Protein AF-0000000083163385 (afdb_homodimer)

Nearest PDB structures (foldseek):
  6gyp-assembly1_B  TM=5.944E-01  e=1.698E-02  Saccharomyces cerevisiae S288C
  7k79-assembly1_L  TM=5.746E-01  e=2.321E-02  Saccharomyces cerevisiae S288C
  6gys-assembly1_C  TM=6.033E-01  e=4.011E-02  Saccharomyces cerevisiae
  7vop-assembly1_Z  TM=2.421E-01  e=1.579E+00  Xenopus laevis
  6gyp-assembly1_B  TM=5.941E-01  e=2.073E-02  Saccharomyces cerevisiae S288C

InterPro domains:
  IPR007219 Xylanolytic transcriptional activator, regulatory domain [PF04082] (67-218)
  IPR050987 ABC-transporter-regulating transcription factor-like [PTHR46910] (33-416)

Foldseek 3Di:
DPPDDCPCPPPPPDPPPPDCPVPPPDDDDDDDDDPVQLDPVNLLVVLLVVLCVPQNDPVSLVVLLVLLCVAVCLQQVLDDSVVLVVVVVCVVPDSDSLSSLLSLLSNLLSDWDDPLHGPPSSVVSLVVSVVSLVSCVVNPDQDSSSLNSLLSSLQQCLLQVPPPCSVVSLVVSQVSLVVQVLLDDDLVVLCVSQVDSVVSVSSVSSNLSSLLSNVLNPLADPDDDDQDPDPDDLLGSVNLSSLSSVLSVLLNQLSCCLPVPPPPDARPLVSLVVSVVVLVVSLVPRDDSVLAPDSCQRNNNLSSLLSLLSNLVSQLPRPDPVCVVSNVVSVVVNVVSLVVVLVSLVCRLVDNPDDLSNGRRRNLNSLLSSLVCLLPVVVPPPVDPSVVSNVSSLSSLVSNSRGGSVSVVSSVVSVVSNVD/DPPPDCPCPPPPPDPPPPPCPVPPPDDDDDDDDDPVQLDPVNLLVVLLVVLCVPQNDPVSLVVLLVLLCVAVCLQQVLDDSVVLVVVVVCVVPDSDSLSSLLSLLSNLLSDWDDPLHGPPSSVVSLVVSVVSLVSCVVNPDQDSSSLLSLLSSLQQCLLQVPPPCSVVSLVVSQVSLVVQVLQDDDLVVLCVSQVDSVVSVSSVSSNLSSLLSNVLNPLQDPDDDDQDPDPDDLLGSVNLSSLSSVLSVLLNQLSCCLPVPPPPDARPLVSLVVSVVVLVVSLVPRDDSVLAPDSCQRNNNLSSLLSLLSNLVSQLPRPDPVCVVSNVVSVVVNVVSLVVVLVRLVCRLVDNPDDLSNGRRRNLNSLLSSLVCLLPVVVPPPVDPSVVSNVSSLSSLVSNSRGGSVSVSSSVVSVVSNVD

Organism: NCBI:txid41062

Sequence (840 aa):
MRLNRVCRYAEPCGISGPGELTEDLVSVSLPVPDLMQLIPLNISHTIRAQVLTVIGDDSKIHEAATIYFRTIHSWFPVVAKRSYYERLSTIRDYACPDVCLLTLCIFLHGGVPVNGELPPRMRSLYILIKGFVASLDAIGINSLDLLQCRLLLTIFEVGHGMYPAAYISMGSNVRAAVALGANVTSITQLQESFQNPERAEEARCTWQGIVITDRSVSPASRDDWEPCEPSITPSTPRYQFTKLGQASRLLEQVLAHVHEPLRDQGFDYDEALQILTTLESFRATMQDNGNFPCKIWCSAAGVCCSASLTILEFGCHIKNSQQQSCVNESFELLHDVIEELVNACDAFVARYSGELESLPIFVVHSLYKAGQLLLGDLRDSPRFDTTKIVCTLERALEFMSMRWLAGKRYLEDLHRRMVAMRLNRVCRYAEPCGISGPGELTEDLVSVSLPVPDLMQLIPLNISHTIRAQVLTVIGDDSKIHEAATIYFRTIHSWFPVVAKRSYYERLSTIRDYACPDVCLLTLCIFLHGGVPVNGELPPRMRSLYILIKGFVASLDAIGINSLDLLQCRLLLTIFEVGHGMYPAAYISMGSNVRAAVALGANVTSITQLQESFQNPERAEEARCTWQGIVITDRSVSPASRDDWEPCEPSITPSTPRYQFTKLGQASRLLEQVLAHVHEPLRDQGFDYDEALQILTTLESFRATMQDNGNFPCKIWCSAAGVCCSASLTILEFGCHIKNSQQQSCVNESFELLHDVIEELVNACDAFVARYSGELESLPIFVVHSLYKAGQLLLGDLRDSPRFDTTKIVCTLERALEFMSMRWLAGKRYLEDLHRRMVA

Radius of gyration: 27.52 Å; Cα contacts (8 Å, |Δi|>4): 1171; chains: 2; bounding box: 54×79×70 Å

Solvent-accessible surface area (backbone atoms only — not comparable to full-atom values): 44855 Å² total; per-residue (Å²): 88,82,77,67,77,67,66,70,67,70,61,76,82,66,75,59,60,83,67,80,67,72,63,85,70,78,71,50,72,54,59,69,58,55,45,87,58,53,39,71,64,17,51,34,46,28,45,45,51,44,40,44,70,72,62,38,55,70,66,47,48,50,50,36,48,50,52,33,57,65,17,54,29,46,62,54,55,39,67,50,67,69,63,48,56,57,50,58,68,37,50,83,78,36,94,45,37,40,56,31,49,27,51,48,48,43,44,56,68,72,59,58,42,53,95,85,34,72,46,61,58,57,52,16,46,52,32,49,51,42,20,51,50,33,36,40,31,63,72,55,56,75,47,72,48,38,49,49,30,51,49,50,51,32,50,52,23,52,28,45,52,40,68,59,38,27,50,18,47,42,25,24,49,55,34,45,35,39,70,63,45,33,61,58,82,49,64,67,58,28,27,65,71,54,72,30,67,69,52,21,50,31,34,44,36,37,38,49,51,49,53,40,50,38,45,70,62,32,78,77,53,58,65,69,74,78,77,75,85,68,93,50,62,73,85,36,36,64,28,47,34,50,45,27,45,51,24,40,50,53,30,41,53,37,36,44,53,70,70,55,44,58,88,84,67,58,84,54,60,66,57,52,51,50,52,52,49,49,51,53,56,50,56,68,67,57,67,74,74,72,76,46,98,39,56,54,66,36,48,28,42,9,38,40,48,36,31,51,53,51,48,28,54,50,36,51,64,56,83,47,78,92,37,50,65,52,23,52,50,21,48,53,52,46,50,51,52,49,50,52,50,53,52,46,35,56,51,36,74,74,59,68,77,65,64,65,69,47,61,58,64,46,34,54,56,28,52,44,51,49,49,51,37,42,68,50,87,39,46,82,40,85,88,49,65,48,69,62,54,49,47,49,50,49,52,42,28,52,55,43,19,52,53,24,42,26,23,46,53,45,48,52,52,50,51,53,60,72,74,103,69,85,71,66,72,67,59,70,67,70,61,75,82,67,76,59,60,83,66,80,68,72,64,84,70,77,73,51,73,53,59,69,59,55,44,87,58,54,40,71,65,16,52,34,47,28,44,44,51,43,39,44,72,73,64,37,55,70,67,46,49,50,50,36,49,50,52,33,56,66,16,54,28,46,63,54,56,39,69,51,67,69,64,47,54,59,49,57,69,38,50,82,78,38,94,46,38,41,55,32,49,28,50,47,47,44,42,57,68,71,59,56,39,54,95,85,33,72,45,62,59,56,53,16,46,51,32,50,51,44,19,50,51,33,36,41,33,64,72,54,57,75,47,70,47,39,50,50,28,52,49,52,51,32,50,53,22,52,29,46,52,38,69,58,39,27,49,18,48,43,26,24,49,56,35,46,35,42,72,62,48,32,68,58,82,50,65,68,59,28,28,66,72,55,74,30,66,69,50,22,52,31,35,45,36,36,38,50,50,49,53,39,51,38,44,70,62,31,77,78,49,68,70,68,73,77,77,74,81,66,96,52,60,73,85,36,36,64,29,48,34,48,46,28,46,50,24,39,49,52,30,40,51,40,34,44,54,71,69,53,44,57,89,84,66,58,82,54,61,67,58,51,50,50,52,51,50,49,53,52,55,50,57,68,68,58,67,73,72,73,77,45,96,40,57,54,66,36,49,26,41,9,36,39,48,36,30,50,52,51,48,29,52,52,35,53,64,56,84,46,82,93,37,49,67,53,23,52,50,22,47,53,50,46,50,51,54,49,51,52,50,51,54,46,36,55,52,35,74,73,60,67,78,66,65,64,69,46,61,58,62,46,36,53,56,29,51,45,52,48,49,52,38,42,69,50,87,40,48,80,40,85,88,49,64,48,69,62,55,49,49,49,49,49,51,40,28,54,56,43,18,52,53,25,42,26,23,45,54,47,49,52,52,52,50,52,60,71,71,103

Secondary structure (DSSP, 8-state):
------------S---SS----S-----PPP---GGG-SHHHHHHHHHHHHHHHT-SHHHHHHHHHHHHHTHHHH---S-HHHHHHHHTTTTTS--HHHHHHHHHHHHTT---BTTB--HHHHHHHHHHHHHHHHHHHTT---HHHHHHHHHHHHHHHHTT-TTHHHHHHHHHHHHHHHHTTT---HHHHHHHHSSHHHHHHHHHHHHHHHHHHHHH-TT-----PPP-----TTSHHHHHHHHHHHHHHHHHHHHHHHS--TTT---HHHHHHHHHHHHHHHHH----SSSSSGGGSHHHHHHHHHHHHHHHHHHT---GGGHHHHHHHHHHHHHHHHHHHHHHHHHHHH--S-GGG--STHHHHHHHHHHHHHTTTTT-TTS-HHHHHHHHHHHHHHHTTT-THHHHHHHHHHHHHH-/------------S---SS----S-----PPP---GGG-SHHHHHHHHHHHHHHHT-SHHHHHHHHHHHHHTHHHH---S-HHHHHHHHTTTTTS--HHHHHHHHHHHHTT---BTTB--HHHHHHHHHHHHHHHHHHHTT---HHHHHHHHHHHHHHHHTT-TTHHHHHHHHHHHHHHHHTTT---HHHHHHHHSSHHHHHHHHHHHHHHHHHHHHH-TT-------------TTSHHHHHHHHHHHHHHHHHHHHHHHS--TTTS--HHHHHHHHHHHHHHHHH----SSSSSGGGSHHHHHHHHHHHHHHHHHHT---GGGHHHHHHHHHHHHHHHHHHHHHHHHHHHH--S-GGG--SHHHHHHHHHHHHHHTTTTT-TTS-HHHHHHHHHHHHHHHTTT-THHHHHHHHHHHHHH-

Structure (mmCIF, N/CA/C/O backbone):
data_AF-0000000083163385-model_v1
#
loop_
_entity.id
_entity.type
_entity.pdbx_description
1 polymer 'Transcription factor domain-containing protein'
#
loop_
_atom_site.group_PDB
_atom_site.id
_atom_site.type_symbol
_atom_site.label_atom_id
_atom_site.label_alt_id
_atom_site.label_comp_id
_atom_site.label_asym_id
_atom_site.label_entity_id
_atom_site.label_seq_id
_atom_site.pdbx_PDB_ins_code
_atom_site.Cartn_x
_atom_site.Cartn_y
_atom_site.Cartn_z
_atom_site.occupancy
_atom_site.B_iso_or_equiv
_atom_site.auth_seq_id
_atom_site.auth_comp_id
_atom_site.auth_asym_id
_atom_site.auth_atom_id
_atom_site.pdbx_PDB_model_num
ATOM 1 N N . MET A 1 1 ? -5.223 10.484 -16.594 1 19.05 1 MET A N 1
ATOM 2 C CA . MET A 1 1 ? -5.344 10.75 -15.156 1 19.05 1 MET A CA 1
ATOM 3 C C . MET A 1 1 ? -5.605 9.453 -14.383 1 19.05 1 MET A C 1
ATOM 5 O O . MET A 1 1 ? -5.699 9.469 -13.156 1 19.05 1 MET A O 1
ATOM 9 N N . ARG A 1 2 ? -5.758 8.078 -14.867 1 22.38 2 ARG A N 1
ATOM 10 C CA . ARG A 1 2 ? -6.984 7.387 -15.25 1 22.38 2 ARG A CA 1
ATOM 11 C C . ARG A 1 2 ? -7.25 6.195 -14.336 1 22.38 2 ARG A C 1
ATOM 13 O O . ARG A 1 2 ? -6.793 5.082 -14.609 1 22.38 2 ARG A O 1
ATOM 20 N N . LEU A 1 3 ? -7.16 6.395 -13.031 1 28.2 3 LEU A N 1
ATOM 21 C CA . LEU A 1 3 ? -7.512 5.457 -11.969 1 28.2 3 LEU A CA 1
ATOM 22 C C . LEU A 1 3 ? -8.938 4.957 -12.141 1 28.2 3 LEU A C 1
ATOM 24 O O . LEU A 1 3 ? -9.516 4.383 -11.211 1 28.2 3 LEU A O 1
ATOM 28 N N . ASN A 1 4 ? -9.547 5.164 -13.242 1 26.14 4 ASN A N 1
ATOM 29 C CA . ASN A 1 4 ? -10.984 4.953 -13.312 1 26.14 4 ASN A CA 1
ATOM 30 C C . ASN A 1 4 ? -11.344 3.475 -13.172 1 26.14 4 ASN A C 1
ATOM 32 O O . ASN A 1 4 ? -12.516 3.105 -13.242 1 26.14 4 ASN A O 1
ATOM 36 N N . ARG A 1 5 ? -10.711 2.623 -13.953 1 26.86 5 ARG A N 1
ATOM 37 C CA . ARG A 1 5 ? -11.414 1.362 -14.164 1 26.86 5 ARG A CA 1
ATOM 38 C C . ARG A 1 5 ? -11.406 0.51 -12.898 1 26.86 5 ARG A C 1
ATOM 40 O O . ARG A 1 5 ? -10.359 0.282 -12.305 1 26.86 5 ARG A O 1
ATOM 47 N N . VAL A 1 6 ? -12.641 0.405 -12.336 1 30.67 6 VAL A N 1
ATOM 48 C CA . VAL A 1 6 ? -13.016 -0.405 -11.188 1 30.67 6 VAL A CA 1
ATOM 49 C C . VAL A 1 6 ? -12.68 -1.87 -11.445 1 30.67 6 VAL A C 1
ATOM 51 O O . VAL A 1 6 ? -13.188 -2.469 -12.398 1 30.67 6 VAL A O 1
ATOM 54 N N . CYS A 1 7 ? -11.57 -2.174 -11.594 1 27.95 7 CYS A N 1
ATOM 55 C CA . CYS A 1 7 ? -11.516 -3.631 -11.609 1 27.95 7 CYS A CA 1
ATOM 56 C C . CYS A 1 7 ? -12.406 -4.219 -10.516 1 27.95 7 CYS A C 1
ATOM 58 O O . CYS A 1 7 ? -12.156 -4 -9.328 1 27.95 7 CYS A O 1
ATOM 60 N N . ARG A 1 8 ? -13.648 -4.406 -10.938 1 28.08 8 ARG A N 1
ATOM 61 C CA . ARG A 1 8 ? -14.492 -5.098 -9.969 1 28.08 8 ARG A CA 1
ATOM 62 C C . ARG A 1 8 ? -13.945 -6.484 -9.656 1 28.08 8 ARG A C 1
ATOM 64 O O . ARG A 1 8 ? -13.797 -7.316 -10.555 1 28.08 8 ARG A O 1
ATOM 71 N N . TYR A 1 9 ? -12.945 -6.559 -8.891 1 25.98 9 TYR A N 1
ATOM 72 C CA . TYR A 1 9 ? -12.742 -7.918 -8.398 1 25.98 9 TYR A CA 1
ATOM 73 C C . TYR A 1 9 ? -14.047 -8.508 -7.867 1 25.98 9 TYR A C 1
ATOM 75 O O . TYR A 1 9 ? -14.711 -7.902 -7.02 1 25.98 9 TYR A O 1
ATOM 83 N N . ALA A 1 10 ? -14.773 -9.023 -8.828 1 27.55 10 ALA A N 1
ATOM 84 C CA . ALA A 1 10 ? -15.93 -9.734 -8.281 1 27.55 10 ALA A CA 1
ATOM 85 C C . ALA A 1 10 ? -15.602 -10.359 -6.93 1 27.55 10 ALA A C 1
ATOM 87 O O . ALA A 1 10 ? -14.555 -11 -6.773 1 27.55 10 ALA A O 1
ATOM 88 N N . GLU A 1 11 ? -15.977 -9.719 -5.996 1 29.66 11 GLU A N 1
ATOM 89 C CA . GLU A 1 11 ? -15.961 -10.43 -4.719 1 29.66 11 GLU A CA 1
ATOM 90 C C . GLU A 1 11 ? -16.344 -11.891 -4.898 1 29.66 11 GLU A C 1
ATOM 92 O O . GLU A 1 11 ? -17.312 -12.203 -5.602 1 29.66 11 GLU A O 1
ATOM 97 N N . PRO A 1 12 ? -15.57 -12.82 -5.082 1 24.97 12 PRO A N 1
ATOM 98 C CA . PRO A 1 12 ? -16.344 -14.055 -4.926 1 24.97 12 PRO A CA 1
ATOM 99 C C . PRO A 1 12 ? -17.578 -13.875 -4.043 1 24.97 12 PRO A C 1
ATOM 101 O O . PRO A 1 12 ? -17.547 -13.102 -3.08 1 24.97 12 PRO A O 1
ATOM 104 N N . CYS A 1 13 ? -18.812 -13.984 -4.66 1 24.23 13 CYS A N 1
ATOM 105 C CA . CYS A 1 13 ? -20.078 -13.914 -3.93 1 24.23 13 CYS A CA 1
ATOM 106 C C . CYS A 1 13 ? -19.875 -14.25 -2.459 1 24.23 13 CYS A C 1
ATOM 108 O O . CYS A 1 13 ? -20.281 -13.492 -1.579 1 24.23 13 CYS A O 1
ATOM 110 N N . GLY A 1 14 ? -20.156 -15.594 -2.234 1 25.53 14 GLY A N 1
ATOM 111 C CA . GLY A 1 14 ? -20.75 -16.266 -1.09 1 25.53 14 GLY A CA 1
ATOM 112 C C . GLY A 1 14 ? -19.812 -16.391 0.09 1 25.53 14 GLY A C 1
ATOM 113 O O . GLY A 1 14 ? -19.953 -17.281 0.924 1 25.53 14 GLY A O 1
ATOM 114 N N . ILE A 1 15 ? -18.609 -16.016 -0.047 1 26.73 15 ILE A N 1
ATOM 115 C CA . ILE A 1 15 ? -18.172 -16.516 1.248 1 26.73 15 ILE A CA 1
ATOM 116 C C . ILE A 1 15 ? -19.031 -15.922 2.355 1 26.73 15 ILE A C 1
ATOM 118 O O . ILE A 1 15 ? -19.016 -14.711 2.582 1 26.73 15 ILE A O 1
ATOM 122 N N . SER A 1 16 ? -20.234 -16.359 2.396 1 26.45 16 SER A N 1
ATOM 123 C CA . SER A 1 16 ? -20.984 -16.281 3.643 1 26.45 16 SER A CA 1
ATOM 124 C C . SER A 1 16 ? -20.062 -16.078 4.836 1 26.45 16 SER A C 1
ATOM 126 O O . SER A 1 16 ? -18.984 -16.672 4.906 1 26.45 16 SER A O 1
ATOM 128 N N . GLY A 1 17 ? -19.844 -14.828 5.262 1 29.61 17 GLY A N 1
ATOM 129 C CA . GLY A 1 17 ? -19.297 -14.742 6.605 1 29.61 17 GLY A CA 1
ATOM 130 C C . GLY A 1 17 ? -19.375 -16.047 7.367 1 29.61 17 GLY A C 1
ATOM 131 O O . GLY A 1 17 ? -20.094 -16.969 6.965 1 29.61 17 GLY A O 1
ATOM 132 N N . PRO A 1 18 ? -18.234 -16.578 7.891 1 29.2 18 PRO A N 1
ATOM 133 C CA . PRO A 1 18 ? -18.609 -17.812 8.594 1 29.2 18 PRO A CA 1
ATOM 134 C C . PRO A 1 18 ? -20.078 -17.844 9.016 1 29.2 18 PRO A C 1
ATOM 136 O O . PRO A 1 18 ? -20.672 -16.797 9.266 1 29.2 18 PRO A O 1
ATOM 139 N N . GLY A 1 19 ? -20.984 -18.547 8.367 1 27.94 19 GLY A N 1
ATOM 140 C CA . GLY A 1 19 ? -22.172 -19.031 9.062 1 27.94 19 GLY A CA 1
ATOM 141 C C . GLY A 1 19 ? -22.078 -18.922 10.57 1 27.94 19 GLY A C 1
ATOM 142 O O . GLY A 1 19 ? -20.969 -18.828 11.117 1 27.94 19 GLY A O 1
ATOM 143 N N . GLU A 1 20 ? -23.172 -18.484 11.211 1 31.77 20 GLU A N 1
ATOM 144 C CA . GLU A 1 20 ? -23.469 -18.625 12.633 1 31.77 20 GLU A CA 1
ATOM 145 C C . GLU A 1 20 ? -22.922 -19.938 13.188 1 31.77 20 GLU A C 1
ATOM 147 O O . GLU A 1 20 ? -23.625 -20.953 13.219 1 31.77 20 GLU A O 1
ATOM 152 N N . LEU A 1 21 ? -21.891 -20.484 12.672 1 31.12 21 LEU A N 1
ATOM 153 C CA . LEU A 1 21 ? -21.641 -21.562 13.633 1 31.12 21 LEU A CA 1
ATOM 154 C C . LEU A 1 21 ? -21.844 -21.078 15.062 1 31.12 21 LEU A C 1
ATOM 156 O O . LEU A 1 21 ? -21.062 -20.25 15.562 1 31.12 21 LEU A O 1
ATOM 160 N N . THR A 1 22 ? -22.984 -20.859 15.477 1 34.94 22 THR A N 1
ATOM 161 C CA . THR A 1 22 ? -23.578 -20.844 16.812 1 34.94 22 THR A CA 1
ATOM 162 C C . THR A 1 22 ? -22.828 -21.797 17.75 1 34.94 22 THR A C 1
ATOM 164 O O . THR A 1 22 ? -23.359 -22.188 18.781 1 34.94 22 THR A O 1
ATOM 167 N N . GLU A 1 23 ? -21.875 -22.625 17.125 1 36.97 23 GLU A N 1
ATOM 168 C CA . GLU A 1 23 ? -21.359 -23.344 18.281 1 36.97 23 GLU A CA 1
ATOM 169 C C . GLU A 1 23 ? -20.781 -22.375 19.312 1 36.97 23 GLU A C 1
ATOM 171 O O . GLU A 1 23 ? -20.359 -21.266 18.969 1 36.97 23 GLU A O 1
ATOM 176 N N . ASP A 1 24 ? -20.875 -22.516 20.484 1 43.22 24 ASP A N 1
ATOM 177 C CA . ASP A 1 24 ? -20.438 -21.953 21.75 1 43.22 24 ASP A CA 1
ATOM 178 C C . ASP A 1 24 ? -18.953 -21.562 21.703 1 43.22 24 ASP A C 1
ATOM 180 O O . ASP A 1 24 ? -18.109 -22.234 22.297 1 43.22 24 ASP A O 1
ATOM 184 N N . LEU A 1 25 ? -18.438 -21.281 20.531 1 51.28 25 LEU A N 1
ATOM 185 C CA . LEU A 1 25 ? -17 -21 20.609 1 51.28 25 LEU A CA 1
ATOM 186 C C . LEU A 1 25 ? -16.734 -19.781 21.469 1 51.28 25 LEU A C 1
ATOM 188 O O . LEU A 1 25 ? -17.281 -18.703 21.203 1 51.28 25 LEU A O 1
ATOM 192 N N . VAL A 1 26 ? -16.281 -20.016 22.578 1 67.38 26 VAL A N 1
ATOM 193 C CA . VAL A 1 26 ? -15.844 -19.031 23.562 1 67.38 26 VAL A CA 1
ATOM 194 C C . VAL A 1 26 ? -14.648 -18.25 23.016 1 67.38 26 VAL A C 1
ATOM 196 O O . VAL A 1 26 ? -13.641 -18.844 22.625 1 67.38 26 VAL A O 1
ATOM 199 N N . SER A 1 27 ? -14.844 -16.969 22.5 1 78.19 27 SER A N 1
ATOM 200 C CA . SER A 1 27 ? -13.742 -16.094 22.109 1 78.19 27 SER A CA 1
ATOM 201 C C . SER A 1 27 ? -12.781 -15.867 23.266 1 78.19 27 SER A C 1
ATOM 203 O O . SER A 1 27 ? -13.195 -15.812 24.422 1 78.19 27 SER A O 1
ATOM 205 N N . VAL A 1 28 ? -11.484 -16.094 22.875 1 85.75 28 VAL A N 1
ATOM 206 C CA . VAL A 1 28 ? -10.461 -15.812 23.875 1 85.75 28 VAL A CA 1
ATOM 207 C C . VAL A 1 28 ? -9.695 -14.555 23.484 1 85.75 28 VAL A C 1
ATOM 209 O O . VAL A 1 28 ? -9.438 -14.312 22.312 1 85.75 28 VAL A O 1
ATOM 212 N N . SER A 1 29 ? -9.43 -13.805 24.5 1 87.56 29 SER A N 1
ATOM 213 C CA . SER A 1 29 ? -8.609 -12.617 24.266 1 87.56 29 SER A CA 1
ATOM 214 C C . SER A 1 29 ? -7.148 -13 24.031 1 87.56 29 SER A C 1
ATOM 216 O O . SER A 1 29 ? -6.547 -13.711 24.828 1 87.56 29 SER A O 1
ATOM 218 N N . LEU A 1 30 ? -6.695 -12.547 22.906 1 93.44 30 LEU A N 1
ATOM 219 C CA . LEU A 1 30 ? -5.289 -12.781 22.594 1 93.44 30 LEU A CA 1
ATOM 220 C C . LEU A 1 30 ? -4.387 -11.875 23.422 1 93.44 30 LEU A C 1
ATOM 222 O O . LEU A 1 30 ? -4.797 -10.781 23.828 1 93.44 30 LEU A O 1
ATOM 226 N N . PRO A 1 31 ? -3.236 -12.336 23.734 1 92.88 31 PRO A N 1
ATOM 227 C CA . PRO A 1 31 ? -2.314 -11.453 24.453 1 92.88 31 PRO A CA 1
ATOM 228 C C . PRO A 1 31 ? -1.91 -10.227 23.625 1 92.88 31 PRO A C 1
ATOM 230 O O . PRO A 1 31 ? -1.614 -10.352 22.438 1 92.88 31 PRO A O 1
ATOM 233 N N . VAL A 1 32 ? -2.014 -9.102 24.234 1 93.56 32 VAL A N 1
ATOM 234 C CA . VAL A 1 32 ? -1.588 -7.832 23.656 1 93.56 32 VAL A CA 1
ATOM 235 C C . VAL A 1 32 ? -0.492 -7.207 24.516 1 93.56 32 VAL A C 1
ATOM 237 O O . VAL A 1 32 ? -0.587 -7.199 25.75 1 93.56 32 VAL A O 1
ATOM 240 N N . PRO A 1 33 ? 0.594 -6.832 23.875 1 93 33 PRO A N 1
ATOM 241 C CA . PRO A 1 33 ? 1.655 -6.219 24.688 1 93 33 PRO A CA 1
ATOM 242 C C . PRO A 1 33 ? 1.188 -4.965 25.422 1 93 33 PRO A C 1
ATOM 244 O O . PRO A 1 33 ? 0.333 -4.234 24.922 1 93 33 PRO A O 1
ATOM 247 N N . ASP A 1 34 ? 1.823 -4.848 26.562 1 92.25 34 ASP A N 1
ATOM 248 C CA . ASP A 1 34 ? 1.656 -3.572 27.25 1 92.25 34 ASP A CA 1
ATOM 249 C C . ASP A 1 34 ? 2.203 -2.418 26.422 1 92.25 34 ASP A C 1
ATOM 251 O O . ASP A 1 34 ? 3.309 -2.508 25.875 1 92.25 34 ASP A O 1
ATOM 255 N N . LEU A 1 35 ? 1.455 -1.354 26.391 1 93.44 35 LEU A N 1
ATOM 256 C CA . LEU A 1 35 ? 1.829 -0.227 25.531 1 93.44 35 LEU A CA 1
ATOM 257 C C . LEU A 1 35 ? 3.197 0.32 25.938 1 93.44 35 LEU A C 1
ATOM 259 O O . LEU A 1 35 ? 3.973 0.745 25.078 1 93.44 35 LEU A O 1
ATOM 263 N N . MET A 1 36 ? 3.525 0.231 27.125 1 91.44 36 MET A N 1
ATOM 264 C CA . MET A 1 36 ? 4.789 0.788 27.609 1 91.44 36 MET A CA 1
ATOM 265 C C . MET A 1 36 ? 5.965 -0.088 27.172 1 91.44 36 MET A C 1
ATOM 267 O O . MET A 1 36 ? 7.102 0.378 27.109 1 91.44 36 MET A O 1
ATOM 271 N N . GLN A 1 37 ? 5.625 -1.295 26.844 1 92.75 37 GLN A N 1
ATOM 272 C CA . GLN A 1 37 ? 6.668 -2.236 26.453 1 92.75 37 GLN A CA 1
ATOM 273 C C . GLN A 1 37 ? 6.809 -2.303 24.938 1 92.75 37 GLN A C 1
ATOM 275 O O . GLN A 1 37 ? 7.785 -2.848 24.422 1 92.75 37 GLN A O 1
ATOM 280 N N . LEU A 1 38 ? 5.891 -1.731 24.281 1 94.12 38 LEU A N 1
ATOM 281 C CA . LEU A 1 38 ? 5.883 -1.797 22.828 1 94.12 38 LEU A CA 1
ATOM 282 C C . LEU A 1 38 ? 6.824 -0.757 22.234 1 94.12 38 LEU A C 1
ATOM 284 O O . LEU A 1 38 ? 6.379 0.23 21.641 1 94.12 38 LEU A O 1
ATOM 288 N N . ILE A 1 39 ? 8.109 -0.975 22.344 1 92.88 39 ILE A N 1
ATOM 289 C CA . ILE A 1 39 ? 9.172 -0.11 21.844 1 92.88 39 ILE A CA 1
ATOM 290 C C . ILE A 1 39 ? 10.008 -0.861 20.812 1 92.88 39 ILE A C 1
ATOM 292 O O . ILE A 1 39 ? 9.977 -2.092 20.75 1 92.88 39 ILE A O 1
ATOM 296 N N . PRO A 1 40 ? 10.742 -0.183 19.984 1 92.12 40 PRO A N 1
ATOM 297 C CA . PRO A 1 40 ? 11.477 -0.808 18.875 1 92.12 40 PRO A CA 1
ATOM 298 C C . PRO A 1 40 ? 12.391 -1.94 19.344 1 92.12 40 PRO A C 1
ATOM 300 O O . PRO A 1 40 ? 12.43 -3 18.703 1 92.12 40 PRO A O 1
ATOM 303 N N . LEU A 1 41 ? 13.023 -1.802 20.469 1 92.25 41 LEU A N 1
ATOM 304 C CA . LEU A 1 41 ? 13.953 -2.805 20.969 1 92.25 41 LEU A CA 1
ATOM 305 C C . LEU A 1 41 ? 13.219 -4.102 21.312 1 92.25 41 LEU A C 1
ATOM 307 O O . LEU A 1 41 ? 13.68 -5.188 20.953 1 92.25 41 LEU A O 1
ATOM 311 N N . ASN A 1 42 ? 12.078 -3.998 21.953 1 94.5 42 ASN A N 1
ATOM 312 C CA . ASN A 1 42 ? 11.305 -5.176 22.359 1 94.5 42 ASN A CA 1
ATOM 313 C C . ASN A 1 42 ? 10.656 -5.844 21.141 1 94.5 42 ASN A C 1
ATOM 315 O O . ASN A 1 42 ? 10.516 -7.066 21.109 1 94.5 42 ASN A O 1
ATOM 319 N N . ILE A 1 43 ? 10.242 -5.047 20.172 1 95.06 43 ILE A N 1
ATOM 320 C CA . ILE A 1 43 ? 9.664 -5.586 18.953 1 95.06 43 ILE A CA 1
ATOM 321 C C . ILE A 1 43 ? 10.711 -6.43 18.219 1 95.06 43 ILE A C 1
ATOM 323 O O . ILE A 1 43 ? 10.438 -7.566 17.828 1 95.06 43 ILE A O 1
ATOM 327 N N . SER A 1 44 ? 11.93 -5.875 18.094 1 92.38 44 SER A N 1
ATOM 328 C CA . SER A 1 44 ? 13.016 -6.566 17.406 1 92.38 44 SER A CA 1
ATOM 329 C C . SER A 1 44 ? 13.367 -7.875 18.109 1 92.38 44 SER A C 1
ATOM 331 O O . SER A 1 44 ? 13.523 -8.906 17.453 1 92.38 44 SER A O 1
ATOM 333 N N . HIS A 1 45 ? 13.398 -7.789 19.391 1 91.81 45 HIS A N 1
ATOM 334 C CA . HIS A 1 45 ? 13.719 -8.977 20.188 1 91.81 45 HIS A CA 1
ATOM 335 C C . HIS A 1 45 ? 12.641 -10.039 20.016 1 91.81 45 HIS A C 1
ATOM 337 O O . HIS A 1 45 ? 12.953 -11.227 19.891 1 91.81 45 HIS A O 1
ATOM 343 N N . THR A 1 46 ? 11.438 -9.664 20.062 1 94.38 46 THR A N 1
ATOM 344 C CA . THR A 1 46 ? 10.305 -10.578 19.969 1 94.38 46 THR A CA 1
ATOM 345 C C . THR A 1 46 ? 10.297 -11.281 18.609 1 94.38 46 THR A C 1
ATOM 347 O O . THR A 1 46 ? 10.055 -12.484 18.531 1 94.38 46 THR A O 1
ATOM 350 N N . ILE A 1 47 ? 10.57 -10.547 17.562 1 94.5 47 ILE A N 1
ATOM 351 C CA . ILE A 1 47 ? 10.586 -11.133 16.219 1 94.5 47 ILE A CA 1
ATOM 352 C C . ILE A 1 47 ? 11.695 -12.18 16.125 1 94.5 47 ILE A C 1
ATOM 354 O O . ILE A 1 47 ? 11.484 -13.266 15.586 1 94.5 47 ILE A O 1
ATOM 358 N N . ARG A 1 48 ? 12.805 -11.867 16.625 1 91.06 48 ARG A N 1
ATOM 359 C CA . ARG A 1 48 ? 13.914 -12.82 16.625 1 91.06 48 ARG A CA 1
ATOM 360 C C . ARG A 1 48 ? 13.547 -14.086 17.391 1 91.06 48 ARG A C 1
ATOM 362 O O . ARG A 1 48 ? 13.812 -15.195 16.922 1 91.06 48 ARG A O 1
ATOM 369 N N . ALA A 1 49 ? 12.938 -13.883 18.516 1 91.25 49 ALA A N 1
ATOM 370 C CA . ALA A 1 49 ? 12.539 -15.016 19.328 1 91.25 49 ALA A CA 1
ATOM 371 C C . ALA A 1 49 ? 11.516 -15.891 18.609 1 91.25 49 ALA A C 1
ATOM 373 O O . ALA A 1 49 ? 11.508 -17.109 18.781 1 91.25 49 ALA A O 1
ATOM 374 N N . GLN A 1 50 ? 10.703 -15.297 17.797 1 92.94 50 GLN A N 1
ATOM 375 C CA . GLN A 1 50 ? 9.664 -16.031 17.094 1 92.94 50 GLN A CA 1
ATOM 376 C C . GLN A 1 50 ? 10.258 -16.969 16.047 1 92.94 50 GLN A C 1
ATOM 378 O O . GLN A 1 50 ? 9.68 -18.016 15.734 1 92.94 50 GLN A O 1
ATOM 383 N N . VAL A 1 51 ? 11.445 -16.625 15.492 1 92.56 51 VAL A N 1
ATOM 384 C CA . VAL A 1 51 ? 12.094 -17.5 14.523 1 92.56 51 VAL A CA 1
ATOM 385 C C . VAL A 1 51 ? 12.406 -18.859 15.172 1 92.56 51 VAL A C 1
ATOM 387 O O . VAL A 1 51 ? 12.086 -19.906 14.617 1 92.56 51 VAL A O 1
ATOM 390 N N . LEU A 1 52 ? 12.891 -18.734 16.375 1 89.69 52 LEU A N 1
ATOM 391 C CA . LEU A 1 52 ? 13.266 -19.953 17.094 1 89.69 52 LEU A CA 1
ATOM 392 C C . LEU A 1 52 ? 12.023 -20.719 17.547 1 89.69 52 LEU A C 1
ATOM 394 O O . LEU A 1 52 ? 12 -21.953 17.5 1 89.69 52 LEU A O 1
ATOM 398 N N . THR A 1 53 ? 11.023 -19.984 17.922 1 92.56 53 THR A N 1
ATOM 399 C CA . THR A 1 53 ? 9.805 -20.594 18.438 1 92.56 53 THR A CA 1
ATOM 400 C C . THR A 1 53 ? 9.031 -21.281 17.312 1 92.56 53 THR A C 1
ATOM 402 O O . THR A 1 53 ? 8.492 -22.375 17.484 1 92.56 53 THR A O 1
ATOM 405 N N . VAL A 1 54 ? 8.984 -20.703 16.156 1 95.25 54 VAL A N 1
ATOM 406 C CA . VAL A 1 54 ? 8.133 -21.156 15.07 1 95.25 54 VAL A CA 1
ATOM 407 C C . VAL A 1 54 ? 8.875 -22.203 14.242 1 95.25 54 VAL A C 1
ATOM 409 O O . VAL A 1 54 ? 8.305 -23.234 13.875 1 95.25 54 VAL A O 1
ATOM 412 N N . ILE A 1 55 ? 10.156 -21.938 13.945 1 94.81 55 ILE A N 1
ATOM 413 C CA . ILE A 1 55 ? 10.891 -22.797 13.016 1 94.81 55 ILE A CA 1
ATOM 414 C C . ILE A 1 55 ? 11.695 -23.828 13.797 1 94.81 55 ILE A C 1
ATOM 416 O O . ILE A 1 55 ? 11.703 -25.016 13.445 1 94.81 55 ILE A O 1
ATOM 420 N N . GLY A 1 56 ? 12.391 -23.406 14.766 1 92.31 56 GLY A N 1
ATOM 421 C CA . GLY A 1 56 ? 13.266 -24.266 15.523 1 92.31 56 GLY A CA 1
ATOM 422 C C . GLY A 1 56 ? 14.719 -23.828 15.508 1 92.31 56 GLY A C 1
ATOM 423 O O . GLY A 1 56 ? 15.008 -22.641 15.367 1 92.31 56 GLY A O 1
ATOM 424 N N . ASP A 1 57 ? 15.609 -24.75 15.602 1 89.12 57 ASP A N 1
ATOM 425 C CA . ASP A 1 57 ? 17.031 -24.438 15.742 1 89.12 57 ASP A CA 1
ATOM 426 C C . ASP A 1 57 ? 17.656 -24.125 14.383 1 89.12 57 ASP A C 1
ATOM 428 O O . ASP A 1 57 ? 16.969 -24.047 13.367 1 89.12 57 ASP A O 1
ATOM 432 N N . ASP A 1 58 ? 18.938 -23.969 14.344 1 88.75 58 ASP A N 1
ATOM 433 C CA . ASP A 1 58 ? 19.656 -23.547 13.148 1 88.75 58 ASP A CA 1
ATOM 434 C C . ASP A 1 58 ? 19.516 -24.562 12.023 1 88.75 58 ASP A C 1
ATOM 436 O O . ASP A 1 58 ? 19.438 -24.203 10.852 1 88.75 58 ASP A O 1
ATOM 440 N N . SER A 1 59 ? 19.516 -25.75 12.438 1 92.94 59 SER A N 1
ATOM 441 C CA . SER A 1 59 ? 19.391 -26.797 11.43 1 92.94 59 SER A CA 1
ATOM 442 C C . SER A 1 59 ? 18.047 -26.719 10.711 1 92.94 59 SER A C 1
ATOM 444 O O . SER A 1 59 ? 17.969 -26.844 9.492 1 92.94 59 SER A O 1
ATOM 446 N N . LYS A 1 60 ? 17.047 -26.516 11.492 1 95.12 60 LYS A N 1
ATOM 447 C CA . LYS A 1 60 ? 15.703 -26.422 10.922 1 95.12 60 LYS A CA 1
ATOM 448 C C . LYS A 1 60 ? 15.562 -25.172 10.062 1 95.12 60 LYS A C 1
ATOM 450 O O . LYS A 1 60 ? 14.875 -25.188 9.031 1 95.12 60 LYS A O 1
ATOM 455 N N . ILE A 1 61 ? 16.188 -24.094 10.484 1 94.25 61 ILE A N 1
ATOM 456 C CA . ILE A 1 61 ? 16.172 -22.859 9.711 1 94.25 61 ILE A CA 1
ATOM 457 C C . ILE A 1 61 ? 16.859 -23.078 8.367 1 94.25 61 ILE A C 1
ATOM 459 O O . ILE A 1 61 ? 16.359 -22.656 7.324 1 94.25 61 ILE A O 1
ATOM 463 N N . HIS A 1 62 ? 17.922 -23.828 8.367 1 94.5 62 HIS A N 1
ATOM 464 C CA . HIS A 1 62 ? 18.641 -24.125 7.137 1 94.5 62 HIS A CA 1
ATOM 465 C C . HIS A 1 62 ? 17.828 -25.031 6.227 1 94.5 62 HIS A C 1
ATOM 467 O O . HIS A 1 62 ? 17.859 -24.891 5 1 94.5 62 HIS A O 1
ATOM 473 N N . GLU A 1 63 ? 17.188 -25.922 6.879 1 95.88 63 GLU A N 1
ATOM 474 C CA . GLU A 1 63 ? 16.328 -26.812 6.102 1 95.88 63 GLU A CA 1
ATOM 475 C C . GLU A 1 63 ? 15.234 -26.031 5.383 1 95.88 63 GLU A C 1
ATOM 477 O O . GLU A 1 63 ? 14.969 -26.266 4.199 1 95.88 63 GLU A O 1
ATOM 482 N N . ALA A 1 64 ? 14.602 -25.156 6.137 1 95.56 64 ALA A N 1
ATOM 483 C CA . ALA A 1 64 ? 13.555 -24.328 5.551 1 95.56 64 ALA A CA 1
ATOM 484 C C . ALA A 1 64 ? 14.102 -23.484 4.398 1 95.56 64 ALA A C 1
ATOM 486 O O . ALA A 1 64 ? 13.445 -23.344 3.359 1 95.56 64 ALA A O 1
ATOM 487 N N . ALA A 1 65 ? 15.273 -22.938 4.574 1 96.25 65 ALA A N 1
ATOM 488 C CA . ALA A 1 65 ? 15.906 -22.125 3.535 1 96.25 65 ALA A CA 1
ATOM 489 C C . ALA A 1 65 ? 16.219 -22.969 2.301 1 96.25 65 ALA A C 1
ATOM 491 O O . ALA A 1 65 ? 16.016 -22.516 1.17 1 96.25 65 ALA A O 1
ATOM 492 N N . THR A 1 66 ? 16.641 -24.125 2.531 1 95.56 66 THR A N 1
ATOM 493 C CA . THR A 1 66 ? 16.984 -25.016 1.43 1 95.56 66 THR A CA 1
ATOM 494 C C . THR A 1 66 ? 15.742 -25.344 0.59 1 95.56 66 THR A C 1
ATOM 496 O O . THR A 1 66 ? 15.812 -25.344 -0.641 1 95.56 66 THR A O 1
ATOM 499 N N . ILE A 1 67 ? 14.727 -25.594 1.257 1 94.12 67 ILE A N 1
ATOM 500 C CA . ILE A 1 67 ? 13.477 -25.875 0.558 1 94.12 67 ILE A CA 1
ATOM 501 C C . ILE A 1 67 ? 13.055 -24.656 -0.267 1 94.12 67 ILE A C 1
ATOM 503 O O . ILE A 1 67 ? 12.68 -24.797 -1.433 1 94.12 67 ILE A O 1
ATOM 507 N N . TYR A 1 68 ? 13.156 -23.547 0.317 1 95.44 68 TYR A N 1
ATOM 508 C CA . TYR A 1 68 ? 12.789 -22.312 -0.372 1 95.44 68 TYR A CA 1
ATOM 509 C C . TYR A 1 68 ? 13.617 -22.125 -1.633 1 95.44 68 TYR A C 1
ATOM 511 O O . TYR A 1 68 ? 13.086 -21.812 -2.699 1 95.44 68 TYR A O 1
ATOM 519 N N . PHE A 1 69 ? 14.875 -22.312 -1.561 1 94.88 69 PHE A N 1
ATOM 520 C CA . PHE A 1 69 ? 15.773 -22.016 -2.672 1 94.88 69 PHE A CA 1
ATOM 521 C C . PHE A 1 69 ? 15.641 -23.062 -3.768 1 94.88 69 PHE A C 1
ATOM 523 O O . PHE A 1 69 ? 15.922 -22.797 -4.934 1 94.88 69 PHE A O 1
ATOM 530 N N . ARG A 1 70 ? 15.07 -24.172 -3.43 1 91.69 70 ARG A N 1
ATOM 531 C CA . ARG A 1 70 ? 14.836 -25.219 -4.414 1 91.69 70 ARG A CA 1
ATOM 532 C C . ARG A 1 70 ? 13.484 -25.047 -5.09 1 91.69 70 ARG A C 1
ATOM 534 O O . ARG A 1 70 ? 13.281 -25.5 -6.219 1 91.69 70 ARG A O 1
ATOM 541 N N . THR A 1 71 ? 12.594 -24.391 -4.469 1 91.69 71 THR A N 1
ATOM 542 C CA . THR A 1 71 ? 11.219 -24.359 -4.953 1 91.69 71 THR A CA 1
ATOM 543 C C . THR A 1 71 ? 10.844 -22.969 -5.445 1 91.69 71 THR A C 1
ATOM 545 O O . THR A 1 71 ? 11.047 -22.641 -6.617 1 91.69 71 THR A O 1
ATOM 548 N N . ILE A 1 72 ? 10.555 -22.016 -4.516 1 92.88 72 ILE A N 1
ATOM 549 C CA . ILE A 1 72 ? 10.07 -20.688 -4.871 1 92.88 72 ILE A CA 1
ATOM 550 C C . ILE A 1 72 ? 11.164 -19.922 -5.617 1 92.88 72 ILE A C 1
ATOM 552 O O . ILE A 1 72 ? 10.891 -19.266 -6.629 1 92.88 72 ILE A O 1
ATOM 556 N N . HIS A 1 73 ? 12.359 -20.016 -5.137 1 93.81 73 HIS A N 1
ATOM 557 C CA . HIS A 1 73 ? 13.492 -19.297 -5.703 1 93.81 73 HIS A CA 1
ATOM 558 C C . HIS A 1 73 ? 13.742 -19.719 -7.148 1 93.81 73 HIS A C 1
ATOM 560 O O . HIS A 1 73 ? 14.242 -18.922 -7.953 1 93.81 73 HIS A O 1
ATOM 566 N N . SER A 1 74 ? 13.352 -20.859 -7.523 1 88.94 74 SER A N 1
ATOM 567 C CA . SER A 1 74 ? 13.617 -21.391 -8.852 1 88.94 74 SER A CA 1
ATOM 568 C C . SER A 1 74 ? 12.867 -20.609 -9.922 1 88.94 74 SER A C 1
ATOM 570 O O . SER A 1 74 ? 13.32 -20.531 -11.07 1 88.94 74 SER A O 1
ATOM 572 N N . TRP A 1 75 ? 11.742 -20.016 -9.547 1 88.75 75 TRP A N 1
ATOM 573 C CA . TRP A 1 75 ? 11 -19.25 -10.547 1 88.75 75 TRP A CA 1
ATOM 574 C C . TRP A 1 75 ? 10.82 -17.797 -10.109 1 88.75 75 TRP A C 1
ATOM 576 O O . TRP A 1 75 ? 10.43 -16.938 -10.906 1 88.75 75 TRP A O 1
ATOM 586 N N . PHE A 1 76 ? 11.102 -17.516 -8.883 1 93.19 76 PHE A N 1
ATOM 587 C CA . PHE A 1 76 ? 10.969 -16.172 -8.328 1 93.19 76 PHE A CA 1
ATOM 588 C C . PHE A 1 76 ? 12.156 -15.836 -7.438 1 93.19 76 PHE A C 1
ATOM 590 O O . PHE A 1 76 ? 12.016 -15.719 -6.219 1 93.19 76 PHE A O 1
ATOM 597 N N . PRO A 1 77 ? 13.312 -15.602 -8.086 1 94.44 77 PRO A N 1
ATOM 598 C CA . PRO A 1 77 ? 14.578 -15.461 -7.355 1 94.44 77 PRO A CA 1
ATOM 599 C C . PRO A 1 77 ? 14.805 -14.031 -6.852 1 94.44 77 PRO A C 1
ATOM 601 O O . PRO A 1 77 ? 15.805 -13.406 -7.195 1 94.44 77 PRO A O 1
ATOM 604 N N . VAL A 1 78 ? 14.055 -13.586 -5.902 1 95.75 78 VAL A N 1
ATOM 605 C CA . VAL A 1 78 ? 14.141 -12.211 -5.414 1 95.75 78 VAL A CA 1
ATOM 606 C C . VAL A 1 78 ? 15.109 -12.148 -4.234 1 95.75 78 VAL A C 1
ATOM 608 O O . VAL A 1 78 ? 15.625 -11.078 -3.904 1 95.75 78 VAL A O 1
ATOM 611 N N . VAL A 1 79 ? 15.344 -13.258 -3.557 1 96.25 79 VAL A N 1
ATOM 612 C CA . VAL A 1 79 ? 16.312 -13.352 -2.471 1 96.25 79 VAL A CA 1
ATOM 613 C C . VAL A 1 79 ? 17.562 -14.086 -2.955 1 96.25 79 VAL A C 1
ATOM 615 O O . VAL A 1 79 ? 17.469 -15.227 -3.418 1 96.25 79 VAL A O 1
ATOM 618 N N . ALA A 1 80 ? 18.656 -13.406 -2.893 1 94.06 80 ALA A N 1
ATOM 619 C CA . ALA A 1 80 ? 19.891 -14.07 -3.289 1 94.06 80 ALA A CA 1
ATOM 620 C C . ALA A 1 80 ? 20.344 -15.07 -2.23 1 94.06 80 ALA A C 1
ATOM 622 O O . ALA A 1 80 ? 20.438 -14.734 -1.05 1 94.06 80 ALA A O 1
ATOM 623 N N . LYS A 1 81 ? 20.688 -16.266 -2.674 1 94.19 81 LYS A N 1
ATOM 624 C CA . LYS A 1 81 ? 21.016 -17.375 -1.77 1 94.19 81 LYS A CA 1
ATOM 625 C C . LYS A 1 81 ? 22.25 -17.047 -0.938 1 94.19 81 LYS A C 1
ATOM 627 O O . LYS A 1 81 ? 22.203 -17.109 0.293 1 94.19 81 LYS A O 1
ATOM 632 N N . ARG A 1 82 ? 23.281 -16.656 -1.546 1 91.94 82 ARG A N 1
ATOM 633 C CA . ARG A 1 82 ? 24.531 -16.391 -0.85 1 91.94 82 ARG A CA 1
ATOM 634 C C . ARG A 1 82 ? 24.375 -15.258 0.151 1 91.94 82 ARG A C 1
ATOM 636 O O . ARG A 1 82 ? 24.781 -15.383 1.311 1 91.94 82 ARG A O 1
ATOM 643 N N . SER A 1 83 ? 23.781 -14.203 -0.299 1 91.69 83 SER A N 1
ATOM 644 C CA . SER A 1 83 ? 23.594 -13.031 0.549 1 91.69 83 SER A CA 1
ATOM 645 C C . SER A 1 83 ? 22.703 -13.352 1.743 1 91.69 83 SER A C 1
ATOM 647 O O . SER A 1 83 ? 22.891 -12.82 2.836 1 91.69 83 SER A O 1
ATOM 649 N N . TYR A 1 84 ? 21.719 -14.172 1.554 1 94.19 84 TYR A N 1
ATOM 650 C CA . TYR A 1 84 ? 20.797 -14.555 2.623 1 94.19 84 TYR A CA 1
ATOM 651 C C . TYR A 1 84 ? 21.531 -15.328 3.715 1 94.19 84 TYR A C 1
ATOM 653 O O . TYR A 1 84 ? 21.375 -15.039 4.902 1 94.19 84 TYR A O 1
ATOM 661 N N . TYR A 1 85 ? 22.328 -16.281 3.312 1 92.62 85 TYR A N 1
ATOM 662 C CA . TYR A 1 85 ? 23.031 -17.109 4.297 1 92.62 85 TYR A CA 1
ATOM 663 C C . TYR A 1 85 ? 24.078 -16.281 5.047 1 92.62 85 TYR A C 1
ATOM 665 O O . TYR A 1 85 ? 24.328 -16.516 6.23 1 92.62 85 TYR A O 1
ATOM 673 N N . GLU A 1 86 ? 24.609 -15.281 4.363 1 89.75 86 GLU A N 1
ATOM 674 C CA . GLU A 1 86 ? 25.516 -14.367 5.043 1 89.75 86 GLU A CA 1
ATOM 675 C C . GLU A 1 86 ? 24.812 -13.586 6.141 1 89.75 86 GLU A C 1
ATOM 677 O O . GLU A 1 86 ? 25.328 -13.445 7.246 1 89.75 86 GLU A O 1
ATOM 682 N N . ARG A 1 87 ? 23.672 -13.172 5.848 1 89.25 87 ARG A N 1
ATOM 683 C CA . ARG A 1 87 ? 22.891 -12.406 6.824 1 89.25 87 ARG A CA 1
ATOM 684 C C . ARG A 1 87 ? 22.375 -13.305 7.934 1 89.25 87 ARG A C 1
ATOM 686 O O . ARG A 1 87 ? 22.297 -12.898 9.094 1 89.25 87 ARG A O 1
ATOM 693 N N . LEU A 1 88 ? 21.984 -14.469 7.527 1 88 88 LEU A N 1
ATOM 694 C CA . LEU A 1 88 ? 21.484 -15.438 8.5 1 88 88 LEU A CA 1
ATOM 695 C C . LEU A 1 88 ? 22.531 -15.727 9.57 1 88 88 LEU A C 1
ATOM 697 O O . LEU A 1 88 ? 22.188 -15.938 10.742 1 88 88 LEU A O 1
ATOM 701 N N . SER A 1 89 ? 23.719 -15.656 9.164 1 83.5 89 SER A N 1
ATOM 702 C CA . SER A 1 89 ? 24.797 -15.953 10.102 1 83.5 89 SER A CA 1
ATOM 703 C C . SER A 1 89 ? 24.953 -14.844 11.133 1 83.5 89 SER A C 1
ATOM 705 O O . SER A 1 89 ? 25.516 -15.07 12.211 1 83.5 89 SER A O 1
ATOM 707 N N . THR A 1 90 ? 24.391 -13.719 10.828 1 75.38 90 THR A N 1
ATOM 708 C CA . THR A 1 90 ? 24.547 -12.578 11.727 1 75.38 90 THR A CA 1
ATOM 709 C C . THR A 1 90 ? 23.312 -12.43 12.625 1 75.38 90 THR A C 1
ATOM 711 O O . THR A 1 90 ? 23.312 -11.617 13.555 1 75.38 90 THR A O 1
ATOM 714 N N . ILE A 1 91 ? 22.297 -13.18 12.398 1 71.12 91 ILE A N 1
ATOM 715 C CA . ILE A 1 91 ? 21.016 -13.031 13.086 1 71.12 91 ILE A CA 1
ATOM 716 C C . ILE A 1 91 ? 21.219 -13.219 14.594 1 71.12 91 ILE A C 1
ATOM 718 O O . ILE A 1 91 ? 20.531 -12.586 15.398 1 71.12 91 ILE A O 1
ATOM 722 N N . ARG A 1 92 ? 22.094 -13.953 14.906 1 65 92 ARG A N 1
ATOM 723 C CA . ARG A 1 92 ? 22.297 -14.219 16.328 1 65 92 ARG A CA 1
ATOM 724 C C . ARG A 1 92 ? 23.031 -13.062 17 1 65 92 ARG A C 1
ATOM 726 O O . ARG A 1 92 ? 22.828 -12.812 18.188 1 65 92 ARG A O 1
ATOM 733 N N . ASP A 1 93 ? 23.812 -12.516 16.172 1 60.53 93 ASP A N 1
ATOM 734 C CA . ASP A 1 93 ? 24.688 -11.516 16.766 1 60.53 93 ASP A CA 1
ATOM 735 C C . ASP A 1 93 ? 24.016 -10.133 16.766 1 60.53 93 ASP A C 1
ATOM 737 O O . ASP A 1 93 ? 24.234 -9.336 17.688 1 60.53 93 ASP A O 1
ATOM 741 N N . TYR A 1 94 ? 23.359 -9.922 15.703 1 63 94 TYR A N 1
ATOM 742 C CA . TYR A 1 94 ? 22.797 -8.578 15.555 1 63 94 TYR A CA 1
ATOM 743 C C . TYR A 1 94 ? 21.281 -8.633 15.43 1 63 94 TYR A C 1
ATOM 745 O O . TYR A 1 94 ? 20.719 -9.609 14.922 1 63 94 TYR A O 1
ATOM 753 N N . ALA A 1 95 ? 20.766 -7.75 16.188 1 63.03 95 ALA A N 1
ATOM 754 C CA . ALA A 1 95 ? 19.312 -7.645 16.141 1 63.03 95 ALA A CA 1
ATOM 755 C C . ALA A 1 95 ? 18.828 -7.16 14.781 1 63.03 95 ALA A C 1
ATOM 757 O O . ALA A 1 95 ? 18.703 -5.957 14.547 1 63.03 95 ALA A O 1
ATOM 758 N N . CYS A 1 96 ? 18.594 -8.031 13.867 1 86 96 CYS A N 1
ATOM 759 C CA . CYS A 1 96 ? 18.078 -7.707 12.547 1 86 96 CYS A CA 1
ATOM 760 C C . CYS A 1 96 ? 16.656 -8.258 12.375 1 86 96 CYS A C 1
ATOM 762 O O . CYS A 1 96 ? 16.484 -9.32 11.781 1 86 96 CYS A O 1
ATOM 764 N N . PRO A 1 97 ? 15.727 -7.488 12.914 1 93.06 97 PRO A N 1
ATOM 765 C CA . PRO A 1 97 ? 14.367 -8.023 12.867 1 93.06 97 PRO A CA 1
ATOM 766 C C . PRO A 1 97 ? 13.859 -8.234 11.445 1 93.06 97 PRO A C 1
ATOM 768 O O . PRO A 1 97 ? 13.031 -9.117 11.203 1 93.06 97 PRO A O 1
ATOM 771 N N . ASP A 1 98 ? 14.375 -7.508 10.492 1 94.44 98 ASP A N 1
ATOM 772 C CA . ASP A 1 98 ? 13.945 -7.617 9.102 1 94.44 98 ASP A CA 1
ATOM 773 C C . ASP A 1 98 ? 14.375 -8.953 8.5 1 94.44 98 ASP A C 1
ATOM 775 O O . ASP A 1 98 ? 13.586 -9.617 7.832 1 94.44 98 ASP A O 1
ATOM 779 N N . VAL A 1 99 ? 15.602 -9.414 8.836 1 94.75 99 VAL A N 1
ATOM 780 C CA . V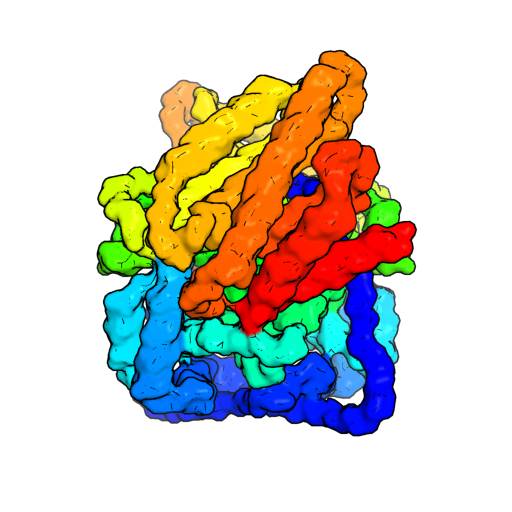AL A 1 99 ? 16.078 -10.703 8.352 1 94.75 99 VAL A CA 1
ATOM 781 C C . VAL A 1 99 ? 15.305 -11.828 9.039 1 94.75 99 VAL A C 1
ATOM 783 O O . VAL A 1 99 ? 14.992 -12.844 8.406 1 94.75 99 VAL A O 1
ATOM 786 N N . CYS A 1 100 ? 15.039 -11.633 10.281 1 95 100 CYS A N 1
ATOM 787 C CA . CYS A 1 100 ? 14.258 -12.617 11.023 1 95 100 CYS A CA 1
ATOM 788 C C . CYS A 1 100 ? 12.867 -12.789 10.414 1 95 100 CYS A C 1
ATOM 790 O O . CYS A 1 100 ? 12.398 -13.914 10.234 1 95 100 CYS A O 1
ATOM 792 N N . LEU A 1 101 ? 12.281 -11.727 10.102 1 96.81 101 LEU A N 1
ATOM 793 C CA . LEU A 1 101 ? 10.945 -11.766 9.508 1 96.81 101 LEU A CA 1
ATOM 794 C C . LEU A 1 101 ? 10.984 -12.414 8.125 1 96.81 101 LEU A C 1
ATOM 796 O O . LEU A 1 101 ? 10.094 -13.188 7.773 1 96.81 101 LEU A O 1
ATOM 800 N N . LEU A 1 102 ? 12.008 -12.078 7.344 1 97.56 102 LEU A N 1
ATOM 801 C CA . LEU A 1 102 ? 12.195 -12.727 6.051 1 97.56 102 LEU A CA 1
ATOM 802 C C . LEU A 1 102 ? 12.32 -14.234 6.211 1 97.56 102 LEU A C 1
ATOM 804 O O . LEU A 1 102 ? 11.75 -15 5.434 1 97.56 102 LEU A O 1
ATOM 808 N N . THR A 1 103 ? 13.023 -14.602 7.246 1 97.06 103 THR A N 1
ATOM 809 C CA . THR A 1 103 ? 13.219 -16.016 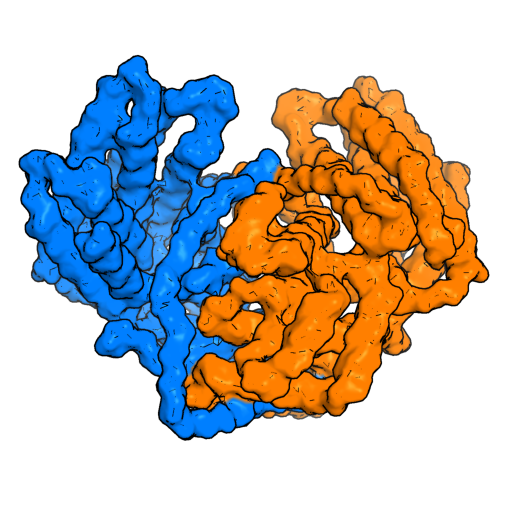7.523 1 97.06 103 THR A CA 1
ATOM 810 C C . THR A 1 103 ? 11.898 -16.703 7.855 1 97.06 103 THR A C 1
ATOM 812 O O . THR A 1 103 ? 11.617 -17.797 7.387 1 97.06 103 THR A O 1
ATOM 815 N N . LEU A 1 104 ? 11.086 -16.047 8.617 1 97.44 104 LEU A N 1
ATOM 816 C CA . LEU A 1 104 ? 9.766 -16.578 8.922 1 97.44 104 LEU A CA 1
ATOM 817 C C . LEU A 1 104 ? 8.922 -16.703 7.66 1 97.44 104 LEU A C 1
ATOM 819 O O . LEU A 1 104 ? 8.18 -17.672 7.492 1 97.44 104 LEU A O 1
ATOM 823 N N . CYS A 1 105 ? 9.023 -15.742 6.801 1 98 105 CYS A N 1
ATOM 824 C CA . CYS A 1 105 ? 8.273 -15.75 5.555 1 98 105 CYS A CA 1
ATOM 825 C C . CYS A 1 105 ? 8.727 -16.891 4.648 1 98 105 CYS A C 1
ATOM 827 O O . CYS A 1 105 ? 7.898 -17.531 3.998 1 98 105 CYS A O 1
ATOM 829 N N . ILE A 1 106 ? 10.023 -17.062 4.574 1 97.5 106 ILE A N 1
ATOM 830 C CA . ILE A 1 106 ? 10.586 -18.172 3.816 1 97.5 106 ILE A CA 1
ATOM 831 C C . ILE A 1 106 ? 10.031 -19.5 4.348 1 97.5 106 ILE A C 1
ATOM 833 O O . ILE A 1 106 ? 9.641 -20.375 3.57 1 97.5 106 ILE A O 1
ATOM 837 N N . PHE A 1 107 ? 9.953 -19.625 5.621 1 97.69 107 PHE A N 1
ATOM 838 C CA . PHE A 1 107 ? 9.398 -20.812 6.254 1 97.69 107 PHE A CA 1
ATOM 839 C C . PHE A 1 107 ? 7.926 -20.984 5.898 1 97.69 107 PHE A C 1
ATOM 841 O O . PHE A 1 107 ? 7.469 -22.094 5.633 1 97.69 107 PHE A O 1
ATOM 848 N N . LEU A 1 108 ? 7.16 -19.938 5.902 1 97.81 108 LEU A N 1
ATOM 849 C CA . LEU A 1 108 ? 5.742 -19.953 5.559 1 97.81 108 LEU A CA 1
ATOM 850 C C . LEU A 1 108 ? 5.52 -20.578 4.184 1 97.81 108 LEU A C 1
ATOM 852 O O . LEU A 1 108 ? 4.582 -21.359 3.996 1 97.81 108 LEU A O 1
ATOM 856 N N . HIS A 1 109 ? 6.395 -20.312 3.24 1 96.62 109 HIS A N 1
ATOM 857 C CA . HIS A 1 109 ? 6.254 -20.766 1.861 1 96.62 109 HIS A CA 1
ATOM 858 C C . HIS A 1 109 ? 6.547 -22.25 1.737 1 96.62 109 HIS A C 1
ATOM 860 O O . HIS A 1 109 ? 6.242 -22.875 0.712 1 96.62 109 HIS A O 1
ATOM 866 N N . GLY A 1 110 ? 7.102 -22.812 2.771 1 92.94 110 GLY A N 1
ATOM 867 C CA . GLY A 1 110 ? 7.355 -24.25 2.756 1 92.94 110 GLY A CA 1
ATOM 868 C C . GLY A 1 110 ? 6.113 -25.078 3.008 1 92.94 110 GLY A C 1
ATOM 869 O O . GLY A 1 110 ? 6.09 -26.281 2.719 1 92.94 110 GLY A O 1
ATOM 870 N N . GLY A 1 111 ? 5.043 -24.422 3.451 1 89.69 111 GLY A N 1
ATOM 871 C CA . GLY A 1 111 ? 3.812 -25.141 3.736 1 89.69 111 GLY A CA 1
ATOM 872 C C . GLY A 1 111 ? 2.953 -25.375 2.506 1 89.69 111 GLY A C 1
ATOM 873 O O . GLY A 1 111 ? 3.045 -24.609 1.534 1 89.69 111 GLY A O 1
ATOM 874 N N . VAL A 1 112 ? 2.184 -26.5 2.543 1 91.62 112 VAL A N 1
ATOM 875 C CA . VAL A 1 112 ? 1.258 -26.812 1.461 1 91.62 112 VAL A CA 1
ATOM 876 C C . VAL A 1 112 ? -0.147 -27.016 2.025 1 91.62 112 VAL A C 1
ATOM 878 O O . VAL A 1 112 ? -0.309 -27.391 3.186 1 91.62 112 VAL A O 1
ATOM 881 N N . PRO A 1 113 ? -1.104 -26.703 1.224 1 94.12 113 PRO A N 1
ATOM 882 C CA . PRO A 1 113 ? -2.479 -26.969 1.66 1 94.12 113 PRO A CA 1
ATOM 883 C C . PRO A 1 113 ? -2.736 -28.438 1.947 1 94.12 113 PRO A C 1
ATOM 885 O O . PRO A 1 113 ? -2.123 -29.312 1.324 1 94.12 113 PRO A O 1
ATOM 888 N N . VAL A 1 114 ? -3.57 -28.688 2.934 1 92.94 114 VAL A N 1
ATOM 889 C CA . VAL A 1 114 ? -4.008 -30.031 3.295 1 92.94 114 VAL A CA 1
ATOM 890 C C . VAL A 1 114 ? -5.527 -30.125 3.195 1 92.94 114 VAL A C 1
ATOM 892 O O . VAL A 1 114 ? -6.246 -29.312 3.781 1 92.94 114 VAL A O 1
ATOM 895 N N . ASN A 1 115 ? -6.016 -31.062 2.471 1 91.19 115 ASN A N 1
ATOM 896 C CA . ASN A 1 115 ? -7.445 -31.297 2.277 1 91.19 115 ASN A CA 1
ATOM 897 C C . ASN A 1 115 ? -8.141 -30.047 1.743 1 91.19 115 ASN A C 1
ATOM 899 O O . ASN A 1 115 ? -9.211 -29.672 2.227 1 91.19 115 ASN A O 1
ATOM 903 N N . GLY A 1 116 ? -7.445 -29.328 0.911 1 91.31 116 GLY A N 1
ATOM 904 C CA . GLY A 1 116 ? -8.047 -28.203 0.215 1 91.31 116 GLY A CA 1
ATOM 905 C C . GLY A 1 116 ? -8.125 -26.953 1.067 1 91.31 116 GLY A C 1
ATOM 906 O O . GLY A 1 116 ? -8.859 -26.016 0.737 1 91.31 116 GLY A O 1
ATOM 907 N N . GLU A 1 117 ? -7.438 -26.953 2.166 1 92.94 117 GLU A N 1
ATOM 908 C CA . GLU A 1 117 ? -7.426 -25.781 3.043 1 92.94 117 GLU A CA 1
ATOM 909 C C . GLU A 1 117 ? -6.008 -25.469 3.516 1 92.94 117 GLU A C 1
ATOM 911 O O . GLU A 1 117 ? -5.145 -26.344 3.543 1 92.94 117 GLU A O 1
ATOM 916 N N . LEU A 1 118 ? -5.816 -24.203 3.785 1 93.38 118 LEU A N 1
ATOM 917 C CA . LEU A 1 118 ? -4.562 -23.844 4.438 1 93.38 118 LEU A CA 1
ATOM 918 C C . LEU A 1 118 ? -4.539 -24.344 5.879 1 93.38 118 LEU A C 1
ATOM 920 O O . LEU A 1 118 ? -5.477 -24.109 6.641 1 93.38 118 LEU A O 1
ATOM 924 N N . PRO A 1 119 ? -3.521 -25.047 6.223 1 93.88 119 PRO A N 1
ATOM 925 C CA . PRO A 1 119 ? -3.443 -25.438 7.633 1 93.88 119 PRO A CA 1
ATOM 926 C C . PRO A 1 119 ? -3.553 -24.25 8.578 1 93.88 119 PRO A C 1
ATOM 928 O O . PRO A 1 119 ? -3.01 -23.172 8.289 1 93.88 119 PRO A O 1
ATOM 931 N N . PRO A 1 120 ? -4.227 -24.438 9.664 1 92.44 120 PRO A N 1
ATOM 932 C CA . PRO A 1 120 ? -4.449 -23.328 10.594 1 92.44 120 PRO A CA 1
ATOM 933 C C . PRO A 1 120 ? -3.15 -22.672 11.055 1 92.44 120 PRO A C 1
ATOM 935 O O . PRO A 1 120 ? -3.076 -21.438 11.156 1 92.44 120 PRO A O 1
ATOM 938 N N . ARG A 1 121 ? -2.174 -23.469 11.273 1 93.81 121 ARG A N 1
ATOM 939 C CA . ARG A 1 121 ? -0.894 -22.938 11.727 1 93.81 121 ARG A CA 1
ATOM 940 C C . ARG A 1 121 ? -0.277 -22.016 10.68 1 93.81 121 ARG A C 1
ATOM 942 O O . ARG A 1 121 ? 0.327 -20.984 11.023 1 93.81 121 ARG A O 1
ATOM 949 N N . MET A 1 122 ? -0.447 -22.359 9.453 1 95.25 122 MET A N 1
ATOM 950 C CA . MET A 1 122 ? 0.098 -21.547 8.367 1 95.25 122 MET A CA 1
ATOM 951 C C . MET A 1 122 ? -0.678 -20.25 8.227 1 95.25 122 MET A C 1
ATOM 953 O O . MET A 1 122 ? -0.084 -19.188 8.016 1 95.25 122 MET A O 1
ATOM 957 N N . ARG A 1 123 ? -1.925 -20.375 8.336 1 95.69 123 ARG A N 1
ATOM 958 C CA . ARG A 1 123 ? -2.762 -19.188 8.273 1 95.69 123 ARG A CA 1
ATOM 959 C C . ARG A 1 123 ? -2.424 -18.219 9.406 1 95.69 123 ARG A C 1
ATOM 961 O O . ARG A 1 123 ? -2.301 -17.016 9.18 1 95.69 123 ARG A O 1
ATOM 968 N N . SER A 1 124 ? -2.283 -18.75 10.547 1 96.5 124 SER A N 1
ATOM 969 C CA . SER A 1 124 ? -1.947 -17.953 11.719 1 96.5 124 SER A CA 1
ATOM 970 C C . SER A 1 124 ? -0.561 -17.328 11.586 1 96.5 124 SER A C 1
ATOM 972 O O . SER A 1 124 ? -0.347 -16.188 11.977 1 96.5 124 SER A O 1
ATOM 974 N N . LEU A 1 125 ? 0.34 -18.078 11.094 1 97.75 125 LEU A N 1
ATOM 975 C CA . LEU A 1 125 ? 1.685 -17.547 10.883 1 97.75 125 LEU A CA 1
ATOM 976 C C . LEU A 1 125 ? 1.664 -16.391 9.891 1 97.75 125 LEU A C 1
ATOM 978 O O . LEU A 1 125 ? 2.344 -15.383 10.086 1 97.75 125 LEU A O 1
ATOM 982 N N . TYR A 1 126 ? 0.864 -16.594 8.805 1 98.06 126 TYR A N 1
ATOM 983 C CA . TYR A 1 126 ? 0.678 -15.516 7.828 1 98.06 126 TYR A CA 1
ATOM 984 C C . TYR A 1 126 ? 0.183 -14.242 8.5 1 98.06 126 TYR A C 1
ATOM 986 O O . TYR A 1 126 ? 0.735 -13.164 8.281 1 98.06 126 TYR A O 1
ATOM 994 N N . ILE A 1 127 ? -0.811 -14.344 9.352 1 98.12 127 ILE A N 1
ATOM 995 C CA . ILE A 1 127 ? -1.386 -13.211 10.062 1 98.12 127 ILE A CA 1
ATOM 996 C C . ILE A 1 127 ? -0.33 -12.578 10.969 1 98.12 127 ILE A C 1
ATOM 998 O O . ILE A 1 127 ? -0.181 -11.352 10.992 1 98.12 127 ILE A O 1
ATOM 1002 N N . LEU A 1 128 ? 0.386 -13.391 11.617 1 97.94 128 LEU A N 1
ATOM 1003 C CA . LEU A 1 128 ? 1.405 -12.93 12.555 1 97.94 128 LEU A CA 1
ATOM 1004 C C . LEU A 1 128 ? 2.498 -12.148 11.82 1 97.94 128 LEU A C 1
ATOM 1006 O O . LEU A 1 128 ? 2.895 -11.07 12.266 1 97.94 128 LEU A O 1
ATOM 1010 N N . ILE A 1 129 ? 2.994 -12.734 10.75 1 98.44 129 ILE A N 1
ATOM 1011 C CA . ILE A 1 129 ? 4.062 -12.094 9.992 1 98.44 129 ILE A CA 1
ATOM 1012 C C . ILE A 1 129 ? 3.58 -10.75 9.461 1 98.44 129 ILE A C 1
ATOM 1014 O O . ILE A 1 129 ? 4.305 -9.75 9.523 1 98.44 129 ILE A O 1
ATOM 1018 N N . LYS A 1 130 ? 2.387 -10.758 8.93 1 98.12 130 LYS A N 1
ATOM 1019 C CA . LYS A 1 130 ? 1.833 -9.516 8.406 1 98.12 130 LYS A CA 1
ATOM 1020 C C . LYS A 1 130 ? 1.755 -8.453 9.5 1 98.12 130 LYS A C 1
ATOM 1022 O O . LYS A 1 130 ? 2.035 -7.277 9.25 1 98.12 130 LYS A O 1
ATOM 1027 N N . GLY A 1 131 ? 1.399 -8.797 10.719 1 97.44 131 GLY A N 1
ATOM 1028 C CA . GLY A 1 131 ? 1.396 -7.891 11.859 1 97.44 131 GLY A CA 1
ATOM 1029 C C . GLY A 1 131 ? 2.773 -7.355 12.195 1 97.44 131 GLY A C 1
ATOM 1030 O O . GLY A 1 131 ? 2.93 -6.164 12.484 1 97.44 131 GLY A O 1
ATOM 1031 N N . PHE A 1 132 ? 3.764 -8.203 12.125 1 97.88 132 PHE A N 1
ATOM 1032 C CA . PHE A 1 132 ? 5.129 -7.793 12.43 1 97.88 132 PHE A CA 1
ATOM 1033 C C . PHE A 1 132 ? 5.66 -6.84 11.359 1 97.88 132 PHE A C 1
ATOM 1035 O O . PHE A 1 132 ? 6.426 -5.922 11.664 1 97.88 132 PHE A O 1
ATOM 1042 N N . VAL A 1 133 ? 5.246 -7.113 10.125 1 98.5 133 VAL A N 1
ATOM 1043 C CA . VAL A 1 133 ? 5.633 -6.195 9.062 1 98.5 133 VAL A CA 1
ATOM 1044 C C . VAL A 1 133 ? 5.102 -4.797 9.367 1 98.5 133 VAL A C 1
ATOM 1046 O O . VAL A 1 133 ? 5.828 -3.807 9.234 1 98.5 133 VAL A O 1
ATOM 1049 N N . ALA A 1 134 ? 3.883 -4.734 9.781 1 98 134 ALA A N 1
ATOM 1050 C CA . ALA A 1 134 ? 3.271 -3.453 10.125 1 98 134 ALA A CA 1
ATOM 1051 C C . ALA A 1 134 ? 4 -2.791 11.289 1 98 134 ALA A C 1
ATOM 1053 O O . ALA A 1 134 ? 4.195 -1.573 11.297 1 98 134 ALA A O 1
ATOM 1054 N N . SER A 1 135 ? 4.41 -3.57 12.227 1 96.94 135 SER A N 1
ATOM 1055 C CA . SER A 1 135 ? 5.121 -3.033 13.383 1 96.94 135 SER A CA 1
ATOM 1056 C C . SER A 1 135 ? 6.473 -2.453 12.977 1 96.94 135 SER A C 1
ATOM 1058 O O . SER A 1 135 ? 6.859 -1.379 13.445 1 96.94 135 SER A O 1
ATOM 1060 N N . LEU A 1 136 ? 7.156 -3.164 12.164 1 97.25 136 LEU A N 1
ATOM 1061 C CA . LEU A 1 136 ? 8.453 -2.676 11.719 1 97.25 136 LEU A CA 1
ATOM 1062 C C . LEU A 1 136 ? 8.305 -1.409 10.883 1 97.25 136 LEU A C 1
ATOM 1064 O O . LEU A 1 136 ? 9.102 -0.476 11.016 1 97.25 136 LEU A O 1
ATOM 1068 N N . ASP A 1 137 ? 7.277 -1.403 10.07 1 96.44 137 ASP A N 1
ATOM 1069 C CA . ASP A 1 137 ? 6.973 -0.203 9.297 1 96.44 137 ASP A CA 1
ATOM 1070 C C . ASP A 1 137 ? 6.703 0.988 10.219 1 96.44 137 ASP A C 1
ATOM 1072 O O . ASP A 1 137 ? 7.16 2.1 9.945 1 96.44 137 ASP A O 1
ATOM 1076 N N . ALA A 1 138 ? 6.02 0.726 11.258 1 96.5 138 ALA A N 1
ATOM 1077 C CA . ALA A 1 138 ? 5.613 1.775 12.188 1 96.5 138 ALA A CA 1
ATOM 1078 C C . ALA A 1 138 ? 6.828 2.391 12.883 1 96.5 138 ALA A C 1
ATOM 1080 O O . ALA A 1 138 ? 6.812 3.572 13.234 1 96.5 138 ALA A O 1
ATOM 1081 N N . ILE A 1 139 ? 7.824 1.611 13.031 1 94.62 139 ILE A N 1
ATOM 1082 C CA . ILE A 1 139 ? 8.977 2.146 13.75 1 94.62 139 ILE A CA 1
ATOM 1083 C C . ILE A 1 139 ? 10.023 2.637 12.75 1 94.62 139 ILE A C 1
ATOM 1085 O O . ILE A 1 139 ? 11.164 2.916 13.125 1 94.62 139 ILE A O 1
ATOM 1089 N N . GLY A 1 140 ? 9.688 2.65 11.5 1 92.75 140 GLY A N 1
ATOM 1090 C CA . GLY A 1 140 ? 10.477 3.377 10.516 1 92.75 140 GLY A CA 1
ATOM 1091 C C . GLY A 1 140 ? 11.43 2.488 9.742 1 92.75 140 GLY A C 1
ATOM 1092 O O . GLY A 1 140 ? 12.281 2.98 9 1 92.75 140 GLY A O 1
ATOM 1093 N N . ILE A 1 141 ? 11.281 1.164 9.875 1 94.62 141 ILE A N 1
ATOM 1094 C CA . ILE A 1 141 ? 12.18 0.257 9.164 1 94.62 141 ILE A CA 1
ATOM 1095 C C . ILE A 1 141 ? 11.656 0.008 7.754 1 94.62 141 ILE A C 1
ATOM 1097 O O . ILE A 1 141 ? 10.492 -0.344 7.57 1 94.62 141 ILE A O 1
ATOM 1101 N N . ASN A 1 142 ? 12.477 0.255 6.809 1 95.5 142 ASN A N 1
ATOM 1102 C CA . ASN A 1 142 ? 12.266 -0.078 5.406 1 95.5 142 ASN A CA 1
ATOM 1103 C C . ASN A 1 142 ? 13.555 -0.551 4.738 1 95.5 142 ASN A C 1
ATOM 1105 O O . ASN A 1 142 ? 14.273 0.245 4.133 1 95.5 142 ASN A O 1
ATOM 1109 N N . SER A 1 143 ? 13.828 -1.776 4.895 1 95.81 143 SER A N 1
ATOM 1110 C CA . SER A 1 143 ? 15.039 -2.389 4.363 1 95.81 143 SER A CA 1
ATOM 1111 C C . SER A 1 143 ? 14.727 -3.318 3.195 1 95.81 143 SER A C 1
ATOM 1113 O O . SER A 1 143 ? 13.562 -3.645 2.951 1 95.81 143 SER A O 1
ATOM 1115 N N . LEU A 1 144 ? 15.727 -3.676 2.496 1 96.44 144 LEU A N 1
ATOM 1116 C CA . LEU A 1 144 ? 15.539 -4.605 1.388 1 96.44 144 LEU A CA 1
ATOM 1117 C C . LEU A 1 144 ? 14.992 -5.938 1.884 1 96.44 144 LEU A C 1
ATOM 1119 O O . LEU A 1 144 ? 14.125 -6.535 1.239 1 96.44 144 LEU A O 1
ATOM 1123 N N . ASP A 1 145 ? 15.469 -6.41 3.057 1 96.69 145 ASP A N 1
ATOM 1124 C CA . ASP A 1 145 ? 14.969 -7.66 3.627 1 96.69 145 ASP A CA 1
ATOM 1125 C C . ASP A 1 145 ? 13.484 -7.566 3.945 1 96.69 145 ASP A C 1
ATOM 1127 O O . ASP A 1 145 ? 12.727 -8.508 3.688 1 96.69 145 ASP A O 1
ATOM 1131 N N . LEU A 1 146 ? 13.102 -6.465 4.496 1 98.06 146 LEU A N 1
ATOM 1132 C CA . LEU A 1 146 ? 11.688 -6.281 4.801 1 98.06 146 LEU A CA 1
ATOM 1133 C C . LEU A 1 146 ? 10.859 -6.203 3.521 1 98.06 146 LEU A C 1
ATOM 1135 O O . LEU A 1 146 ? 9.75 -6.73 3.463 1 98.06 146 LEU A O 1
ATOM 1139 N N . LEU A 1 147 ? 11.398 -5.516 2.512 1 98.38 147 LEU A N 1
ATOM 1140 C CA . LEU A 1 147 ? 10.719 -5.434 1.22 1 98.38 147 LEU A CA 1
ATOM 1141 C C . LEU A 1 147 ? 10.523 -6.82 0.619 1 98.38 147 LEU A C 1
ATOM 1143 O O . LEU A 1 147 ? 9.461 -7.125 0.078 1 98.38 147 LEU A O 1
ATOM 1147 N N . GLN A 1 148 ? 11.547 -7.586 0.688 1 98.44 148 GLN A N 1
ATOM 1148 C CA . GLN A 1 148 ? 11.461 -8.953 0.193 1 98.44 148 GLN A CA 1
ATOM 1149 C C . GLN A 1 148 ? 10.438 -9.766 0.984 1 98.44 148 GLN A C 1
ATOM 1151 O O . GLN A 1 148 ? 9.688 -10.555 0.411 1 98.44 148 GLN A O 1
ATOM 1156 N N . CYS A 1 149 ? 10.422 -9.57 2.252 1 98.5 149 CYS A N 1
ATOM 1157 C CA . CYS A 1 149 ? 9.414 -10.219 3.092 1 98.5 149 CYS A CA 1
ATOM 1158 C C . CYS A 1 149 ? 8.008 -9.836 2.645 1 98.5 149 CYS A C 1
ATOM 1160 O O . CYS A 1 149 ? 7.148 -10.703 2.48 1 98.5 149 CYS A O 1
ATOM 1162 N N . ARG A 1 150 ? 7.758 -8.539 2.432 1 98.44 150 ARG A N 1
ATOM 1163 C CA . ARG A 1 150 ? 6.469 -8.047 1.953 1 98.44 150 ARG A CA 1
ATOM 1164 C C . ARG A 1 150 ? 6.082 -8.719 0.637 1 98.44 150 ARG A C 1
ATOM 1166 O O . ARG A 1 150 ? 4.938 -9.141 0.463 1 98.44 150 ARG A O 1
ATOM 1173 N N . LEU A 1 151 ? 6.992 -8.75 -0.219 1 98.44 151 LEU A N 1
ATOM 1174 C CA . LEU A 1 151 ? 6.738 -9.297 -1.549 1 98.44 151 LEU A CA 1
ATOM 1175 C C . LEU A 1 151 ? 6.395 -10.781 -1.473 1 98.44 151 LEU A C 1
ATOM 1177 O O . LEU A 1 151 ? 5.449 -11.242 -2.121 1 98.44 151 LEU A O 1
ATOM 1181 N N . LEU A 1 152 ? 7.16 -11.469 -0.694 1 98.5 152 LEU A N 1
ATOM 1182 C CA . LEU A 1 152 ? 6.895 -12.898 -0.548 1 98.5 152 LEU A CA 1
ATOM 1183 C C . LEU A 1 152 ? 5.535 -13.133 0.101 1 98.5 152 LEU A C 1
ATOM 1185 O O . LEU A 1 152 ? 4.832 -14.086 -0.25 1 98.5 152 LEU A O 1
ATOM 1189 N N . LEU A 1 153 ? 5.152 -12.281 1.057 1 98.44 153 LEU A N 1
ATOM 1190 C CA . LEU A 1 153 ? 3.816 -12.383 1.632 1 98.44 153 LEU A CA 1
ATOM 1191 C C . LEU A 1 153 ? 2.748 -12.188 0.562 1 98.44 153 LEU A C 1
ATOM 1193 O O . LEU A 1 153 ? 1.729 -12.891 0.562 1 98.44 153 LEU A O 1
ATOM 1197 N N . THR A 1 154 ? 3 -11.273 -0.312 1 97.94 154 THR A N 1
ATOM 1198 C CA . THR A 1 154 ? 2.027 -11.008 -1.366 1 97.94 154 THR A CA 1
ATOM 1199 C C . THR A 1 154 ? 1.944 -12.188 -2.334 1 97.94 154 THR A C 1
ATOM 1201 O O . THR A 1 154 ? 0.864 -12.516 -2.83 1 97.94 154 THR A O 1
ATOM 1204 N N . ILE A 1 155 ? 3.098 -12.805 -2.625 1 97.06 155 ILE A N 1
ATOM 1205 C CA . ILE A 1 155 ? 3.104 -14 -3.455 1 97.06 155 ILE A CA 1
ATOM 1206 C C . ILE A 1 155 ? 2.27 -15.094 -2.787 1 97.06 155 ILE A C 1
ATOM 1208 O O . ILE A 1 155 ? 1.514 -15.805 -3.455 1 97.06 155 ILE A O 1
ATOM 1212 N N . PHE A 1 156 ? 2.439 -15.211 -1.476 1 97.25 156 PHE A N 1
ATOM 1213 C CA . PHE A 1 156 ? 1.628 -16.141 -0.704 1 97.25 156 PHE A CA 1
ATOM 1214 C C . PHE A 1 156 ? 0.147 -15.805 -0.828 1 97.25 156 PHE A C 1
ATOM 1216 O O . PHE A 1 156 ? -0.684 -16.688 -1.025 1 97.25 156 PHE A O 1
ATOM 1223 N N . GLU A 1 157 ? -0.219 -14.531 -0.779 1 96.94 157 GLU A N 1
ATOM 1224 C CA . GLU A 1 157 ? -1.599 -14.062 -0.902 1 96.94 157 GLU A CA 1
ATOM 1225 C C . GLU A 1 157 ? -2.166 -14.383 -2.283 1 96.94 157 GLU A C 1
ATOM 1227 O O . GLU A 1 157 ? -3.281 -14.891 -2.4 1 96.94 157 GLU A O 1
ATOM 1232 N N . VAL A 1 158 ? -1.379 -14.102 -3.299 1 93.75 158 VAL A N 1
ATOM 1233 C CA . VAL A 1 158 ? -1.811 -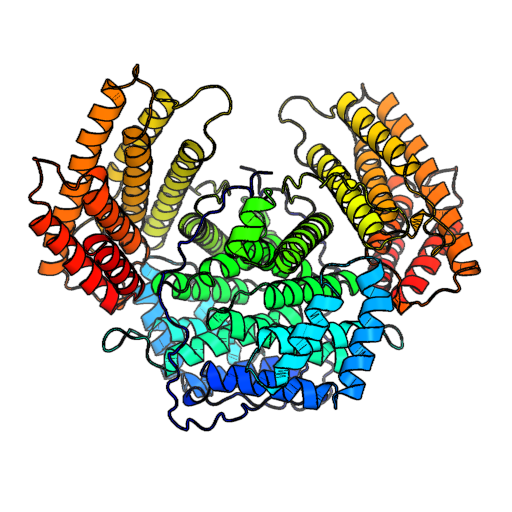14.352 -4.672 1 93.75 158 VAL A CA 1
ATOM 1234 C C . VAL A 1 158 ? -1.982 -15.852 -4.898 1 93.75 158 VAL A C 1
ATOM 1236 O O . VAL A 1 158 ? -3.006 -16.281 -5.43 1 93.75 158 VAL A O 1
ATOM 1239 N N . GLY A 1 159 ? -1.029 -16.578 -4.48 1 94.75 159 GLY A N 1
ATOM 1240 C CA . GLY A 1 159 ? -1.06 -18.016 -4.672 1 94.75 159 GLY A CA 1
ATOM 1241 C C . GLY A 1 159 ? -2.242 -18.672 -3.996 1 94.75 159 GLY A C 1
ATOM 1242 O O . GLY A 1 159 ? -2.777 -19.672 -4.5 1 94.75 159 GLY A O 1
ATOM 1243 N N . HIS A 1 160 ? -2.648 -18.109 -2.959 1 95 160 HIS A N 1
ATOM 1244 C CA . HIS A 1 160 ? -3.736 -18.75 -2.23 1 95 160 HIS A CA 1
ATOM 1245 C C . HIS A 1 160 ? -5.043 -17.984 -2.408 1 95 160 HIS A C 1
ATOM 1247 O O . HIS A 1 160 ? -6.012 -18.234 -1.687 1 95 160 HIS A O 1
ATOM 1253 N N . GLY A 1 161 ? -5.031 -17.062 -3.342 1 90.94 161 GLY A N 1
ATOM 1254 C CA . GLY A 1 161 ? -6.242 -16.375 -3.732 1 90.94 161 GLY A CA 1
ATOM 1255 C C . GLY A 1 161 ? -6.789 -15.461 -2.643 1 90.94 161 GLY A C 1
ATOM 1256 O O . GLY A 1 161 ? -8.008 -15.344 -2.48 1 90.94 161 GLY A O 1
ATOM 1257 N N . MET A 1 162 ? -5.898 -14.883 -1.899 1 93.12 162 MET A N 1
ATOM 1258 C CA . MET A 1 162 ? -6.316 -14.008 -0.811 1 93.12 162 MET A CA 1
ATOM 1259 C C . MET A 1 162 ? -6.531 -12.586 -1.314 1 93.12 162 MET A C 1
ATOM 1261 O O . MET A 1 162 ? -5.645 -11.734 -1.191 1 93.12 162 MET A O 1
ATOM 1265 N N . TYR A 1 163 ? -7.703 -12.391 -1.837 1 87.94 163 TYR A N 1
ATOM 1266 C CA . TYR A 1 163 ? -8.117 -11.07 -2.297 1 87.94 163 TYR A CA 1
ATOM 1267 C C . TYR A 1 163 ? -9.188 -10.484 -1.378 1 87.94 163 TYR A C 1
ATOM 1269 O O . TYR A 1 163 ? -10.078 -11.195 -0.917 1 87.94 163 TYR A O 1
ATOM 1277 N N . PRO A 1 164 ? -9.07 -9.188 -1.017 1 92.56 164 PRO A N 1
ATOM 1278 C CA . PRO A 1 164 ? -8.312 -8.148 -1.701 1 92.56 164 PRO A CA 1
ATOM 1279 C C . PRO A 1 164 ? -6.945 -7.898 -1.062 1 92.56 164 PRO A C 1
ATOM 1281 O O . PRO A 1 164 ? -6.23 -6.973 -1.457 1 92.56 164 PRO A O 1
ATOM 1284 N N . ALA A 1 165 ? -6.543 -8.711 -0.167 1 95.44 165 ALA A N 1
ATOM 1285 C CA . ALA A 1 165 ? -5.309 -8.477 0.581 1 95.44 165 ALA A CA 1
ATOM 1286 C C . ALA A 1 165 ? -4.109 -8.375 -0.357 1 95.44 165 ALA A C 1
ATOM 1288 O O . ALA A 1 165 ? -3.258 -7.5 -0.192 1 95.44 165 ALA A O 1
ATOM 1289 N N . ALA A 1 166 ? -4.055 -9.281 -1.331 1 94.94 166 ALA A N 1
ATOM 1290 C CA . ALA A 1 166 ? -2.941 -9.266 -2.275 1 94.94 166 ALA A CA 1
ATOM 1291 C C . ALA A 1 166 ? -2.861 -7.93 -3.012 1 94.94 166 ALA A C 1
ATOM 1293 O O . ALA A 1 166 ? -1.786 -7.336 -3.119 1 94.94 166 ALA A O 1
ATOM 1294 N N . TYR A 1 167 ? -4.023 -7.445 -3.461 1 93 167 TYR A N 1
ATOM 1295 C CA . TYR A 1 167 ? -4.117 -6.184 -4.188 1 93 167 TYR A CA 1
ATOM 1296 C C . TYR A 1 167 ? -3.721 -5.012 -3.301 1 93 167 TYR A C 1
ATOM 1298 O O . TYR A 1 167 ? -2.975 -4.125 -3.727 1 93 167 TYR A O 1
ATOM 1306 N N . ILE A 1 168 ? -4.121 -5.004 -2.076 1 95.88 168 ILE A N 1
ATOM 1307 C CA . ILE A 1 168 ? -3.838 -3.936 -1.122 1 95.88 168 ILE A CA 1
ATOM 1308 C C . ILE A 1 168 ? -2.361 -3.969 -0.734 1 95.88 168 ILE A C 1
ATOM 1310 O O . ILE A 1 168 ? -1.693 -2.932 -0.725 1 95.88 168 ILE A O 1
ATOM 1314 N N . SER A 1 169 ? -1.8 -5.168 -0.469 1 97.31 169 SER A N 1
ATOM 1315 C CA . SER A 1 169 ? -0.398 -5.328 -0.096 1 97.31 169 SER A CA 1
ATOM 1316 C C . SER A 1 169 ? 0.528 -4.805 -1.189 1 97.31 169 SER A C 1
ATOM 1318 O O . SER A 1 169 ? 1.57 -4.215 -0.899 1 97.31 169 SER A O 1
ATOM 1320 N N . MET A 1 170 ? 0.098 -4.992 -2.395 1 95.44 170 MET A N 1
ATOM 1321 C CA . MET A 1 170 ? 0.937 -4.562 -3.512 1 95.44 170 MET A CA 1
ATOM 1322 C C . MET A 1 170 ? 1.105 -3.047 -3.516 1 95.44 170 MET A C 1
ATOM 1324 O O . MET A 1 170 ? 2.166 -2.537 -3.885 1 95.44 170 MET A O 1
ATOM 1328 N N . GLY A 1 171 ? 0.058 -2.367 -3.123 1 94 171 GLY A N 1
ATOM 1329 C CA . GLY A 1 171 ? 0.17 -0.921 -3.033 1 94 171 GLY A CA 1
ATOM 1330 C C . GLY A 1 171 ? 1.302 -0.465 -2.131 1 94 171 GLY A C 1
ATOM 1331 O O . GLY A 1 171 ? 2.094 0.401 -2.51 1 94 171 GLY A O 1
ATOM 1332 N N . SER A 1 172 ? 1.408 -1.048 -0.986 1 96.56 172 SER A N 1
ATOM 1333 C CA . SER A 1 172 ? 2.471 -0.702 -0.047 1 96.56 172 SER A CA 1
ATOM 1334 C C . SER A 1 172 ? 3.83 -1.177 -0.549 1 96.56 172 SER A C 1
ATOM 1336 O O . SER A 1 172 ? 4.844 -0.508 -0.337 1 96.56 172 SER A O 1
ATOM 1338 N N . ASN A 1 173 ? 3.834 -2.305 -1.21 1 97.25 173 ASN A N 1
ATOM 1339 C CA . ASN A 1 173 ? 5.098 -2.85 -1.698 1 97.25 173 ASN A CA 1
ATOM 1340 C C . ASN A 1 173 ? 5.738 -1.932 -2.734 1 97.25 173 ASN A C 1
ATOM 1342 O O . ASN A 1 173 ? 6.949 -1.706 -2.701 1 97.25 173 ASN A O 1
ATOM 1346 N N . VAL A 1 174 ? 4.918 -1.439 -3.633 1 93.81 174 VAL A N 1
ATOM 1347 C CA . VAL A 1 174 ? 5.43 -0.547 -4.668 1 93.81 174 VAL A CA 1
ATOM 1348 C C . VAL A 1 174 ? 6.039 0.696 -4.027 1 93.81 174 VAL A C 1
ATOM 1350 O O . VAL A 1 174 ? 7.172 1.074 -4.34 1 93.81 174 VAL A O 1
ATOM 1353 N N . ARG A 1 175 ? 5.348 1.242 -3.08 1 94.38 175 ARG A N 1
ATOM 1354 C CA . ARG A 1 175 ? 5.82 2.467 -2.441 1 94.38 175 ARG A CA 1
ATOM 1355 C C . ARG A 1 175 ? 7.039 2.193 -1.567 1 94.38 175 ARG A C 1
ATOM 1357 O O . ARG A 1 175 ? 7.949 3.021 -1.485 1 94.38 175 ARG A O 1
ATOM 1364 N N . ALA A 1 176 ? 7.059 1.09 -0.927 1 96.25 176 ALA A N 1
ATOM 1365 C CA . ALA A 1 176 ? 8.211 0.725 -0.112 1 96.25 176 ALA A CA 1
ATOM 1366 C C . ALA A 1 176 ? 9.469 0.601 -0.968 1 96.25 176 ALA A C 1
ATOM 1368 O O . ALA A 1 176 ? 10.555 1.033 -0.562 1 96.25 176 ALA A O 1
ATOM 1369 N N . ALA A 1 177 ? 9.312 0.039 -2.129 1 95.75 177 ALA A N 1
ATOM 1370 C CA . ALA A 1 177 ? 10.445 -0.135 -3.033 1 95.75 177 ALA A CA 1
ATOM 1371 C C . ALA A 1 177 ? 10.953 1.211 -3.545 1 95.75 177 ALA A C 1
ATOM 1373 O O . ALA A 1 177 ? 12.164 1.446 -3.6 1 95.75 177 ALA A O 1
ATOM 1374 N N . VAL A 1 178 ? 10.055 2.025 -3.879 1 91.06 178 VAL A N 1
ATOM 1375 C CA . VAL A 1 178 ? 10.414 3.35 -4.375 1 91.06 178 VAL A CA 1
ATOM 1376 C C . VAL A 1 178 ? 11.133 4.133 -3.277 1 91.06 178 VAL A C 1
ATOM 1378 O O . VAL A 1 178 ? 12.164 4.762 -3.529 1 91.06 178 VAL A O 1
ATOM 1381 N N . ALA A 1 179 ? 10.594 4.062 -2.1 1 91.44 179 ALA A N 1
ATOM 1382 C CA . ALA A 1 179 ? 11.195 4.77 -0.97 1 91.44 179 ALA A CA 1
ATOM 1383 C C . ALA A 1 179 ? 12.617 4.27 -0.706 1 91.44 179 ALA A C 1
ATOM 1385 O O . ALA A 1 179 ? 13.484 5.039 -0.291 1 91.44 179 ALA A O 1
ATOM 1386 N N . LEU A 1 180 ? 12.836 3.027 -0.978 1 93 180 LEU A N 1
ATOM 1387 C CA . LEU A 1 180 ? 14.148 2.422 -0.76 1 93 180 LEU A CA 1
ATOM 1388 C C . LEU A 1 180 ? 15.094 2.752 -1.907 1 93 180 LEU A C 1
ATOM 1390 O O . LEU A 1 180 ? 16.312 2.578 -1.784 1 93 180 LEU A O 1
ATOM 1394 N N . GLY A 1 181 ? 14.547 3.166 -3.023 1 89.88 181 GLY A N 1
ATOM 1395 C CA . GLY A 1 181 ? 15.344 3.447 -4.211 1 89.88 181 GLY A CA 1
ATOM 1396 C C . GLY A 1 181 ? 15.586 2.219 -5.07 1 89.88 181 GLY A C 1
ATOM 1397 O O . GLY A 1 181 ? 16.469 2.217 -5.918 1 89.88 181 GLY A O 1
ATOM 1398 N N . ALA A 1 182 ? 14.797 1.225 -4.82 1 92.62 182 ALA A N 1
ATOM 1399 C CA . ALA A 1 182 ? 15 -0.027 -5.547 1 92.62 182 ALA A CA 1
ATOM 1400 C C . ALA A 1 182 ? 14.484 0.077 -6.98 1 92.62 182 ALA A C 1
ATOM 1402 O O . ALA A 1 182 ? 14.805 -0.763 -7.824 1 92.62 182 ALA A O 1
ATOM 1403 N N . ASN A 1 183 ? 13.711 1.051 -7.293 1 88.75 183 ASN A N 1
ATOM 1404 C CA . ASN A 1 183 ? 13.055 1.174 -8.586 1 88.75 183 ASN A CA 1
ATOM 1405 C C . ASN A 1 183 ? 13.953 1.871 -9.609 1 88.75 183 ASN A C 1
ATOM 1407 O O . ASN A 1 183 ? 13.578 2.021 -10.773 1 88.75 183 ASN A O 1
ATOM 1411 N N . VAL A 1 184 ? 15.094 2.256 -9.18 1 82.81 184 VAL A N 1
ATOM 1412 C CA . VAL A 1 184 ? 15.977 2.971 -10.094 1 82.81 184 VAL A CA 1
ATOM 1413 C C . VAL A 1 184 ? 16.516 2.008 -11.156 1 82.81 184 VAL A C 1
ATOM 1415 O O . VAL A 1 184 ? 16.766 0.835 -10.867 1 82.81 184 VAL A O 1
ATOM 1418 N N . THR A 1 185 ? 16.719 2.479 -12.258 1 78.12 185 THR A N 1
ATOM 1419 C CA . THR A 1 185 ? 17.078 1.626 -13.391 1 78.12 185 THR A CA 1
ATOM 1420 C C . THR A 1 185 ? 18.594 1.479 -13.492 1 78.12 185 THR A C 1
ATOM 1422 O O . THR A 1 185 ? 19.094 0.414 -13.852 1 78.12 185 THR A O 1
ATOM 1425 N N . SER A 1 186 ? 19.266 2.488 -13.109 1 83.5 186 SER A N 1
ATOM 1426 C CA . SER A 1 186 ? 20.719 2.467 -13.242 1 83.5 186 SER A CA 1
ATOM 1427 C C . SER A 1 186 ? 21.359 1.604 -12.156 1 83.5 186 SER A C 1
ATOM 1429 O O . SER A 1 186 ? 21.172 1.85 -10.961 1 83.5 186 SER A O 1
ATOM 1431 N N . ILE A 1 187 ? 22.172 0.681 -12.656 1 83.88 187 ILE A N 1
ATOM 1432 C CA . ILE A 1 187 ? 22.844 -0.214 -11.719 1 83.88 187 ILE A CA 1
ATOM 1433 C C . ILE A 1 187 ? 23.844 0.579 -10.867 1 83.88 187 ILE A C 1
ATOM 1435 O O . ILE A 1 187 ? 24.031 0.271 -9.695 1 83.88 187 ILE A O 1
ATOM 1439 N N . THR A 1 188 ? 24.359 1.611 -11.438 1 85.75 188 THR A N 1
ATOM 1440 C CA . THR A 1 188 ? 25.297 2.443 -10.703 1 85.75 188 THR A CA 1
ATOM 1441 C C . THR A 1 188 ? 24.609 3.154 -9.547 1 85.75 188 THR A C 1
ATOM 1443 O O . THR A 1 188 ? 25.156 3.221 -8.438 1 85.75 188 THR A O 1
ATOM 1446 N N . GLN A 1 189 ? 23.5 3.559 -9.859 1 86.81 189 GLN A N 1
ATOM 1447 C CA . GLN A 1 189 ? 22.75 4.234 -8.812 1 86.81 189 GLN A CA 1
ATOM 1448 C C . GLN A 1 189 ? 22.328 3.254 -7.727 1 86.81 189 GLN A C 1
ATOM 1450 O O . GLN A 1 189 ? 22.312 3.596 -6.539 1 86.81 189 GLN A O 1
ATOM 1455 N N . LEU A 1 190 ? 21.969 2.068 -8.133 1 90 190 LEU A N 1
ATOM 1456 C CA . LEU A 1 190 ? 21.594 1.038 -7.168 1 90 190 LEU A CA 1
ATOM 1457 C C . LEU A 1 190 ? 22.781 0.668 -6.281 1 90 190 LEU A C 1
ATOM 1459 O O . LEU A 1 190 ? 22.625 0.468 -5.074 1 90 190 LEU A O 1
ATOM 1463 N N . GLN A 1 191 ? 23.938 0.605 -6.902 1 89.69 191 GLN A N 1
ATOM 1464 C CA . GLN A 1 191 ? 25.141 0.271 -6.141 1 89.69 191 GLN A CA 1
ATOM 1465 C C . GLN A 1 191 ? 25.484 1.37 -5.141 1 89.69 191 GLN A C 1
ATOM 1467 O O . GLN A 1 191 ? 25.984 1.089 -4.051 1 89.69 191 GLN A O 1
ATOM 1472 N N . GLU A 1 192 ? 25.203 2.527 -5.508 1 86.38 192 GLU A N 1
ATOM 1473 C CA . GLU A 1 192 ? 25.406 3.643 -4.59 1 86.38 192 GLU A CA 1
ATOM 1474 C C . GLU A 1 192 ? 24.438 3.582 -3.418 1 86.38 192 GLU A C 1
ATOM 1476 O O . GLU A 1 192 ? 24.828 3.828 -2.271 1 86.38 192 GLU A O 1
ATOM 1481 N N . SER A 1 193 ? 23.281 3.178 -3.736 1 85.62 193 SER A N 1
ATOM 1482 C CA . SER A 1 193 ? 22.234 3.16 -2.723 1 85.62 193 SER A CA 1
ATOM 1483 C C . SER A 1 193 ? 22.406 1.987 -1.765 1 85.62 193 SER A C 1
ATOM 1485 O O . SER A 1 193 ? 22.141 2.113 -0.565 1 85.62 193 SER A O 1
ATOM 1487 N N . PHE A 1 194 ? 22.828 0.849 -2.248 1 90.31 194 PHE A N 1
ATOM 1488 C CA . PHE A 1 194 ? 22.844 -0.358 -1.429 1 90.31 194 PHE A CA 1
ATOM 1489 C C . PHE A 1 194 ? 24.281 -0.755 -1.085 1 90.31 194 PHE A C 1
ATOM 1491 O O . PHE A 1 194 ? 24.5 -1.705 -0.331 1 90.31 194 PHE A O 1
ATOM 1498 N N . GLN A 1 195 ? 25.281 -0.046 -1.525 1 85.06 195 GLN A N 1
ATOM 1499 C CA . GLN A 1 195 ? 26.703 -0.075 -1.178 1 85.06 195 GLN A CA 1
ATOM 1500 C C . GLN A 1 195 ? 27.281 -1.475 -1.355 1 85.06 195 GLN A C 1
ATOM 1502 O O . GLN A 1 195 ? 28.312 -1.802 -0.771 1 85.06 195 GLN A O 1
ATOM 1507 N N . ASN A 1 196 ? 26.641 -2.389 -1.957 1 86.81 196 ASN A N 1
ATOM 1508 C CA . ASN A 1 196 ? 27.047 -3.76 -2.25 1 86.81 196 ASN A CA 1
ATOM 1509 C C . ASN A 1 196 ? 26.469 -4.246 -3.572 1 86.81 196 ASN A C 1
ATOM 1511 O O . ASN A 1 196 ? 25.25 -4.25 -3.75 1 86.81 196 ASN A O 1
ATOM 1515 N N . PRO A 1 197 ? 27.391 -4.621 -4.461 1 88.62 197 PRO A N 1
ATOM 1516 C CA . PRO A 1 197 ? 26.906 -5.043 -5.781 1 88.62 197 PRO A CA 1
ATOM 1517 C C . PRO A 1 197 ? 25.891 -6.176 -5.707 1 88.62 197 PRO A C 1
ATOM 1519 O O . PRO A 1 197 ? 24.922 -6.199 -6.48 1 88.62 197 PRO A O 1
ATOM 1522 N N . GLU A 1 198 ? 26.141 -7.066 -4.848 1 89.81 198 GLU A N 1
ATOM 1523 C CA . GLU A 1 198 ? 25.203 -8.18 -4.719 1 89.81 198 GLU A CA 1
ATOM 1524 C C . GLU A 1 198 ? 23.859 -7.707 -4.203 1 89.81 198 GLU A C 1
ATOM 1526 O O . GLU A 1 198 ? 22.812 -8.164 -4.668 1 89.81 198 GLU A O 1
ATOM 1531 N N . ARG A 1 199 ? 23.984 -6.77 -3.322 1 92.62 199 ARG A N 1
ATOM 1532 C CA . ARG A 1 199 ? 22.766 -6.219 -2.764 1 92.62 199 ARG A CA 1
ATOM 1533 C C . ARG A 1 199 ? 22.031 -5.363 -3.791 1 92.62 199 ARG A C 1
ATOM 1535 O O . ARG A 1 199 ? 20.797 -5.332 -3.816 1 92.62 199 ARG A O 1
ATOM 1542 N N . ALA A 1 200 ? 22.766 -4.723 -4.57 1 93.25 200 ALA A N 1
ATOM 1543 C CA . ALA A 1 200 ? 22.188 -3.924 -5.637 1 93.25 200 ALA A CA 1
ATOM 1544 C C . ALA A 1 200 ? 21.438 -4.805 -6.637 1 93.25 200 ALA A C 1
ATOM 1546 O O . ALA A 1 200 ? 20.328 -4.473 -7.066 1 93.25 200 ALA A O 1
ATOM 1547 N N . GLU A 1 201 ? 22.047 -5.91 -6.941 1 91 201 GLU A N 1
ATOM 1548 C CA . GLU A 1 201 ? 21.406 -6.848 -7.855 1 91 201 GLU A CA 1
ATOM 1549 C C . GLU A 1 201 ? 20.156 -7.461 -7.234 1 91 201 GLU A C 1
ATOM 1551 O O . GLU A 1 201 ? 19.156 -7.68 -7.918 1 91 201 GLU A O 1
ATOM 1556 N N . GLU A 1 202 ? 20.266 -7.727 -6.004 1 93.69 202 GLU A N 1
ATOM 1557 C CA . GLU A 1 202 ? 19.109 -8.258 -5.281 1 93.69 202 GLU A CA 1
ATOM 1558 C C . GLU A 1 202 ? 17.953 -7.25 -5.273 1 93.69 202 GLU A C 1
ATOM 1560 O O . GLU A 1 202 ? 16.797 -7.629 -5.406 1 93.69 202 GLU A O 1
ATOM 1565 N N . ALA A 1 203 ? 18.328 -6.008 -5.082 1 94.94 203 ALA A N 1
ATOM 1566 C CA . ALA A 1 203 ? 17.328 -4.953 -5.105 1 94.94 203 ALA A CA 1
ATOM 1567 C C . ALA A 1 203 ? 16.656 -4.863 -6.473 1 94.94 203 ALA A C 1
ATOM 1569 O O . ALA A 1 203 ? 15.438 -4.688 -6.566 1 94.94 203 ALA A O 1
ATOM 1570 N N . ARG A 1 204 ? 17.406 -4.992 -7.473 1 91.31 204 ARG A N 1
ATOM 1571 C CA . ARG A 1 204 ? 16.891 -4.973 -8.828 1 91.31 204 ARG A CA 1
ATOM 1572 C C . ARG A 1 204 ? 15.914 -6.125 -9.055 1 91.31 204 ARG A C 1
ATOM 1574 O O . ARG A 1 204 ? 14.828 -5.93 -9.609 1 91.31 204 ARG A O 1
ATOM 1581 N N . CYS A 1 205 ? 16.25 -7.262 -8.625 1 93.12 205 CYS A N 1
ATOM 1582 C CA . CYS A 1 205 ? 15.398 -8.438 -8.773 1 93.12 205 CYS A CA 1
ATOM 1583 C C . CYS A 1 205 ? 14.109 -8.281 -7.965 1 93.12 205 CYS A C 1
ATOM 1585 O O . CYS A 1 205 ? 13.039 -8.68 -8.422 1 93.12 205 CYS A O 1
ATOM 1587 N N . THR A 1 206 ? 14.305 -7.758 -6.812 1 95.94 206 THR A N 1
ATOM 1588 C CA . THR A 1 206 ? 13.133 -7.547 -5.965 1 95.94 206 THR A CA 1
ATOM 1589 C C . THR A 1 206 ? 12.156 -6.578 -6.625 1 95.94 206 THR A C 1
ATOM 1591 O O . THR A 1 206 ? 10.945 -6.82 -6.637 1 95.94 206 THR A O 1
ATOM 1594 N N . TRP A 1 207 ? 12.695 -5.488 -7.195 1 94.31 207 TRP A N 1
ATOM 1595 C CA . TRP A 1 207 ? 11.844 -4.535 -7.895 1 94.31 207 TRP A CA 1
ATOM 1596 C C . TRP A 1 207 ? 11.164 -5.195 -9.094 1 94.31 207 TRP A C 1
ATOM 1598 O O . TRP A 1 207 ? 9.961 -5.012 -9.312 1 94.31 207 TRP A O 1
ATOM 1608 N N . GLN A 1 208 ? 11.867 -5.98 -9.812 1 91.44 208 GLN A N 1
ATOM 1609 C CA . GLN A 1 208 ? 11.281 -6.715 -10.922 1 91.44 208 GLN A CA 1
ATOM 1610 C C . GLN A 1 208 ? 10.148 -7.625 -10.453 1 91.44 208 GLN A C 1
ATOM 1612 O O . GLN A 1 208 ? 9.102 -7.711 -11.094 1 91.44 208 GLN A O 1
ATOM 1617 N N . GLY A 1 209 ? 10.43 -8.32 -9.367 1 94.56 209 GLY A N 1
ATOM 1618 C CA . GLY A 1 209 ? 9.391 -9.156 -8.789 1 94.56 209 GLY A CA 1
ATOM 1619 C C . GLY A 1 209 ? 8.141 -8.383 -8.414 1 94.56 209 GLY A C 1
ATOM 1620 O O . GLY A 1 209 ? 7.023 -8.859 -8.625 1 94.56 209 GLY A O 1
ATOM 1621 N N . ILE A 1 210 ? 8.352 -7.215 -7.883 1 95.62 210 ILE A N 1
ATOM 1622 C CA . ILE A 1 210 ? 7.23 -6.359 -7.492 1 95.62 210 ILE A CA 1
ATOM 1623 C C . ILE A 1 210 ? 6.438 -5.953 -8.734 1 95.62 210 ILE A C 1
ATOM 1625 O O . ILE A 1 210 ? 5.207 -6.035 -8.742 1 95.62 210 ILE A O 1
ATOM 1629 N N . VAL A 1 211 ? 7.086 -5.578 -9.758 1 90 211 VAL A N 1
ATOM 1630 C CA . VAL A 1 211 ? 6.43 -5.133 -10.984 1 90 211 VAL A CA 1
ATOM 1631 C C . VAL A 1 211 ? 5.641 -6.285 -11.602 1 90 211 VAL A C 1
ATOM 1633 O O . VAL A 1 211 ? 4.477 -6.117 -11.977 1 90 211 VAL A O 1
ATOM 1636 N N . ILE A 1 212 ? 6.258 -7.406 -11.672 1 90.38 212 ILE A N 1
ATOM 1637 C CA . ILE A 1 212 ? 5.613 -8.594 -12.227 1 90.38 212 ILE A CA 1
ATOM 1638 C C . ILE A 1 212 ? 4.348 -8.914 -11.438 1 90.38 212 ILE A C 1
ATOM 1640 O O . ILE A 1 212 ? 3.283 -9.125 -12.023 1 90.38 212 ILE A O 1
ATOM 1644 N N . THR A 1 213 ? 4.469 -8.961 -10.156 1 92.62 213 THR A N 1
ATOM 1645 C CA . THR A 1 213 ? 3.35 -9.312 -9.289 1 92.62 213 THR A CA 1
ATOM 1646 C C . THR A 1 213 ? 2.25 -8.258 -9.367 1 92.62 213 THR A C 1
ATOM 1648 O O . THR A 1 213 ? 1.062 -8.594 -9.391 1 92.62 213 THR A O 1
ATOM 1651 N N . ASP A 1 214 ? 2.678 -7.023 -9.406 1 90.12 214 ASP A N 1
ATOM 1652 C CA . ASP A 1 214 ? 1.704 -5.938 -9.484 1 90.12 214 ASP A CA 1
ATOM 1653 C C . ASP A 1 214 ? 0.868 -6.043 -10.758 1 90.12 214 ASP A C 1
ATOM 1655 O O . ASP A 1 214 ? -0.351 -5.855 -10.727 1 90.12 214 ASP A O 1
ATOM 1659 N N . ARG A 1 215 ? 1.44 -6.316 -11.781 1 83.06 215 ARG A N 1
ATOM 1660 C CA . ARG A 1 215 ? 0.745 -6.453 -13.055 1 83.06 215 ARG A CA 1
ATOM 1661 C C . ARG A 1 215 ? -0.211 -7.641 -13.031 1 83.06 215 ARG A C 1
ATOM 1663 O O . ARG A 1 215 ? -1.245 -7.625 -13.703 1 83.06 215 ARG A O 1
ATOM 1670 N N . SER A 1 216 ? 0.197 -8.539 -12.312 1 82.5 216 SER A N 1
ATOM 1671 C CA . SER A 1 216 ? -0.634 -9.734 -12.242 1 82.5 216 SER A CA 1
ATOM 1672 C C . SER A 1 216 ? -1.869 -9.5 -11.375 1 82.5 216 SER A C 1
ATOM 1674 O O . SER A 1 216 ? -2.914 -10.117 -11.594 1 82.5 216 SER A O 1
ATOM 1676 N N . VAL A 1 217 ? -1.728 -8.641 -10.383 1 83.75 217 VAL A N 1
ATOM 1677 C CA . VAL A 1 217 ? -2.832 -8.461 -9.445 1 83.75 217 VAL A CA 1
ATOM 1678 C C . VAL A 1 217 ? -3.674 -7.258 -9.867 1 83.75 217 VAL A C 1
ATOM 1680 O O . VAL A 1 217 ? -4.812 -7.102 -9.422 1 83.75 217 VAL A O 1
ATOM 1683 N N . SER A 1 218 ? -2.963 -6.285 -10.477 1 69.81 218 SER A N 1
ATOM 1684 C CA . SER A 1 218 ? -3.646 -5.051 -10.844 1 69.81 218 SER A CA 1
ATOM 1685 C C . SER A 1 218 ? -3.979 -5.02 -12.336 1 69.81 218 SER A C 1
ATOM 1687 O O . SER A 1 218 ? -3.082 -4.914 -13.172 1 69.81 218 SER A O 1
ATOM 1689 N N . PRO A 1 219 ? -5.047 -5.332 -12.688 1 53.12 219 PRO A N 1
ATOM 1690 C CA . PRO A 1 219 ? -5.273 -5.219 -14.133 1 53.12 219 PRO A CA 1
ATOM 1691 C C . PRO A 1 219 ? -4.758 -3.9 -14.703 1 53.12 219 PRO A C 1
ATOM 1693 O O . PRO A 1 219 ? -4.434 -3.826 -15.898 1 53.12 219 PRO A O 1
ATOM 1696 N N . ALA A 1 220 ? -4.609 -2.684 -13.953 1 42.53 220 ALA A N 1
ATOM 1697 C CA . ALA A 1 220 ? -4.332 -1.37 -14.531 1 42.53 220 ALA A CA 1
ATOM 1698 C C . ALA A 1 220 ? -2.938 -0.883 -14.141 1 42.53 220 ALA A C 1
ATOM 1700 O O . ALA A 1 220 ? -2.617 0.297 -14.305 1 42.53 220 ALA A O 1
ATOM 1701 N N . SER A 1 221 ? -2.006 -1.686 -13.625 1 39.03 221 SER A N 1
ATOM 1702 C CA . SER A 1 221 ? -0.771 -1.073 -13.148 1 39.03 221 SER A CA 1
ATOM 1703 C C . SER A 1 221 ? 0.142 -0.689 -14.305 1 39.03 221 SER A C 1
ATOM 1705 O O . SER A 1 221 ? 0.381 -1.495 -15.211 1 39.03 221 SER A O 1
ATOM 1707 N N . ARG A 1 222 ? 0.47 0.584 -14.688 1 38.28 222 ARG A N 1
ATOM 1708 C CA . ARG A 1 222 ? 1.352 1.005 -15.773 1 38.28 222 ARG A CA 1
ATOM 1709 C C . ARG A 1 222 ? 2.775 1.215 -15.273 1 38.28 222 ARG A C 1
ATOM 1711 O O . ARG A 1 222 ? 3.121 2.301 -14.805 1 38.28 222 ARG A O 1
ATOM 1718 N N . ASP A 1 223 ? 3.453 0.39 -14.602 1 37.34 223 ASP A N 1
ATOM 1719 C CA . ASP A 1 223 ? 4.848 0.709 -14.312 1 37.34 223 ASP A CA 1
ATOM 1720 C C . ASP A 1 223 ? 5.766 0.224 -15.43 1 37.34 223 ASP A C 1
ATOM 1722 O O . ASP A 1 223 ? 5.617 -0.897 -15.922 1 37.34 223 ASP A O 1
ATOM 1726 N N . ASP A 1 224 ? 6.512 1.082 -16.156 1 33.88 224 ASP A N 1
ATOM 1727 C CA . ASP A 1 224 ? 7.484 0.846 -17.219 1 33.88 224 ASP A CA 1
ATOM 1728 C C . ASP A 1 224 ? 8.703 0.098 -16.688 1 33.88 224 ASP A C 1
ATOM 1730 O O . ASP A 1 224 ? 9.414 0.598 -15.812 1 33.88 224 ASP A O 1
ATOM 1734 N N . TRP A 1 225 ? 8.703 -1.06 -16.438 1 35.62 225 TRP A N 1
ATOM 1735 C CA . TRP A 1 225 ? 9.945 -1.784 -16.188 1 35.62 225 TRP A CA 1
ATOM 1736 C C . TRP A 1 225 ? 10.648 -2.107 -17.5 1 35.62 225 TRP A C 1
ATOM 1738 O O . TRP A 1 225 ? 10.008 -2.504 -18.484 1 35.62 225 TRP A O 1
ATOM 1748 N N . GLU A 1 226 ? 11.867 -1.529 -17.766 1 35.31 226 GLU A N 1
ATOM 1749 C CA . GLU A 1 226 ? 12.75 -1.983 -18.844 1 35.31 226 GLU A CA 1
ATOM 1750 C C . GLU A 1 226 ? 13.469 -3.275 -18.453 1 35.31 226 GLU A C 1
ATOM 1752 O O . GLU A 1 226 ? 14.055 -3.367 -17.375 1 35.31 226 GLU A O 1
ATOM 1757 N N . PRO A 1 227 ? 13.305 -4.223 -19.25 1 35.19 227 PRO A N 1
ATOM 1758 C CA . PRO A 1 227 ? 13.977 -5.5 -19.031 1 35.19 227 PRO A CA 1
ATOM 1759 C C . PRO A 1 227 ? 15.5 -5.379 -19.047 1 35.19 227 PRO A C 1
ATOM 1761 O O . PRO A 1 227 ? 16.047 -4.535 -19.766 1 35.19 227 PRO A O 1
ATOM 1764 N N . CYS A 1 228 ? 16.094 -5.758 -18.094 1 32.97 228 CYS A N 1
ATOM 1765 C CA . CYS A 1 228 ? 17.547 -5.895 -18.125 1 32.97 228 CYS A CA 1
ATOM 1766 C C . CYS A 1 228 ? 17.984 -6.93 -19.172 1 32.97 228 CYS A C 1
ATOM 1768 O O . CYS A 1 228 ? 17.297 -7.938 -19.359 1 32.97 228 CYS A O 1
ATOM 1770 N N . GLU A 1 229 ? 18.875 -6.648 -20.172 1 35.34 229 GLU A N 1
ATOM 1771 C CA . GLU A 1 229 ? 19.453 -7.496 -21.203 1 35.34 229 GLU A CA 1
ATOM 1772 C C . GLU A 1 229 ? 20.156 -8.711 -20.594 1 35.34 229 GLU A C 1
ATOM 1774 O O . GLU A 1 229 ? 21.141 -8.57 -19.891 1 35.34 229 GLU A O 1
ATOM 1779 N N . PRO A 1 230 ? 19.609 -9.758 -20.391 1 38.22 230 PRO A N 1
ATOM 1780 C CA . PRO A 1 230 ? 20.359 -10.836 -19.75 1 38.22 230 PRO A CA 1
ATOM 1781 C C . PRO A 1 230 ? 21.297 -11.562 -20.734 1 38.22 230 PRO A C 1
ATOM 1783 O O . PRO A 1 230 ? 20.875 -11.961 -21.812 1 38.22 230 PRO A O 1
ATOM 1786 N N . SER A 1 231 ? 22.422 -11.273 -20.922 1 39.34 231 SER A N 1
ATOM 1787 C CA . SER A 1 231 ? 23.359 -12.328 -21.312 1 39.34 231 SER A CA 1
ATOM 1788 C C . SER A 1 231 ? 23.219 -13.547 -20.406 1 39.34 231 SER A C 1
ATOM 1790 O O . SER A 1 231 ? 24.188 -13.922 -19.734 1 39.34 231 SER A O 1
ATOM 1792 N N . ILE A 1 232 ? 22.016 -13.797 -19.828 1 49.88 232 ILE A N 1
ATOM 1793 C CA . ILE A 1 232 ? 21.938 -14.797 -18.766 1 49.88 232 ILE A CA 1
ATOM 1794 C C . ILE A 1 232 ? 21.625 -16.156 -19.359 1 49.88 232 ILE A C 1
ATOM 1796 O O . ILE A 1 232 ? 20.859 -16.266 -20.312 1 49.88 232 ILE A O 1
ATOM 1800 N N . THR A 1 233 ? 22.359 -17.188 -19.031 1 51.12 233 THR A N 1
ATOM 1801 C CA . THR A 1 233 ? 22.188 -18.578 -19.406 1 51.12 233 THR A CA 1
ATOM 1802 C C . THR A 1 233 ? 20.75 -19.047 -19.141 1 51.12 233 THR A C 1
ATOM 1804 O O . THR A 1 233 ? 20.219 -18.812 -18.047 1 51.12 233 THR A O 1
ATOM 1807 N N . PRO A 1 234 ? 20.062 -19.656 -20.125 1 53.75 234 PRO A N 1
ATOM 1808 C CA . PRO A 1 234 ? 18.656 -20.031 -20.094 1 53.75 234 PRO A CA 1
ATOM 1809 C C . PRO A 1 234 ? 18.297 -20.906 -18.891 1 53.75 234 PRO A C 1
ATOM 1811 O O . PRO A 1 234 ? 17.156 -20.875 -18.422 1 53.75 234 PRO A O 1
ATOM 1814 N N . SER A 1 235 ? 19.203 -21.688 -18.344 1 57.53 235 SER A N 1
ATOM 1815 C CA . SER A 1 235 ? 18.828 -22.656 -17.312 1 57.53 235 SER A CA 1
ATOM 1816 C C . SER A 1 235 ? 18.859 -22.016 -15.93 1 57.53 235 SER A C 1
ATOM 1818 O O . SER A 1 235 ? 18.422 -22.625 -14.953 1 57.53 235 SER A O 1
ATOM 1820 N N . THR A 1 236 ? 19.094 -20.875 -15.875 1 70.12 236 THR A N 1
ATOM 1821 C CA . THR A 1 236 ? 19.25 -20.266 -14.562 1 70.12 236 THR A CA 1
ATOM 1822 C C . THR A 1 236 ? 17.953 -19.594 -14.133 1 70.12 236 THR A C 1
ATOM 1824 O O . THR A 1 236 ? 17.172 -19.125 -14.969 1 70.12 236 THR A O 1
ATOM 1827 N N . PRO A 1 237 ? 17.625 -19.766 -12.875 1 75.88 237 PRO A N 1
ATOM 1828 C CA . PRO A 1 237 ? 16.453 -19.047 -12.352 1 75.88 237 PRO A CA 1
ATOM 1829 C C . PRO A 1 237 ? 16.406 -17.594 -12.805 1 75.88 237 PRO A C 1
ATOM 1831 O O . PRO A 1 237 ? 15.312 -17.062 -13.07 1 75.88 237 PRO A O 1
ATOM 1834 N N . ARG A 1 238 ? 17.438 -17.078 -13.031 1 77.44 238 ARG A N 1
ATOM 1835 C CA . ARG A 1 238 ? 17.5 -15.68 -13.445 1 77.44 238 ARG A CA 1
ATOM 1836 C C . ARG A 1 238 ? 16.969 -15.516 -14.867 1 77.44 238 ARG A C 1
ATOM 1838 O O . ARG A 1 238 ? 16.297 -14.523 -15.18 1 77.44 238 ARG A O 1
ATOM 1845 N N . TYR A 1 239 ? 17.281 -16.438 -15.633 1 78.12 239 TYR A N 1
ATOM 1846 C CA . TYR A 1 239 ? 16.797 -16.406 -17 1 78.12 239 TYR A CA 1
ATOM 1847 C C . TYR A 1 239 ? 15.273 -16.484 -17.031 1 78.12 239 TYR A C 1
ATOM 1849 O O . TYR A 1 239 ? 14.617 -15.68 -17.703 1 78.12 239 TYR A O 1
ATOM 1857 N N . GLN A 1 240 ? 14.773 -17.438 -16.344 1 83.12 240 GLN A N 1
ATOM 1858 C CA . GLN A 1 240 ? 13.328 -17.609 -16.297 1 83.12 240 GLN A CA 1
ATOM 1859 C C . GLN A 1 240 ? 12.641 -16.375 -15.727 1 83.12 240 GLN A C 1
ATOM 1861 O O . GLN A 1 240 ? 11.57 -15.984 -16.188 1 83.12 240 GLN A O 1
ATOM 1866 N N . PHE A 1 241 ? 13.32 -15.836 -14.828 1 87 241 PHE A N 1
ATOM 1867 C CA . PHE A 1 241 ? 12.773 -14.648 -14.18 1 87 241 PHE A CA 1
ATOM 1868 C C . PHE A 1 241 ? 12.766 -13.461 -15.125 1 87 241 PHE A C 1
ATOM 1870 O O . PHE A 1 241 ? 11.82 -12.672 -15.133 1 87 241 PHE A O 1
ATOM 1877 N N . THR A 1 242 ? 13.734 -13.328 -15.898 1 84.88 242 THR A N 1
ATOM 1878 C CA . THR A 1 242 ? 13.805 -12.273 -16.891 1 84.88 242 THR A CA 1
ATOM 1879 C C . THR A 1 242 ? 12.711 -12.445 -17.938 1 84.88 242 THR A C 1
ATOM 1881 O O . THR A 1 242 ? 12.07 -11.469 -18.344 1 84.88 242 THR A O 1
ATOM 1884 N N . LYS A 1 243 ? 12.555 -13.656 -18.359 1 87.81 243 LYS A N 1
ATOM 1885 C CA . LYS A 1 243 ? 11.492 -13.938 -19.312 1 87.81 243 LYS A CA 1
ATOM 1886 C C . LYS A 1 243 ? 10.117 -13.625 -18.719 1 87.81 243 LYS A C 1
ATOM 1888 O O . LYS A 1 243 ? 9.227 -13.148 -19.438 1 87.81 243 LYS A O 1
ATOM 1893 N N . LEU A 1 244 ? 10.047 -13.961 -17.5 1 89.12 244 LEU A N 1
ATOM 1894 C CA . LEU A 1 244 ? 8.805 -13.633 -16.812 1 89.12 244 LEU A CA 1
ATOM 1895 C C . LEU A 1 244 ? 8.57 -12.125 -16.797 1 89.12 244 LEU A C 1
ATOM 1897 O O . LEU A 1 244 ? 7.445 -11.664 -17 1 89.12 244 LEU A O 1
ATOM 1901 N N . GLY A 1 245 ? 9.625 -11.406 -16.562 1 89.69 245 GLY A N 1
ATOM 1902 C CA . GLY A 1 245 ? 9.539 -9.953 -16.625 1 89.69 245 GLY A CA 1
ATOM 1903 C C . GLY A 1 245 ? 9.086 -9.453 -17.984 1 89.69 245 GLY A C 1
ATOM 1904 O O . GLY A 1 245 ? 8.234 -8.562 -18.078 1 89.69 245 GLY A O 1
ATOM 1905 N N . GLN A 1 246 ? 9.586 -10 -18.984 1 88.94 246 GLN A N 1
ATOM 1906 C CA . GLN A 1 246 ? 9.211 -9.617 -20.344 1 88.94 246 GLN A CA 1
ATOM 1907 C C . GLN A 1 246 ? 7.754 -9.961 -20.641 1 88.94 246 GLN A C 1
ATOM 1909 O O . GLN A 1 246 ? 7.027 -9.164 -21.234 1 88.94 246 GLN A O 1
ATOM 1914 N N . ALA A 1 247 ? 7.426 -11.125 -20.234 1 90.88 247 ALA A N 1
ATOM 1915 C CA . ALA A 1 247 ? 6.031 -11.531 -20.406 1 90.88 247 ALA A CA 1
ATOM 1916 C C . ALA A 1 247 ? 5.09 -10.57 -19.688 1 90.88 247 ALA A C 1
ATOM 1918 O O . ALA A 1 247 ? 4.031 -10.219 -20.219 1 90.88 247 ALA A O 1
ATOM 1919 N N . SER A 1 248 ? 5.465 -10.188 -18.531 1 90.06 248 SER A N 1
ATOM 1920 C CA . SER A 1 248 ? 4.645 -9.266 -17.75 1 90.06 248 SER A CA 1
ATOM 1921 C C . SER A 1 248 ? 4.504 -7.918 -18.453 1 90.06 248 SER A C 1
ATOM 1923 O O . SER A 1 248 ? 3.465 -7.262 -18.344 1 90.06 248 SER A O 1
ATOM 1925 N N . ARG A 1 249 ? 5.477 -7.508 -19.109 1 88.38 249 ARG A N 1
ATOM 1926 C CA . ARG A 1 249 ? 5.418 -6.27 -19.875 1 88.38 249 ARG A CA 1
ATOM 1927 C C . ARG A 1 249 ? 4.418 -6.391 -21.016 1 88.38 249 ARG A C 1
ATOM 1929 O O . ARG A 1 249 ? 3.674 -5.449 -21.297 1 88.38 249 ARG A O 1
ATOM 1936 N N . LEU A 1 250 ? 4.48 -7.445 -21.656 1 90.31 250 LEU A N 1
ATOM 1937 C CA . LEU A 1 250 ? 3.52 -7.684 -22.734 1 90.31 250 LEU A CA 1
ATOM 1938 C C . LEU A 1 250 ? 2.094 -7.688 -22.188 1 90.31 250 LEU A C 1
ATOM 1940 O O . LEU A 1 250 ? 1.184 -7.145 -22.828 1 90.31 250 LEU A O 1
ATOM 1944 N N . LEU A 1 251 ? 1.957 -8.305 -21.078 1 88.81 251 LEU A N 1
ATOM 1945 C CA . LEU A 1 251 ? 0.65 -8.281 -20.422 1 88.81 251 LEU A CA 1
ATOM 1946 C C . LEU A 1 251 ? 0.203 -6.852 -20.156 1 88.81 251 LEU A C 1
ATOM 1948 O O . LEU A 1 251 ? -0.966 -6.516 -20.344 1 88.81 251 LEU A O 1
ATOM 1952 N N . GLU A 1 252 ? 1.071 -6.129 -19.672 1 86.44 252 GLU A N 1
ATOM 1953 C CA . GLU A 1 252 ? 0.762 -4.727 -19.422 1 86.44 252 GLU A CA 1
ATOM 1954 C C . GLU A 1 252 ? 0.286 -4.023 -20.688 1 86.44 252 GLU A C 1
ATOM 1956 O O . GLU A 1 252 ? -0.647 -3.219 -20.641 1 86.44 252 GLU A O 1
ATOM 1961 N N . GLN A 1 253 ? 0.942 -4.191 -21.75 1 86.44 253 GLN A N 1
ATOM 1962 C CA . GLN A 1 253 ? 0.549 -3.611 -23.031 1 86.44 253 GLN A CA 1
ATOM 1963 C C . GLN A 1 253 ? -0.859 -4.051 -23.422 1 86.44 253 GLN A C 1
ATOM 1965 O O . GLN A 1 253 ? -1.646 -3.248 -23.938 1 86.44 253 GLN A O 1
ATOM 1970 N N . VAL A 1 254 ? -1.111 -5.234 -23.219 1 88.44 254 VAL A N 1
ATOM 1971 C CA . VAL A 1 254 ? -2.434 -5.77 -23.531 1 88.44 254 VAL A CA 1
ATOM 1972 C C . VAL A 1 254 ? -3.484 -5.059 -22.672 1 88.44 254 VAL A C 1
ATOM 1974 O O . VAL A 1 254 ? -4.52 -4.625 -23.188 1 88.44 254 VAL A O 1
ATOM 1977 N N . LEU A 1 255 ? -3.178 -4.977 -21.453 1 83.38 255 LEU A N 1
ATOM 1978 C CA . LEU A 1 255 ? -4.129 -4.359 -20.547 1 83.38 255 LEU A CA 1
ATOM 1979 C C . LEU A 1 255 ? -4.336 -2.889 -20.891 1 83.38 255 LEU A C 1
ATOM 1981 O O . LEU A 1 255 ? -5.453 -2.373 -20.781 1 83.38 255 LEU A O 1
ATOM 1985 N N . ALA A 1 256 ? -3.26 -2.244 -21.234 1 79.44 256 ALA A N 1
ATOM 1986 C CA . ALA A 1 256 ? -3.379 -0.855 -21.672 1 79.44 256 ALA A CA 1
ATOM 1987 C C . ALA A 1 256 ? -4.262 -0.747 -22.906 1 79.44 256 ALA A C 1
ATOM 1989 O O . ALA A 1 256 ? -5.078 0.172 -23.016 1 79.44 256 ALA A O 1
ATOM 1990 N N . HIS A 1 257 ? -4.117 -1.618 -23.781 1 83 257 HIS A N 1
ATOM 1991 C CA . HIS A 1 257 ? -4.891 -1.64 -25.016 1 83 257 HIS A CA 1
ATOM 1992 C C . HIS A 1 257 ? -6.371 -1.886 -24.734 1 83 257 HIS A C 1
ATOM 1994 O O . HIS A 1 257 ? -7.234 -1.266 -25.359 1 83 257 HIS A O 1
ATOM 2000 N N . VAL A 1 258 ? -6.645 -2.746 -23.875 1 82.38 258 VAL A N 1
ATOM 2001 C CA . VAL A 1 258 ? -8.008 -3.176 -23.578 1 82.38 258 VAL A CA 1
ATOM 2002 C C . VAL A 1 258 ? -8.711 -2.121 -22.734 1 82.38 258 VAL A C 1
ATOM 2004 O O . VAL A 1 258 ? -9.898 -1.847 -22.938 1 82.38 258 VAL A O 1
ATOM 2007 N N . HIS A 1 259 ? -8.055 -1.53 -21.859 1 72.81 259 HIS A N 1
ATOM 2008 C CA . HIS A 1 259 ? -8.734 -0.672 -20.891 1 72.81 259 HIS A CA 1
ATOM 2009 C C . HIS A 1 259 ? -8.594 0.799 -21.266 1 72.81 259 HIS A C 1
ATOM 2011 O O . HIS A 1 259 ? -9.367 1.639 -20.812 1 72.81 259 HIS A O 1
ATOM 2017 N N . GLU A 1 260 ? -7.539 1.243 -21.766 1 62.22 260 GLU A N 1
ATOM 2018 C CA . GLU A 1 260 ? -7.375 2.633 -22.188 1 62.22 260 GLU A CA 1
ATOM 2019 C C . GLU A 1 260 ? -7.441 2.77 -23.703 1 62.22 260 GLU A C 1
ATOM 2021 O O . GLU A 1 260 ? -6.469 3.178 -24.328 1 62.22 260 GLU A O 1
ATOM 2026 N N . PRO A 1 261 ? -8.508 2.242 -24.219 1 53.16 261 PRO A N 1
ATOM 2027 C CA . PRO A 1 261 ? -8.492 2.359 -25.688 1 53.16 261 PRO A CA 1
ATOM 2028 C C . PRO A 1 261 ? -8.359 3.805 -26.156 1 53.16 261 PRO A C 1
ATOM 2030 O O . PRO A 1 261 ? -8.836 4.727 -25.484 1 53.16 261 PRO A O 1
ATOM 2033 N N . LEU A 1 262 ? -7.258 4.105 -26.672 1 49.56 262 LEU A N 1
ATOM 2034 C CA . LEU A 1 262 ? -7.164 5.484 -27.156 1 49.56 262 LEU A CA 1
ATOM 2035 C C . LEU A 1 262 ? -8.547 6.066 -27.406 1 49.56 262 LEU A C 1
ATOM 2037 O O . LEU A 1 262 ? -9.43 5.383 -27.938 1 49.56 262 LEU A O 1
ATOM 2041 N N . ARG A 1 263 ? -8.812 7.203 -26.609 1 45.41 263 ARG A N 1
ATOM 2042 C CA . ARG A 1 263 ? -10.016 8.023 -26.594 1 45.41 263 ARG A CA 1
ATOM 2043 C C . ARG A 1 263 ? -10.797 7.879 -27.891 1 45.41 263 ARG A C 1
ATOM 2045 O O . ARG A 1 263 ? -12.016 7.734 -27.875 1 45.41 263 ARG A O 1
ATOM 2052 N N . ASP A 1 264 ? -10.18 8.359 -28.906 1 45.53 264 ASP A N 1
ATOM 2053 C CA . ASP A 1 264 ? -10.938 8.711 -30.109 1 45.53 264 ASP A CA 1
ATOM 2054 C C . ASP A 1 264 ? -11.07 7.512 -31.047 1 45.53 264 ASP A C 1
ATOM 2056 O O . ASP A 1 264 ? -11.836 7.555 -32 1 45.53 264 ASP A O 1
ATOM 2060 N N . GLN A 1 265 ? -10.109 6.551 -31.031 1 47.53 265 GLN A N 1
ATOM 2061 C CA . GLN A 1 265 ? -10.234 5.828 -32.312 1 47.53 265 GLN A CA 1
ATOM 2062 C C . GLN A 1 265 ? -10.703 4.395 -32.062 1 47.53 265 GLN A C 1
ATOM 2064 O O . GLN A 1 265 ? -10.898 3.643 -33.031 1 47.53 265 GLN A O 1
ATOM 2069 N N . GLY A 1 266 ? -11.523 3.928 -31.219 1 52.84 266 GLY A N 1
ATOM 2070 C CA . GLY A 1 266 ? -12.031 2.564 -31.234 1 52.84 266 GLY A CA 1
ATOM 2071 C C . GLY A 1 266 ? -10.945 1.521 -31.031 1 52.84 266 GLY A C 1
ATOM 2072 O O . GLY A 1 266 ? -9.852 1.84 -30.578 1 52.84 266 GLY A O 1
ATOM 2073 N N . PHE A 1 267 ? -11.195 0.297 -31.281 1 58.91 267 PHE A N 1
ATOM 2074 C CA . PHE A 1 267 ? -10.289 -0.845 -31.328 1 58.91 267 PHE A CA 1
ATOM 2075 C C . PHE A 1 267 ? -9.211 -0.644 -32.375 1 58.91 267 PHE A C 1
ATOM 2077 O O . PHE A 1 267 ? -9.523 -0.414 -33.562 1 58.91 267 PHE A O 1
ATOM 2084 N N . ASP A 1 268 ? -8.016 -0.364 -31.891 1 73.94 268 ASP A N 1
ATOM 2085 C CA . ASP A 1 268 ? -6.883 -0.311 -32.812 1 73.94 268 ASP A CA 1
ATOM 2086 C C . ASP A 1 268 ? -6.422 -1.715 -33.188 1 73.94 268 ASP A C 1
ATOM 2088 O O . ASP A 1 268 ? -5.648 -2.342 -32.469 1 73.94 268 ASP A O 1
ATOM 2092 N N . TYR A 1 269 ? -6.969 -2.119 -34.344 1 75.75 269 TYR A N 1
ATOM 2093 C CA . TYR A 1 269 ? -6.715 -3.475 -34.844 1 75.75 269 TYR A CA 1
ATOM 2094 C C . TYR A 1 269 ? -5.23 -3.684 -35.094 1 75.75 269 TYR A C 1
ATOM 2096 O O . TYR A 1 269 ? -4.676 -4.738 -34.781 1 75.75 269 TYR A O 1
ATOM 2104 N N . ASP A 1 270 ? -4.688 -2.668 -35.562 1 80.69 270 ASP A N 1
ATOM 2105 C CA . ASP A 1 270 ? -3.275 -2.795 -35.906 1 80.69 270 ASP A CA 1
ATOM 2106 C C . ASP A 1 270 ? -2.424 -2.971 -34.656 1 80.69 270 ASP A C 1
ATOM 2108 O O . ASP A 1 270 ? -1.486 -3.771 -34.656 1 80.69 270 ASP A O 1
ATOM 2112 N N . GLU A 1 271 ? -2.842 -2.248 -33.688 1 85.5 271 GLU A N 1
ATOM 2113 C CA . GLU A 1 271 ? -2.109 -2.377 -32.406 1 85.5 271 GLU A CA 1
ATOM 2114 C C . GLU A 1 271 ? -2.32 -3.754 -31.797 1 85.5 271 GLU A C 1
ATOM 2116 O O . GLU A 1 271 ? -1.378 -4.359 -31.281 1 85.5 271 GLU A O 1
ATOM 2121 N N . ALA A 1 272 ? -3.516 -4.184 -31.844 1 86.19 272 ALA A N 1
ATOM 2122 C CA . ALA A 1 272 ? -3.824 -5.5 -31.297 1 86.19 272 ALA A CA 1
ATOM 2123 C C . ALA A 1 272 ? -3.045 -6.594 -32.031 1 86.19 272 ALA A C 1
ATOM 2125 O O . ALA A 1 272 ? -2.506 -7.504 -31.391 1 86.19 272 ALA A O 1
ATOM 2126 N N . LEU A 1 273 ? -2.998 -6.469 -33.344 1 86.81 273 LEU A N 1
ATOM 2127 C CA . LEU A 1 273 ? -2.279 -7.457 -34.125 1 86.81 273 LEU A CA 1
ATOM 2128 C C . LEU A 1 273 ? -0.785 -7.422 -33.812 1 86.81 273 LEU A C 1
ATOM 2130 O O . LEU A 1 273 ? -0.126 -8.461 -33.812 1 86.81 273 LEU A O 1
ATOM 2134 N N . GLN A 1 274 ? -0.321 -6.246 -33.625 1 91.06 274 GLN A N 1
ATOM 2135 C CA . GLN A 1 274 ? 1.092 -6.105 -33.312 1 91.06 274 GLN A CA 1
ATOM 2136 C C . GLN A 1 274 ? 1.402 -6.762 -31.953 1 91.06 274 GLN A C 1
ATOM 2138 O O . GLN A 1 274 ? 2.432 -7.422 -31.812 1 91.06 274 GLN A O 1
ATOM 2143 N N . ILE A 1 275 ? 0.503 -6.562 -31.031 1 91.94 275 ILE A N 1
ATOM 2144 C CA . ILE A 1 275 ? 0.686 -7.152 -29.719 1 91.94 275 ILE A CA 1
ATOM 2145 C C . ILE A 1 275 ? 0.646 -8.68 -29.812 1 91.94 275 ILE A C 1
ATOM 2147 O O . ILE A 1 275 ? 1.485 -9.367 -29.234 1 91.94 275 ILE A O 1
ATOM 2151 N N . LEU A 1 276 ? -0.263 -9.164 -30.641 1 91.31 276 LEU A N 1
ATOM 2152 C CA . LEU A 1 276 ? -0.41 -10.609 -30.797 1 91.31 276 LEU A CA 1
ATOM 2153 C C . LEU A 1 276 ? 0.815 -11.203 -31.484 1 91.31 276 LEU A C 1
ATOM 2155 O O . LEU A 1 276 ? 1.288 -12.273 -31.094 1 91.31 276 LEU A O 1
ATOM 2159 N N . THR A 1 277 ? 1.29 -10.508 -32.406 1 92 277 THR A N 1
ATOM 2160 C CA . THR A 1 277 ? 2.482 -10.969 -33.094 1 92 277 THR A CA 1
ATOM 2161 C C . THR A 1 277 ? 3.689 -10.977 -32.188 1 92 277 THR A C 1
ATOM 2163 O O . THR A 1 277 ? 4.5 -11.906 -32.219 1 92 277 THR A O 1
ATOM 2166 N N . THR A 1 278 ? 3.771 -9.977 -31.422 1 93 278 THR A N 1
ATOM 2167 C CA . THR A 1 278 ? 4.863 -9.891 -30.453 1 93 278 THR A CA 1
ATOM 2168 C C . THR A 1 278 ? 4.77 -11.016 -29.422 1 93 278 THR A C 1
ATOM 2170 O O . THR A 1 278 ? 5.785 -11.617 -29.062 1 93 278 THR A O 1
ATOM 2173 N N . LEU A 1 279 ? 3.59 -11.281 -28.984 1 92.75 279 LEU A N 1
ATOM 2174 C CA . LEU A 1 279 ? 3.371 -12.359 -28.016 1 92.75 279 LEU A CA 1
ATOM 2175 C C . LEU A 1 279 ? 3.783 -13.703 -28.609 1 92.75 279 LEU A C 1
ATOM 2177 O O . LEU A 1 279 ? 4.445 -14.5 -27.938 1 92.75 279 LEU A O 1
ATOM 2181 N N . GLU A 1 280 ? 3.453 -13.898 -29.797 1 89.19 280 GLU A N 1
ATOM 2182 C CA . GLU A 1 280 ? 3.785 -15.156 -30.469 1 89.19 280 GLU A CA 1
ATOM 2183 C C . GLU A 1 280 ? 5.293 -15.289 -30.672 1 89.19 280 GLU A C 1
ATOM 2185 O O . GLU A 1 280 ? 5.859 -16.359 -30.453 1 89.19 280 GLU A O 1
ATOM 2190 N N . SER A 1 281 ? 5.859 -14.227 -31.109 1 91.31 281 SER A N 1
ATOM 2191 C CA . SER A 1 281 ? 7.305 -14.227 -31.297 1 91.31 281 SER A CA 1
ATOM 2192 C C . SER A 1 281 ? 8.031 -14.469 -29.984 1 91.31 281 SER A C 1
ATOM 2194 O O . SER A 1 281 ? 9.031 -15.195 -29.938 1 91.31 281 SER A O 1
ATOM 2196 N N . PHE A 1 282 ? 7.547 -13.898 -28.984 1 91 282 PHE A N 1
ATOM 2197 C CA . PHE A 1 282 ? 8.156 -14.055 -27.672 1 91 282 PHE A CA 1
ATOM 2198 C C . PHE A 1 282 ? 8.016 -15.484 -27.188 1 91 282 PHE A C 1
ATOM 2200 O O . PHE A 1 282 ? 8.969 -16.062 -26.656 1 91 282 PHE A O 1
ATOM 2207 N N . ARG A 1 283 ? 6.918 -16.062 -27.312 1 86.88 283 ARG A N 1
ATOM 2208 C CA . ARG A 1 283 ? 6.672 -17.438 -26.906 1 86.88 283 ARG A CA 1
ATOM 2209 C C . ARG A 1 283 ? 7.629 -18.391 -27.594 1 86.88 283 ARG A C 1
ATOM 2211 O O . ARG A 1 283 ? 8.086 -19.375 -27 1 86.88 283 ARG A O 1
ATOM 2218 N N . ALA A 1 284 ? 7.871 -18.078 -28.75 1 83.81 284 ALA A N 1
ATOM 2219 C CA . ALA A 1 284 ? 8.758 -18.922 -29.547 1 83.81 284 ALA A CA 1
ATOM 2220 C C . ALA A 1 284 ? 10.18 -18.891 -29 1 83.81 284 ALA A C 1
ATOM 2222 O O . ALA A 1 284 ? 10.945 -19.844 -29.188 1 83.81 284 ALA A O 1
ATOM 2223 N N . THR A 1 285 ? 10.523 -17.859 -28.297 1 82.88 285 THR A N 1
ATOM 2224 C CA . THR A 1 285 ? 11.875 -17.719 -27.75 1 82.88 285 THR A CA 1
ATOM 2225 C C . THR A 1 285 ? 12.008 -18.484 -26.438 1 82.88 285 THR A C 1
ATOM 2227 O O . THR A 1 285 ? 13.125 -18.734 -25.969 1 82.88 285 THR A O 1
ATOM 2230 N N . MET A 1 286 ? 10.922 -18.859 -25.922 1 81 286 MET A N 1
ATOM 2231 C CA . MET A 1 286 ? 10.969 -19.516 -24.625 1 81 286 MET A CA 1
ATOM 2232 C C . MET A 1 286 ? 11.445 -20.969 -24.766 1 81 286 MET A C 1
ATOM 2234 O O . MET A 1 286 ? 11.016 -21.672 -25.688 1 81 286 MET A O 1
ATOM 2238 N N . GLN A 1 287 ? 12.477 -21.188 -24.047 1 69.38 287 GLN A N 1
ATOM 2239 C CA . GLN A 1 287 ? 13.047 -22.531 -24.094 1 69.38 287 GLN A CA 1
ATOM 2240 C C . GLN A 1 287 ? 12.391 -23.438 -23.062 1 69.38 287 GLN A C 1
ATOM 2242 O O . GLN A 1 287 ? 11.891 -22.969 -22.031 1 69.38 287 GLN A O 1
ATOM 2247 N N . ASP A 1 288 ? 12.336 -24.641 -23.469 1 63.19 288 ASP A N 1
ATOM 2248 C CA . ASP A 1 288 ? 11.859 -25.641 -22.516 1 63.19 288 ASP A CA 1
ATOM 2249 C C . ASP A 1 288 ? 12.828 -25.781 -21.344 1 63.19 288 ASP A C 1
ATOM 2251 O O . ASP A 1 288 ? 14.039 -25.859 -21.531 1 63.19 288 ASP A O 1
ATOM 2255 N N . ASN A 1 289 ? 12.492 -25.312 -20.172 1 60.88 289 ASN A N 1
ATOM 2256 C CA . ASN A 1 289 ? 13.383 -25.344 -19.016 1 60.88 289 ASN A CA 1
ATOM 2257 C C . ASN A 1 289 ? 13.531 -26.75 -18.453 1 60.88 289 ASN A C 1
ATOM 2259 O O . ASN A 1 289 ? 14.234 -26.969 -17.469 1 60.88 289 ASN A O 1
ATOM 2263 N N . GLY A 1 290 ? 13.055 -27.719 -19.219 1 58.78 290 GLY A N 1
ATOM 2264 C CA . GLY A 1 290 ? 13.227 -29.094 -18.797 1 58.78 290 GLY A CA 1
ATOM 2265 C C . GLY A 1 290 ? 12.453 -29.422 -17.531 1 58.78 290 GLY A C 1
ATOM 2266 O O . GLY A 1 290 ? 12.258 -30.609 -17.219 1 58.78 290 GLY A O 1
ATOM 2267 N N . ASN A 1 291 ? 12.156 -28.469 -16.672 1 61.12 291 ASN A N 1
ATOM 2268 C CA . ASN A 1 291 ? 11.508 -28.766 -15.406 1 61.12 291 ASN A CA 1
ATOM 2269 C C . ASN A 1 291 ? 10.039 -29.125 -15.594 1 61.12 291 ASN A C 1
ATOM 2271 O O . ASN A 1 291 ? 9.445 -29.797 -14.758 1 61.12 291 ASN A O 1
ATOM 2275 N N . PHE A 1 292 ? 9.578 -28.656 -16.719 1 65.38 292 PHE A N 1
ATOM 2276 C CA . PHE A 1 292 ? 8.164 -28.906 -16.969 1 65.38 292 PHE A CA 1
ATOM 2277 C C . PHE A 1 292 ? 7.965 -29.594 -18.312 1 65.38 292 PHE A C 1
ATOM 2279 O O . PHE A 1 292 ? 8.734 -29.375 -19.25 1 65.38 292 PHE A O 1
ATOM 2286 N N . PRO A 1 293 ? 7.055 -30.484 -18.25 1 60 293 PRO A N 1
ATOM 2287 C CA . PRO A 1 293 ? 6.766 -31.188 -19.5 1 60 293 PRO A CA 1
ATOM 2288 C C . PRO A 1 293 ? 6.371 -30.25 -20.641 1 60 293 PRO A C 1
ATOM 2290 O O . PRO A 1 293 ? 6.59 -30.578 -21.812 1 60 293 PRO A O 1
ATOM 2293 N N . CYS A 1 294 ? 5.793 -29.203 -20.141 1 67.56 294 CYS A N 1
ATOM 2294 C CA . CYS A 1 294 ? 5.332 -28.234 -21.141 1 67.56 294 CYS A CA 1
ATOM 2295 C C . CYS A 1 294 ? 5.715 -26.812 -20.75 1 67.56 294 CYS A C 1
ATOM 2297 O O . CYS A 1 294 ? 5.664 -26.453 -19.578 1 67.56 294 CYS A O 1
ATOM 2299 N N . LYS A 1 295 ? 5.945 -26.141 -21.766 1 73.56 295 LYS A N 1
ATOM 2300 C CA . LYS A 1 295 ? 6.422 -24.766 -21.625 1 73.56 295 LYS A CA 1
ATOM 2301 C C . LYS A 1 295 ? 5.383 -23.891 -20.938 1 73.56 295 LYS A C 1
ATOM 2303 O O . LYS A 1 295 ? 5.734 -22.953 -20.219 1 73.56 295 LYS A O 1
ATOM 2308 N N . ILE A 1 296 ? 4.203 -24.297 -21.094 1 71.81 296 ILE A N 1
ATOM 2309 C CA . ILE A 1 296 ? 3.117 -23.438 -20.625 1 71.81 296 ILE A CA 1
ATOM 2310 C C . ILE A 1 296 ? 3.141 -23.359 -19.094 1 71.81 296 ILE A C 1
ATOM 2312 O O . ILE A 1 296 ? 2.629 -22.406 -18.5 1 71.81 296 ILE A O 1
ATOM 2316 N N . TRP A 1 297 ? 3.816 -24.281 -18.562 1 77.25 297 TRP A N 1
ATOM 2317 C CA . TRP A 1 297 ? 3.812 -24.375 -17.109 1 77.25 297 TRP A CA 1
ATOM 2318 C C . TRP A 1 297 ? 4.922 -23.516 -16.516 1 77.25 297 TRP A C 1
ATOM 2320 O O . TRP A 1 297 ? 4.992 -23.359 -15.289 1 77.25 297 TRP A O 1
ATOM 2330 N N . CYS A 1 298 ? 5.633 -22.984 -17.422 1 83.38 298 CYS A N 1
ATOM 2331 C CA . CYS A 1 298 ? 6.586 -21.984 -16.953 1 83.38 298 CYS A CA 1
ATOM 2332 C C . CYS A 1 298 ? 5.895 -20.656 -16.688 1 83.38 298 CYS A C 1
ATOM 2334 O O . CYS A 1 298 ? 4.887 -20.344 -17.328 1 83.38 298 CYS A O 1
ATOM 2336 N N . SER A 1 299 ? 6.398 -19.922 -15.781 1 87.44 299 SER A N 1
ATOM 2337 C CA . SER A 1 299 ? 5.781 -18.672 -15.336 1 87.44 299 SER A CA 1
ATOM 2338 C C . SER A 1 299 ? 5.582 -17.703 -16.5 1 87.44 299 SER A C 1
ATOM 2340 O O . SER A 1 299 ? 4.488 -17.172 -16.688 1 87.44 299 SER A O 1
ATOM 2342 N N . ALA A 1 300 ? 6.59 -17.562 -17.312 1 88.81 300 ALA A N 1
ATOM 2343 C CA . ALA A 1 300 ? 6.535 -16.609 -18.422 1 88.81 300 ALA A CA 1
ATOM 2344 C C . ALA A 1 300 ? 5.48 -17.016 -19.438 1 88.81 300 ALA A C 1
ATOM 2346 O O . ALA A 1 300 ? 4.711 -16.188 -19.922 1 88.81 300 ALA A O 1
ATOM 2347 N N . ALA A 1 301 ? 5.438 -18.281 -19.719 1 88.62 301 ALA A N 1
ATOM 2348 C CA . ALA A 1 301 ? 4.469 -18.797 -20.688 1 88.62 301 ALA A CA 1
ATOM 2349 C C . ALA A 1 301 ? 3.043 -18.641 -20.172 1 88.62 301 ALA A C 1
ATOM 2351 O O . ALA A 1 301 ? 2.127 -18.328 -20.938 1 88.62 301 ALA A O 1
ATOM 2352 N N . GLY A 1 302 ? 2.895 -18.938 -18.922 1 88.56 302 GLY A N 1
ATOM 2353 C CA . GLY A 1 302 ? 1.587 -18.75 -18.312 1 88.56 302 GLY A CA 1
ATOM 2354 C C . GLY A 1 302 ? 1.081 -17.312 -18.422 1 88.56 302 GLY A C 1
ATOM 2355 O O . GLY A 1 302 ? -0.071 -17.094 -18.812 1 88.56 302 GLY A O 1
ATOM 2356 N N . VAL A 1 303 ? 1.915 -16.406 -18.141 1 90.06 303 VAL A N 1
ATOM 2357 C CA . VAL A 1 303 ? 1.551 -14.992 -18.219 1 90.06 303 VAL A CA 1
ATOM 2358 C C . VAL A 1 303 ? 1.243 -14.617 -19.672 1 90.06 303 VAL A C 1
ATOM 2360 O O . VAL A 1 303 ? 0.286 -13.891 -19.938 1 90.06 303 VAL A O 1
ATOM 2363 N N . CYS A 1 304 ? 2.023 -15.117 -20.578 1 91.25 304 CYS A N 1
ATOM 2364 C CA . CYS A 1 304 ? 1.79 -14.852 -22 1 91.25 304 CYS A CA 1
ATOM 2365 C C . CYS A 1 304 ? 0.44 -15.406 -22.438 1 91.25 304 CYS A C 1
ATOM 2367 O O . CYS A 1 304 ? -0.263 -14.773 -23.234 1 91.25 304 CYS A O 1
ATOM 2369 N N . CYS A 1 305 ? 0.216 -16.516 -21.984 1 91.56 305 CYS A N 1
ATOM 2370 C CA . CYS A 1 305 ? -1.067 -17.125 -22.312 1 91.56 305 CYS A CA 1
ATOM 2371 C C . CYS A 1 305 ? -2.223 -16.266 -21.797 1 91.56 305 CYS A C 1
ATOM 2373 O O . CYS A 1 305 ? -3.18 -16.016 -22.531 1 91.56 305 CYS A O 1
ATOM 2375 N N . SER A 1 306 ? -2.127 -15.836 -20.594 1 90.31 306 SER A N 1
ATOM 2376 C CA . SER A 1 306 ? -3.145 -14.953 -20.031 1 90.31 306 SER A CA 1
ATOM 2377 C C . SER A 1 306 ? -3.291 -13.68 -20.859 1 90.31 306 SER A C 1
ATOM 2379 O O . SER A 1 306 ? -4.402 -13.188 -21.062 1 90.31 306 SER A O 1
ATOM 2381 N N . ALA A 1 307 ? -2.166 -13.148 -21.234 1 91.56 307 ALA A N 1
ATOM 2382 C CA . ALA A 1 307 ? -2.18 -11.945 -22.062 1 91.56 307 ALA A CA 1
ATOM 2383 C C . ALA A 1 307 ? -2.896 -12.195 -23.391 1 91.56 307 ALA A C 1
ATOM 2385 O O . ALA A 1 307 ? -3.748 -11.406 -23.797 1 91.56 307 ALA A O 1
ATOM 2386 N N . SER A 1 308 ? -2.629 -13.305 -24 1 93.19 308 SER A N 1
ATOM 2387 C CA . SER A 1 308 ? -3.252 -13.664 -25.281 1 93.19 308 SER A CA 1
ATOM 2388 C C . SER A 1 308 ? -4.758 -13.836 -25.125 1 93.19 308 SER A C 1
ATOM 2390 O O . SER A 1 308 ? -5.535 -13.312 -25.922 1 93.19 308 SER A O 1
ATOM 2392 N N . LEU A 1 309 ? -5.145 -14.5 -24.125 1 92.94 309 LEU A N 1
ATOM 2393 C CA . LEU A 1 309 ? -6.566 -14.727 -23.891 1 92.94 309 LEU A CA 1
ATOM 2394 C C . LEU A 1 309 ? -7.297 -13.406 -23.656 1 92.94 309 LEU A C 1
ATOM 2396 O O . LEU A 1 309 ? -8.414 -13.211 -24.156 1 92.94 309 LEU A O 1
ATOM 2400 N N . THR A 1 310 ? -6.668 -12.555 -22.984 1 90 310 THR A N 1
ATOM 2401 C CA . THR A 1 310 ? -7.281 -11.273 -22.641 1 90 310 THR A CA 1
ATOM 2402 C C . THR A 1 310 ? -7.488 -10.422 -23.875 1 90 310 THR A C 1
ATOM 2404 O O . THR A 1 310 ? -8.57 -9.867 -24.094 1 90 310 THR A O 1
ATOM 2407 N N . ILE A 1 311 ? -6.469 -10.281 -24.641 1 91.12 311 ILE A N 1
ATOM 2408 C CA . ILE A 1 311 ? -6.574 -9.414 -25.812 1 91.12 311 ILE A CA 1
ATOM 2409 C C . ILE A 1 311 ? -7.531 -10.031 -26.828 1 91.12 311 ILE A C 1
ATOM 2411 O O . ILE A 1 311 ? -8.266 -9.32 -27.516 1 91.12 311 ILE A O 1
ATOM 2415 N N . LEU A 1 312 ? -7.52 -11.312 -26.984 1 92.19 312 LEU A N 1
ATOM 2416 C CA . LEU A 1 312 ? -8.414 -11.977 -27.922 1 92.19 312 LEU A CA 1
ATOM 2417 C C . LEU A 1 312 ? -9.859 -11.883 -27.453 1 92.19 312 LEU A C 1
ATOM 2419 O O . LEU A 1 312 ? -10.773 -11.711 -28.266 1 92.19 312 LEU A O 1
ATOM 2423 N N . GLU A 1 313 ? -10.086 -12.031 -26.172 1 90.31 313 GLU A N 1
ATOM 2424 C CA . GLU A 1 313 ? -11.422 -11.812 -25.625 1 90.31 313 GLU A CA 1
ATOM 2425 C C . GLU A 1 313 ? -11.938 -10.422 -25.984 1 90.31 313 GLU A C 1
ATOM 2427 O O . GLU A 1 313 ? -13.102 -10.266 -26.359 1 90.31 313 GLU A O 1
ATOM 2432 N N . PHE A 1 314 ? -11.07 -9.539 -25.812 1 86.69 314 PHE A N 1
ATOM 2433 C CA . PHE A 1 314 ? -11.422 -8.172 -26.172 1 86.69 314 PHE A CA 1
ATOM 2434 C C . PHE A 1 314 ? -11.789 -8.062 -27.641 1 86.69 314 PHE A C 1
ATOM 2436 O O . PHE A 1 314 ? -12.773 -7.41 -28 1 86.69 314 PHE A O 1
ATOM 2443 N N . GLY A 1 315 ? -11.008 -8.672 -28.469 1 86.5 315 GLY A N 1
ATOM 2444 C CA . GLY A 1 315 ? -11.273 -8.672 -29.891 1 86.5 315 GLY A CA 1
ATOM 2445 C C . GLY A 1 315 ? -12.602 -9.305 -30.25 1 86.5 315 GLY A C 1
ATOM 2446 O O . GLY A 1 315 ? -13.242 -8.906 -31.234 1 86.5 315 GLY A O 1
ATOM 2447 N N . CYS A 1 316 ? -13.023 -10.234 -29.5 1 88.06 316 CYS A N 1
ATOM 2448 C CA . CYS A 1 316 ? -14.281 -10.938 -29.75 1 88.06 316 CYS A CA 1
ATOM 2449 C C . CYS A 1 316 ? -15.477 -10.055 -29.422 1 88.06 316 CYS A C 1
ATOM 2451 O O . CYS A 1 316 ? -16.578 -10.305 -29.891 1 88.06 316 CYS A O 1
ATOM 2453 N N . HIS A 1 317 ? -15.336 -9.016 -28.688 1 85.31 317 HIS A N 1
ATOM 2454 C CA . HIS A 1 317 ? -16.453 -8.195 -28.234 1 85.31 317 HIS A CA 1
ATOM 2455 C C . HIS A 1 317 ? -16.438 -6.824 -28.906 1 85.31 317 HIS A C 1
ATOM 2457 O O . HIS A 1 317 ? -17.203 -5.934 -28.5 1 85.31 317 HIS A O 1
ATOM 2463 N N . ILE A 1 318 ? -15.602 -6.695 -29.875 1 78.31 318 ILE A N 1
ATOM 2464 C CA . ILE A 1 318 ? -15.586 -5.426 -30.594 1 78.31 318 ILE A CA 1
ATOM 2465 C C . ILE A 1 318 ? -16.875 -5.266 -31.391 1 78.31 318 ILE A C 1
ATOM 2467 O O . ILE A 1 318 ? -17.281 -6.18 -32.094 1 78.31 318 ILE A O 1
ATOM 2471 N N . LYS A 1 319 ? -17.672 -4.234 -31.031 1 67.31 319 LYS A N 1
ATOM 2472 C CA . LYS A 1 319 ? -18.984 -3.996 -31.625 1 67.31 319 LYS A CA 1
ATOM 2473 C C . LYS A 1 319 ? -18.859 -3.18 -32.906 1 67.31 319 LYS A C 1
ATOM 2475 O O . LYS A 1 319 ? -19.844 -2.645 -33.406 1 67.31 319 LYS A O 1
ATOM 2480 N N . ASN A 1 320 ? -17.859 -3.16 -33.469 1 63.62 320 ASN A N 1
ATOM 2481 C CA . ASN A 1 320 ? -17.844 -2.418 -34.719 1 63.62 320 ASN A CA 1
ATOM 2482 C C . ASN A 1 320 ? -18.047 -3.338 -35.906 1 63.62 320 ASN A C 1
ATOM 2484 O O . ASN A 1 320 ? -17.266 -4.266 -36.156 1 63.62 320 ASN A O 1
ATOM 2488 N N . SER A 1 321 ? -19.25 -3.223 -36.562 1 60.62 321 SER A N 1
ATOM 2489 C CA . SER A 1 321 ? -19.703 -4.008 -37.688 1 60.62 321 SER A CA 1
ATOM 2490 C C . SER A 1 321 ? -18.625 -4.121 -38.75 1 60.62 321 SER A C 1
ATOM 2492 O O . SER A 1 321 ? -18.531 -5.137 -39.469 1 60.62 321 SER A O 1
ATOM 2494 N N . GLN A 1 322 ? -17.844 -3.045 -38.875 1 63.72 322 GLN A N 1
ATOM 2495 C CA . GLN A 1 322 ? -16.828 -3.049 -39.938 1 63.72 322 GLN A CA 1
ATOM 2496 C C . GLN A 1 322 ? -15.664 -3.971 -39.562 1 63.72 322 GLN A C 1
ATOM 2498 O O . GLN A 1 322 ? -14.828 -4.281 -40.406 1 63.72 322 GLN A O 1
ATOM 2503 N N . GLN A 1 323 ? -15.898 -4.562 -38.312 1 73.44 323 GLN A N 1
ATOM 2504 C CA . GLN A 1 323 ? -14.734 -5.328 -37.875 1 73.44 323 GLN A CA 1
ATOM 2505 C C . GLN A 1 323 ? -15.109 -6.777 -37.594 1 73.44 323 GLN A C 1
ATOM 2507 O O . GLN A 1 323 ? -14.594 -7.371 -36.625 1 73.44 323 GLN A O 1
ATOM 2512 N N . GLN A 1 324 ? -16.016 -7.223 -38.438 1 80.25 324 GLN A N 1
ATOM 2513 C CA . GLN A 1 324 ? -16.469 -8.602 -38.25 1 80.25 324 GLN A CA 1
ATOM 2514 C C . GLN A 1 324 ? -15.328 -9.586 -38.531 1 80.25 324 GLN A C 1
ATOM 2516 O O . GLN A 1 324 ? -15.242 -10.633 -37.875 1 80.25 324 GLN A O 1
ATOM 2521 N N . SER A 1 325 ? -14.578 -9.219 -39.5 1 82.44 325 SER A N 1
ATOM 2522 C CA . SER A 1 325 ? -13.43 -10.07 -39.812 1 82.44 325 SER A CA 1
ATOM 2523 C C . SER A 1 325 ? -12.492 -10.18 -38.594 1 82.44 325 SER A C 1
ATOM 2525 O O . SER A 1 325 ? -11.992 -11.258 -38.312 1 82.44 325 SER A O 1
ATOM 2527 N N . CYS A 1 326 ? -12.32 -9.102 -37.938 1 82.44 326 CYS A N 1
ATOM 2528 C CA . CYS A 1 326 ? -11.453 -9.07 -36.75 1 82.44 326 CYS A CA 1
ATOM 2529 C C . CYS A 1 326 ? -12.039 -9.922 -35.625 1 82.44 326 CYS A C 1
ATOM 2531 O O . CYS A 1 326 ? -11.305 -10.625 -34.938 1 82.44 326 CYS A O 1
ATOM 2533 N N . VAL A 1 327 ? -13.312 -9.852 -35.531 1 87.12 327 VAL A N 1
ATOM 2534 C CA . VAL A 1 327 ? -14.008 -10.617 -34.5 1 87.12 327 VAL A CA 1
ATOM 2535 C C . VAL A 1 327 ? -13.867 -12.109 -34.781 1 87.12 327 VAL A C 1
ATOM 2537 O O . VAL A 1 327 ? -13.508 -12.883 -33.906 1 87.12 327 VAL A O 1
ATOM 2540 N N . ASN A 1 328 ? -14.055 -12.438 -36.031 1 88 328 ASN A N 1
ATOM 2541 C CA . ASN A 1 328 ? -13.961 -13.844 -36.406 1 88 328 ASN A CA 1
ATOM 2542 C C . ASN A 1 328 ? -12.539 -14.375 -36.25 1 88 328 ASN A C 1
ATOM 2544 O O . ASN A 1 328 ? -12.344 -15.5 -35.781 1 88 328 ASN A O 1
ATOM 2548 N N . GLU A 1 329 ? -11.625 -13.594 -36.625 1 88.5 329 GLU A N 1
ATOM 2549 C CA . GLU A 1 329 ? -10.227 -13.984 -36.469 1 88.5 329 GLU A CA 1
ATOM 2550 C C . GLU A 1 329 ? -9.867 -14.141 -35 1 88.5 329 GLU A C 1
ATOM 2552 O O . GLU A 1 329 ? -9.094 -15.031 -34.625 1 88.5 329 GLU A O 1
ATOM 2557 N N . SER A 1 330 ? -10.398 -13.273 -34.188 1 90.38 330 SER A N 1
ATOM 2558 C CA . SER A 1 330 ? -10.156 -13.352 -32.75 1 90.38 330 SER A CA 1
ATOM 2559 C C . SER A 1 330 ? -10.703 -14.648 -32.188 1 90.38 330 SER A C 1
ATOM 2561 O O . SER A 1 330 ? -10.047 -15.289 -31.359 1 90.38 330 SER A O 1
ATOM 2563 N N . PHE A 1 331 ? -11.828 -15.039 -32.656 1 91 331 PHE A N 1
ATOM 2564 C CA . PHE A 1 331 ? -12.414 -16.297 -32.188 1 91 331 PHE A CA 1
ATOM 2565 C C . PHE A 1 331 ? -11.578 -17.484 -32.625 1 91 331 PHE A C 1
ATOM 2567 O O . PHE A 1 331 ? -11.367 -18.422 -31.859 1 91 331 PHE A O 1
ATOM 2574 N N . GLU A 1 332 ? -11.125 -17.438 -33.781 1 92.06 332 GLU A N 1
ATOM 2575 C CA . GLU A 1 332 ? -10.305 -18.531 -34.281 1 92.06 332 GLU A CA 1
ATOM 2576 C C . GLU A 1 332 ? -9.008 -18.672 -33.5 1 92.06 332 GLU A C 1
ATOM 2578 O O . GLU A 1 332 ? -8.625 -19.781 -33.094 1 92.06 332 GLU A O 1
ATOM 2583 N N . LEU A 1 333 ? -8.414 -17.578 -33.344 1 92 333 LEU A N 1
ATOM 2584 C CA . LEU A 1 333 ? -7.16 -17.594 -32.594 1 92 333 LEU A CA 1
ATOM 2585 C C . LEU A 1 333 ? -7.402 -18 -31.125 1 92 333 LEU A C 1
ATOM 2587 O O . LEU A 1 333 ? -6.566 -18.688 -30.531 1 92 333 LEU A O 1
ATOM 2591 N N . LEU A 1 334 ? -8.461 -17.531 -30.625 1 93.56 334 LEU A N 1
ATOM 2592 C CA . LEU A 1 334 ? -8.836 -17.906 -29.25 1 93.56 334 LEU A CA 1
ATOM 2593 C C . LEU A 1 334 ? -9 -19.406 -29.125 1 93.56 334 LEU A C 1
ATOM 2595 O O . LEU A 1 334 ? -8.539 -20.016 -28.141 1 93.56 334 LEU A O 1
ATOM 2599 N N . HIS A 1 335 ? -9.609 -20.016 -30.094 1 93.5 335 HIS A N 1
ATOM 2600 C CA . HIS A 1 335 ? -9.766 -21.453 -30.109 1 93.5 335 HIS A CA 1
ATOM 2601 C C . HIS A 1 335 ? -8.406 -22.156 -30.125 1 93.5 335 HIS A C 1
ATOM 2603 O O . HIS A 1 335 ? -8.203 -23.141 -29.406 1 93.5 335 HIS A O 1
ATOM 2609 N N . ASP A 1 336 ? -7.523 -21.641 -30.828 1 92.94 336 ASP A N 1
ATOM 2610 C CA . ASP A 1 336 ? -6.199 -22.234 -30.953 1 92.94 336 ASP A CA 1
ATOM 2611 C C . ASP A 1 336 ? -5.449 -22.188 -29.625 1 92.94 336 ASP A C 1
ATOM 2613 O O . ASP A 1 336 ? -4.832 -23.172 -29.203 1 92.94 336 ASP A O 1
ATOM 2617 N N . VAL A 1 337 ? -5.512 -21.031 -29.031 1 92.19 337 VAL A N 1
ATOM 2618 C CA . VAL A 1 337 ? -4.805 -20.828 -27.766 1 92.19 337 VAL A CA 1
ATOM 2619 C C . VAL A 1 337 ? -5.375 -21.766 -26.703 1 92.19 337 VAL A C 1
ATOM 2621 O O . VAL A 1 337 ? -4.625 -22.391 -25.938 1 92.19 337 VAL A O 1
ATOM 2624 N N . ILE A 1 338 ? -6.668 -21.891 -26.672 1 93.5 338 ILE A N 1
ATOM 2625 C CA . ILE A 1 338 ? -7.324 -22.719 -25.672 1 93.5 338 ILE A CA 1
ATOM 2626 C C . ILE A 1 338 ? -7.012 -24.188 -25.938 1 93.5 338 ILE A C 1
ATOM 2628 O O . ILE A 1 338 ? -6.754 -24.969 -25 1 93.5 338 ILE A O 1
ATOM 2632 N N . GLU A 1 339 ? -7.035 -24.531 -27.141 1 91.88 339 GLU A N 1
ATOM 2633 C CA . GLU A 1 339 ? -6.691 -25.906 -27.5 1 91.88 339 GLU A CA 1
ATOM 2634 C C . GLU A 1 339 ? -5.27 -26.25 -27.062 1 91.88 339 GLU A C 1
ATOM 2636 O O . GLU A 1 339 ? -5.027 -27.328 -26.531 1 91.88 339 GLU A O 1
ATOM 2641 N N . GLU A 1 340 ? -4.395 -25.359 -27.328 1 88.88 340 GLU A N 1
ATOM 2642 C CA . GLU A 1 340 ? -3.014 -25.547 -26.906 1 88.88 340 GLU A CA 1
ATOM 2643 C C . GLU A 1 340 ? -2.914 -25.688 -25.391 1 88.88 340 GLU A C 1
ATOM 2645 O O . GLU A 1 340 ? -2.17 -26.531 -24.875 1 88.88 340 GLU A O 1
ATOM 2650 N N . LEU A 1 341 ? -3.613 -24.875 -24.719 1 91.06 341 LEU A N 1
ATOM 2651 C CA . LEU A 1 341 ? -3.607 -24.891 -23.266 1 91.06 341 LEU A CA 1
ATOM 2652 C C . LEU A 1 341 ? -4.168 -26.203 -22.734 1 91.06 341 LEU A C 1
ATOM 2654 O O . LEU A 1 341 ? -3.604 -26.797 -21.812 1 91.06 341 LEU A O 1
ATOM 2658 N N . VAL A 1 342 ? -5.25 -26.656 -23.281 1 91 342 VAL A N 1
ATOM 2659 C CA . VAL A 1 342 ? -5.914 -27.875 -22.844 1 91 342 VAL A CA 1
ATOM 2660 C C . VAL A 1 342 ? -5 -29.078 -23.094 1 91 342 VAL A C 1
ATOM 2662 O O . VAL A 1 342 ? -4.875 -29.953 -22.234 1 91 342 VAL A O 1
ATOM 2665 N N . ASN A 1 343 ? -4.371 -29.062 -24.188 1 88.44 343 ASN A N 1
ATOM 2666 C CA . ASN A 1 343 ? -3.436 -30.141 -24.5 1 88.44 343 ASN A CA 1
ATOM 2667 C C . ASN A 1 343 ? -2.262 -30.156 -23.516 1 88.44 343 ASN A C 1
ATOM 2669 O O . ASN A 1 343 ? -1.819 -31.234 -23.094 1 88.44 343 ASN A O 1
ATOM 2673 N N . ALA A 1 344 ? -1.839 -29.031 -23.219 1 86.62 344 ALA A N 1
ATOM 2674 C CA . ALA A 1 344 ? -0.744 -28.906 -22.266 1 86.62 344 ALA A CA 1
ATOM 2675 C C . ALA A 1 344 ? -1.177 -29.391 -20.875 1 86.62 344 ALA A C 1
ATOM 2677 O O . ALA A 1 344 ? -0.389 -30 -20.156 1 86.62 344 ALA A O 1
ATOM 2678 N N . CYS A 1 345 ? -2.346 -29.109 -20.516 1 87.94 345 CYS A N 1
ATOM 2679 C CA . CYS A 1 345 ? -2.875 -29.516 -19.219 1 87.94 345 CYS A CA 1
ATOM 2680 C C . CYS A 1 345 ? -2.992 -31.031 -19.141 1 87.94 345 CYS A C 1
ATOM 2682 O O . CYS A 1 345 ? -2.656 -31.641 -18.109 1 87.94 345 CYS A O 1
ATOM 2684 N N . ASP A 1 346 ? -3.436 -31.609 -20.172 1 85.5 346 ASP A N 1
ATOM 2685 C CA . ASP A 1 346 ? -3.568 -33.062 -20.203 1 85.5 346 ASP A CA 1
ATOM 2686 C C . ASP A 1 346 ? -2.211 -33.75 -20.047 1 85.5 346 ASP A C 1
ATOM 2688 O O . ASP A 1 346 ? -2.084 -34.719 -19.312 1 85.5 346 ASP A O 1
ATOM 2692 N N . ALA A 1 347 ? -1.309 -33.188 -20.688 1 82.62 347 ALA A N 1
ATOM 2693 C CA . ALA A 1 347 ? 0.041 -33.719 -20.609 1 82.62 347 ALA A CA 1
ATOM 2694 C C . ALA A 1 347 ? 0.636 -33.5 -19.219 1 82.62 347 ALA A C 1
ATOM 2696 O O . ALA A 1 347 ? 1.353 -34.375 -18.703 1 82.62 347 ALA A O 1
ATOM 2697 N N . PHE A 1 348 ? 0.338 -32.469 -18.703 1 81.94 348 PHE A N 1
ATOM 2698 C CA . PHE A 1 348 ? 0.889 -32.094 -17.406 1 81.94 348 PHE A CA 1
ATOM 2699 C C . PHE A 1 348 ? 0.333 -32.969 -16.297 1 81.94 348 PHE A C 1
ATOM 2701 O O . PHE A 1 348 ? 1.093 -33.531 -15.5 1 81.94 348 PHE A O 1
ATOM 2708 N N . VAL A 1 349 ? -0.925 -33.094 -16.188 1 78.81 349 VAL A N 1
ATOM 2709 C CA . VAL A 1 349 ? -1.564 -33.844 -15.125 1 78.81 349 VAL A CA 1
ATOM 2710 C C . VAL A 1 349 ? -1.136 -35.312 -15.203 1 78.81 349 VAL A C 1
ATOM 2712 O O . VAL A 1 349 ? -0.908 -35.969 -14.18 1 78.81 349 VAL A O 1
ATOM 2715 N N . ALA A 1 350 ? -0.896 -35.719 -16.359 1 76.12 350 ALA A N 1
ATOM 2716 C CA . ALA A 1 350 ? -0.532 -37.094 -16.578 1 76.12 350 ALA A CA 1
ATOM 2717 C C . ALA A 1 350 ? 0.95 -37.344 -16.297 1 76.12 350 ALA A C 1
ATOM 2719 O O . ALA A 1 350 ? 1.344 -38.438 -15.867 1 76.12 350 ALA A O 1
ATOM 2720 N N . ARG A 1 351 ? 1.768 -36.344 -16.453 1 75.88 351 ARG A N 1
ATOM 2721 C CA . ARG A 1 351 ? 3.199 -36.625 -16.516 1 75.88 351 ARG A CA 1
ATOM 2722 C C . ARG A 1 351 ? 3.953 -35.844 -15.43 1 75.88 351 ARG A C 1
ATOM 2724 O O . ARG A 1 351 ? 5.145 -36.094 -15.211 1 75.88 351 ARG A O 1
ATOM 2731 N N . TYR A 1 352 ? 3.217 -34.969 -14.766 1 75.19 352 TYR A N 1
ATOM 2732 C CA . TYR A 1 352 ? 4 -34.156 -13.852 1 75.19 352 TYR A CA 1
ATOM 2733 C C . TYR A 1 352 ? 4.586 -35 -12.727 1 75.19 352 TYR A C 1
ATOM 2735 O O . TYR A 1 352 ? 3.857 -35.719 -12.023 1 75.19 352 TYR A O 1
ATOM 2743 N N . SER A 1 353 ? 5.934 -34.969 -12.695 1 69.31 353 SER A N 1
ATOM 2744 C CA . SER A 1 353 ? 6.66 -35.75 -11.688 1 69.31 353 SER A CA 1
ATOM 2745 C C . SER A 1 353 ? 7.512 -34.812 -10.812 1 69.31 353 SER A C 1
ATOM 2747 O O . SER A 1 353 ? 8.312 -35.281 -10.008 1 69.31 353 SER A O 1
ATOM 2749 N N . GLY A 1 354 ? 7.344 -33.594 -11.039 1 70.75 354 GLY A N 1
ATOM 2750 C CA . GLY A 1 354 ? 8.148 -32.656 -10.25 1 70.75 354 GLY A CA 1
ATOM 2751 C C . GLY A 1 354 ? 7.574 -32.406 -8.875 1 70.75 354 GLY A C 1
ATOM 2752 O O . GLY A 1 354 ? 6.578 -33 -8.484 1 70.75 354 GLY A O 1
ATOM 2753 N N . GLU A 1 355 ? 8.344 -31.625 -8.117 1 76.62 355 GLU A N 1
ATOM 2754 C CA . GLU A 1 355 ? 7.895 -31.219 -6.785 1 76.62 355 GLU A CA 1
ATOM 2755 C C . GLU A 1 355 ? 6.746 -30.219 -6.871 1 76.62 355 GLU A C 1
ATOM 2757 O O . GLU A 1 355 ? 6.871 -29.172 -7.52 1 76.62 355 GLU A O 1
ATOM 2762 N N . LEU A 1 356 ? 5.691 -30.547 -6.262 1 77.19 356 LEU A N 1
ATOM 2763 C CA . LEU A 1 356 ? 4.52 -29.688 -6.207 1 77.19 356 LEU A CA 1
ATOM 2764 C C . LEU A 1 356 ? 4.898 -28.297 -5.707 1 77.19 356 LEU A C 1
ATOM 2766 O O . LEU A 1 356 ? 4.352 -27.297 -6.176 1 77.19 356 LEU A O 1
ATOM 2770 N N . GLU A 1 357 ? 5.91 -28.297 -4.941 1 80.94 357 GLU A N 1
ATOM 2771 C CA . GLU A 1 357 ? 6.32 -27.062 -4.273 1 80.94 357 GLU A CA 1
ATOM 2772 C C . GLU A 1 357 ? 7 -26.109 -5.25 1 80.94 357 GLU A C 1
ATOM 2774 O O . GLU A 1 357 ? 7.148 -24.906 -4.957 1 80.94 357 GLU A O 1
ATOM 2779 N N . SER A 1 358 ? 7.273 -26.562 -6.398 1 83.81 358 SER A N 1
ATOM 2780 C CA . SER A 1 358 ? 8 -25.734 -7.355 1 83.81 358 SER A CA 1
ATOM 2781 C C . SER A 1 358 ? 7.059 -25.172 -8.414 1 83.81 358 SER A C 1
ATOM 2783 O O . SER A 1 358 ? 7.492 -24.438 -9.312 1 83.81 358 SER A O 1
ATOM 2785 N N . LEU A 1 359 ? 5.844 -25.453 -8.25 1 86.44 359 LEU A N 1
ATOM 2786 C CA . LEU A 1 359 ? 4.879 -24.953 -9.219 1 86.44 359 LEU A CA 1
ATOM 2787 C C . LEU A 1 359 ? 4.711 -23.438 -9.094 1 86.44 359 LEU A C 1
ATOM 2789 O O . LEU A 1 359 ? 4.441 -22.922 -8.008 1 86.44 359 LEU A O 1
ATOM 2793 N N . PRO A 1 360 ? 4.871 -22.734 -10.203 1 89.69 360 PRO A N 1
ATOM 2794 C CA . PRO A 1 360 ? 4.68 -21.281 -10.125 1 89.69 360 PRO A CA 1
ATOM 2795 C C . PRO A 1 360 ? 3.211 -20.891 -10 1 89.69 360 PRO A C 1
ATOM 2797 O O . PRO A 1 360 ? 2.324 -21.688 -10.336 1 89.69 360 PRO A O 1
ATOM 2800 N N . ILE A 1 361 ? 2.943 -19.703 -9.609 1 90.88 361 ILE A N 1
ATOM 2801 C CA . ILE A 1 361 ? 1.584 -19.266 -9.312 1 90.88 361 ILE A CA 1
ATOM 2802 C C . ILE A 1 361 ? 0.92 -18.734 -10.578 1 90.88 361 ILE A C 1
ATOM 2804 O O . ILE A 1 361 ? -0.309 -18.672 -10.664 1 90.88 361 ILE A O 1
ATOM 2808 N N . PHE A 1 362 ? 1.522 -18.359 -11.586 1 87.56 362 PHE A N 1
ATOM 2809 C CA . PHE A 1 362 ? 1.024 -17.5 -12.656 1 87.56 362 PHE A CA 1
ATOM 2810 C C . PHE A 1 362 ? 0.179 -18.297 -13.641 1 87.56 362 PHE A C 1
ATOM 2812 O O . PHE A 1 362 ? -0.679 -17.734 -14.328 1 87.56 362 PHE A O 1
ATOM 2819 N N . VAL A 1 363 ? 0.361 -19.594 -13.742 1 85.94 363 VAL A N 1
ATOM 2820 C CA . VAL A 1 363 ? -0.358 -20.422 -14.703 1 85.94 363 VAL A CA 1
ATOM 2821 C C . VAL A 1 363 ? -1.816 -20.562 -14.273 1 85.94 363 VAL A C 1
ATOM 2823 O O . VAL A 1 363 ? -2.703 -20.719 -15.117 1 85.94 363 VAL A O 1
ATOM 2826 N N . VAL A 1 364 ? -2.08 -20.469 -13.016 1 89.38 364 VAL A N 1
ATOM 2827 C CA . VAL A 1 364 ? -3.422 -20.656 -12.477 1 89.38 364 VAL A CA 1
ATOM 2828 C C . VAL A 1 364 ? -4.383 -19.641 -13.094 1 89.38 364 VAL A C 1
ATOM 2830 O O . VAL A 1 364 ? -5.523 -19.984 -13.414 1 89.38 364 VAL A O 1
ATOM 2833 N N . HIS A 1 365 ? -3.932 -18.5 -13.336 1 87.5 365 HIS A N 1
ATOM 2834 C CA . HIS A 1 365 ? -4.773 -17.453 -13.883 1 87.5 365 HIS A CA 1
ATOM 2835 C C . HIS A 1 365 ? -5.16 -17.75 -15.328 1 87.5 365 HIS A C 1
ATOM 2837 O O . HIS A 1 365 ? -6.277 -17.438 -15.75 1 87.5 365 HIS A O 1
ATOM 2843 N N . SER A 1 366 ? -4.238 -18.234 -16.078 1 89.44 366 SER A N 1
ATOM 2844 C CA . SER A 1 366 ? -4.531 -18.562 -17.469 1 89.44 366 SER A CA 1
ATOM 2845 C C . SER A 1 366 ? -5.578 -19.672 -17.547 1 89.44 366 SER A C 1
ATOM 2847 O O . SER A 1 366 ? -6.465 -19.625 -18.406 1 89.44 366 SER A O 1
ATOM 2849 N N . LEU A 1 367 ? -5.469 -20.578 -16.688 1 91.25 367 LEU A N 1
ATOM 2850 C CA . LEU A 1 367 ? -6.445 -21.672 -16.656 1 91.25 367 LEU A CA 1
ATOM 2851 C C . LEU A 1 367 ? -7.832 -21.125 -16.297 1 91.25 367 LEU A C 1
ATOM 2853 O O . LEU A 1 367 ? -8.82 -21.516 -16.938 1 91.25 367 LEU A O 1
ATOM 2857 N N . TYR A 1 368 ? -7.828 -20.344 -15.383 1 90.69 368 TYR A N 1
ATOM 2858 C CA . TYR A 1 368 ? -9.086 -19.734 -14.961 1 90.69 368 TYR A CA 1
ATOM 2859 C C . TYR A 1 368 ? -9.719 -18.938 -16.109 1 90.69 368 TYR A C 1
ATOM 2861 O O . TYR A 1 368 ? -10.914 -19.078 -16.375 1 90.69 368 TYR A O 1
ATOM 2869 N N . LYS A 1 369 ? -8.922 -18.094 -16.703 1 90.06 369 LYS A N 1
ATOM 2870 C CA . LYS A 1 369 ? -9.406 -17.281 -17.797 1 90.06 369 LYS A CA 1
ATOM 2871 C C . LYS A 1 369 ? -9.953 -18.141 -18.938 1 90.06 369 LYS A C 1
ATOM 2873 O O . LYS A 1 369 ? -11 -17.844 -19.5 1 90.06 369 LYS A O 1
ATOM 2878 N N . ALA A 1 370 ? -9.273 -19.141 -19.234 1 92.69 370 ALA A N 1
ATOM 2879 C CA . ALA A 1 370 ? -9.742 -20.078 -20.25 1 92.69 370 ALA A CA 1
ATOM 2880 C C . ALA A 1 370 ? -11.086 -20.688 -19.859 1 92.69 370 ALA A C 1
ATOM 2882 O O . ALA A 1 370 ? -11.992 -20.812 -20.672 1 92.69 370 ALA A O 1
ATOM 2883 N N . GLY A 1 371 ? -11.164 -21.062 -18.594 1 91.94 371 GLY A N 1
ATOM 2884 C CA . GLY A 1 371 ? -12.43 -21.594 -18.109 1 91.94 371 GLY A CA 1
ATOM 2885 C C . GLY A 1 371 ? -13.578 -20.609 -18.2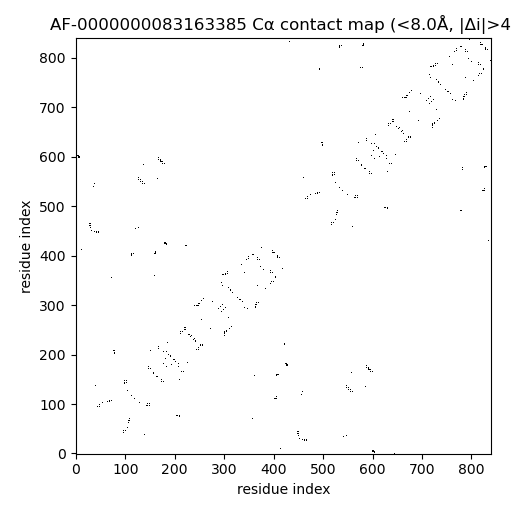34 1 91.94 371 GLY A C 1
ATOM 2886 O O . GLY A 1 371 ? -14.672 -20.984 -18.656 1 91.94 371 GLY A O 1
ATOM 2887 N N . GLN A 1 372 ? -13.289 -19.406 -17.922 1 90.12 372 GLN A N 1
ATOM 2888 C CA . GLN A 1 372 ? -14.305 -18.359 -18.047 1 90.12 372 GLN A CA 1
ATOM 2889 C C . GLN A 1 372 ? -14.766 -18.219 -19.5 1 90.12 372 GLN A C 1
ATOM 2891 O O . GLN A 1 372 ? -15.961 -18.062 -19.766 1 90.12 372 GLN A O 1
ATOM 2896 N N . LEU A 1 373 ? -13.82 -18.25 -20.328 1 91.81 373 LEU A N 1
ATOM 2897 C CA . LEU A 1 373 ? -14.117 -18.078 -21.75 1 91.81 373 LEU A CA 1
ATOM 2898 C C . LEU A 1 373 ? -14.914 -19.266 -22.281 1 91.81 373 LEU A C 1
ATOM 2900 O O . LEU A 1 373 ? -15.844 -19.078 -23.078 1 91.81 373 LEU A O 1
ATOM 2904 N N . LEU A 1 374 ? -14.602 -20.422 -21.875 1 92.25 374 LEU A N 1
ATOM 2905 C CA . LEU A 1 374 ? -15.281 -21.641 -22.328 1 92.25 374 LEU A CA 1
ATOM 2906 C C . LEU A 1 374 ? -16.719 -21.688 -21.812 1 92.25 374 LEU A C 1
ATOM 2908 O O . LEU A 1 374 ? -17.609 -22.203 -22.484 1 92.25 374 LEU A O 1
ATOM 2912 N N . LEU A 1 375 ? -16.938 -21.094 -20.688 1 90.75 375 LEU A N 1
ATOM 2913 C CA . LEU A 1 375 ? -18.266 -21.078 -20.094 1 90.75 375 LEU A CA 1
ATOM 2914 C C . LEU A 1 375 ? -19.047 -19.859 -20.531 1 90.75 375 LEU A C 1
ATOM 2916 O O . LEU A 1 375 ? -20.25 -19.766 -20.281 1 90.75 375 LEU A O 1
ATOM 2920 N N . GLY A 1 376 ? -18.391 -18.969 -21.156 1 89.44 376 GLY A N 1
ATOM 2921 C CA . GLY A 1 376 ? -19.031 -17.75 -21.625 1 89.44 376 GLY A CA 1
ATOM 2922 C C . GLY A 1 376 ? -19.062 -17.641 -23.141 1 89.44 376 GLY A C 1
ATOM 2923 O O . GLY A 1 376 ? -19.891 -18.281 -23.797 1 89.44 376 GLY A O 1
ATOM 2924 N N . ASP A 1 377 ? -18.062 -17.047 -23.719 1 85.5 377 ASP A N 1
ATOM 2925 C CA . ASP A 1 377 ? -18.016 -16.688 -25.125 1 85.5 377 ASP A CA 1
ATOM 2926 C C . ASP A 1 377 ? -17.922 -17.922 -26.016 1 85.5 377 ASP A C 1
ATOM 2928 O O . ASP A 1 377 ? -18.391 -17.922 -27.156 1 85.5 377 ASP A O 1
ATOM 2932 N N . LEU A 1 378 ? -17.375 -19.016 -25.453 1 89.75 378 LEU A N 1
ATOM 2933 C CA . LEU A 1 378 ? -17.125 -20.188 -26.281 1 89.75 378 LEU A CA 1
ATOM 2934 C C . LEU A 1 378 ? -18.016 -21.344 -25.859 1 89.75 378 LEU A C 1
ATOM 2936 O O . LEU A 1 378 ? -17.781 -22.5 -26.234 1 89.75 378 LEU A O 1
ATOM 2940 N N . ARG A 1 379 ? -18.984 -21.078 -25.109 1 86.44 379 ARG A N 1
ATOM 2941 C CA . ARG A 1 379 ? -19.875 -22.109 -24.578 1 86.44 379 ARG A CA 1
ATOM 2942 C C . ARG A 1 379 ? -20.5 -22.922 -25.703 1 86.44 379 ARG A C 1
ATOM 2944 O O . ARG A 1 379 ? -20.594 -24.156 -25.594 1 86.44 379 ARG A O 1
ATOM 2951 N N . ASP A 1 380 ? -20.875 -22.266 -26.75 1 83.88 380 ASP A N 1
ATOM 2952 C CA . ASP A 1 380 ? -21.594 -22.938 -27.828 1 83.88 380 ASP A CA 1
ATOM 2953 C C . ASP A 1 380 ? -20.703 -23.125 -29.047 1 83.88 380 ASP A C 1
ATOM 2955 O O . ASP A 1 380 ? -21.188 -23.281 -30.172 1 83.88 380 ASP A O 1
ATOM 2959 N N . SER A 1 381 ? -19.438 -23.094 -28.766 1 86.25 381 SER A N 1
ATOM 2960 C CA . SER A 1 381 ? -18.531 -23.281 -29.891 1 86.25 381 SER A CA 1
ATOM 2961 C C . SER A 1 381 ? -18.609 -24.719 -30.422 1 86.25 381 SER A C 1
ATOM 2963 O O . SER A 1 381 ? -18.562 -25.672 -29.656 1 86.25 381 SER A O 1
ATOM 2965 N N . PRO A 1 382 ? -18.797 -24.875 -31.672 1 84.06 382 PRO A N 1
ATOM 2966 C CA . PRO A 1 382 ? -18.875 -26.219 -32.281 1 84.06 382 PRO A CA 1
ATOM 2967 C C . PRO A 1 382 ? -17.516 -26.906 -32.344 1 84.06 382 PRO A C 1
ATOM 2969 O O . PRO A 1 382 ? -17.453 -28.125 -32.531 1 84.06 382 PRO A O 1
ATOM 2972 N N . ARG A 1 383 ? -16.531 -26.281 -32.125 1 86.69 383 ARG A N 1
ATOM 2973 C CA . ARG A 1 383 ? -15.18 -26.828 -32.25 1 86.69 383 ARG A CA 1
ATOM 2974 C C . ARG A 1 383 ? -14.805 -27.656 -31.016 1 86.69 383 ARG A C 1
ATOM 2976 O O . ARG A 1 383 ? -13.93 -28.516 -31.094 1 86.69 383 ARG A O 1
ATOM 2983 N N . PHE A 1 384 ? -15.422 -27.297 -29.922 1 84.25 384 PHE A N 1
ATOM 2984 C CA . PHE A 1 384 ? -15.016 -27.922 -28.672 1 84.25 384 PHE A CA 1
ATOM 2985 C C . PHE A 1 384 ? -16.156 -28.734 -28.078 1 84.25 384 PHE A C 1
ATOM 2987 O O . PHE A 1 384 ? -17.328 -28.344 -28.172 1 84.25 384 PHE A O 1
ATOM 2994 N N . ASP A 1 385 ? -15.766 -29.953 -27.703 1 87.38 385 ASP A N 1
ATOM 2995 C CA . ASP A 1 385 ? -16.609 -30.531 -26.656 1 87.38 385 ASP A CA 1
ATOM 2996 C C . ASP A 1 385 ? -16.406 -29.797 -25.328 1 87.38 385 ASP A C 1
ATOM 2998 O O . ASP A 1 385 ? -15.5 -30.125 -24.562 1 87.38 385 ASP A O 1
ATOM 3002 N N . THR A 1 386 ? -17.125 -28.812 -25.156 1 85 386 THR A N 1
ATOM 3003 C CA . THR A 1 386 ? -16.938 -27.875 -24.062 1 85 386 THR A CA 1
ATOM 3004 C C . THR A 1 386 ? -16.891 -28.594 -22.719 1 85 386 THR A C 1
ATOM 3006 O O . THR A 1 386 ? -16.094 -28.266 -21.844 1 85 386 THR A O 1
ATOM 3009 N N . THR A 1 387 ? -17.719 -29.625 -22.578 1 85.88 387 THR A N 1
ATOM 3010 C CA . THR A 1 387 ? -17.766 -30.344 -21.312 1 85.88 387 THR A CA 1
ATOM 3011 C C . THR A 1 387 ? -16.438 -31.062 -21.047 1 85.88 387 THR A C 1
ATOM 3013 O O . THR A 1 387 ? -15.914 -31.016 -19.938 1 85.88 387 THR A O 1
ATOM 3016 N N . LYS A 1 388 ? -15.961 -31.672 -22.047 1 89.69 388 LYS A N 1
ATOM 3017 C CA . LYS A 1 388 ? -14.711 -32.406 -21.906 1 89.69 388 LYS A CA 1
ATOM 3018 C C . LYS A 1 388 ? -13.539 -31.484 -21.625 1 89.69 388 LYS A C 1
ATOM 3020 O O . LYS A 1 388 ? -12.688 -31.781 -20.781 1 89.69 388 LYS A O 1
ATOM 3025 N N . ILE A 1 389 ? -13.492 -30.406 -22.328 1 91.19 389 ILE A N 1
ATOM 3026 C CA . ILE A 1 389 ? -12.375 -29.469 -22.203 1 91.19 389 ILE A CA 1
ATOM 3027 C C . ILE A 1 389 ? -12.422 -28.781 -20.844 1 91.19 389 ILE A C 1
ATOM 3029 O O . ILE A 1 389 ? -11.383 -28.578 -20.219 1 91.19 389 ILE A O 1
ATOM 3033 N N . VAL A 1 390 ? -13.586 -28.453 -20.438 1 90.88 390 VAL A N 1
ATOM 3034 C CA . VAL A 1 390 ? -13.734 -27.828 -19.125 1 90.88 390 VAL A CA 1
ATOM 3035 C C . VAL A 1 390 ? -13.305 -28.797 -18.031 1 90.88 390 VAL A C 1
ATOM 3037 O O . VAL A 1 390 ? -12.656 -28.391 -17.062 1 90.88 390 VAL A O 1
ATOM 3040 N N . CYS A 1 391 ? -13.586 -30 -18.25 1 91.25 391 CYS A N 1
ATOM 3041 C CA . CYS A 1 391 ? -13.188 -31.031 -17.297 1 91.25 391 CYS A CA 1
ATOM 3042 C C . CYS A 1 391 ? -11.672 -31.125 -17.188 1 91.25 391 CYS A C 1
ATOM 3044 O O . CYS A 1 391 ? -11.125 -31.297 -16.109 1 91.25 391 CYS A O 1
ATOM 3046 N N . THR A 1 392 ? -11.062 -31.031 -18.328 1 91.81 392 THR A N 1
ATOM 3047 C CA . THR A 1 392 ? -9.602 -31.078 -18.359 1 91.81 392 THR A CA 1
ATOM 3048 C C . THR A 1 392 ? -9.008 -29.891 -17.609 1 91.81 392 THR A C 1
ATOM 3050 O O . THR A 1 392 ? -8.055 -30.047 -16.844 1 91.81 392 THR A O 1
ATOM 3053 N N . LEU A 1 393 ? -9.594 -28.766 -17.812 1 92.06 393 LEU A N 1
ATOM 3054 C CA . LEU A 1 393 ? -9.133 -27.562 -17.125 1 92.06 393 LEU A CA 1
ATOM 3055 C C . LEU A 1 393 ? -9.391 -27.656 -15.633 1 92.06 393 LEU A C 1
ATOM 3057 O O . LEU A 1 393 ? -8.555 -27.234 -14.828 1 92.06 393 LEU A O 1
ATOM 3061 N N . GLU A 1 394 ? -10.477 -28.172 -15.266 1 93.06 394 GLU A N 1
ATOM 3062 C CA . GLU A 1 394 ? -10.82 -28.344 -13.859 1 93.06 394 GLU A CA 1
ATOM 3063 C C . GLU A 1 394 ? -9.836 -29.266 -13.156 1 93.06 394 GLU A C 1
ATOM 3065 O O . GLU A 1 394 ? -9.43 -29.016 -12.016 1 93.06 394 GLU A O 1
ATOM 3070 N N . ARG A 1 395 ? -9.461 -30.312 -13.844 1 92.44 395 ARG A N 1
ATOM 3071 C CA . ARG A 1 395 ? -8.492 -31.25 -13.281 1 92.44 395 ARG A CA 1
ATOM 3072 C C . ARG A 1 395 ? -7.141 -30.578 -13.062 1 92.44 395 ARG A C 1
ATOM 3074 O O . ARG A 1 395 ? -6.461 -30.844 -12.07 1 92.44 395 ARG A O 1
ATOM 3081 N N . ALA A 1 396 ? -6.75 -29.812 -14 1 91.81 396 ALA A N 1
ATOM 3082 C CA . ALA A 1 396 ? -5.496 -29.078 -13.875 1 91.81 396 ALA A CA 1
ATOM 3083 C C . ALA A 1 396 ? -5.551 -28.094 -12.703 1 91.81 396 ALA A C 1
ATOM 3085 O O . ALA A 1 396 ? -4.586 -27.984 -11.945 1 91.81 396 ALA A O 1
ATOM 3086 N N . LEU A 1 397 ? -6.684 -27.391 -12.57 1 92.31 397 LEU A N 1
ATOM 3087 C CA . LEU A 1 397 ? -6.859 -26.469 -11.461 1 92.31 397 LEU A CA 1
ATOM 3088 C C . LEU A 1 397 ? -6.867 -27.203 -10.125 1 92.31 397 LEU A C 1
ATOM 3090 O O . LEU A 1 397 ? -6.328 -26.703 -9.133 1 92.31 397 LEU A O 1
ATOM 3094 N N . GLU A 1 398 ? -7.445 -28.328 -10.133 1 92.88 398 GLU A N 1
ATOM 3095 C CA . GLU A 1 398 ? -7.441 -29.156 -8.93 1 92.88 398 GLU A CA 1
ATOM 3096 C C . GLU A 1 398 ? -6.023 -29.578 -8.547 1 92.88 398 GLU A C 1
ATOM 3098 O O . GLU A 1 398 ? -5.668 -29.562 -7.367 1 92.88 398 GLU A O 1
ATOM 3103 N N . PHE A 1 399 ? -5.328 -29.922 -9.547 1 91.12 399 PHE A N 1
ATOM 3104 C CA . PHE A 1 399 ? -3.938 -30.281 -9.305 1 91.12 399 PHE A CA 1
ATOM 3105 C C . PHE A 1 399 ? -3.158 -29.109 -8.734 1 91.12 399 PHE A C 1
ATOM 3107 O O . PHE A 1 399 ? -2.404 -29.25 -7.773 1 91.12 399 PHE A O 1
ATOM 3114 N N . MET A 1 400 ? -3.346 -27.969 -9.312 1 91.19 400 MET A N 1
ATOM 3115 C CA . MET A 1 400 ? -2.654 -26.766 -8.859 1 91.19 400 MET A CA 1
ATOM 3116 C C . MET A 1 400 ? -3.057 -26.406 -7.434 1 91.19 400 MET A C 1
ATOM 3118 O O . MET A 1 400 ? -2.264 -25.828 -6.688 1 91.19 400 MET A O 1
ATOM 3122 N N . SER A 1 401 ? -4.27 -26.75 -7.062 1 92.94 401 SER A N 1
ATOM 3123 C CA . SER A 1 401 ? -4.801 -26.406 -5.75 1 92.94 401 SER A CA 1
ATOM 3124 C C . SER A 1 401 ? -4.074 -27.172 -4.641 1 92.94 401 SER A C 1
ATOM 3126 O O . SER A 1 401 ? -4.16 -26.797 -3.469 1 92.94 401 SER A O 1
ATOM 3128 N N . MET A 1 402 ? -3.332 -28.172 -5.066 1 92.5 402 MET A N 1
ATOM 3129 C CA . MET A 1 402 ? -2.545 -28.922 -4.082 1 92.5 402 MET A CA 1
ATOM 3130 C C . MET A 1 402 ? -1.396 -28.062 -3.555 1 92.5 402 MET A C 1
ATOM 3132 O O . MET A 1 402 ? -0.9 -28.297 -2.451 1 92.5 402 MET A O 1
ATOM 3136 N N . ARG A 1 403 ? -1.032 -27.078 -4.371 1 93.69 403 ARG A N 1
ATOM 3137 C CA . ARG A 1 403 ? 0.033 -26.172 -3.963 1 93.69 403 ARG A CA 1
ATOM 3138 C C . ARG A 1 403 ? -0.518 -24.781 -3.678 1 93.69 403 ARG A C 1
ATOM 3140 O O . ARG A 1 403 ? -0.115 -24.125 -2.707 1 93.69 403 ARG A O 1
ATOM 3147 N N . TRP A 1 404 ? -1.315 -24.344 -4.57 1 94.81 404 TRP A N 1
ATOM 3148 C CA . TRP A 1 404 ? -1.858 -23 -4.504 1 94.81 404 TRP A CA 1
ATOM 3149 C C . TRP A 1 404 ? -3.383 -23.031 -4.457 1 94.81 404 TRP A C 1
ATOM 3151 O O . TRP A 1 404 ? -4.031 -23.406 -5.434 1 94.81 404 TRP A O 1
ATOM 3161 N N . LEU A 1 405 ? -4.008 -22.547 -3.43 1 96 405 LEU A N 1
ATOM 3162 C CA . LEU A 1 405 ? -5.445 -22.641 -3.211 1 96 405 LEU A CA 1
ATOM 3163 C C . LEU A 1 405 ? -6.203 -21.719 -4.156 1 96 405 LEU A C 1
ATOM 3165 O O . LEU A 1 405 ? -7.43 -21.781 -4.246 1 96 405 LEU A O 1
ATOM 3169 N N . ALA A 1 406 ? -5.516 -20.844 -4.812 1 93.38 406 ALA A N 1
ATOM 3170 C CA . ALA A 1 406 ? -6.168 -20.047 -5.855 1 93.38 406 ALA A CA 1
ATOM 3171 C C . ALA A 1 406 ? -6.863 -20.953 -6.871 1 93.38 406 ALA A C 1
ATOM 3173 O O . ALA A 1 406 ? -7.918 -20.594 -7.402 1 93.38 406 ALA A O 1
ATOM 3174 N N . GLY A 1 407 ? -6.246 -22.078 -7.164 1 92.56 407 GLY A N 1
ATOM 3175 C CA . GLY A 1 407 ? -6.875 -23.047 -8.055 1 92.56 407 GLY A CA 1
ATOM 3176 C C . GLY A 1 407 ? -8.25 -23.484 -7.582 1 92.56 407 GLY A C 1
ATOM 3177 O O . GLY A 1 407 ? -9.195 -23.547 -8.375 1 92.56 407 GLY A O 1
ATOM 3178 N N . LYS A 1 408 ? -8.336 -23.75 -6.383 1 93.81 408 LYS A N 1
ATOM 3179 C CA . LYS A 1 408 ? -9.617 -24.156 -5.812 1 93.81 408 LYS A CA 1
ATOM 3180 C C . LYS A 1 408 ? -10.641 -23.031 -5.867 1 93.81 408 LYS A C 1
ATOM 3182 O O . LYS A 1 408 ? -11.805 -23.25 -6.199 1 93.81 408 LYS A O 1
ATOM 3187 N N . ARG A 1 409 ? -10.211 -21.891 -5.535 1 90.56 409 ARG A N 1
ATOM 3188 C CA . ARG A 1 409 ? -11.109 -20.734 -5.543 1 90.56 409 ARG A CA 1
ATOM 3189 C C . ARG A 1 409 ? -11.641 -20.469 -6.949 1 90.56 409 ARG A C 1
ATOM 3191 O O . ARG A 1 409 ? -12.812 -20.141 -7.121 1 90.56 409 ARG A O 1
ATOM 3198 N N . TYR A 1 410 ? -10.773 -20.578 -7.875 1 89.31 410 TYR A N 1
ATOM 3199 C CA . TYR A 1 410 ? -11.172 -20.359 -9.258 1 89.31 410 TYR A CA 1
ATOM 3200 C C . TYR A 1 410 ? -12.117 -21.469 -9.727 1 89.31 410 TYR A C 1
ATOM 3202 O O . TYR A 1 410 ? -13.062 -21.203 -10.477 1 89.31 410 TYR A O 1
ATOM 3210 N N . LEU A 1 411 ? -11.875 -22.609 -9.258 1 91.75 411 LEU A N 1
ATOM 3211 C CA . LEU A 1 411 ? -12.773 -23.719 -9.578 1 91.75 411 LEU A CA 1
ATOM 3212 C C . LEU A 1 411 ? -14.172 -23.469 -9.016 1 91.75 411 LEU A C 1
ATOM 3214 O O . LEU A 1 411 ? -15.172 -23.703 -9.695 1 91.75 411 LEU A O 1
ATOM 3218 N N . GLU A 1 412 ? -14.219 -23 -7.859 1 89.94 412 GLU A N 1
ATOM 3219 C CA . GLU A 1 412 ? -15.5 -22.688 -7.23 1 89.94 412 GLU A CA 1
ATOM 3220 C C . GLU A 1 412 ? -16.234 -21.594 -7.992 1 89.94 412 GLU A C 1
ATOM 3222 O O . GLU A 1 412 ? -17.453 -21.656 -8.156 1 89.94 412 GLU A O 1
ATOM 3227 N N . ASP A 1 413 ? -15.492 -20.703 -8.406 1 87.94 413 ASP A N 1
ATOM 3228 C CA . ASP A 1 413 ? -16.094 -19.625 -9.172 1 87.94 413 ASP A CA 1
ATOM 3229 C C . ASP A 1 413 ? -16.625 -20.125 -10.508 1 87.94 413 ASP A C 1
ATOM 3231 O O . ASP A 1 413 ? -17.719 -19.734 -10.938 1 87.94 413 ASP A O 1
ATOM 3235 N N . LEU A 1 414 ? -15.875 -20.969 -11.148 1 87.81 414 LEU A N 1
ATOM 3236 C CA . LEU A 1 414 ? -16.297 -21.547 -12.414 1 87.81 414 LEU A CA 1
ATOM 3237 C C . LEU A 1 414 ? -17.562 -22.406 -12.227 1 87.81 414 LEU A C 1
ATOM 3239 O O . LEU A 1 414 ? -18.469 -22.344 -13.047 1 87.81 414 LEU A O 1
ATOM 3243 N N . HIS A 1 415 ? -17.594 -23.062 -11.141 1 89.88 415 HIS A N 1
ATOM 3244 C CA . HIS A 1 415 ? -18.766 -23.891 -10.867 1 89.88 415 HIS A CA 1
ATOM 3245 C C . HIS A 1 415 ? -20 -23.031 -10.617 1 89.88 415 HIS A C 1
ATOM 3247 O O . HIS A 1 415 ? -21.109 -23.391 -11.031 1 89.88 415 HIS A O 1
ATOM 3253 N N . ARG A 1 416 ? -19.812 -21.984 -9.992 1 85 416 ARG A N 1
ATOM 3254 C CA . ARG A 1 416 ? -20.922 -21.078 -9.766 1 85 416 ARG A CA 1
ATOM 3255 C C . ARG A 1 416 ? -21.469 -20.531 -11.086 1 85 416 ARG A C 1
ATOM 3257 O O . ARG A 1 416 ? -22.672 -20.359 -11.242 1 85 416 ARG A O 1
ATOM 3264 N N . ARG A 1 417 ? -20.578 -20.328 -12.008 1 77.75 417 ARG A N 1
ATOM 3265 C CA . ARG A 1 417 ? -20.969 -19.797 -13.312 1 77.75 417 ARG A CA 1
ATOM 3266 C C . ARG A 1 417 ? -21.672 -20.859 -14.148 1 77.75 417 ARG A C 1
ATOM 3268 O O . ARG A 1 417 ? -22.5 -20.547 -15 1 77.75 417 ARG A O 1
ATOM 3275 N N . MET A 1 418 ? -21.328 -22.094 -13.961 1 78.31 418 MET A N 1
ATOM 3276 C CA . MET A 1 418 ? -21.938 -23.188 -14.688 1 78.31 418 MET A CA 1
ATOM 3277 C C . MET A 1 418 ? -23.375 -23.406 -14.234 1 78.31 418 MET A C 1
ATOM 3279 O O . MET A 1 418 ? -24.25 -23.75 -15.047 1 78.31 418 MET A O 1
ATOM 3283 N N . VAL A 1 419 ? -23.656 -23.156 -12.969 1 70.69 419 VAL A N 1
ATOM 3284 C CA . VAL A 1 419 ? -24.984 -23.375 -12.414 1 70.69 419 VAL A CA 1
ATOM 3285 C C . VAL A 1 419 ? -25.844 -22.141 -12.648 1 70.69 419 VAL A C 1
ATOM 3287 O O . VAL A 1 419 ? -27.078 -22.234 -12.781 1 70.69 419 VAL A O 1
ATOM 3290 N N . ALA A 1 420 ? -25.328 -21.047 -12.875 1 61.09 420 ALA A N 1
ATOM 3291 C CA . ALA A 1 420 ? -26.109 -19.844 -13.133 1 61.09 420 ALA A CA 1
ATOM 3292 C C . ALA A 1 420 ? -26.578 -19.781 -14.586 1 61.09 420 ALA A C 1
ATOM 3294 O O . ALA A 1 420 ? -27.703 -19.406 -14.867 1 61.09 420 ALA A O 1
ATOM 3295 N N . MET B 1 1 ? 3.633 5.043 -17.344 1 20.06 1 MET B N 1
ATOM 3296 C CA . MET B 1 1 ? 4.406 4.047 -16.609 1 20.06 1 MET B CA 1
ATOM 3297 C C . MET B 1 1 ? 5.066 4.664 -15.383 1 20.06 1 MET B C 1
ATOM 3299 O O . MET B 1 1 ? 5.832 4 -14.688 1 20.06 1 MET B O 1
ATOM 3303 N N . ARG B 1 2 ? 4.961 5.957 -15.016 1 25.44 2 ARG B N 1
ATOM 3304 C CA . ARG B 1 2 ? 6.117 6.82 -14.797 1 25.44 2 ARG B CA 1
ATOM 3305 C C . ARG B 1 2 ? 6.562 6.773 -13.336 1 25.44 2 ARG B C 1
ATOM 3307 O O . ARG B 1 2 ? 6.145 7.602 -12.531 1 25.44 2 ARG B O 1
ATOM 3314 N N . LEU B 1 3 ? 6.637 5.648 -12.742 1 29.33 3 LEU B N 1
ATOM 3315 C CA . LEU B 1 3 ? 7.152 5.387 -11.406 1 29.33 3 LEU B CA 1
ATOM 3316 C C . LEU B 1 3 ? 8.617 5.809 -11.297 1 29.33 3 LEU B C 1
ATOM 3318 O O . LEU B 1 3 ? 9.289 5.477 -10.32 1 29.33 3 LEU B O 1
ATOM 3322 N N . ASN B 1 4 ? 9.078 6.438 -12.289 1 27.12 4 ASN B N 1
ATOM 3323 C CA . ASN B 1 4 ? 10.531 6.609 -12.289 1 27.12 4 ASN B CA 1
ATOM 3324 C C . ASN B 1 4 ? 10.977 7.578 -11.203 1 27.12 4 ASN B C 1
ATOM 3326 O O . ASN B 1 4 ? 12.156 7.953 -11.141 1 27.12 4 ASN B O 1
ATOM 3330 N N . ARG B 1 5 ? 10.258 8.609 -10.969 1 29.08 5 ARG B N 1
ATOM 3331 C CA . ARG B 1 5 ? 10.977 9.648 -10.234 1 29.08 5 ARG B CA 1
ATOM 3332 C C . ARG B 1 5 ? 11.188 9.25 -8.781 1 29.08 5 ARG B C 1
ATOM 3334 O O . ARG B 1 5 ? 10.25 8.789 -8.117 1 29.08 5 ARG B O 1
ATOM 3341 N N . VAL B 1 6 ? 12.516 9.055 -8.461 1 30.89 6 VAL B N 1
ATOM 3342 C CA . VAL B 1 6 ? 13.031 8.766 -7.129 1 30.89 6 VAL B CA 1
ATOM 3343 C C . VAL B 1 6 ? 12.633 9.875 -6.168 1 30.89 6 VAL B C 1
ATOM 3345 O O . VAL B 1 6 ? 13.016 11.039 -6.352 1 30.89 6 VAL B O 1
ATOM 3348 N N . CYS B 1 7 ? 11.484 10.047 -6.012 1 27.41 7 CYS B N 1
ATOM 3349 C CA . CYS B 1 7 ? 11.383 10.992 -4.906 1 27.41 7 CYS B CA 1
ATOM 3350 C C . CYS B 1 7 ? 12.328 10.617 -3.777 1 27.41 7 CYS B C 1
ATOM 3352 O O . CYS B 1 7 ? 12.172 9.57 -3.148 1 27.41 7 CYS B O 1
ATOM 3354 N N . ARG B 1 8 ? 13.508 11.094 -3.912 1 29.48 8 ARG B N 1
ATOM 3355 C CA . ARG B 1 8 ? 14.406 10.883 -2.781 1 29.48 8 ARG B CA 1
ATOM 3356 C C . ARG B 1 8 ? 13.852 11.523 -1.515 1 29.48 8 ARG B C 1
ATOM 3358 O O . ARG B 1 8 ? 13.664 12.742 -1.462 1 29.48 8 ARG B O 1
ATOM 3365 N N . TYR B 1 9 ? 12.883 10.945 -0.95 1 26.62 9 TYR B N 1
ATOM 3366 C CA . TYR B 1 9 ? 12.664 11.43 0.409 1 26.62 9 TYR B CA 1
ATOM 3367 C C . TYR B 1 9 ? 13.969 11.469 1.192 1 26.62 9 TYR B C 1
ATOM 3369 O O . TYR B 1 9 ? 14.68 10.461 1.277 1 26.62 9 TYR B O 1
ATOM 3377 N N . ALA B 1 10 ? 14.641 12.586 0.983 1 27.44 10 ALA B N 1
ATOM 3378 C CA . ALA B 1 10 ? 15.82 12.672 1.839 1 27.44 10 ALA B CA 1
ATOM 3379 C C . ALA B 1 10 ? 15.578 11.992 3.18 1 27.44 10 ALA B C 1
ATOM 3381 O O . ALA B 1 10 ? 14.547 12.219 3.826 1 27.44 10 ALA B O 1
ATOM 3382 N N . GLU B 1 11 ? 15.984 10.836 3.254 1 29.66 11 GLU B N 1
ATOM 3383 C CA . GLU B 1 11 ? 16.062 10.32 4.617 1 29.66 11 GLU B CA 1
ATOM 3384 C C . GLU B 1 11 ? 16.438 11.414 5.605 1 29.66 11 GLU B C 1
ATOM 3386 O O . GLU B 1 11 ? 17.359 12.195 5.359 1 29.66 11 GLU B O 1
ATOM 3391 N N . PRO B 1 12 ? 15.625 12.109 6.254 1 25.83 12 PRO B N 1
ATOM 3392 C CA . PRO B 1 12 ? 16.391 12.82 7.281 1 25.83 12 PRO B CA 1
ATOM 3393 C C . PRO B 1 12 ? 17.703 12.133 7.629 1 25.83 12 PRO B C 1
ATOM 3395 O O . PRO B 1 12 ? 17.797 10.906 7.57 1 25.83 12 PRO B O 1
ATOM 3398 N N . CYS B 1 13 ? 18.859 12.812 7.312 1 24.91 13 CYS B N 1
ATOM 3399 C CA . CYS B 1 13 ? 20.203 12.336 7.645 1 24.91 13 CYS B CA 1
ATOM 3400 C C . CYS B 1 13 ? 20.141 11.297 8.758 1 24.91 13 CYS B C 1
ATOM 3402 O O . CYS B 1 13 ? 20.656 10.188 8.602 1 24.91 13 CYS B O 1
ATOM 3404 N N . GLY B 1 14 ? 20.641 11.828 9.938 1 25.31 14 GLY B N 1
ATOM 3405 C CA . GLY B 1 14 ? 21.344 11.305 11.102 1 25.31 14 GLY B CA 1
ATOM 3406 C C . GLY B 1 14 ? 20.469 10.453 12 1 25.31 14 GLY B C 1
ATOM 3407 O O . GLY B 1 14 ? 20.719 10.344 13.203 1 25.31 14 GLY B O 1
ATOM 3408 N N . ILE B 1 15 ? 19.219 10.359 11.711 1 26.39 15 ILE B N 1
ATOM 3409 C CA . ILE B 1 15 ? 18.875 9.688 12.961 1 26.39 15 ILE B CA 1
ATOM 3410 C C . ILE B 1 15 ? 19.719 8.422 13.102 1 26.39 15 ILE B C 1
ATOM 3412 O O . ILE B 1 15 ? 19.594 7.488 12.312 1 26.39 15 ILE B O 1
ATOM 3416 N N . SER B 1 16 ? 20.938 8.617 13.359 1 26.48 16 SER B N 1
ATOM 3417 C CA . SER B 1 16 ? 21.719 7.578 14.023 1 26.48 16 SER B CA 1
ATOM 3418 C C . SER B 1 16 ? 20.812 6.531 14.664 1 26.48 16 SER B C 1
ATOM 3420 O O . SER B 1 16 ? 19.781 6.871 15.242 1 26.48 16 SER B O 1
ATOM 3422 N N . GLY B 1 17 ? 20.516 5.41 13.961 1 29.14 17 GLY B N 1
ATOM 3423 C CA . GLY B 1 17 ? 20 4.328 14.789 1 29.14 17 GLY B CA 1
ATOM 3424 C C . GLY B 1 17 ? 20.156 4.59 16.281 1 29.14 17 GLY B C 1
ATOM 3425 O O . GLY B 1 17 ? 20.906 5.48 16.672 1 29.14 17 GLY B O 1
ATOM 3426 N N . PRO B 1 18 ? 19.062 4.52 17.062 1 29.14 18 PRO B N 1
ATOM 3427 C CA . PRO B 1 18 ? 19.516 4.766 18.438 1 29.14 18 PRO B CA 1
ATOM 3428 C C . PRO B 1 18 ? 21 4.48 18.641 1 29.14 18 PRO B C 1
ATOM 3430 O O . PRO B 1 18 ? 21.578 3.631 17.938 1 29.14 18 PRO B O 1
ATOM 3433 N N . GLY B 1 19 ? 21.938 5.449 18.672 1 27.75 19 GLY B N 1
ATOM 3434 C CA . GLY B 1 19 ? 23.156 5.242 19.438 1 27.75 19 GLY B CA 1
ATOM 3435 C C . GLY B 1 19 ? 23.109 4.008 20.312 1 27.75 19 GLY B C 1
ATOM 3436 O O . GLY B 1 19 ? 22.031 3.5 20.625 1 27.75 19 GLY B O 1
ATOM 3437 N N . GLU B 1 20 ? 24.234 3.301 20.375 1 32.09 20 GLU B N 1
ATOM 3438 C CA . GLU B 1 20 ? 24.609 2.314 21.391 1 32.09 20 GLU B CA 1
ATOM 3439 C C . GLU B 1 20 ? 24.047 2.686 22.75 1 32.09 20 GLU B C 1
ATOM 3441 O O . GLU B 1 20 ? 24.703 3.379 23.531 1 32.09 20 GLU B O 1
ATOM 3446 N N . LEU B 1 21 ? 22.969 3.377 22.859 1 30.55 21 LEU B N 1
ATOM 3447 C CA . LEU B 1 21 ? 22.75 3.326 24.297 1 30.55 21 LEU B CA 1
ATOM 3448 C C . LEU B 1 21 ? 23.047 1.931 24.844 1 30.55 21 LEU B C 1
ATOM 3450 O O . LEU B 1 21 ? 22.312 0.98 24.547 1 30.55 21 LEU B O 1
ATOM 3454 N N . THR B 1 22 ? 24.219 1.554 24.906 1 34.38 22 THR B N 1
ATOM 3455 C CA . THR B 1 22 ? 24.859 0.554 25.75 1 34.38 22 THR B CA 1
ATOM 3456 C C . THR B 1 22 ? 24.125 0.435 27.094 1 34.38 22 THR B C 1
ATOM 3458 O O . THR B 1 22 ? 24.672 -0.095 28.062 1 34.38 22 THR B O 1
ATOM 3461 N N . GLU B 1 23 ? 23.172 1.402 27.375 1 36.03 23 GLU B N 1
ATOM 3462 C CA . GLU B 1 23 ? 22.688 0.983 28.688 1 36.03 23 GLU B CA 1
ATOM 3463 C C . GLU B 1 23 ? 22.094 -0.422 28.641 1 36.03 23 GLU B C 1
ATOM 3465 O O . GLU B 1 23 ? 21.609 -0.86 27.594 1 36.03 23 GLU B O 1
ATOM 3470 N N . ASP B 1 24 ? 22.25 -1.248 29.484 1 42.56 24 ASP B N 1
ATOM 3471 C CA . ASP B 1 24 ? 21.812 -2.576 29.922 1 42.56 24 ASP B CA 1
ATOM 3472 C C . ASP B 1 24 ? 20.328 -2.779 29.656 1 42.56 24 ASP B C 1
ATOM 3474 O O . ASP B 1 24 ? 19.531 -2.805 30.609 1 42.56 24 ASP B O 1
ATOM 3478 N N . LEU B 1 25 ? 19.781 -2.066 28.719 1 52.31 25 LEU B N 1
ATOM 3479 C CA . LEU B 1 25 ? 18.344 -2.281 28.641 1 52.31 25 LEU B CA 1
ATOM 3480 C C . LEU B 1 25 ? 18.031 -3.729 28.281 1 52.31 25 LEU B C 1
ATOM 3482 O O . LEU B 1 25 ? 18.531 -4.242 27.266 1 52.31 25 LEU B O 1
ATOM 3486 N N . VAL B 1 26 ? 17.641 -4.426 29.188 1 66.81 26 VAL B N 1
ATOM 3487 C CA . VAL B 1 26 ? 17.188 -5.812 29.094 1 66.81 26 VAL B CA 1
ATOM 3488 C C . VAL B 1 26 ? 15.953 -5.891 28.188 1 66.81 26 VAL B C 1
ATOM 3490 O O . VAL B 1 26 ? 14.961 -5.203 28.422 1 66.81 26 VAL B O 1
ATOM 3493 N N . SER B 1 27 ? 16.125 -6.309 26.859 1 78.06 27 SER B N 1
ATOM 3494 C CA . SER B 1 27 ? 14.992 -6.559 25.984 1 78.06 27 SER B CA 1
ATOM 3495 C C . SER B 1 27 ? 14.062 -7.621 26.562 1 78.06 27 SER B C 1
ATOM 3497 O O . SER B 1 27 ? 14.516 -8.547 27.25 1 78.06 27 SER B O 1
ATOM 3499 N N . VAL B 1 28 ? 12.75 -7.184 26.562 1 86.06 28 VAL B N 1
ATOM 3500 C CA . VAL B 1 28 ? 11.75 -8.141 27.016 1 86.06 28 VAL B CA 1
ATOM 3501 C C . VAL B 1 28 ? 10.953 -8.672 25.828 1 86.06 28 VAL B C 1
ATOM 3503 O O . VAL B 1 28 ? 10.664 -7.918 24.891 1 86.06 28 VAL B O 1
ATOM 3506 N N . SER B 1 29 ? 10.719 -9.914 25.891 1 87.19 29 SER B N 1
ATOM 3507 C CA . SER B 1 29 ? 9.875 -10.508 24.859 1 87.19 29 SER B CA 1
ATOM 3508 C C . SER B 1 29 ? 8.414 -10.117 25.047 1 87.19 29 SER B C 1
ATOM 3510 O O . SER B 1 29 ? 7.852 -10.289 26.141 1 87.19 29 SER B O 1
ATOM 3512 N N . LEU B 1 30 ? 7.922 -9.547 23.984 1 93.31 30 LEU B N 1
ATOM 3513 C CA . LEU B 1 30 ? 6.508 -9.18 24.016 1 93.31 30 LEU B CA 1
ATOM 3514 C C . LEU B 1 30 ? 5.625 -10.414 23.875 1 93.31 30 LEU B C 1
ATOM 3516 O O . LEU B 1 30 ? 6.031 -11.406 23.281 1 93.31 30 LEU B O 1
ATOM 3520 N N . PRO B 1 31 ? 4.492 -10.375 24.484 1 92.69 31 PRO B N 1
ATOM 3521 C CA . PRO B 1 31 ? 3.588 -11.508 24.297 1 92.69 31 PRO B CA 1
ATOM 3522 C C . PRO B 1 31 ? 3.131 -11.672 22.859 1 92.69 31 PRO B C 1
ATOM 3524 O O . PRO B 1 31 ? 2.787 -10.688 22.203 1 92.69 31 PRO B O 1
ATOM 3527 N N . VAL B 1 32 ? 3.242 -12.859 22.359 1 93.62 32 VAL B N 1
ATOM 3528 C CA . VAL B 1 32 ? 2.771 -13.227 21.031 1 93.62 32 VAL B CA 1
ATOM 3529 C C . VAL B 1 32 ? 1.697 -14.312 21.141 1 93.62 32 VAL B C 1
ATOM 3531 O O . VAL B 1 32 ? 1.846 -15.266 21.906 1 93.62 32 VAL B O 1
ATOM 3534 N N . PRO B 1 33 ? 0.587 -14.07 20.5 1 92.94 33 PRO B N 1
ATOM 3535 C CA . PRO B 1 33 ? -0.453 -15.102 20.578 1 92.94 33 PRO B CA 1
ATOM 3536 C C . PRO B 1 33 ? 0.018 -16.453 20.078 1 92.94 33 PRO B C 1
ATOM 3538 O O . PRO B 1 33 ? 0.843 -16.531 19.156 1 92.94 33 PRO B O 1
ATOM 3541 N N . ASP B 1 34 ? -0.576 -17.422 20.734 1 92.38 34 ASP B N 1
ATOM 3542 C CA . ASP B 1 34 ? -0.408 -18.766 20.188 1 92.38 34 ASP B CA 1
ATOM 3543 C C . ASP B 1 34 ? -1.006 -18.859 18.797 1 92.38 34 ASP B C 1
ATOM 3545 O O . ASP B 1 34 ? -2.127 -18.406 18.547 1 92.38 34 ASP B O 1
ATOM 3549 N N . LEU B 1 35 ? -0.286 -19.516 17.922 1 93.38 35 LEU B N 1
ATOM 3550 C CA . LEU B 1 35 ? -0.707 -19.594 16.516 1 93.38 35 LEU B CA 1
ATOM 3551 C C . LEU B 1 35 ? -2.07 -20.266 16.391 1 93.38 35 LEU B C 1
ATOM 3553 O O . LEU B 1 35 ? -2.879 -19.891 15.547 1 93.38 35 LEU B O 1
ATOM 3557 N N . MET B 1 36 ? -2.357 -21.125 17.25 1 91.5 36 MET B N 1
ATOM 3558 C CA . MET B 1 36 ? -3.617 -21.859 17.156 1 91.5 36 MET B CA 1
ATOM 3559 C C . MET B 1 36 ? -4.785 -20.984 17.609 1 91.5 36 MET B C 1
ATOM 3561 O O . MET B 1 36 ? -5.938 -21.266 17.25 1 91.5 36 MET B O 1
ATOM 3565 N N . GLN B 1 37 ? -4.43 -19.969 18.328 1 92.69 37 GLN B N 1
ATOM 3566 C CA . GLN B 1 37 ? -5.465 -19.078 18.828 1 92.69 37 GLN B CA 1
ATOM 3567 C C . GLN B 1 37 ? -5.656 -17.875 17.922 1 92.69 37 GLN B C 1
ATOM 3569 O O . GLN B 1 37 ? -6.641 -17.141 18.047 1 92.69 37 GLN B O 1
ATOM 3574 N N . LEU B 1 38 ? -4.773 -17.719 17.016 1 94.25 38 LEU B N 1
ATOM 3575 C CA . LEU B 1 38 ? -4.812 -16.562 16.141 1 94.25 38 LEU B CA 1
ATOM 3576 C C . LEU B 1 38 ? -5.793 -16.781 14.984 1 94.25 38 LEU B C 1
ATOM 3578 O O . LEU B 1 38 ? -5.379 -16.938 13.836 1 94.25 38 LEU B O 1
ATOM 3582 N N . ILE B 1 39 ? -7.062 -16.734 15.297 1 93 39 ILE B N 1
ATOM 3583 C CA . ILE B 1 39 ? -8.156 -16.922 14.344 1 93 39 ILE B CA 1
ATOM 3584 C C . ILE B 1 39 ? -9.016 -15.664 14.289 1 93 39 ILE B C 1
ATOM 3586 O O . ILE B 1 39 ? -8.969 -14.836 15.203 1 93 39 ILE B O 1
ATOM 3590 N N . PRO B 1 40 ? -9.797 -15.492 13.258 1 92.19 40 PRO B N 1
ATOM 3591 C CA . PRO B 1 40 ? -10.555 -14.258 13.055 1 92.19 40 PRO B CA 1
ATOM 3592 C C . PRO B 1 40 ? -11.438 -13.898 14.25 1 92.19 40 PRO B C 1
ATOM 3594 O O . PRO B 1 40 ? -11.484 -12.742 14.664 1 92.19 40 PRO B O 1
ATOM 3597 N N . LEU B 1 41 ? -12.039 -14.867 14.883 1 92.31 41 LEU B N 1
ATOM 3598 C CA . LEU B 1 41 ? -12.93 -14.625 16 1 92.31 41 LEU B CA 1
ATOM 3599 C C . LEU B 1 41 ? -12.172 -14.047 17.188 1 92.31 41 LEU B C 1
ATOM 3601 O O . LEU B 1 41 ? -12.625 -13.086 17.812 1 92.31 41 LEU B O 1
ATOM 3605 N N . ASN B 1 42 ? -11.008 -14.594 17.5 1 94.44 42 ASN B N 1
ATOM 3606 C CA . ASN B 1 42 ? -10.211 -14.125 18.625 1 94.44 42 ASN B CA 1
ATOM 3607 C C . ASN B 1 42 ? -9.586 -12.766 18.344 1 94.44 42 ASN B C 1
ATOM 3609 O O . ASN B 1 42 ? -9.43 -11.953 19.25 1 94.44 42 ASN B O 1
ATOM 3613 N N . ILE B 1 43 ? -9.219 -12.523 17.094 1 94.94 43 ILE B N 1
ATOM 3614 C CA . ILE B 1 43 ? -8.68 -11.219 16.703 1 94.94 43 ILE B CA 1
ATOM 3615 C C . ILE B 1 43 ? -9.734 -10.141 16.922 1 94.94 43 ILE B C 1
ATOM 3617 O O . ILE B 1 43 ? -9.453 -9.102 17.531 1 94.94 43 ILE B O 1
ATOM 3621 N N . SER B 1 44 ? -10.969 -10.422 16.469 1 92.38 44 SER B N 1
ATOM 3622 C CA . SER B 1 44 ? -12.062 -9.469 16.609 1 92.38 44 SER B CA 1
ATOM 3623 C C . SER B 1 44 ? -12.367 -9.172 18.062 1 92.38 44 SER B C 1
ATOM 3625 O O . SER B 1 44 ? -12.531 -8.008 18.453 1 92.38 44 SER B O 1
ATOM 3627 N N . HIS B 1 45 ? -12.375 -10.211 18.812 1 91.81 45 HIS B N 1
ATOM 3628 C CA . HIS B 1 45 ? -12.641 -10.062 20.25 1 91.81 45 HIS B CA 1
ATOM 3629 C C . HIS B 1 45 ? -11.555 -9.242 20.922 1 91.81 45 HIS B C 1
ATOM 3631 O O . HIS B 1 45 ? -11.852 -8.383 21.766 1 91.81 45 HIS B O 1
ATOM 3637 N N . THR B 1 46 ? -10.352 -9.5 20.609 1 94.38 46 THR B N 1
ATOM 3638 C CA . THR B 1 46 ? -9.219 -8.82 21.219 1 94.38 46 THR B CA 1
ATOM 3639 C C . THR B 1 46 ? -9.234 -7.332 20.891 1 94.38 46 THR B C 1
ATOM 3641 O O . THR B 1 46 ? -8.984 -6.496 21.766 1 94.38 46 THR B O 1
ATOM 3644 N N . ILE B 1 47 ? -9.562 -6.992 19.656 1 94.5 47 ILE B N 1
ATOM 3645 C CA . ILE B 1 47 ? -9.609 -5.594 19.25 1 94.5 47 ILE B CA 1
ATOM 3646 C C . ILE B 1 47 ? -10.703 -4.863 20.031 1 94.5 47 ILE B C 1
ATOM 3648 O O . ILE B 1 47 ? -10.492 -3.752 20.516 1 94.5 47 ILE B O 1
ATOM 3652 N N . ARG B 1 48 ? -11.797 -5.465 20.172 1 91.06 48 ARG B N 1
ATOM 3653 C CA . ARG B 1 48 ? -12.891 -4.875 20.938 1 91.06 48 ARG B CA 1
ATOM 3654 C C . ARG B 1 48 ? -12.477 -4.641 22.375 1 91.06 48 ARG B C 1
ATOM 3656 O O . ARG B 1 48 ? -12.742 -3.578 22.938 1 91.06 48 ARG B O 1
ATOM 3663 N N . ALA B 1 49 ? -11.836 -5.625 22.922 1 91.25 49 ALA B N 1
ATOM 3664 C CA . ALA B 1 49 ? -11.391 -5.523 24.312 1 91.25 49 ALA B CA 1
ATOM 3665 C C . ALA B 1 49 ? -10.383 -4.391 24.484 1 91.25 49 ALA B C 1
ATOM 3667 O O . ALA B 1 49 ? -10.344 -3.738 25.531 1 91.25 49 ALA B O 1
ATOM 3668 N N . GLN B 1 50 ? -9.602 -4.141 23.469 1 93 50 GLN B N 1
ATOM 3669 C CA . GLN B 1 50 ? -8.57 -3.113 23.547 1 93 50 GLN B CA 1
ATOM 3670 C C . GLN B 1 50 ? -9.188 -1.718 23.609 1 93 50 GLN B C 1
ATOM 3672 O O . GLN B 1 50 ? -8.594 -0.799 24.188 1 93 50 GLN B O 1
ATOM 3677 N N . VAL B 1 51 ? -10.398 -1.526 23.062 1 92.62 51 VAL B N 1
ATOM 3678 C CA . VAL B 1 51 ? -11.062 -0.23 23.125 1 92.62 51 VAL B CA 1
ATOM 3679 C C . VAL B 1 51 ? -11.32 0.134 24.594 1 92.62 51 VAL B C 1
ATOM 3681 O O . VAL B 1 51 ? -11 1.242 25.031 1 92.62 51 VAL B O 1
ATOM 3684 N N . LEU B 1 52 ? -11.773 -0.865 25.281 1 89.75 52 LEU B N 1
ATOM 3685 C CA . LEU B 1 52 ? -12.102 -0.628 26.688 1 89.75 52 LEU B CA 1
ATOM 3686 C C . LEU B 1 52 ? -10.828 -0.474 27.516 1 89.75 52 LEU B C 1
ATOM 3688 O O . LEU B 1 52 ? -10.781 0.344 28.438 1 89.75 52 LEU B O 1
ATOM 3692 N N . THR B 1 53 ? -9.836 -1.221 27.172 1 92.62 53 THR B N 1
ATOM 3693 C CA . THR B 1 53 ? -8.586 -1.201 27.922 1 92.62 53 THR B CA 1
ATOM 3694 C C . THR B 1 53 ? -7.836 0.107 27.703 1 92.62 53 THR B C 1
ATOM 3696 O O . THR B 1 53 ? -7.27 0.674 28.641 1 92.62 53 THR B O 1
ATOM 3699 N N . VAL B 1 54 ? -7.852 0.613 26.516 1 95.31 54 VAL B N 1
ATOM 3700 C CA . VAL B 1 54 ? -7.027 1.758 26.141 1 95.31 54 VAL B CA 1
ATOM 3701 C C . VAL B 1 54 ? -7.777 3.055 26.438 1 95.31 54 VAL B C 1
ATOM 3703 O O . VAL B 1 54 ? -7.199 4.004 26.969 1 95.31 54 VAL B O 1
ATOM 3706 N N . ILE B 1 55 ? -9.062 3.094 26.094 1 94.81 55 ILE B N 1
ATOM 3707 C CA . ILE B 1 55 ? -9.812 4.344 26.172 1 94.81 55 ILE B CA 1
ATOM 3708 C C . ILE B 1 55 ? -10.578 4.395 27.5 1 94.81 55 ILE B C 1
ATOM 3710 O O . ILE B 1 55 ? -10.57 5.418 28.188 1 94.81 55 ILE B O 1
ATOM 3714 N N . GLY B 1 56 ? -11.234 3.354 27.812 1 92.31 56 GLY B N 1
ATOM 3715 C CA . GLY B 1 56 ? -12.07 3.314 29 1 92.31 56 GLY B CA 1
ATOM 3716 C C . GLY B 1 56 ? -13.531 3.029 28.703 1 92.31 56 GLY B C 1
ATOM 3717 O O . GLY B 1 56 ? -13.844 2.367 27.719 1 92.31 56 GLY B O 1
ATOM 3718 N N . ASP B 1 57 ? -14.406 3.541 29.5 1 89 57 ASP B N 1
ATOM 3719 C CA . ASP B 1 57 ? -15.828 3.213 29.406 1 89 57 ASP B CA 1
ATOM 3720 C C . ASP B 1 57 ? -16.5 4.039 28.312 1 89 57 ASP B C 1
ATOM 3722 O O . ASP B 1 57 ? -15.844 4.781 27.578 1 89 57 ASP B O 1
ATOM 3726 N N . ASP B 1 58 ? -17.797 3.945 28.203 1 88.69 58 ASP B N 1
ATOM 3727 C CA . ASP B 1 58 ? -18.562 4.574 27.141 1 88.69 58 ASP B CA 1
ATOM 3728 C C . ASP B 1 58 ? -18.438 6.094 27.203 1 88.69 58 ASP B C 1
ATOM 3730 O O . ASP B 1 58 ? -18.422 6.762 26.156 1 88.69 58 ASP B O 1
ATOM 3734 N N . SER B 1 59 ? -18.406 6.543 28.375 1 92.88 59 SER B N 1
ATOM 3735 C CA . SER B 1 59 ? -18.297 7.992 28.531 1 92.88 59 SER B CA 1
ATOM 3736 C C . SER B 1 59 ? -16.984 8.508 27.969 1 92.88 59 SER B C 1
ATOM 3738 O O . SER B 1 59 ? -16.953 9.531 27.281 1 92.88 59 SER B O 1
ATOM 3740 N N . LYS B 1 60 ? -15.945 7.809 28.281 1 95.12 60 LYS B N 1
ATOM 3741 C CA . LYS B 1 60 ? -14.625 8.203 27.781 1 95.12 60 LYS B CA 1
ATOM 3742 C C . LYS B 1 60 ? -14.539 8.062 26.266 1 95.12 60 LYS B C 1
ATOM 3744 O O . LYS B 1 60 ? -13.891 8.875 25.594 1 95.12 60 LYS B O 1
ATOM 3749 N N . ILE B 1 61 ? -15.164 7.035 25.734 1 94.25 61 ILE B N 1
ATOM 3750 C CA . ILE B 1 61 ? -15.211 6.828 24.297 1 94.25 61 ILE B CA 1
ATOM 3751 C C . ILE B 1 61 ? -15.938 7.992 23.625 1 94.25 61 ILE B C 1
ATOM 3753 O O . ILE B 1 61 ? -15.477 8.523 22.625 1 94.25 61 ILE B O 1
ATOM 3757 N N . HIS B 1 62 ? -16.984 8.453 24.234 1 94.56 62 HIS B N 1
ATOM 3758 C CA . HIS B 1 62 ? -17.734 9.578 23.703 1 94.56 62 HIS B CA 1
ATOM 3759 C C . HIS B 1 62 ? -16.938 10.875 23.781 1 94.56 62 HIS B C 1
ATOM 3761 O O . HIS B 1 62 ? -17.016 11.711 22.875 1 94.56 62 HIS B O 1
ATOM 3767 N N . GLU B 1 63 ? -16.266 10.961 24.875 1 95.81 63 GLU B N 1
ATOM 3768 C CA . GLU B 1 63 ? -15.422 12.141 25.016 1 95.81 63 GLU B CA 1
ATOM 3769 C C . GLU B 1 63 ? -14.367 12.211 23.922 1 95.81 63 GLU B C 1
ATOM 3771 O O . GLU B 1 63 ? -14.141 13.266 23.328 1 95.81 63 GLU B O 1
ATOM 3776 N N . ALA B 1 64 ? -13.711 11.078 23.703 1 95.56 64 ALA B N 1
ATOM 3777 C CA . ALA B 1 64 ? -12.703 11.008 22.656 1 95.56 64 ALA B CA 1
ATOM 3778 C C . ALA B 1 64 ? -13.305 11.336 21.297 1 95.56 64 ALA B C 1
ATOM 3780 O O . ALA B 1 64 ? -12.688 12.055 20.5 1 95.56 64 ALA B O 1
ATOM 3781 N N . ALA B 1 65 ? -14.484 10.828 21.031 1 96.25 65 ALA B N 1
ATOM 3782 C CA . ALA B 1 65 ? -15.172 11.094 19.766 1 96.25 65 ALA B CA 1
ATOM 3783 C C . ALA B 1 65 ? -15.516 12.578 19.625 1 96.25 65 ALA B C 1
ATOM 3785 O O . ALA B 1 65 ? -15.359 13.164 18.562 1 96.25 65 ALA B O 1
ATOM 3786 N N . THR B 1 66 ? -15.906 13.141 20.688 1 95.56 66 THR B N 1
ATOM 3787 C CA . THR B 1 66 ? -16.266 14.547 20.688 1 95.56 66 THR B CA 1
ATOM 3788 C C . THR B 1 66 ? -15.062 15.414 20.344 1 95.56 66 THR B C 1
ATOM 3790 O O . THR B 1 66 ? -15.172 16.359 19.562 1 95.56 66 THR B O 1
ATOM 3793 N N . ILE B 1 67 ? -14 15.094 20.922 1 94.06 67 ILE B N 1
ATOM 3794 C CA . ILE B 1 67 ? -12.773 15.836 20.641 1 94.06 67 ILE B CA 1
ATOM 3795 C C . ILE B 1 67 ? -12.406 15.695 19.172 1 94.06 67 ILE B C 1
ATOM 3797 O O . ILE B 1 67 ? -12.062 16.688 18.516 1 94.06 67 ILE B O 1
ATOM 3801 N N . TYR B 1 68 ? -12.5 14.531 18.688 1 95.56 68 TYR B N 1
ATOM 3802 C CA . TYR B 1 68 ? -12.18 14.281 17.297 1 95.56 68 TYR B CA 1
ATOM 3803 C C . TYR B 1 68 ? -13.07 15.109 16.375 1 95.56 68 TYR B C 1
ATOM 3805 O O . TYR B 1 68 ? -12.578 15.742 15.43 1 95.56 68 TYR B O 1
ATOM 3813 N N . PHE B 1 69 ? -14.32 15.148 16.609 1 94.88 69 PHE B N 1
ATOM 3814 C CA . PHE B 1 69 ? -15.266 15.797 15.703 1 94.88 69 PHE B CA 1
ATOM 3815 C C . PHE B 1 69 ? -15.148 17.312 15.805 1 94.88 69 PHE B C 1
ATOM 3817 O O . PHE B 1 69 ? -15.484 18.031 14.859 1 94.88 69 PHE B O 1
ATOM 3824 N N . ARG B 1 70 ? -14.531 17.781 16.844 1 91.69 70 ARG B N 1
ATOM 3825 C CA . ARG B 1 70 ? -14.32 19.219 17.016 1 91.69 70 ARG B CA 1
ATOM 3826 C C . ARG B 1 70 ? -12.992 19.641 16.406 1 91.69 70 ARG B C 1
ATOM 3828 O O . ARG B 1 70 ? -12.82 20.812 16.031 1 91.69 70 ARG B O 1
ATOM 3835 N N . THR B 1 71 ? -12.094 18.766 16.266 1 91.69 71 THR B N 1
ATOM 3836 C CA . THR B 1 71 ? -10.734 19.141 15.891 1 91.69 71 THR B CA 1
ATOM 3837 C C . THR B 1 71 ? -10.406 18.625 14.492 1 91.69 71 THR B C 1
ATOM 3839 O O . THR B 1 71 ? -10.672 19.297 13.5 1 91.69 71 THR B O 1
ATOM 3842 N N . ILE B 1 72 ? -10.086 17.312 14.352 1 92.94 72 ILE B N 1
ATOM 3843 C CA . ILE B 1 72 ? -9.641 16.734 13.086 1 92.94 72 ILE B CA 1
ATOM 3844 C C . ILE B 1 72 ? -10.766 16.797 12.062 1 92.94 72 ILE B C 1
ATOM 3846 O O . ILE B 1 72 ? -10.547 17.156 10.898 1 92.94 72 ILE B O 1
ATOM 3850 N N . HIS B 1 73 ? -11.945 16.484 12.492 1 93.88 73 HIS B N 1
ATOM 3851 C CA . HIS B 1 73 ? -13.109 16.438 11.609 1 93.88 73 HIS B CA 1
ATOM 3852 C C . HIS B 1 73 ? -13.406 17.812 11.023 1 93.88 73 HIS B C 1
ATOM 3854 O O . HIS B 1 73 ? -13.953 17.906 9.922 1 93.88 73 HIS B O 1
ATOM 3860 N N . SER B 1 74 ? -13.008 18.844 11.641 1 88.94 74 SER B N 1
ATOM 3861 C CA . SER B 1 74 ? -13.312 20.203 11.211 1 88.94 74 SER B CA 1
ATOM 3862 C C . SER B 1 74 ? -12.617 20.531 9.898 1 88.94 74 SER B C 1
ATOM 3864 O O . SER B 1 74 ? -13.109 21.344 9.117 1 88.94 74 SER B O 1
ATOM 3866 N N . TRP B 1 75 ? -11.484 19.875 9.633 1 88.88 75 TRP B N 1
ATOM 3867 C CA . TRP B 1 75 ? -10.789 20.156 8.383 1 88.88 75 TRP B CA 1
ATOM 3868 C C . TRP B 1 75 ? -10.625 18.891 7.543 1 88.88 75 TRP B C 1
ATOM 3870 O O . TRP B 1 75 ? -10.281 18.969 6.363 1 88.88 75 TRP B O 1
ATOM 3880 N N . PHE B 1 76 ? -10.875 17.781 8.125 1 93.31 76 PHE B N 1
ATOM 3881 C CA . PHE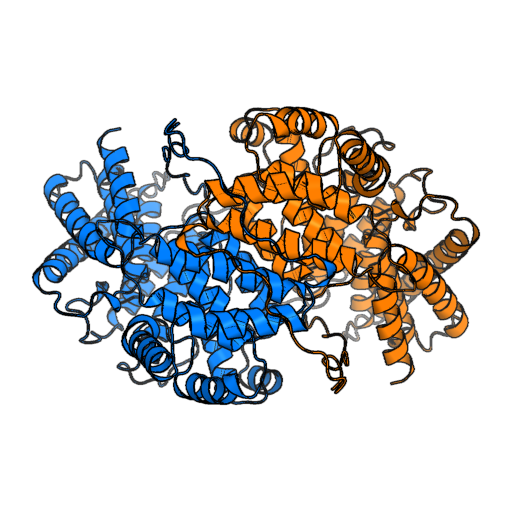 B 1 76 ? -10.742 16.484 7.449 1 93.31 76 PHE B CA 1
ATOM 3882 C C . PHE B 1 76 ? -11.914 15.57 7.801 1 93.31 76 PHE B C 1
ATOM 3884 O O . PHE B 1 76 ? -11.727 14.562 8.477 1 93.31 76 PHE B O 1
ATOM 3891 N N . PRO B 1 77 ? -13.094 15.898 7.246 1 94.56 77 PRO B N 1
ATOM 3892 C CA . PRO B 1 77 ? -14.328 15.219 7.645 1 94.56 77 PRO B CA 1
ATOM 3893 C C . PRO B 1 77 ? -14.562 13.922 6.883 1 94.56 77 PRO B C 1
ATOM 3895 O O . PRO B 1 77 ? -15.586 13.773 6.207 1 94.56 77 PRO B O 1
ATOM 3898 N N . VAL B 1 78 ? -13.789 12.922 7.117 1 95.81 78 VAL B N 1
ATOM 3899 C CA . VAL B 1 78 ? -13.891 11.664 6.379 1 95.81 78 VAL B CA 1
ATOM 3900 C C . VAL B 1 78 ? -14.812 10.703 7.117 1 95.81 78 VAL B C 1
ATOM 3902 O O . VAL B 1 78 ? -15.336 9.758 6.523 1 95.81 78 VAL B O 1
ATOM 3905 N N . VAL B 1 79 ? -15.008 10.891 8.414 1 96.31 79 VAL B N 1
ATOM 3906 C CA . VAL B 1 79 ? -15.938 10.102 9.211 1 96.31 79 VAL B CA 1
ATOM 3907 C C . VAL B 1 79 ? -17.188 10.922 9.508 1 96.31 79 VAL B C 1
ATOM 3909 O O . VAL B 1 79 ? -17.109 12.008 10.086 1 96.31 79 VAL B O 1
ATOM 3912 N N . ALA B 1 80 ? -18.281 10.422 9.07 1 94.12 80 ALA B N 1
ATOM 3913 C CA . ALA B 1 80 ? -19.531 11.125 9.359 1 94.12 80 ALA B CA 1
ATOM 3914 C C . ALA B 1 80 ? -19.922 10.945 10.828 1 94.12 80 ALA B C 1
ATOM 3916 O O . ALA B 1 80 ? -19.984 9.82 11.328 1 94.12 80 ALA B O 1
ATOM 3917 N N . LYS B 1 81 ? -20.25 12.047 11.469 1 94.19 81 LYS B N 1
ATOM 3918 C CA . LYS B 1 81 ? -20.531 12.055 12.898 1 94.19 81 LYS B CA 1
ATOM 3919 C C . LYS B 1 81 ? -21.75 11.188 13.227 1 94.19 81 LYS B C 1
ATOM 3921 O O . LYS B 1 81 ? -21.656 10.281 14.062 1 94.19 81 LYS B O 1
ATOM 3926 N N . ARG B 1 82 ? -22.812 11.391 12.578 1 91.88 82 A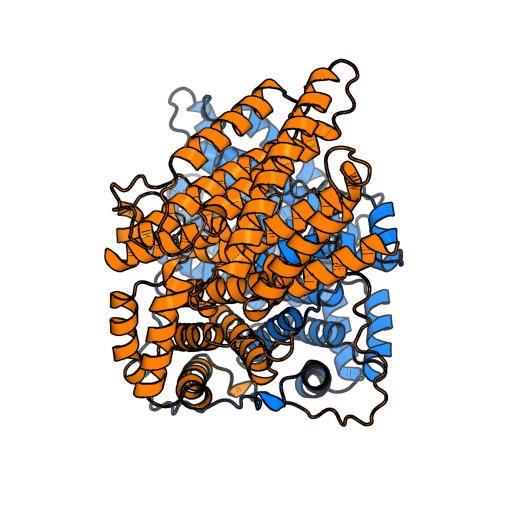RG B N 1
ATOM 3927 C CA . ARG B 1 82 ? -24.047 10.672 12.867 1 91.88 82 ARG B CA 1
ATOM 3928 C C . ARG B 1 82 ? -23.875 9.172 12.625 1 91.88 82 ARG B C 1
ATOM 3930 O O . ARG B 1 82 ? -24.234 8.359 13.477 1 91.88 82 ARG B O 1
ATOM 3937 N N . SER B 1 83 ? -23.312 8.859 11.516 1 91.56 83 SER B N 1
ATOM 3938 C CA . SER B 1 83 ? -23.125 7.461 11.148 1 91.56 83 SER B CA 1
ATOM 3939 C C . SER B 1 83 ? -22.188 6.766 12.133 1 91.56 83 SER B C 1
ATOM 3941 O O . SER B 1 83 ? -22.359 5.582 12.43 1 91.56 83 SER B O 1
ATOM 3943 N N . TYR B 1 84 ? -21.188 7.449 12.602 1 94.25 84 TYR B N 1
ATOM 3944 C CA . TYR B 1 84 ? -20.234 6.887 13.547 1 94.25 84 TYR B CA 1
ATOM 3945 C C . TYR B 1 84 ? -20.922 6.531 14.867 1 94.25 84 TYR B C 1
ATOM 3947 O O . TYR B 1 84 ? -20.734 5.434 15.398 1 94.25 84 TYR B O 1
ATOM 3955 N N . TYR B 1 85 ? -21.719 7.453 15.359 1 92.56 85 TYR B N 1
ATOM 3956 C CA . TYR B 1 85 ? -22.375 7.211 16.641 1 92.56 85 TYR B CA 1
ATOM 3957 C C . TYR B 1 85 ? -23.391 6.094 16.516 1 92.56 85 TYR B C 1
ATOM 3959 O O . TYR B 1 85 ? -23.609 5.328 17.469 1 92.56 85 TYR B O 1
ATOM 3967 N N . GLU B 1 86 ? -23.969 5.977 15.336 1 89.69 86 GLU B N 1
ATOM 3968 C CA . GLU B 1 86 ? -24.875 4.855 15.109 1 89.69 86 GLU B CA 1
ATOM 3969 C C . GLU B 1 86 ? -24.125 3.523 15.188 1 89.69 86 GLU B C 1
ATOM 3971 O O . GLU B 1 86 ? -24.625 2.574 15.805 1 89.69 86 GLU B O 1
ATOM 3976 N N . ARG B 1 87 ? -23 3.488 14.633 1 89.19 87 ARG B N 1
ATOM 3977 C CA . ARG B 1 87 ? -22.219 2.262 14.648 1 89.19 87 ARG B CA 1
ATOM 3978 C C . ARG B 1 87 ? -21.641 1.996 16.031 1 89.19 87 ARG B C 1
ATOM 3980 O O . ARG B 1 87 ? -21.531 0.844 16.453 1 89.19 87 ARG B O 1
ATOM 3987 N N . LEU B 1 88 ? -21.234 3.055 16.656 1 87.81 88 LEU B N 1
ATOM 3988 C CA . LEU B 1 88 ? -20.688 2.934 18 1 87.81 88 LEU B CA 1
ATOM 3989 C C . LEU B 1 88 ? -21.703 2.287 18.953 1 87.81 88 LEU B C 1
ATOM 3991 O O . LEU B 1 88 ? -21.312 1.531 19.844 1 87.81 88 LEU B O 1
ATOM 3995 N N . SER B 1 89 ? -22.906 2.543 18.688 1 83.12 89 SER B N 1
ATOM 3996 C CA . SER B 1 89 ? -23.953 2.008 19.547 1 83.12 89 SER B CA 1
ATOM 3997 C C . SER B 1 89 ? -24.094 0.499 19.375 1 83.12 89 SER B C 1
ATOM 3999 O O . SER B 1 89 ? -24.609 -0.187 20.266 1 83.12 89 SER B O 1
ATOM 4001 N N . THR B 1 90 ? -23.562 0.027 18.297 1 74.88 90 THR B N 1
ATOM 4002 C CA . THR B 1 90 ? -23.703 -1.396 18.016 1 74.88 90 THR B CA 1
ATOM 4003 C C . THR B 1 90 ? -22.438 -2.16 18.406 1 74.88 90 THR B C 1
ATOM 4005 O O . THR B 1 90 ? -22.406 -3.393 18.344 1 74.88 90 THR B O 1
ATOM 4008 N N . ILE B 1 91 ? -21.422 -1.494 18.797 1 70.81 91 ILE B N 1
ATOM 4009 C CA . ILE B 1 91 ? -20.125 -2.102 19.062 1 70.81 91 ILE B CA 1
ATOM 4010 C C . ILE B 1 91 ? -20.25 -3.15 20.156 1 70.81 91 ILE B C 1
ATOM 4012 O O . ILE B 1 91 ? -19.562 -4.168 20.141 1 70.81 91 ILE B O 1
ATOM 4016 N N . ARG B 1 92 ? -21.094 -2.93 20.969 1 64.81 92 ARG B N 1
ATOM 4017 C CA . ARG B 1 92 ? -21.234 -3.863 22.078 1 64.81 92 ARG B CA 1
ATOM 4018 C C . ARG B 1 92 ? -21.969 -5.129 21.641 1 64.81 92 ARG B C 1
ATOM 4020 O O . ARG B 1 92 ? -21.734 -6.207 22.203 1 64.81 92 ARG B O 1
ATOM 4027 N N . ASP B 1 93 ? -22.766 -4.863 20.734 1 60.22 93 ASP B N 1
ATOM 4028 C CA . ASP B 1 93 ? -23.641 -5.973 20.375 1 60.22 93 ASP B CA 1
ATOM 4029 C C . ASP B 1 93 ? -23.016 -6.84 19.281 1 60.22 93 ASP B C 1
ATOM 4031 O O . ASP B 1 93 ? -23.219 -8.055 19.25 1 60.22 93 ASP B O 1
ATOM 4035 N N . TYR B 1 94 ? -22.375 -6.129 18.422 1 62.81 94 TYR B N 1
ATOM 4036 C CA . TYR B 1 94 ? -21.859 -6.859 17.266 1 62.81 94 TYR B CA 1
ATOM 4037 C C . TYR B 1 94 ? -20.344 -6.742 17.172 1 62.81 94 TYR B C 1
ATOM 4039 O O . TYR B 1 94 ? -19.766 -5.746 17.609 1 62.81 94 TYR B O 1
ATOM 4047 N N . ALA B 1 95 ? -19.828 -7.879 16.953 1 63.12 95 ALA B N 1
ATOM 4048 C CA . ALA B 1 95 ? -18.375 -7.945 16.797 1 63.12 95 ALA B CA 1
ATOM 4049 C C . ALA B 1 95 ? -17.922 -7.191 15.547 1 63.12 95 ALA B C 1
ATOM 4051 O O . ALA B 1 95 ? -17.781 -7.781 14.469 1 63.12 95 ALA B O 1
ATOM 4052 N N . CYS B 1 96 ? -17.75 -5.918 15.633 1 85.88 96 CYS B N 1
ATOM 4053 C CA . CYS B 1 96 ? -17.266 -5.098 14.523 1 85.88 96 CYS B CA 1
ATOM 4054 C C . CYS B 1 96 ? -15.859 -4.582 14.789 1 85.88 96 CYS B C 1
ATOM 4056 O O . CYS B 1 96 ? -15.68 -3.438 15.211 1 85.88 96 CYS B O 1
ATOM 4058 N N . PRO B 1 97 ? -14.922 -5.453 14.508 1 93.06 97 PRO B N 1
ATOM 4059 C CA . PRO B 1 97 ? -13.555 -5.059 14.852 1 93.06 97 PRO B CA 1
ATOM 4060 C C . PRO B 1 97 ? -13.094 -3.822 14.078 1 93.06 97 PRO B C 1
ATOM 4062 O O . PRO B 1 97 ? -12.258 -3.059 14.578 1 93.06 97 PRO B O 1
ATOM 4065 N N . ASP B 1 98 ? -13.648 -3.58 12.938 1 94.44 98 ASP B N 1
ATOM 4066 C CA . ASP B 1 98 ? -13.266 -2.438 12.117 1 94.44 98 ASP B CA 1
ATOM 4067 C C . ASP B 1 98 ? -13.695 -1.123 12.766 1 94.44 98 ASP B C 1
ATOM 4069 O O . ASP B 1 98 ? -12.914 -0.169 12.828 1 94.44 98 ASP B O 1
ATOM 4073 N N . VAL B 1 99 ? -14.898 -1.095 13.391 1 94.81 99 VAL B N 1
ATOM 4074 C CA . VAL B 1 99 ? -15.367 0.097 14.086 1 94.81 99 VAL B CA 1
ATOM 4075 C C . VAL B 1 99 ? -14.555 0.306 15.359 1 94.81 99 VAL B C 1
ATOM 4077 O O . VAL B 1 99 ? -14.25 1.442 15.727 1 94.81 99 VAL B O 1
ATOM 4080 N N . CYS B 1 100 ? -14.25 -0.767 16 1 95 100 CYS B N 1
ATOM 4081 C CA . CYS B 1 100 ? -13.43 -0.695 17.203 1 95 100 CYS B CA 1
ATOM 4082 C C . CYS B 1 100 ? -12.062 -0.097 16.891 1 95 100 CYS B C 1
ATOM 4084 O O . CYS B 1 100 ? -11.578 0.766 17.625 1 95 100 CYS B O 1
ATOM 4086 N N . LEU B 1 101 ? -11.5 -0.537 15.852 1 96.81 101 LEU B N 1
ATOM 4087 C CA . LEU B 1 101 ? -10.188 -0.037 15.461 1 96.81 101 LEU B CA 1
ATOM 4088 C C . LEU B 1 101 ? -10.266 1.437 15.078 1 96.81 101 LEU B C 1
ATOM 4090 O O . LEU B 1 101 ? -9.367 2.215 15.414 1 96.81 101 LEU B O 1
ATOM 4094 N N . LEU B 1 102 ? -11.312 1.806 14.352 1 97.56 102 LEU B N 1
ATOM 4095 C CA . LEU B 1 102 ? -11.531 3.211 14.031 1 97.56 102 LEU B CA 1
ATOM 4096 C C . LEU B 1 102 ? -11.633 4.051 15.297 1 97.56 102 LEU B C 1
ATOM 4098 O O . LEU B 1 102 ? -11.07 5.148 15.367 1 97.56 102 LEU B O 1
ATOM 4102 N N . THR B 1 103 ? -12.289 3.482 16.281 1 97 103 THR B N 1
ATOM 4103 C CA . THR B 1 103 ? -12.453 4.176 17.547 1 97 103 THR B CA 1
ATOM 4104 C C . THR B 1 103 ? -11.109 4.371 18.234 1 97 103 THR B C 1
ATOM 4106 O O . THR B 1 103 ? -10.828 5.445 18.781 1 97 103 THR B O 1
ATOM 4109 N N . LEU B 1 104 ? -10.273 3.389 18.188 1 97.44 104 LEU B N 1
ATOM 4110 C CA . LEU B 1 104 ? -8.93 3.512 18.75 1 97.44 104 LEU B CA 1
ATOM 4111 C C . LEU B 1 104 ? -8.133 4.574 18 1 97.44 104 LEU B C 1
ATOM 4113 O O . LEU B 1 104 ? -7.379 5.332 18.609 1 97.44 104 LEU B O 1
ATOM 4117 N N . CYS B 1 105 ? -8.281 4.613 16.719 1 98 105 CYS B N 1
ATOM 4118 C CA . CYS B 1 105 ? -7.57 5.586 15.891 1 98 105 CYS B CA 1
ATOM 4119 C C . CYS B 1 105 ? -8.031 7.004 16.203 1 98 105 CYS B C 1
ATOM 4121 O O . CYS B 1 105 ? -7.223 7.93 16.25 1 98 105 CYS B O 1
ATOM 4123 N N . ILE B 1 106 ? -9.336 7.16 16.344 1 97.44 106 ILE B N 1
ATOM 4124 C CA . ILE B 1 106 ? -9.906 8.445 16.734 1 97.44 106 ILE B CA 1
ATOM 4125 C C . ILE B 1 106 ? -9.312 8.898 18.062 1 97.44 106 ILE B C 1
ATOM 4127 O O . ILE B 1 106 ? -8.938 10.055 18.219 1 97.44 106 ILE B O 1
ATOM 4131 N N . PHE B 1 107 ? -9.188 8 18.969 1 97.69 107 PHE B N 1
ATOM 4132 C CA . PHE B 1 107 ? -8.594 8.289 20.281 1 97.69 107 PHE B CA 1
ATOM 4133 C C . PHE B 1 107 ? -7.129 8.695 20.125 1 97.69 107 PHE B C 1
ATOM 4135 O O . PHE B 1 107 ? -6.664 9.625 20.797 1 97.69 107 PHE B O 1
ATOM 4142 N N . LEU B 1 108 ? -6.387 8.031 19.281 1 97.75 108 LEU B N 1
ATOM 4143 C CA . LEU B 1 108 ? -4.984 8.32 19.031 1 97.75 108 LEU B CA 1
ATOM 4144 C C . LEU B 1 108 ? -4.793 9.781 18.625 1 97.75 108 LEU B C 1
ATOM 4146 O O . LEU B 1 108 ? -3.852 10.438 19.062 1 97.75 108 LEU B O 1
ATOM 4150 N N . HIS B 1 109 ? -5.703 10.328 17.844 1 96.5 109 HIS B N 1
ATOM 4151 C CA . HIS B 1 109 ? -5.598 11.672 17.312 1 96.5 109 HIS B CA 1
ATOM 4152 C C . HIS B 1 109 ? -5.867 12.727 18.391 1 96.5 109 HIS B C 1
ATOM 4154 O O . HIS B 1 109 ? -5.594 13.906 18.188 1 96.5 109 HIS B O 1
ATOM 4160 N N . GLY B 1 110 ? -6.367 12.289 19.5 1 92.81 110 GLY B N 1
ATOM 4161 C CA . GLY B 1 110 ? -6.594 13.219 20.594 1 92.81 110 GLY B CA 1
ATOM 4162 C C . GLY B 1 110 ? -5.328 13.57 21.359 1 92.81 110 GLY B C 1
ATOM 4163 O O . GLY B 1 110 ? -5.293 14.562 22.078 1 92.81 110 GLY B O 1
ATOM 4164 N N . GLY B 1 111 ? -4.258 12.82 21.094 1 89.31 111 GLY B N 1
ATOM 4165 C CA . GLY B 1 111 ? -3.004 13.078 21.781 1 89.31 111 GLY B CA 1
ATOM 4166 C C . GLY B 1 111 ? -2.184 14.18 21.141 1 89.31 111 GLY B C 1
ATOM 4167 O O . GLY B 1 111 ? -2.322 14.445 19.938 1 89.31 111 GLY B O 1
ATOM 4168 N N . VAL B 1 112 ? -1.413 14.883 22 1 91.56 112 VAL B N 1
ATOM 4169 C CA . VAL B 1 112 ? -0.522 15.938 21.516 1 91.56 112 VAL B CA 1
ATOM 4170 C C . VAL B 1 112 ? 0.905 15.656 21.984 1 91.56 112 VAL B C 1
ATOM 4172 O O . VAL B 1 112 ? 1.114 15.008 23.016 1 91.56 112 VAL B O 1
ATOM 4175 N N . PRO B 1 113 ? 1.821 16.094 21.203 1 94 113 PRO B N 1
ATOM 4176 C CA . PRO B 1 113 ? 3.213 15.945 21.641 1 94 113 PRO B CA 1
ATOM 4177 C C . PRO B 1 113 ? 3.506 16.672 22.953 1 94 113 PRO B C 1
ATOM 4179 O O . PRO B 1 113 ? 2.889 17.703 23.234 1 94 113 PRO B O 1
ATOM 4182 N N . VAL B 1 114 ? 4.375 16.078 23.75 1 92.81 114 VAL B N 1
ATOM 4183 C CA . VAL B 1 114 ? 4.848 16.672 25 1 92.81 114 VAL B CA 1
ATOM 4184 C C . VAL B 1 114 ? 6.367 16.828 24.953 1 92.81 114 VAL B C 1
ATOM 4186 O O . VAL B 1 114 ? 7.09 15.867 24.672 1 92.81 114 VAL B O 1
ATOM 4189 N N . ASN B 1 115 ? 6.855 17.984 25.203 1 91.06 115 ASN B N 1
ATOM 4190 C CA . ASN B 1 115 ? 8.281 18.297 25.203 1 91.06 115 ASN B CA 1
ATOM 4191 C C . ASN B 1 115 ? 8.938 17.922 23.875 1 91.06 115 ASN B C 1
ATOM 4193 O O . ASN B 1 115 ? 10.016 17.328 23.859 1 91.06 115 ASN B O 1
ATOM 4197 N N . GLY B 1 116 ? 8.18 18.125 22.828 1 91.19 116 GLY B N 1
ATOM 4198 C CA . GLY B 1 116 ? 8.727 17.953 21.484 1 91.19 116 GLY B CA 1
ATOM 4199 C C . GLY B 1 116 ? 8.82 16.5 21.062 1 91.19 116 GLY B C 1
ATOM 4200 O O . GLY B 1 116 ? 9.523 16.172 20.109 1 91.19 116 GLY B O 1
ATOM 4201 N N . GLU B 1 117 ? 8.172 15.633 21.781 1 92.88 117 GLU B N 1
ATOM 4202 C CA . GLU B 1 117 ? 8.172 14.219 21.453 1 92.88 117 GLU B CA 1
ATOM 4203 C C . GLU B 1 117 ? 6.766 13.625 21.547 1 92.88 117 GLU B C 1
ATOM 4205 O O . GLU B 1 117 ? 5.918 14.148 22.281 1 92.88 117 GLU B O 1
ATOM 4210 N N . LEU B 1 118 ? 6.578 12.602 20.766 1 93.19 118 LEU B N 1
ATOM 4211 C CA . LEU B 1 118 ? 5.34 11.852 20.953 1 93.19 118 LEU B CA 1
ATOM 4212 C C . LEU B 1 118 ? 5.371 11.062 22.25 1 93.19 118 LEU B C 1
ATOM 4214 O O . LEU B 1 118 ? 6.332 10.336 22.516 1 93.19 118 LEU B O 1
ATOM 4218 N N . PRO B 1 119 ? 4.387 11.242 23.047 1 93.81 119 PRO B N 1
ATOM 4219 C CA . PRO B 1 119 ? 4.363 10.406 24.25 1 93.81 119 PRO B CA 1
ATOM 4220 C C . PRO B 1 119 ? 4.488 8.922 23.938 1 93.81 119 PRO B C 1
ATOM 4222 O O . PRO B 1 119 ? 3.916 8.438 22.953 1 93.81 119 PRO B O 1
ATOM 4225 N N . PRO B 1 120 ? 5.191 8.219 24.75 1 92.31 120 PRO B N 1
ATOM 4226 C CA . PRO B 1 120 ? 5.426 6.797 24.484 1 92.31 120 PRO B CA 1
ATOM 4227 C C . PRO B 1 120 ? 4.133 6.004 24.328 1 92.31 120 PRO B C 1
ATOM 4229 O O . PRO B 1 120 ? 4.043 5.133 23.453 1 92.31 120 PRO B O 1
ATOM 4232 N N . ARG B 1 121 ? 3.174 6.332 25.109 1 93.69 121 ARG B N 1
ATOM 4233 C CA . ARG B 1 121 ? 1.902 5.617 25.047 1 93.69 121 ARG B CA 1
ATOM 4234 C C . ARG B 1 121 ? 1.237 5.812 23.688 1 93.69 121 ARG B C 1
ATOM 4236 O O . ARG B 1 121 ? 0.635 4.887 23.141 1 93.69 121 ARG B O 1
ATOM 4243 N N . MET B 1 122 ? 1.379 6.992 23.156 1 95.12 122 MET B N 1
ATOM 4244 C CA . MET B 1 122 ? 0.782 7.289 21.859 1 95.12 122 MET B CA 1
ATOM 4245 C C . MET B 1 122 ? 1.536 6.578 20.734 1 95.12 122 MET B C 1
ATOM 4247 O O . MET B 1 122 ? 0.922 6.047 19.812 1 95.12 122 MET B O 1
ATOM 4251 N N . ARG B 1 123 ? 2.785 6.605 20.859 1 95.56 123 ARG B N 1
ATOM 4252 C CA . ARG B 1 123 ? 3.604 5.906 19.875 1 95.56 123 ARG B CA 1
ATOM 4253 C C . ARG B 1 123 ? 3.293 4.41 19.875 1 95.56 123 ARG B C 1
ATOM 4255 O O . ARG B 1 123 ? 3.146 3.807 18.812 1 95.56 123 ARG B O 1
ATOM 4262 N N . SER B 1 124 ? 3.195 3.873 21.031 1 96.56 124 SER B N 1
ATOM 4263 C CA . SER B 1 124 ? 2.889 2.453 21.172 1 96.56 124 SER B CA 1
ATOM 4264 C C . SER B 1 124 ? 1.489 2.135 20.656 1 96.56 124 SER B C 1
ATOM 4266 O O . SER B 1 124 ? 1.273 1.094 20.031 1 96.56 124 SER B O 1
ATOM 4268 N N . LEU B 1 125 ? 0.582 2.973 20.953 1 97.75 125 LEU B N 1
ATOM 4269 C CA . LEU B 1 125 ? -0.776 2.779 20.453 1 97.75 125 LEU B CA 1
ATOM 4270 C C . LEU B 1 125 ? -0.808 2.799 18.938 1 97.75 125 LEU B C 1
ATOM 4272 O O . LEU B 1 125 ? -1.498 1.988 18.312 1 97.75 125 LEU B O 1
ATOM 4276 N N . TYR B 1 126 ? -0.042 3.77 18.359 1 98.06 126 TYR B N 1
ATOM 4277 C CA . TYR B 1 126 ? 0.089 3.834 16.906 1 98.06 126 TYR B CA 1
ATOM 4278 C C . TYR B 1 126 ? 0.585 2.508 16.344 1 98.06 126 TYR B C 1
ATOM 4280 O O . TYR B 1 126 ? 0.007 1.975 15.391 1 98.06 126 TYR B O 1
ATOM 4288 N N . ILE B 1 127 ? 1.609 1.948 16.938 1 98.19 127 ILE B N 1
ATOM 4289 C CA . ILE B 1 127 ? 2.188 0.684 16.484 1 98.19 127 ILE B CA 1
ATOM 4290 C C . ILE B 1 127 ? 1.153 -0.431 16.625 1 98.19 127 ILE B C 1
ATOM 4292 O O . ILE B 1 127 ? 0.983 -1.238 15.703 1 98.19 127 ILE B O 1
ATOM 4296 N N . LEU B 1 128 ? 0.473 -0.433 17.688 1 97.94 128 LEU B N 1
ATOM 4297 C CA . LEU B 1 128 ? -0.521 -1.465 17.969 1 97.94 128 LEU B CA 1
ATOM 4298 C C . LEU B 1 128 ? -1.651 -1.419 16.938 1 97.94 128 LEU B C 1
ATOM 4300 O O . LEU B 1 128 ? -2.051 -2.455 16.406 1 97.94 128 LEU B O 1
ATOM 4304 N N . ILE B 1 129 ? -2.186 -0.232 16.719 1 98.44 129 ILE B N 1
ATOM 4305 C CA . ILE B 1 129 ? -3.289 -0.077 15.781 1 98.44 129 ILE B CA 1
ATOM 4306 C C . ILE B 1 129 ? -2.848 -0.521 14.391 1 98.44 129 ILE B C 1
ATOM 4308 O O . ILE B 1 129 ? -3.586 -1.22 13.688 1 98.44 129 ILE B O 1
ATOM 4312 N N . LYS B 1 130 ? -1.666 -0.089 14.016 1 98.12 130 LYS B N 1
ATOM 4313 C CA . LYS B 1 130 ? -1.153 -0.48 12.703 1 98.12 130 LYS B CA 1
ATOM 4314 C C . LYS B 1 130 ? -1.055 -1.998 12.586 1 98.12 130 LYS B C 1
ATOM 4316 O O . LYS B 1 130 ? -1.362 -2.564 11.531 1 98.12 130 LYS B O 1
ATOM 4321 N N . GLY B 1 131 ? -0.649 -2.701 13.625 1 97.5 131 GLY B N 1
ATOM 4322 C CA . GLY B 1 131 ? -0.623 -4.156 13.656 1 97.5 131 GLY B CA 1
ATOM 4323 C C . GLY B 1 131 ? -1.997 -4.777 13.5 1 97.5 131 GLY B C 1
ATOM 4324 O O . GLY B 1 131 ? -2.162 -5.762 12.773 1 97.5 131 GLY B O 1
ATOM 4325 N N . PHE B 1 132 ? -2.971 -4.195 14.148 1 97.88 132 PHE B N 1
ATOM 4326 C CA . PHE B 1 132 ? -4.332 -4.715 14.078 1 97.88 132 PHE B CA 1
ATOM 4327 C C . PHE B 1 132 ? -4.914 -4.512 12.688 1 97.88 132 PHE B C 1
ATOM 4329 O O . PHE B 1 132 ? -5.688 -5.34 12.203 1 97.88 132 PHE B O 1
ATOM 4336 N N . VAL B 1 133 ? -4.543 -3.383 12.078 1 98.5 133 VAL B N 1
ATOM 4337 C CA . VAL B 1 133 ? -4.98 -3.162 10.711 1 98.5 133 VAL B CA 1
ATOM 4338 C C . VAL B 1 133 ? -4.465 -4.289 9.812 1 98.5 133 VAL B C 1
ATOM 4340 O O . VAL B 1 133 ? -5.211 -4.832 9 1 98.5 133 VAL B O 1
ATOM 4343 N N . ALA B 1 134 ? -3.238 -4.617 9.984 1 98 134 ALA B N 1
ATOM 4344 C CA . ALA B 1 134 ? -2.637 -5.691 9.195 1 98 134 ALA B CA 1
ATOM 4345 C C . ALA B 1 134 ? -3.338 -7.02 9.461 1 98 134 ALA B C 1
ATOM 4347 O O . ALA B 1 134 ? -3.553 -7.812 8.539 1 98 134 ALA B O 1
ATOM 4348 N N . SER B 1 135 ? -3.693 -7.258 10.68 1 97 135 SER B N 1
ATOM 4349 C CA . SER B 1 135 ? -4.375 -8.5 11.039 1 97 135 SER B CA 1
ATOM 4350 C C . SER B 1 135 ? -5.746 -8.586 10.375 1 97 135 SER B C 1
ATOM 4352 O O . SER B 1 135 ? -6.133 -9.633 9.867 1 97 135 SER B O 1
ATOM 4354 N N . LEU B 1 136 ? -6.445 -7.516 10.43 1 97.31 136 LEU B N 1
ATOM 4355 C CA . LEU B 1 136 ? -7.77 -7.504 9.812 1 97.31 136 LEU B CA 1
ATOM 4356 C C . LEU B 1 136 ? -7.664 -7.68 8.305 1 97.31 136 LEU B C 1
ATOM 4358 O O . LEU B 1 136 ? -8.469 -8.391 7.695 1 97.31 136 LEU B O 1
ATOM 4362 N N . ASP B 1 137 ? -6.672 -7.035 7.73 1 96.5 137 ASP B N 1
ATOM 4363 C CA . ASP B 1 137 ? -6.414 -7.211 6.305 1 96.5 137 ASP B CA 1
ATOM 4364 C C . ASP B 1 137 ? -6.133 -8.672 5.973 1 96.5 137 ASP B C 1
ATOM 4366 O O . ASP B 1 137 ? -6.617 -9.188 4.965 1 96.5 137 ASP B O 1
ATOM 4370 N N . ALA B 1 138 ? -5.41 -9.289 6.816 1 96.5 138 ALA B N 1
ATOM 4371 C CA . ALA B 1 138 ? -4.988 -10.664 6.59 1 96.5 138 ALA B CA 1
ATOM 4372 C C . ALA B 1 138 ? -6.184 -11.617 6.613 1 96.5 138 ALA B C 1
ATOM 4374 O O . ALA B 1 138 ? -6.184 -12.648 5.934 1 96.5 138 ALA B O 1
ATOM 4375 N N . ILE B 1 139 ? -7.164 -11.25 7.348 1 94.69 139 ILE B N 1
ATOM 4376 C CA . ILE B 1 139 ? -8.297 -12.164 7.441 1 94.69 139 ILE B CA 1
ATOM 4377 C C . ILE B 1 139 ? -9.391 -11.734 6.461 1 94.69 139 ILE B C 1
ATOM 4379 O O . ILE B 1 139 ? -10.523 -12.219 6.531 1 94.69 139 ILE B O 1
ATOM 4383 N N . GLY B 1 140 ? -9.094 -10.773 5.637 1 92.81 140 GLY B N 1
ATOM 4384 C CA . GLY B 1 140 ? -9.93 -10.508 4.477 1 92.81 140 GLY B CA 1
ATOM 4385 C C . GLY B 1 140 ? -10.891 -9.352 4.688 1 92.81 140 GLY B C 1
ATOM 4386 O O . GLY B 1 140 ? -11.773 -9.117 3.863 1 92.81 140 GLY B O 1
ATOM 4387 N N . ILE B 1 141 ? -10.711 -8.594 5.777 1 94.75 141 ILE B N 1
ATOM 4388 C CA . ILE B 1 141 ? -11.617 -7.484 6.047 1 94.75 141 ILE B CA 1
ATOM 4389 C C . ILE B 1 141 ? -11.133 -6.234 5.316 1 94.75 141 ILE B C 1
ATOM 4391 O O . ILE B 1 141 ? -9.969 -5.852 5.426 1 94.75 141 ILE B O 1
ATOM 4395 N N . ASN B 1 142 ? -11.992 -5.68 4.547 1 95.56 142 ASN B N 1
ATOM 4396 C CA . ASN B 1 142 ? -11.82 -4.383 3.898 1 95.56 142 ASN B CA 1
ATOM 4397 C C . ASN B 1 142 ? -13.117 -3.586 3.879 1 95.56 142 ASN B C 1
ATOM 4399 O O . ASN B 1 142 ? -13.859 -3.625 2.896 1 95.56 142 ASN B O 1
ATOM 4403 N N . SER B 1 143 ? -13.375 -2.941 4.945 1 95.75 143 SER B N 1
ATOM 4404 C CA . SER B 1 143 ? -14.594 -2.164 5.121 1 95.75 143 SER B CA 1
ATOM 4405 C C . SER B 1 143 ? -14.312 -0.667 5.074 1 95.75 143 SER B C 1
ATOM 4407 O O . SER B 1 143 ? -13.156 -0.249 5.129 1 95.75 143 SER B O 1
ATOM 4409 N N . LEU B 1 144 ? -15.336 0.09 4.934 1 96.5 144 LEU B N 1
ATOM 4410 C CA . LEU B 1 144 ? -15.172 1.54 4.93 1 96.5 144 LEU B CA 1
ATOM 4411 C C . LEU B 1 144 ? -14.586 2.023 6.25 1 96.5 144 LEU B C 1
ATOM 4413 O O . LEU B 1 144 ? -13.734 2.918 6.266 1 96.5 144 LEU B O 1
ATOM 4417 N N . ASP B 1 145 ? -15.016 1.418 7.375 1 96.62 145 ASP B N 1
ATOM 4418 C CA . ASP B 1 145 ? -14.484 1.79 8.68 1 96.62 145 ASP B CA 1
ATOM 4419 C C . ASP B 1 145 ? -12.984 1.512 8.758 1 96.62 145 ASP B C 1
ATOM 4421 O O . ASP B 1 145 ? -12.227 2.324 9.289 1 96.62 145 ASP B O 1
ATOM 4425 N N . LEU B 1 146 ? -12.602 0.399 8.258 1 98.06 146 LEU B N 1
ATOM 4426 C CA . LEU B 1 146 ? -11.18 0.068 8.258 1 98.06 146 LEU B CA 1
ATOM 4427 C C . LEU B 1 146 ? -10.398 1.015 7.348 1 98.06 146 LEU B C 1
ATOM 4429 O O . LEU B 1 146 ? -9.281 1.418 7.676 1 98.06 146 LEU B O 1
ATOM 4433 N N . LEU B 1 147 ? -10.977 1.335 6.199 1 98.44 147 LEU B N 1
ATOM 4434 C CA . LEU B 1 147 ? -10.352 2.285 5.285 1 98.44 147 LEU B CA 1
ATOM 4435 C C . LEU B 1 147 ? -10.148 3.637 5.957 1 98.44 147 LEU B C 1
ATOM 4437 O O . LEU B 1 147 ? -9.102 4.262 5.809 1 98.44 147 LEU B O 1
ATOM 4441 N N . GLN B 1 148 ? -11.156 4.062 6.633 1 98.44 148 GLN B N 1
ATOM 4442 C CA . GLN B 1 148 ? -11.07 5.32 7.363 1 98.44 148 GLN B CA 1
ATOM 4443 C C . GLN B 1 148 ? -10.008 5.246 8.453 1 98.44 148 GLN B C 1
ATOM 4445 O O . GLN B 1 148 ? -9.266 6.207 8.672 1 98.44 148 GLN B O 1
ATOM 4450 N N . CYS B 1 149 ? -9.945 4.145 9.117 1 98.44 149 CYS B N 1
ATOM 4451 C CA . CYS B 1 149 ? -8.898 3.928 10.117 1 98.44 149 CYS B CA 1
ATOM 4452 C C . CYS B 1 149 ? -7.516 4.051 9.492 1 98.44 149 CYS B C 1
ATOM 4454 O O . CYS B 1 149 ? -6.648 4.746 10.023 1 98.44 149 CYS B O 1
ATOM 4456 N N . ARG B 1 150 ? -7.293 3.398 8.352 1 98.44 150 ARG B N 1
ATOM 4457 C CA . ARG B 1 150 ? -6.031 3.469 7.617 1 98.44 150 ARG B CA 1
ATOM 4458 C C . ARG B 1 150 ? -5.676 4.91 7.273 1 98.44 150 ARG B C 1
ATOM 4460 O O . ARG B 1 150 ? -4.531 5.332 7.449 1 98.44 150 ARG B O 1
ATOM 4467 N N . LEU B 1 151 ? -6.613 5.578 6.781 1 98.44 151 LEU B N 1
ATOM 4468 C CA . LEU B 1 151 ? -6.398 6.953 6.34 1 98.44 151 LEU B CA 1
ATOM 4469 C C . LEU B 1 151 ? -6.031 7.848 7.516 1 98.44 151 LEU B C 1
ATOM 4471 O O . LEU B 1 151 ? -5.102 8.656 7.418 1 98.44 151 LEU B O 1
ATOM 4475 N N . LEU B 1 152 ? -6.758 7.684 8.578 1 98.56 152 LEU B N 1
ATOM 4476 C CA . LEU B 1 152 ? -6.465 8.492 9.758 1 98.56 152 LEU B CA 1
ATOM 4477 C C . LEU B 1 152 ? -5.078 8.164 10.305 1 98.56 152 LEU B C 1
ATOM 4479 O O . LEU B 1 152 ? -4.371 9.055 10.789 1 98.56 152 LEU B O 1
ATOM 4483 N N . LEU B 1 153 ? -4.676 6.891 10.25 1 98.44 153 LEU B N 1
ATOM 4484 C CA . LEU B 1 153 ? -3.316 6.535 10.648 1 98.44 153 LEU B CA 1
ATOM 4485 C C . LEU B 1 153 ? -2.289 7.246 9.781 1 98.44 153 LEU B C 1
ATOM 4487 O O . LEU B 1 153 ? -1.259 7.707 10.273 1 98.44 153 LEU B O 1
ATOM 4491 N N . THR B 1 154 ? -2.594 7.324 8.531 1 97.94 154 THR B N 1
ATOM 4492 C CA . THR B 1 154 ? -1.663 7.977 7.613 1 97.94 154 THR B CA 1
ATOM 4493 C C . THR B 1 154 ? -1.593 9.477 7.895 1 97.94 154 THR B C 1
ATOM 4495 O O . THR B 1 154 ? -0.526 10.086 7.781 1 97.94 154 THR B O 1
ATOM 4498 N N . ILE B 1 155 ? -2.742 10.086 8.219 1 97.19 155 ILE B N 1
ATOM 4499 C CA . ILE B 1 155 ? -2.758 11.492 8.609 1 97.19 155 ILE B CA 1
ATOM 4500 C C . ILE B 1 155 ? -1.881 11.688 9.844 1 97.19 155 ILE B C 1
ATOM 4502 O O . ILE B 1 155 ? -1.138 12.672 9.938 1 97.19 155 ILE B O 1
ATOM 4506 N N . PHE B 1 156 ? -2.004 10.75 10.773 1 97.25 156 PHE B N 1
ATOM 4507 C CA . PHE B 1 156 ? -1.147 10.773 11.953 1 97.25 156 PHE B CA 1
ATOM 4508 C C . PHE B 1 156 ? 0.322 10.68 11.562 1 97.25 156 PHE B C 1
ATOM 4510 O O . PHE B 1 156 ? 1.159 11.414 12.086 1 97.25 156 PHE B O 1
ATOM 4517 N N . GLU B 1 157 ? 0.67 9.836 10.602 1 97 157 GLU B N 1
ATOM 4518 C CA . GLU B 1 157 ? 2.035 9.656 10.117 1 97 157 GLU B CA 1
ATOM 4519 C C . GLU B 1 157 ? 2.557 10.922 9.445 1 97 157 GLU B C 1
ATOM 4521 O O . GLU B 1 157 ? 3.674 11.367 9.727 1 97 157 GLU B O 1
ATOM 4526 N N . VAL B 1 158 ? 1.725 11.508 8.625 1 93.94 158 VAL B N 1
ATOM 4527 C CA . VAL B 1 158 ? 2.109 12.727 7.914 1 93.94 158 VAL B CA 1
ATOM 4528 C C . VAL B 1 158 ? 2.299 13.867 8.914 1 93.94 158 VAL B C 1
ATOM 4530 O O . VAL B 1 158 ? 3.309 14.578 8.867 1 93.94 158 VAL B O 1
ATOM 4533 N N . GLY B 1 159 ? 1.378 14 9.773 1 94.88 159 GLY B N 1
ATOM 4534 C CA . GLY B 1 159 ? 1.424 15.07 10.758 1 94.88 159 GLY B CA 1
ATOM 4535 C C . GLY B 1 159 ? 2.641 15 11.656 1 94.88 159 GLY B C 1
ATOM 4536 O O . GLY B 1 159 ? 3.174 16.031 12.07 1 94.88 159 GLY B O 1
ATOM 4537 N N . HIS B 1 160 ? 3.076 13.852 11.867 1 95 160 HIS B N 1
ATOM 4538 C CA . HIS B 1 160 ? 4.199 13.727 12.789 1 95 160 HIS B CA 1
ATOM 4539 C C . HIS B 1 160 ? 5.492 13.398 12.039 1 95 160 HIS B C 1
ATOM 4541 O O . HIS B 1 160 ? 6.492 13.031 12.656 1 95 160 HIS B O 1
ATOM 4547 N N . GLY B 1 161 ? 5.422 13.523 10.727 1 91.06 161 GLY B N 1
ATOM 4548 C CA . GLY B 1 161 ? 6.605 13.398 9.898 1 91.06 161 GLY B CA 1
ATOM 4549 C C . GLY B 1 161 ? 7.18 11.992 9.883 1 91.06 161 GLY B C 1
ATOM 4550 O O . GLY B 1 161 ? 8.398 11.82 9.852 1 91.06 161 GLY B O 1
ATOM 4551 N N . MET B 1 162 ? 6.312 11.023 9.953 1 93.12 162 MET B N 1
ATOM 4552 C CA . MET B 1 162 ? 6.758 9.633 9.969 1 93.12 162 MET B CA 1
ATOM 4553 C C . MET B 1 162 ? 6.926 9.109 8.547 1 93.12 162 MET B C 1
ATOM 4555 O O . MET B 1 162 ? 6.031 8.438 8.023 1 93.12 162 MET B O 1
ATOM 4559 N N . TYR B 1 163 ? 8.07 9.406 8.016 1 88.12 163 TYR B N 1
ATOM 4560 C CA . TYR B 1 163 ? 8.438 8.906 6.695 1 88.12 163 TYR B CA 1
ATOM 4561 C C . TYR B 1 163 ? 9.531 7.844 6.801 1 88.12 163 TYR B C 1
ATOM 4563 O O . TYR B 1 163 ? 10.445 7.965 7.613 1 88.12 163 TYR B O 1
ATOM 4571 N N . PRO B 1 164 ? 9.414 6.734 6.055 1 92.5 164 PRO B N 1
ATOM 4572 C CA . PRO B 1 164 ? 8.609 6.57 4.84 1 92.5 164 PRO B CA 1
ATOM 4573 C C . PRO B 1 164 ? 7.266 5.898 5.109 1 92.5 164 PRO B C 1
ATOM 4575 O O . PRO B 1 164 ? 6.523 5.602 4.172 1 92.5 164 PRO B O 1
ATOM 4578 N N . ALA B 1 165 ? 6.902 5.727 6.324 1 95.5 165 ALA B N 1
ATOM 4579 C CA . ALA B 1 165 ? 5.691 4.984 6.672 1 95.5 165 ALA B CA 1
ATOM 4580 C C . ALA B 1 165 ? 4.457 5.617 6.031 1 95.5 165 ALA B C 1
ATOM 4582 O O . ALA B 1 165 ? 3.6 4.914 5.492 1 95.5 165 ALA B O 1
ATOM 4583 N N . ALA B 1 166 ? 4.379 6.957 6.098 1 95.06 166 ALA B N 1
ATOM 4584 C CA . ALA B 1 166 ? 3.234 7.648 5.516 1 95.06 166 ALA B CA 1
ATOM 4585 C C . ALA B 1 166 ? 3.111 7.352 4.023 1 95.06 166 ALA B C 1
ATOM 4587 O O . ALA B 1 166 ? 2.023 7.035 3.535 1 95.06 166 ALA B O 1
ATOM 4588 N N . TYR B 1 167 ? 4.25 7.398 3.334 1 93.06 167 TYR B N 1
ATOM 4589 C CA . TYR B 1 167 ? 4.297 7.152 1.897 1 93.06 167 TYR B CA 1
ATOM 4590 C C . TYR B 1 167 ? 3.918 5.711 1.578 1 93.06 167 TYR B C 1
ATOM 4592 O O . TYR B 1 167 ? 3.143 5.457 0.653 1 93.06 167 TYR B O 1
ATOM 4600 N N . ILE B 1 168 ? 4.363 4.773 2.326 1 96 168 ILE B N 1
ATOM 4601 C CA . ILE B 1 168 ? 4.098 3.352 2.133 1 96 168 ILE B CA 1
ATOM 4602 C C . ILE B 1 168 ? 2.635 3.051 2.459 1 96 168 ILE B C 1
ATOM 4604 O O . ILE B 1 168 ? 1.949 2.367 1.695 1 96 168 ILE B O 1
ATOM 4608 N N . SER B 1 169 ? 2.109 3.598 3.572 1 97.44 169 SER B N 1
ATOM 4609 C CA . SER B 1 169 ? 0.725 3.391 3.984 1 97.44 169 SER B CA 1
ATOM 4610 C C . SER B 1 169 ? -0.249 3.883 2.918 1 97.44 169 SER B C 1
ATOM 4612 O O . SER B 1 169 ? -1.29 3.264 2.688 1 97.44 169 SER B O 1
ATOM 4614 N N . MET B 1 170 ? 0.145 4.949 2.262 1 95.56 170 MET B N 1
ATOM 4615 C CA . MET B 1 170 ? -0.743 5.52 1.251 1 95.56 170 MET B CA 1
ATOM 4616 C C . MET B 1 170 ? -0.937 4.551 0.09 1 95.56 170 MET B C 1
ATOM 4618 O O . MET B 1 170 ? -2.016 4.488 -0.5 1 95.56 170 MET B O 1
ATOM 4622 N N . GLY B 1 171 ? 0.105 3.826 -0.209 1 94.06 171 GLY B N 1
ATOM 4623 C CA . GLY B 1 171 ? -0.032 2.83 -1.26 1 94.06 171 GLY B CA 1
ATOM 4624 C C . GLY B 1 171 ? -1.141 1.829 -0.993 1 94.06 171 GLY B C 1
ATOM 4625 O O . GLY B 1 171 ? -1.962 1.557 -1.87 1 94.06 171 GLY B O 1
ATOM 4626 N N . SER B 1 172 ? -1.197 1.316 0.194 1 96.62 172 SER B N 1
ATOM 4627 C CA . SER B 1 172 ? -2.234 0.359 0.568 1 96.62 172 SER B CA 1
ATOM 4628 C C . SER B 1 172 ? -3.602 1.03 0.653 1 96.62 172 SER B C 1
ATOM 4630 O O . SER B 1 172 ? -4.617 0.424 0.309 1 96.62 172 SER B O 1
ATOM 4632 N N . ASN B 1 173 ? -3.605 2.26 1.1 1 97.38 173 ASN B N 1
ATOM 4633 C CA . ASN B 1 173 ? -4.875 2.963 1.245 1 97.38 173 ASN B CA 1
ATOM 4634 C C . ASN B 1 173 ? -5.566 3.158 -0.101 1 97.38 173 ASN B C 1
ATOM 4636 O O . ASN B 1 173 ? -6.777 2.969 -0.214 1 97.38 173 ASN B O 1
ATOM 4640 N N . VAL B 1 174 ? -4.781 3.549 -1.079 1 93.81 174 VAL B N 1
ATOM 4641 C CA . VAL B 1 174 ? -5.34 3.768 -2.41 1 93.81 174 VAL B CA 1
ATOM 4642 C C . VAL B 1 174 ? -5.945 2.467 -2.936 1 93.81 174 VAL B C 1
ATOM 4644 O O . VAL B 1 174 ? -7.094 2.449 -3.387 1 93.81 174 VAL B O 1
ATOM 4647 N N . ARG B 1 175 ? -5.242 1.41 -2.779 1 94.38 175 ARG B N 1
ATOM 4648 C CA . ARG B 1 175 ? -5.711 0.13 -3.297 1 94.38 175 ARG B CA 1
ATOM 4649 C C . ARG B 1 175 ? -6.898 -0.385 -2.488 1 94.38 175 ARG B C 1
ATOM 4651 O O . ARG B 1 175 ? -7.816 -0.994 -3.041 1 94.38 175 ARG B O 1
ATOM 4658 N N . ALA B 1 176 ? -6.871 -0.19 -1.223 1 96.31 176 ALA B N 1
ATOM 4659 C CA . ALA B 1 176 ? -7.992 -0.602 -0.382 1 96.31 176 ALA B CA 1
ATOM 4660 C C . ALA B 1 176 ? -9.273 0.116 -0.789 1 96.31 176 ALA B C 1
ATOM 4662 O O . ALA B 1 176 ? -10.352 -0.49 -0.821 1 96.31 176 ALA B O 1
ATOM 4663 N N . ALA B 1 177 ? -9.148 1.377 -1.102 1 95.88 177 ALA B N 1
ATOM 4664 C CA . ALA B 1 177 ? -10.312 2.164 -1.508 1 95.88 177 ALA B CA 1
ATOM 4665 C C . ALA B 1 177 ? -10.859 1.685 -2.852 1 95.88 177 ALA B C 1
ATOM 4667 O O . ALA B 1 177 ? -12.07 1.556 -3.027 1 95.88 177 ALA B O 1
ATOM 4668 N N . VAL B 1 178 ? -9.977 1.436 -3.725 1 91 178 VAL B N 1
ATOM 4669 C CA . VAL B 1 178 ? -10.375 0.961 -5.047 1 91 178 VAL B CA 1
ATOM 4670 C C . VAL B 1 178 ? -11.062 -0.394 -4.922 1 91 178 VAL B C 1
ATOM 4672 O O . VAL B 1 178 ? -12.117 -0.619 -5.523 1 91 178 VAL B O 1
ATOM 4675 N N . ALA B 1 179 ? -10.492 -1.244 -4.133 1 91.38 179 ALA B N 1
ATOM 4676 C CA . ALA B 1 179 ? -11.062 -2.572 -3.93 1 91.38 179 ALA B CA 1
ATOM 4677 C C . ALA B 1 179 ? -12.469 -2.477 -3.33 1 91.38 179 ALA B C 1
ATOM 4679 O O . ALA B 1 179 ? -13.328 -3.303 -3.625 1 91.38 179 ALA B O 1
ATOM 4680 N N . LEU B 1 180 ? -12.688 -1.475 -2.543 1 93.12 180 LEU B N 1
ATOM 4681 C CA . LEU B 1 180 ? -13.977 -1.274 -1.896 1 93.12 180 LEU B CA 1
ATOM 4682 C C . LEU B 1 180 ? -14.969 -0.618 -2.85 1 93.12 180 LEU B C 1
ATOM 4684 O O . LEU B 1 180 ? -16.172 -0.62 -2.598 1 93.12 180 LEU B O 1
ATOM 4688 N N . GLY B 1 181 ? -14.477 -0.022 -3.893 1 90.19 181 GLY B N 1
ATOM 4689 C CA . GLY B 1 181 ? -15.312 0.7 -4.84 1 90.19 181 GLY B CA 1
ATOM 4690 C C . GLY B 1 181 ? -15.562 2.141 -4.438 1 90.19 181 GLY B C 1
ATOM 4691 O O . GLY B 1 181 ? -16.484 2.779 -4.941 1 90.19 181 GLY B O 1
ATOM 4692 N N . ALA B 1 182 ? -14.742 2.609 -3.541 1 92.75 182 ALA B N 1
ATOM 4693 C CA . ALA B 1 182 ? -14.953 3.963 -3.035 1 92.75 182 ALA B CA 1
ATOM 4694 C C . ALA B 1 182 ? -14.477 5.008 -4.043 1 92.75 182 ALA B C 1
ATOM 4696 O O . ALA B 1 182 ? -14.805 6.188 -3.924 1 92.75 182 ALA B O 1
ATOM 4697 N N . ASN B 1 183 ? -13.742 4.625 -5.031 1 88.62 183 ASN B N 1
ATOM 4698 C CA . ASN B 1 183 ? -13.125 5.555 -5.969 1 88.62 183 ASN B CA 1
ATOM 4699 C C . ASN B 1 183 ? -14.062 5.891 -7.125 1 88.62 183 ASN B C 1
ATOM 4701 O O . ASN B 1 183 ? -13.719 6.695 -7.992 1 88.62 183 ASN B O 1
ATOM 4705 N N . VAL B 1 184 ? -15.188 5.301 -7.113 1 83.25 184 VAL B N 1
ATOM 4706 C CA . VAL B 1 184 ? -16.109 5.539 -8.219 1 83.25 184 VAL B CA 1
ATOM 4707 C C . VAL B 1 184 ? -16.672 6.957 -8.133 1 83.25 184 VAL B C 1
ATOM 4709 O O . VAL B 1 184 ? -16.891 7.48 -7.039 1 83.25 184 VAL B O 1
ATOM 4712 N N . THR B 1 185 ? -16.906 7.523 -9.195 1 78.25 185 THR B N 1
ATOM 4713 C CA . THR B 1 185 ? -17.312 8.93 -9.242 1 78.25 185 THR B CA 1
ATOM 4714 C C . THR B 1 185 ? -18.828 9.07 -9.148 1 78.25 185 THR B C 1
ATOM 4716 O O . THR B 1 185 ? -19.328 10.016 -8.547 1 78.25 185 THR B O 1
ATOM 4719 N N . SER B 1 186 ? -19.5 8.102 -9.648 1 83.62 186 SER B N 1
ATOM 4720 C CA . SER B 1 186 ? -20.953 8.18 -9.672 1 83.62 186 SER B CA 1
ATOM 4721 C C . SER B 1 186 ? -21.547 7.891 -8.297 1 83.62 186 SER B C 1
ATOM 4723 O O . SER B 1 186 ? -21.312 6.82 -7.73 1 83.62 186 SER B O 1
ATOM 4725 N N . ILE B 1 187 ? -22.375 8.852 -7.867 1 84 187 ILE B N 1
ATOM 4726 C CA . ILE B 1 187 ? -23 8.695 -6.559 1 84 187 ILE B CA 1
ATOM 4727 C C . ILE B 1 187 ? -23.969 7.516 -6.59 1 84 187 ILE B C 1
ATOM 4729 O O . ILE B 1 187 ? -24.125 6.805 -5.594 1 84 187 ILE B O 1
ATOM 4733 N N . THR B 1 188 ? -24.516 7.293 -7.742 1 85.88 188 THR B N 1
ATOM 4734 C CA . THR B 1 188 ? -25.453 6.184 -7.883 1 85.88 188 THR B CA 1
ATOM 4735 C C . THR B 1 188 ? -24.75 4.848 -7.711 1 85.88 188 THR B C 1
ATOM 4737 O O . THR B 1 188 ? -25.25 3.947 -7.039 1 85.88 188 THR B O 1
ATOM 4740 N N . GLN B 1 189 ? -23.656 4.852 -8.273 1 86.94 189 GLN B N 1
ATOM 4741 C CA . GLN B 1 189 ? -22.859 3.625 -8.141 1 86.94 189 GLN B CA 1
ATOM 4742 C C . GLN B 1 189 ? -22.391 3.422 -6.707 1 86.94 189 GLN B C 1
ATOM 4744 O O . GLN B 1 189 ? -22.344 2.293 -6.215 1 86.94 189 GLN B O 1
ATOM 4749 N N . LEU B 1 190 ? -22.016 4.488 -6.059 1 90.12 190 LEU B N 1
ATOM 4750 C CA . LEU B 1 190 ? -21.609 4.414 -4.664 1 90.12 190 LEU B CA 1
ATOM 4751 C C . LEU B 1 190 ? -22.75 3.947 -3.775 1 90.12 190 LEU B C 1
ATOM 4753 O O . LEU B 1 190 ? -22.547 3.148 -2.857 1 90.12 190 LEU B O 1
ATOM 4757 N N . GLN B 1 191 ? -23.938 4.438 -4.082 1 89.81 191 GLN B N 1
ATOM 4758 C CA . GLN B 1 191 ? -25.109 4.051 -3.297 1 89.81 191 GLN B CA 1
ATOM 4759 C C . GLN B 1 191 ? -25.438 2.57 -3.49 1 89.81 191 GLN B C 1
ATOM 4761 O O . GLN B 1 191 ? -25.891 1.904 -2.561 1 89.81 191 GLN B O 1
ATOM 4766 N N . GLU B 1 192 ? -25.172 2.127 -4.617 1 86.5 192 GLU B N 1
ATOM 4767 C CA . GLU B 1 192 ? -25.359 0.704 -4.879 1 86.5 192 GLU B CA 1
ATOM 4768 C C . GLU B 1 192 ? -24.344 -0.141 -4.109 1 86.5 192 GLU B C 1
ATOM 4770 O O . GLU B 1 192 ? -24.703 -1.187 -3.559 1 86.5 192 GLU B O 1
ATOM 4775 N N . SER B 1 193 ? -23.203 0.382 -4.051 1 85.62 193 SER B N 1
ATOM 4776 C CA . SER B 1 193 ? -22.109 -0.366 -3.422 1 85.62 193 SER B CA 1
ATOM 4777 C C . SER B 1 193 ? -22.234 -0.35 -1.902 1 85.62 193 SER B C 1
ATOM 4779 O O . SER B 1 193 ? -21.938 -1.344 -1.239 1 85.62 193 SER B O 1
ATOM 4781 N N . PHE B 1 194 ? -22.672 0.746 -1.315 1 90.38 194 PHE B N 1
ATOM 4782 C CA . PHE B 1 194 ? -22.641 0.89 0.135 1 90.38 194 PHE B CA 1
ATOM 4783 C C . PHE B 1 194 ? -24.047 0.86 0.713 1 90.38 194 PHE B C 1
ATOM 4785 O O . PHE B 1 194 ? -24.219 0.886 1.933 1 90.38 194 PHE B O 1
ATOM 4792 N N . GLN B 1 195 ? -25.078 0.721 -0.081 1 85.25 195 GLN B N 1
ATOM 4793 C CA . GLN B 1 195 ? -26.484 0.451 0.217 1 85.25 195 GLN B CA 1
ATOM 4794 C C . GLN B 1 195 ? -27.031 1.474 1.202 1 85.25 195 GLN B C 1
ATOM 4796 O O . GLN B 1 195 ? -28.047 1.219 1.862 1 85.25 195 GLN B O 1
ATOM 4801 N N . ASN B 1 196 ? -26.406 2.535 1.494 1 86.81 196 ASN B N 1
ATOM 4802 C CA . ASN B 1 196 ? -26.797 3.631 2.375 1 86.81 196 ASN B CA 1
ATOM 4803 C C . ASN B 1 196 ? -26.25 4.965 1.882 1 86.81 196 ASN B C 1
ATOM 4805 O O . ASN B 1 196 ? -25.031 5.129 1.739 1 86.81 196 ASN B O 1
ATOM 4809 N N . PRO B 1 197 ? -27.203 5.863 1.633 1 88.62 197 PRO B N 1
ATOM 4810 C CA . PRO B 1 197 ? -26.766 7.152 1.09 1 88.62 197 PRO B CA 1
ATOM 4811 C C . PRO B 1 197 ? -25.734 7.84 1.972 1 88.62 197 PRO B C 1
ATOM 4813 O O . PRO B 1 197 ? -24.797 8.461 1.461 1 88.62 197 PRO B O 1
ATOM 4816 N N . GLU B 1 198 ? -25.953 7.754 3.217 1 89.94 198 GLU B N 1
ATOM 4817 C CA . GLU B 1 198 ? -25 8.383 4.121 1 89.94 198 GLU B CA 1
ATOM 4818 C C . GLU B 1 198 ? -23.625 7.699 4.043 1 89.94 198 GLU B C 1
ATOM 4820 O O . GLU B 1 198 ? -22.594 8.367 4.066 1 89.94 198 GLU B O 1
ATOM 4825 N N . ARG B 1 199 ? -23.734 6.43 3.877 1 92.56 199 ARG B N 1
ATOM 4826 C CA . ARG B 1 199 ? -22.5 5.664 3.77 1 92.56 199 ARG B CA 1
ATOM 4827 C C . ARG B 1 199 ? -21.812 5.914 2.428 1 92.56 199 ARG B C 1
ATOM 4829 O O . ARG B 1 199 ? -20.594 5.934 2.346 1 92.56 199 ARG B O 1
ATOM 4836 N N . ALA B 1 200 ? -22.609 6.09 1.468 1 93.31 200 ALA B N 1
ATOM 4837 C CA . ALA B 1 200 ? -22.062 6.41 0.149 1 93.31 200 ALA B CA 1
ATOM 4838 C C . ALA B 1 200 ? -21.344 7.754 0.166 1 93.31 200 ALA B C 1
ATOM 4840 O O . ALA B 1 200 ? -20.25 7.887 -0.404 1 93.31 200 ALA B O 1
ATOM 4841 N N . GLU B 1 201 ? -21.938 8.688 0.849 1 91.19 201 GLU B N 1
ATOM 4842 C CA . GLU B 1 201 ? -21.312 10 0.965 1 91.19 201 GLU B CA 1
ATOM 4843 C C . GLU B 1 201 ? -20.031 9.93 1.791 1 91.19 201 GLU B C 1
ATOM 4845 O O . GLU B 1 201 ? -19.047 10.617 1.485 1 91.19 201 GLU B O 1
ATOM 4850 N N . GLU B 1 202 ? -20.094 9.148 2.785 1 93.75 202 GLU B N 1
ATOM 4851 C CA . GLU B 1 202 ? -18.906 8.945 3.609 1 93.75 202 GLU B CA 1
ATOM 4852 C C . GLU B 1 202 ? -17.766 8.312 2.803 1 93.75 202 GLU B C 1
ATOM 4854 O O . GLU B 1 202 ? -16.609 8.68 2.969 1 93.75 202 GLU B O 1
ATOM 4859 N N . ALA B 1 203 ? -18.156 7.371 1.977 1 95.12 203 ALA B N 1
ATOM 4860 C CA . ALA B 1 203 ? -17.172 6.727 1.111 1 95.12 203 ALA B CA 1
ATOM 4861 C C . ALA B 1 203 ? -16.547 7.73 0.146 1 95.12 203 ALA B C 1
ATOM 4863 O O . ALA B 1 203 ? -15.344 7.707 -0.092 1 95.12 203 ALA B O 1
ATOM 4864 N N . ARG B 1 204 ? -17.328 8.57 -0.369 1 91.81 204 ARG B N 1
ATOM 4865 C CA . ARG B 1 204 ? -16.844 9.617 -1.27 1 91.81 204 ARG B CA 1
ATOM 4866 C C . ARG B 1 204 ? -15.867 10.539 -0.56 1 91.81 204 ARG B C 1
ATOM 4868 O O . ARG B 1 204 ? -14.805 10.852 -1.1 1 91.81 204 ARG B O 1
ATOM 4875 N N . CYS B 1 205 ? -16.172 10.93 0.609 1 93.31 205 CYS B N 1
ATOM 4876 C CA . CYS B 1 205 ? -15.305 11.805 1.389 1 93.31 205 CYS B CA 1
ATOM 4877 C C . CYS B 1 205 ? -13.992 11.109 1.742 1 93.31 205 CYS B C 1
ATOM 4879 O O . CYS B 1 205 ? -12.93 11.727 1.713 1 93.31 205 CYS B O 1
ATOM 4881 N N . THR B 1 206 ? -14.156 9.883 2.074 1 96.06 206 THR B N 1
ATOM 4882 C CA . THR B 1 206 ? -12.969 9.109 2.412 1 96.06 206 THR B CA 1
ATOM 4883 C C . THR B 1 206 ? -12.031 9.008 1.213 1 96.06 206 THR B C 1
ATOM 4885 O O . THR B 1 206 ? -10.82 9.188 1.349 1 96.06 206 THR B O 1
ATOM 4888 N N . TRP B 1 207 ? -12.602 8.75 0.029 1 94.44 207 TRP B N 1
ATOM 4889 C CA . TRP B 1 207 ? 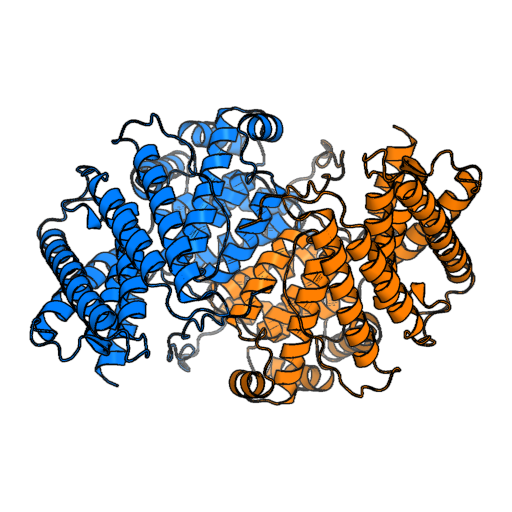-11.797 8.695 -1.182 1 94.44 207 TRP B CA 1
ATOM 4890 C C . TRP B 1 207 ? -11.141 10.039 -1.466 1 94.44 207 TRP B C 1
ATOM 4892 O O . TRP B 1 207 ? -9.953 10.109 -1.788 1 94.44 207 TRP B O 1
ATOM 4902 N N . GLN B 1 208 ? -11.852 11.094 -1.297 1 91.81 208 GLN B N 1
ATOM 4903 C CA . GLN B 1 208 ? -11.297 12.43 -1.47 1 91.81 208 GLN B CA 1
ATOM 4904 C C . GLN B 1 208 ? -10.133 12.664 -0.507 1 91.81 208 GLN B C 1
ATOM 4906 O O . GLN B 1 208 ? -9.109 13.227 -0.891 1 91.81 208 GLN B O 1
ATOM 4911 N N . GLY B 1 209 ? -10.367 12.273 0.731 1 94.81 209 GLY B N 1
ATOM 4912 C CA . GLY B 1 209 ? -9.297 12.383 1.707 1 94.81 209 GLY B CA 1
ATOM 4913 C C . GLY B 1 209 ? -8.047 11.617 1.31 1 94.81 209 GLY B C 1
ATOM 4914 O O . GLY B 1 209 ? -6.93 12.109 1.498 1 94.81 209 GLY B O 1
ATOM 4915 N N . ILE B 1 210 ? -8.25 10.469 0.754 1 95.88 210 ILE B N 1
ATOM 4916 C CA . ILE B 1 210 ? -7.141 9.633 0.304 1 95.88 210 ILE B CA 1
ATOM 4917 C C . ILE B 1 210 ? -6.398 10.336 -0.831 1 95.88 210 ILE B C 1
ATOM 4919 O O . ILE B 1 210 ? -5.168 10.422 -0.819 1 95.88 210 ILE B O 1
ATOM 4923 N N . VAL B 1 211 ? -7.09 10.867 -1.75 1 90.31 211 VAL B N 1
ATOM 4924 C CA . VAL B 1 211 ? -6.484 11.539 -2.9 1 90.31 211 VAL B CA 1
ATOM 4925 C C . VAL B 1 211 ? -5.695 12.758 -2.438 1 90.31 211 VAL B C 1
ATOM 4927 O O . VAL B 1 211 ? -4.551 12.961 -2.848 1 90.31 211 VAL B O 1
ATOM 4930 N N . ILE B 1 212 ? -6.293 13.523 -1.6 1 90.62 212 ILE B N 1
ATOM 4931 C CA . ILE B 1 212 ? -5.648 14.719 -1.073 1 90.62 212 ILE B CA 1
ATOM 4932 C C . ILE B 1 212 ? -4.352 14.344 -0.365 1 90.62 212 ILE B C 1
ATOM 4934 O O . ILE B 1 212 ? -3.303 14.945 -0.613 1 90.62 212 ILE B O 1
ATOM 4938 N N . THR B 1 213 ? -4.434 13.375 0.499 1 92.88 213 THR B N 1
ATOM 4939 C CA . THR B 1 213 ? -3.277 12.961 1.285 1 92.88 213 THR B CA 1
ATOM 4940 C C . THR B 1 213 ? -2.199 12.359 0.387 1 92.88 213 THR B C 1
ATOM 4942 O O . THR B 1 213 ? -1.009 12.602 0.59 1 92.88 213 THR B O 1
ATOM 4945 N N . ASP B 1 214 ? -2.646 11.602 -0.571 1 90.25 214 ASP B N 1
ATOM 4946 C CA . ASP B 1 214 ? -1.695 10.977 -1.486 1 90.25 214 ASP B CA 1
ATOM 4947 C C . ASP B 1 214 ? -0.901 12.031 -2.256 1 90.25 214 ASP B C 1
ATOM 4949 O O . ASP B 1 214 ? 0.313 11.898 -2.42 1 90.25 214 ASP B O 1
ATOM 4953 N N . ARG B 1 215 ? -1.506 12.992 -2.666 1 83.44 215 ARG B N 1
ATOM 4954 C CA . ARG B 1 215 ? -0.853 14.062 -3.404 1 83.44 215 ARG B CA 1
ATOM 4955 C C . ARG B 1 215 ? 0.128 14.82 -2.514 1 83.44 215 ARG B C 1
ATOM 4957 O O . ARG B 1 215 ? 1.139 15.336 -2.996 1 83.44 215 ARG B O 1
ATOM 4964 N N . SER B 1 216 ? -0.231 14.828 -1.35 1 82.88 216 SER B N 1
ATOM 4965 C CA . SER B 1 216 ? 0.624 15.547 -0.415 1 82.88 216 SER B CA 1
ATOM 4966 C C . SER B 1 216 ? 1.882 14.75 -0.085 1 82.88 216 SER B C 1
ATOM 4968 O O . SER B 1 216 ? 2.928 15.328 0.214 1 82.88 216 SER B O 1
ATOM 4970 N N . VAL B 1 217 ? 1.757 13.453 -0.099 1 84.31 217 VAL B N 1
ATOM 4971 C CA . VAL B 1 217 ? 2.891 12.633 0.326 1 84.31 217 VAL B CA 1
ATOM 4972 C C . VAL B 1 217 ? 3.697 12.195 -0.894 1 84.31 217 VAL B C 1
ATOM 4974 O O . VAL B 1 217 ? 4.848 11.773 -0.765 1 84.31 217 VAL B O 1
ATOM 4977 N N . SER B 1 218 ? 2.961 12.062 -2.021 1 71 218 SER B N 1
ATOM 4978 C CA . SER B 1 218 ? 3.613 11.562 -3.229 1 71 218 SER B CA 1
ATOM 4979 C C . SER B 1 218 ? 3.916 12.695 -4.203 1 71 218 SER B C 1
ATOM 4981 O O . SER B 1 218 ? 3 13.305 -4.762 1 71 218 SER B O 1
ATOM 4983 N N . PRO B 1 219 ? 4.977 13.18 -4.234 1 53.34 219 PRO B N 1
ATOM 4984 C CA . PRO B 1 219 ? 5.168 14.211 -5.262 1 53.34 219 PRO B CA 1
ATOM 4985 C C . PRO B 1 219 ? 4.582 13.805 -6.613 1 53.34 219 PRO B C 1
ATOM 4987 O O . PRO B 1 219 ? 4.254 14.672 -7.43 1 53.34 219 PRO B O 1
ATOM 4990 N N . ALA B 1 220 ? 4.449 12.445 -7.016 1 42.47 220 ALA B N 1
ATOM 4991 C CA . ALA B 1 220 ? 4.113 12.047 -8.383 1 42.47 220 ALA B CA 1
ATOM 4992 C C . ALA B 1 220 ? 2.725 11.422 -8.445 1 42.47 220 ALA B C 1
ATOM 4994 O O . ALA B 1 220 ? 2.385 10.75 -9.422 1 42.47 220 ALA B O 1
ATOM 4995 N N . SER B 1 221 ? 1.83 11.625 -7.449 1 37.03 221 SER B N 1
ATOM 4996 C CA . SER B 1 221 ? 0.598 10.844 -7.543 1 37.03 221 SER B CA 1
ATOM 4997 C C . SER B 1 221 ? -0.375 11.477 -8.539 1 37.03 221 SER B C 1
ATOM 4999 O O . SER B 1 221 ? -0.617 12.68 -8.5 1 37.03 221 SER B O 1
ATOM 5001 N N . ARG B 1 222 ? -0.715 10.945 -9.773 1 36.69 222 ARG B N 1
ATOM 5002 C CA . ARG B 1 222 ? -1.662 11.484 -10.742 1 36.69 222 ARG B CA 1
ATOM 5003 C C . ARG B 1 222 ? -3.053 10.891 -10.539 1 36.69 222 ARG B C 1
ATOM 5005 O O . ARG B 1 222 ? -3.336 9.781 -11.008 1 36.69 222 ARG B O 1
ATOM 5012 N N . ASP B 1 223 ? -3.768 10.945 -9.453 1 35.97 223 ASP B N 1
ATOM 5013 C CA . ASP B 1 223 ? -5.16 10.508 -9.461 1 35.97 223 ASP B CA 1
ATOM 5014 C C . ASP B 1 223 ? -6.094 11.656 -9.82 1 35.97 223 ASP B C 1
ATOM 5016 O O . ASP B 1 223 ? -5.953 12.766 -9.305 1 35.97 223 ASP B O 1
ATOM 5020 N N . ASP B 1 224 ? -6.875 11.617 -10.914 1 34.03 224 ASP B N 1
ATOM 5021 C CA . ASP B 1 224 ? -7.879 12.562 -11.406 1 34.03 224 ASP B CA 1
ATOM 5022 C C . ASP B 1 224 ? -9.078 12.617 -10.461 1 34.03 224 ASP B C 1
ATOM 5024 O O . ASP B 1 224 ? -9.836 11.656 -10.359 1 34.03 224 ASP B O 1
ATOM 5028 N N . TRP B 1 225 ? -9.031 13.117 -9.375 1 35.44 225 TRP B N 1
ATOM 5029 C CA . TRP B 1 225 ? -10.242 13.398 -8.625 1 35.44 225 TRP B CA 1
ATOM 5030 C C . TRP B 1 225 ? -10.969 14.617 -9.203 1 35.44 225 TRP B C 1
ATOM 5032 O O . TRP B 1 225 ? -10.344 15.625 -9.523 1 35.44 225 TRP B O 1
ATOM 5042 N N . GLU B 1 226 ? -12.211 14.43 -9.75 1 34.97 226 GLU B N 1
ATOM 5043 C CA . GLU B 1 226 ? -13.102 15.547 -10.055 1 34.97 226 GLU B CA 1
ATOM 5044 C C . GLU B 1 226 ? -13.828 16.031 -8.805 1 34.97 226 GLU B C 1
ATOM 5046 O O . GLU B 1 226 ? -14.43 15.242 -8.078 1 34.97 226 GLU B O 1
ATOM 5051 N N . PRO B 1 227 ? -13.609 17.266 -8.5 1 35.5 227 PRO B N 1
ATOM 5052 C CA . PRO B 1 227 ? -14.305 17.875 -7.359 1 35.5 227 PRO B CA 1
ATOM 5053 C C . PRO B 1 227 ? -15.82 17.844 -7.504 1 35.5 227 PRO B C 1
ATOM 5055 O O . PRO B 1 227 ? -16.344 17.938 -8.617 1 35.5 227 PRO B O 1
ATOM 5058 N N . CYS B 1 228 ? -16.469 17.266 -6.668 1 31.14 228 CYS B N 1
ATOM 5059 C CA . CYS B 1 228 ? -17.906 17.406 -6.617 1 31.14 228 CYS B CA 1
ATOM 5060 C C . CYS B 1 228 ? -18.312 18.828 -6.25 1 31.14 228 CYS B C 1
ATOM 5062 O O . CYS B 1 228 ? -17.75 19.406 -5.309 1 31.14 228 CYS B O 1
ATOM 5064 N N . GLU B 1 229 ? -18.906 19.688 -7.082 1 35.12 229 GLU B N 1
ATOM 5065 C CA . GLU B 1 229 ? -19.391 21.047 -6.887 1 35.12 229 GLU B CA 1
ATOM 5066 C C . GLU B 1 229 ? -20.469 21.094 -5.809 1 35.12 229 GLU B C 1
ATOM 5068 O O . GLU B 1 229 ? -21.641 20.859 -6.094 1 35.12 229 GLU B O 1
ATOM 5073 N N . PRO B 1 230 ? -20.391 20.672 -4.688 1 35.88 230 PRO B N 1
ATOM 5074 C CA . PRO B 1 230 ? -21.672 20.938 -4.039 1 35.88 230 PRO B CA 1
ATOM 5075 C C . PRO B 1 230 ? -21.859 22.406 -3.662 1 35.88 230 PRO B C 1
ATOM 5077 O O . PRO B 1 230 ? -20.875 23.125 -3.498 1 35.88 230 PRO B O 1
ATOM 5080 N N . SER B 1 231 ? -22.969 23 -3.91 1 38.38 231 SER B N 1
ATOM 5081 C CA . SER B 1 231 ? -23.547 24.188 -3.293 1 38.38 231 SER B CA 1
ATOM 5082 C C . SER B 1 231 ? -23.359 24.172 -1.78 1 38.38 231 SER B C 1
ATOM 5084 O O . SER B 1 231 ? -24.266 23.812 -1.034 1 38.38 231 SER B O 1
ATOM 5086 N N . ILE B 1 232 ? -22.188 23.766 -1.34 1 50 232 ILE B N 1
ATOM 5087 C CA . ILE B 1 232 ? -22.016 23.578 0.096 1 50 232 ILE B CA 1
ATOM 5088 C C . ILE B 1 232 ? -21.703 24.922 0.757 1 50 232 ILE B C 1
ATOM 5090 O O . ILE B 1 232 ? -20.969 25.75 0.198 1 50 232 ILE B O 1
ATOM 5094 N N . THR B 1 233 ? -22.406 25.281 1.826 1 50.22 233 THR B N 1
ATOM 5095 C CA . THR B 1 233 ? -22.219 26.453 2.662 1 50.22 233 THR B CA 1
ATOM 5096 C C . THR B 1 233 ? -20.781 26.547 3.141 1 50.22 233 THR B C 1
ATOM 5098 O O . THR B 1 233 ? -20.203 25.578 3.635 1 50.22 233 THR B O 1
ATOM 5101 N N . PRO B 1 234 ? -20.125 27.688 2.934 1 52.84 234 PRO B N 1
ATOM 5102 C CA . PRO B 1 234 ? -18.703 27.922 3.186 1 52.84 234 PRO B CA 1
ATOM 5103 C C . PRO B 1 234 ? -18.297 27.562 4.613 1 52.84 234 PRO B C 1
ATOM 5105 O O . PRO B 1 234 ? -17.141 27.188 4.852 1 52.84 234 PRO B O 1
ATOM 5108 N N . SER B 1 235 ? -19.188 27.625 5.609 1 56.56 235 SER B N 1
ATOM 5109 C CA . SER B 1 235 ? -18.75 27.438 6.992 1 56.56 235 SER B CA 1
ATOM 5110 C C . SER B 1 235 ? -18.75 25.969 7.387 1 56.56 235 SER B C 1
ATOM 5112 O O . SER B 1 235 ? -18.281 25.609 8.461 1 56.56 235 SER B O 1
ATOM 5114 N N . THR B 1 236 ? -19.016 25.188 6.559 1 69.94 236 THR B N 1
ATOM 5115 C CA . THR B 1 236 ? -19.141 23.781 6.918 1 69.94 236 THR B CA 1
ATOM 5116 C C . THR B 1 236 ? -17.844 23.031 6.637 1 69.94 236 THR B C 1
ATOM 5118 O O . THR B 1 236 ? -17.109 23.391 5.711 1 69.94 236 THR B O 1
ATOM 5121 N N . PRO B 1 237 ? -17.484 22.188 7.547 1 75.81 237 PRO B N 1
ATOM 5122 C CA . PRO B 1 237 ? -16.312 21.344 7.293 1 75.81 237 PRO B CA 1
ATOM 5123 C C . PRO B 1 237 ? -16.312 20.766 5.883 1 75.81 237 PRO B C 1
ATOM 5125 O O . PRO B 1 237 ? -15.242 20.641 5.273 1 75.81 237 PRO B O 1
ATOM 5128 N N . ARG B 1 238 ? -17.359 20.578 5.387 1 77.12 238 ARG B N 1
ATOM 5129 C CA . ARG B 1 238 ? -17.453 20.016 4.047 1 77.12 238 ARG B CA 1
ATOM 5130 C C . ARG B 1 238 ? -16.969 21.016 2.994 1 77.12 238 ARG B C 1
ATOM 5132 O O . ARG B 1 238 ? -16.344 20.625 2.008 1 77.12 238 ARG B O 1
ATOM 5139 N N . TYR B 1 239 ? -17.297 22.188 3.23 1 77.94 239 TYR B N 1
ATOM 5140 C CA . TYR B 1 239 ? -16.859 23.219 2.312 1 77.94 239 TYR B CA 1
ATOM 5141 C C . TYR B 1 239 ? -15.336 23.312 2.297 1 77.94 239 TYR B C 1
ATOM 5143 O O . TYR B 1 239 ? -14.719 23.328 1.228 1 77.94 239 TYR B O 1
ATOM 5151 N N . GLN B 1 240 ? -14.789 23.391 3.443 1 83 240 GLN B N 1
ATOM 5152 C CA . GLN B 1 240 ? -13.336 23.484 3.561 1 83 240 GLN B CA 1
ATOM 5153 C C . GLN B 1 240 ? -12.656 22.266 2.945 1 83 240 GLN B C 1
ATOM 5155 O O . GLN B 1 240 ? -11.609 22.375 2.305 1 83 240 GLN B O 1
ATOM 5160 N N . PHE B 1 241 ? -13.328 21.219 3.115 1 86.75 241 PHE B N 1
ATOM 5161 C CA . PHE B 1 241 ? -12.781 19.969 2.6 1 86.75 241 PHE B CA 1
ATOM 5162 C C . PHE B 1 241 ? -12.836 19.953 1.076 1 86.75 241 PHE B C 1
ATOM 5164 O O . PHE B 1 241 ? -11.906 19.453 0.426 1 86.75 241 PHE B O 1
ATOM 5171 N N . THR B 1 242 ? -13.836 20.438 0.53 1 84.69 242 THR B N 1
ATOM 5172 C CA . THR B 1 242 ? -13.961 20.547 -0.919 1 84.69 242 THR B CA 1
ATOM 5173 C C . THR B 1 242 ? -12.898 21.469 -1.495 1 84.69 242 THR B C 1
ATOM 5175 O O . THR B 1 242 ? -12.289 21.172 -2.523 1 84.69 242 THR B O 1
ATOM 5178 N N . LYS B 1 243 ? -12.719 22.562 -0.828 1 87.81 243 LYS B N 1
ATOM 5179 C CA . LYS B 1 243 ? -11.688 23.5 -1.265 1 87.81 243 LYS B CA 1
ATOM 5180 C C . LYS B 1 243 ? -10.305 22.859 -1.179 1 87.81 243 LYS B C 1
ATOM 5182 O O . LYS B 1 243 ? -9.445 23.109 -2.027 1 87.81 243 LYS B O 1
ATOM 5187 N N . LEU B 1 244 ? -10.18 22.141 -0.146 1 89.19 244 LEU B N 1
ATOM 5188 C CA . LEU B 1 244 ? -8.922 21.422 -0.003 1 89.19 244 LEU B CA 1
ATOM 5189 C C . LEU B 1 244 ? -8.719 20.453 -1.164 1 89.19 244 LEU B C 1
ATOM 5191 O O . LEU B 1 244 ? -7.609 20.328 -1.688 1 89.19 244 LEU B O 1
ATOM 5195 N N . GLY B 1 245 ? -9.773 19.781 -1.527 1 89.94 245 GLY B N 1
ATOM 5196 C CA . GLY B 1 245 ? -9.719 18.922 -2.691 1 89.94 245 GLY B CA 1
ATOM 5197 C C . GLY B 1 245 ? -9.32 19.641 -3.961 1 89.94 245 GLY B C 1
ATOM 5198 O O . GLY B 1 245 ? -8.492 19.156 -4.73 1 89.94 245 GLY B O 1
ATOM 5199 N N . GLN B 1 246 ? -9.859 20.766 -4.156 1 88.88 246 GLN B N 1
ATOM 5200 C CA . GLN B 1 246 ? -9.539 21.562 -5.332 1 88.88 246 GLN B CA 1
ATOM 5201 C C . GLN B 1 246 ? -8.086 22.031 -5.301 1 88.88 246 GLN B C 1
ATOM 5203 O O . GLN B 1 246 ? -7.391 22 -6.32 1 88.88 246 GLN B O 1
ATOM 5208 N N . ALA B 1 247 ? -7.699 22.469 -4.16 1 90.88 247 ALA B N 1
ATOM 5209 C CA . ALA B 1 247 ? -6.309 22.875 -4.004 1 90.88 247 ALA B CA 1
ATOM 5210 C C . ALA B 1 247 ? -5.355 21.734 -4.324 1 90.88 247 ALA B C 1
ATOM 5212 O O . ALA B 1 247 ? -4.32 21.938 -4.965 1 90.88 247 ALA B O 1
ATOM 5213 N N . SER B 1 248 ? -5.703 20.594 -3.869 1 90 248 SER B N 1
ATOM 5214 C CA . SER B 1 248 ? -4.871 19.422 -4.105 1 90 248 SER B CA 1
ATOM 5215 C C . SER B 1 248 ? -4.773 19.094 -5.59 1 90 248 SER B C 1
ATOM 5217 O O . SER B 1 248 ? -3.742 18.609 -6.062 1 90 248 SER B O 1
ATOM 5219 N N . ARG B 1 249 ? -5.785 19.328 -6.289 1 88.62 249 ARG B N 1
ATOM 5220 C CA . ARG B 1 249 ? -5.77 19.125 -7.734 1 88.62 249 ARG B CA 1
ATOM 5221 C C . ARG B 1 249 ? -4.809 20.109 -8.414 1 88.62 249 ARG B C 1
ATOM 5223 O O . ARG B 1 249 ? -4.094 19.734 -9.344 1 88.62 249 ARG B O 1
ATOM 5230 N N . LEU B 1 250 ? -4.875 21.266 -8 1 90.56 250 LEU B N 1
ATOM 5231 C CA . LEU B 1 250 ? -3.943 22.25 -8.539 1 90.56 250 LEU B CA 1
ATOM 5232 C C . LEU B 1 250 ? -2.502 21.859 -8.242 1 90.56 250 LEU B C 1
ATOM 5234 O O . LEU B 1 250 ? -1.624 22.016 -9.094 1 90.56 250 LEU B O 1
ATOM 5238 N N . LEU B 1 251 ? -2.316 21.406 -7.055 1 89.12 251 LEU B N 1
ATOM 5239 C CA . LEU B 1 251 ? -0.988 20.906 -6.703 1 89.12 251 LEU B CA 1
ATOM 5240 C C . LEU B 1 251 ? -0.559 19.781 -7.641 1 89.12 251 LEU B C 1
ATOM 5242 O O . LEU B 1 251 ? 0.597 19.734 -8.062 1 89.12 251 LEU B O 1
ATOM 5246 N N . GLU B 1 252 ? -1.417 18.938 -7.871 1 86.5 252 GLU B N 1
ATOM 5247 C CA . GLU B 1 252 ? -1.127 17.844 -8.797 1 86.5 252 GLU B CA 1
ATOM 5248 C C . GLU B 1 252 ? -0.708 18.375 -10.164 1 86.5 252 GLU B C 1
ATOM 5250 O O . GLU B 1 252 ? 0.212 17.844 -10.789 1 86.5 252 GLU B O 1
ATOM 5255 N N . GLN B 1 253 ? -1.405 19.297 -10.68 1 86.62 253 GLN B N 1
ATOM 5256 C CA . GLN B 1 253 ? -1.066 19.922 -11.961 1 86.62 253 GLN B CA 1
ATOM 5257 C C . GLN B 1 253 ? 0.335 20.516 -11.922 1 86.62 253 GLN B C 1
ATOM 5259 O O . GLN B 1 253 ? 1.089 20.406 -12.898 1 86.62 253 GLN B O 1
ATOM 5264 N N . VAL B 1 254 ? 0.632 21.125 -10.898 1 88.81 254 VAL B N 1
ATOM 5265 C CA . VAL B 1 254 ? 1.955 21.719 -10.727 1 88.81 254 VAL B CA 1
ATOM 5266 C C . VAL B 1 254 ? 3.018 20.625 -10.766 1 88.81 254 VAL B C 1
ATOM 5268 O O . VAL B 1 254 ? 4.027 20.75 -11.461 1 88.81 254 VAL B O 1
ATOM 5271 N N . LEU B 1 255 ? 2.744 19.625 -10.039 1 83.62 255 LEU B N 1
ATOM 5272 C CA . LEU B 1 255 ? 3.715 18.531 -9.969 1 83.62 255 LEU B CA 1
ATOM 5273 C C . LEU B 1 255 ? 3.881 17.859 -11.32 1 83.62 255 LEU B C 1
ATOM 5275 O O . LEU B 1 255 ? 4.992 17.469 -11.695 1 83.62 255 LEU B O 1
ATOM 5279 N N . ALA B 1 256 ? 2.781 17.703 -11.992 1 79.94 256 ALA B N 1
ATOM 5280 C CA . ALA B 1 256 ? 2.857 17.156 -13.344 1 79.94 256 ALA B CA 1
ATOM 5281 C C . ALA B 1 256 ? 3.693 18.047 -14.258 1 79.94 256 ALA B C 1
ATOM 5283 O O . ALA B 1 256 ? 4.488 17.547 -15.062 1 79.94 256 ALA B O 1
ATOM 5284 N N . HIS B 1 257 ? 3.527 19.281 -14.141 1 83.19 257 HIS B N 1
ATOM 5285 C CA . HIS B 1 257 ? 4.258 20.25 -14.945 1 83.19 257 HIS B CA 1
ATOM 5286 C C . HIS B 1 257 ? 5.75 20.219 -14.633 1 83.19 257 HIS B C 1
ATOM 5288 O O . HIS B 1 257 ? 6.578 20.312 -15.539 1 83.19 257 HIS B O 1
ATOM 5294 N N . VAL B 1 258 ? 6.078 20.109 -13.422 1 82.56 258 VAL B N 1
ATOM 5295 C CA . VAL B 1 258 ? 7.457 20.188 -12.961 1 82.56 258 VAL B CA 1
ATOM 5296 C C . VAL B 1 258 ? 8.18 18.875 -13.258 1 82.56 258 VAL B C 1
ATOM 5298 O O . VAL B 1 258 ? 9.352 18.875 -13.625 1 82.56 258 VAL B O 1
ATOM 5301 N N . HIS B 1 259 ? 7.543 17.812 -13.125 1 72.88 259 HIS B N 1
ATOM 5302 C CA . HIS B 1 259 ? 8.242 16.531 -13.188 1 72.88 259 HIS B CA 1
ATOM 5303 C C . HIS B 1 259 ? 8.055 15.875 -14.547 1 72.88 259 HIS B C 1
ATOM 5305 O O . HIS B 1 259 ? 8.828 14.992 -14.922 1 72.88 259 HIS B O 1
ATOM 5311 N N . GLU B 1 260 ? 6.984 15.969 -15.172 1 62.44 260 GLU B N 1
ATOM 5312 C CA . GLU B 1 260 ? 6.781 15.383 -16.5 1 62.44 260 GLU B CA 1
ATOM 5313 C C . GLU B 1 260 ? 6.789 16.453 -17.578 1 62.44 260 GLU B C 1
ATOM 5315 O O . GLU B 1 260 ? 5.781 16.672 -18.266 1 62.44 260 GLU B O 1
ATOM 5320 N N . PRO B 1 261 ? 7.863 17.188 -17.578 1 53.34 261 PRO B N 1
ATOM 5321 C CA . PRO B 1 261 ? 7.789 18.219 -18.609 1 53.34 261 PRO B CA 1
ATOM 5322 C C . PRO B 1 261 ? 7.59 17.656 -20.016 1 53.34 261 PRO B C 1
ATOM 5324 O O . PRO B 1 261 ? 8.07 16.547 -20.297 1 53.34 261 PRO B O 1
ATOM 5327 N N . LEU B 1 262 ? 6.465 17.844 -20.5 1 49.94 262 LEU B N 1
ATOM 5328 C CA . LEU B 1 262 ? 6.289 17.328 -21.844 1 49.94 262 LEU B CA 1
ATOM 5329 C C . LEU B 1 262 ? 7.633 17.188 -22.547 1 49.94 262 LEU B C 1
ATOM 5331 O O . LEU B 1 262 ? 8.523 18.031 -22.391 1 49.94 262 LEU B O 1
ATOM 5335 N N . ARG B 1 263 ? 7.871 15.883 -22.969 1 45.94 263 ARG B N 1
ATOM 5336 C CA . ARG B 1 263 ? 9.031 15.375 -23.688 1 45.94 263 ARG B CA 1
ATOM 5337 C C . ARG B 1 263 ? 9.758 16.5 -24.422 1 45.94 263 ARG B C 1
ATOM 5339 O O . ARG B 1 263 ? 10.984 16.594 -24.375 1 45.94 263 ARG B O 1
ATOM 5346 N N . ASP B 1 264 ? 9.102 17 -25.391 1 45.81 264 ASP B N 1
ATOM 5347 C CA . ASP B 1 264 ? 9.789 17.719 -26.469 1 45.81 264 ASP B CA 1
ATOM 5348 C C . ASP B 1 264 ? 9.938 19.203 -26.109 1 45.81 264 ASP B C 1
ATOM 5350 O O . ASP B 1 264 ? 10.648 19.938 -26.797 1 45.81 264 ASP B O 1
ATOM 5354 N N . GLN B 1 265 ? 9.039 19.781 -25.266 1 47.72 265 GLN B N 1
ATOM 5355 C CA . GLN B 1 265 ? 9.148 21.219 -25.484 1 47.72 265 GLN B CA 1
ATOM 5356 C C . GLN B 1 265 ? 9.68 21.938 -24.234 1 47.72 265 GLN B C 1
ATOM 5358 O O . GLN B 1 265 ? 9.875 23.156 -24.25 1 47.72 265 GLN B O 1
ATOM 5363 N N . GLY B 1 266 ? 10.555 21.547 -23.422 1 53.25 266 GLY B N 1
ATOM 5364 C CA . GLY B 1 266 ? 11.102 22.422 -22.391 1 53.25 266 GLY B CA 1
ATOM 5365 C C . GLY B 1 266 ? 10.055 22.922 -21.422 1 53.25 266 GLY B C 1
ATOM 5366 O O . GLY B 1 266 ? 8.984 22.328 -21.281 1 53.25 266 GLY B O 1
ATOM 5367 N N . PHE B 1 267 ? 10.297 23.922 -20.688 1 59.06 267 PHE B N 1
ATOM 5368 C CA . PHE B 1 267 ? 9.406 24.688 -19.812 1 59.06 267 PHE B CA 1
ATOM 5369 C C . PHE B 1 267 ? 8.289 25.344 -20.625 1 59.06 267 PHE B C 1
ATOM 5371 O O . PHE B 1 267 ? 8.555 26.078 -21.562 1 59.06 267 PHE B O 1
ATOM 5378 N N . ASP B 1 268 ? 7.109 24.766 -20.453 1 74.38 268 ASP B N 1
ATOM 5379 C CA . ASP B 1 268 ? 5.941 25.422 -21.047 1 74.38 268 ASP B CA 1
ATOM 5380 C C . ASP B 1 268 ? 5.492 26.609 -20.188 1 74.38 268 ASP B C 1
ATOM 5382 O O . ASP B 1 268 ? 4.758 26.438 -19.219 1 74.38 268 ASP B O 1
ATOM 5386 N N . TYR B 1 269 ? 5.996 27.781 -20.641 1 76.06 269 TYR B N 1
ATOM 5387 C CA . TYR B 1 269 ? 5.75 29.016 -19.906 1 76.06 269 TYR B CA 1
ATOM 5388 C C . TYR B 1 269 ? 4.262 29.328 -19.844 1 76.06 269 TYR B C 1
ATOM 5390 O O . TYR B 1 269 ? 3.744 29.75 -18.812 1 76.06 269 TYR B O 1
ATOM 5398 N N . ASP B 1 270 ? 3.672 29.031 -20.906 1 81.06 270 ASP B N 1
ATOM 5399 C CA . ASP B 1 270 ? 2.25 29.359 -20.969 1 81.06 270 ASP B CA 1
ATOM 5400 C C . ASP B 1 270 ? 1.451 28.484 -19.984 1 81.06 270 ASP B C 1
ATOM 5402 O O . ASP B 1 270 ? 0.529 28.969 -19.328 1 81.06 270 ASP B O 1
ATOM 5406 N N . GLU B 1 271 ? 1.904 27.266 -19.938 1 85.62 271 GLU B N 1
ATOM 5407 C CA . GLU B 1 271 ? 1.223 26.359 -19.016 1 85.62 271 GLU B CA 1
ATOM 5408 C C . GLU B 1 271 ? 1.485 26.766 -17.562 1 85.62 271 GLU B C 1
ATOM 5410 O O . GLU B 1 271 ? 0.574 26.75 -16.734 1 85.62 271 GLU B O 1
ATOM 5415 N N . ALA B 1 272 ? 2.68 27.109 -17.312 1 86.38 272 ALA B N 1
ATOM 5416 C CA . ALA B 1 272 ? 3.035 27.531 -15.961 1 86.38 272 ALA B CA 1
ATOM 5417 C C . ALA B 1 272 ? 2.254 28.781 -15.555 1 86.38 272 ALA B C 1
ATOM 5419 O O . ALA B 1 272 ? 1.762 28.875 -14.422 1 86.38 272 ALA B O 1
ATOM 5420 N N . LEU B 1 273 ? 2.154 29.703 -16.484 1 86.94 273 LEU B N 1
ATOM 5421 C CA . LEU B 1 273 ? 1.428 30.938 -16.203 1 86.94 273 LEU B CA 1
ATOM 5422 C C . LEU B 1 273 ? -0.054 30.656 -15.977 1 86.94 273 LEU B C 1
ATOM 5424 O O . LEU B 1 273 ? -0.689 31.297 -15.141 1 86.94 273 LEU B O 1
ATOM 5428 N N . GLN B 1 274 ? -0.529 29.75 -16.734 1 91.19 274 GLN B N 1
ATOM 5429 C CA . GLN B 1 274 ? -1.931 29.391 -16.578 1 91.19 274 GLN B CA 1
ATOM 5430 C C . GLN B 1 274 ? -2.18 28.766 -15.203 1 91.19 274 GLN B C 1
ATOM 5432 O O . GLN B 1 274 ? -3.189 29.062 -14.562 1 91.19 274 GLN B O 1
ATOM 5437 N N . ILE B 1 275 ? -1.26 27.938 -14.805 1 92.25 275 ILE B N 1
ATOM 5438 C CA . ILE B 1 275 ? -1.381 27.297 -13.5 1 92.25 275 ILE B CA 1
ATOM 5439 C C . ILE B 1 275 ? -1.315 28.359 -12.398 1 92.25 275 ILE B C 1
ATOM 5441 O O . ILE B 1 275 ? -2.119 28.344 -11.461 1 92.25 275 ILE B O 1
ATOM 5445 N N . LEU B 1 276 ? -0.421 29.328 -12.578 1 91.5 276 LEU B N 1
ATOM 5446 C CA . LEU B 1 276 ? -0.251 30.375 -11.586 1 91.5 276 LEU B CA 1
ATOM 5447 C C . LEU B 1 276 ? -1.489 31.266 -11.508 1 91.5 276 LEU B C 1
ATOM 5449 O O . LEU B 1 276 ? -1.926 31.641 -10.422 1 91.5 276 LEU B O 1
ATOM 5453 N N . THR B 1 277 ? -2.016 31.516 -12.633 1 92 277 THR B N 1
ATOM 5454 C CA . THR B 1 277 ? -3.221 32.344 -12.68 1 92 277 THR B CA 1
ATOM 5455 C C . THR B 1 277 ? -4.395 31.609 -12.031 1 92 277 THR B C 1
ATOM 5457 O O . THR B 1 277 ? -5.191 32.219 -11.312 1 92 277 THR B O 1
ATOM 5460 N N . THR B 1 278 ? -4.461 30.359 -12.32 1 92.94 278 THR B N 1
ATOM 5461 C CA . THR B 1 278 ? -5.52 29.562 -11.727 1 92.94 278 THR B CA 1
ATOM 5462 C C . THR B 1 278 ? -5.371 29.5 -10.211 1 92.94 278 THR B C 1
ATOM 5464 O O . THR B 1 278 ? -6.359 29.578 -9.477 1 92.94 278 THR B O 1
ATOM 5467 N N . LEU B 1 279 ? -4.176 29.344 -9.758 1 92.81 279 LEU B N 1
ATOM 5468 C CA . LEU B 1 279 ? -3.902 29.297 -8.32 1 92.81 279 LEU B CA 1
ATOM 5469 C C . LEU B 1 279 ? -4.309 30.609 -7.652 1 92.81 279 LEU B C 1
ATOM 5471 O O . LEU B 1 279 ? -4.934 30.594 -6.59 1 92.81 279 LEU B O 1
ATOM 5475 N N . GLU B 1 280 ? -4.02 31.656 -8.273 1 89.19 280 GLU B N 1
ATOM 5476 C CA . GLU B 1 280 ? -4.352 32.969 -7.734 1 89.19 280 GLU B CA 1
ATOM 5477 C C . GLU B 1 280 ? -5.863 33.188 -7.703 1 89.19 280 GLU B C 1
ATOM 5479 O O . GLU B 1 280 ? -6.402 33.688 -6.719 1 89.19 280 GLU B O 1
ATOM 5484 N N . SER B 1 281 ? -6.449 32.812 -8.781 1 91.38 281 SER B N 1
ATOM 5485 C CA . SER B 1 281 ? -7.902 32.938 -8.852 1 91.38 281 SER B CA 1
ATOM 5486 C C . SER B 1 281 ? -8.586 32.094 -7.793 1 91.38 281 SER B C 1
ATOM 5488 O O . SER B 1 281 ? -9.57 32.5 -7.18 1 91.38 281 SER B O 1
ATOM 5490 N N . PHE B 1 282 ? -8.07 30.969 -7.625 1 90.81 282 PHE B N 1
ATOM 5491 C CA . PHE B 1 282 ? -8.625 30.047 -6.637 1 90.81 282 PHE B CA 1
ATOM 5492 C C . PHE B 1 282 ? -8.445 30.594 -5.227 1 90.81 282 PHE B C 1
ATOM 5494 O O . PHE B 1 282 ? -9.375 30.547 -4.414 1 90.81 282 PHE B O 1
ATOM 5501 N N . ARG B 1 283 ? -7.348 31.094 -4.91 1 86.88 283 ARG B N 1
ATOM 5502 C CA . ARG B 1 283 ? -7.062 31.656 -3.598 1 86.88 283 ARG B CA 1
ATOM 5503 C C . ARG B 1 283 ? -8.031 32.781 -3.271 1 86.88 283 ARG B C 1
ATOM 5505 O O . ARG B 1 283 ? -8.453 32.938 -2.123 1 86.88 283 ARG B O 1
ATOM 5512 N N . ALA B 1 284 ? -8.328 33.469 -4.246 1 83.62 284 ALA B N 1
ATOM 5513 C CA . ALA B 1 284 ? -9.227 34.594 -4.07 1 83.62 284 ALA B CA 1
ATOM 5514 C C . ALA B 1 284 ? -10.625 34.156 -3.689 1 83.62 284 ALA B C 1
ATOM 5516 O O . ALA B 1 284 ? -11.375 34.875 -3.051 1 83.62 284 ALA B O 1
ATOM 5517 N N . THR B 1 285 ? -10.953 32.938 -4.023 1 82.75 285 THR B N 1
ATOM 5518 C CA . THR B 1 285 ? -12.289 32.406 -3.738 1 82.75 285 THR B CA 1
ATOM 5519 C C . THR B 1 285 ? -12.375 31.891 -2.307 1 82.75 285 THR B C 1
ATOM 5521 O O . THR B 1 285 ? -13.469 31.672 -1.781 1 82.75 285 THR B O 1
ATOM 5524 N N . MET B 1 286 ? -11.273 31.734 -1.731 1 80.94 286 MET B N 1
ATOM 5525 C CA . MET B 1 286 ? -11.266 31.156 -0.391 1 80.94 286 MET B CA 1
ATOM 5526 C C . MET B 1 286 ? -11.727 32.188 0.646 1 80.94 286 MET B C 1
ATOM 5528 O O . MET B 1 286 ? -11.32 33.344 0.597 1 80.94 286 MET B O 1
ATOM 5532 N N . GLN B 1 287 ? -12.719 31.734 1.326 1 69.44 287 GLN B N 1
ATOM 5533 C CA . GLN B 1 287 ? -13.266 32.625 2.354 1 69.44 287 GLN B CA 1
ATOM 5534 C C . GLN B 1 287 ? -12.562 32.406 3.691 1 69.44 287 GLN B C 1
ATOM 5536 O O . GLN B 1 287 ? -12.047 31.328 3.965 1 69.44 287 GLN B O 1
ATOM 5541 N N . ASP B 1 288 ? -12.508 33.5 4.355 1 63 288 ASP B N 1
ATOM 5542 C CA . ASP B 1 288 ? -11.984 33.406 5.715 1 63 288 ASP B CA 1
ATOM 5543 C C . ASP B 1 288 ? -12.906 32.594 6.605 1 63 288 ASP B C 1
ATOM 5545 O O . ASP B 1 288 ? -14.125 32.75 6.582 1 63 288 ASP B O 1
ATOM 5549 N N . ASN B 1 289 ? -12.547 31.406 7 1 60.84 289 ASN B N 1
ATOM 5550 C CA . ASN B 1 289 ? -13.398 30.531 7.793 1 60.84 289 ASN B CA 1
ATOM 5551 C C . ASN B 1 289 ? -13.523 31.016 9.234 1 60.84 289 ASN B C 1
ATOM 5553 O O . ASN B 1 289 ? -14.211 30.391 10.047 1 60.84 289 ASN B O 1
ATOM 5557 N N . GLY B 1 290 ? -13.047 32.188 9.453 1 58.72 290 GLY B N 1
ATOM 5558 C CA . GLY B 1 290 ? -13.18 32.75 10.789 1 58.72 290 GLY B CA 1
ATOM 5559 C C . GLY B 1 290 ? -12.359 32.031 11.828 1 58.72 290 GLY B C 1
ATOM 5560 O O . GLY B 1 290 ? -12.133 32.531 12.93 1 58.72 290 GLY B O 1
ATOM 5561 N N . ASN B 1 291 ? -12.047 30.766 11.617 1 61 291 ASN B N 1
ATOM 5562 C CA . ASN B 1 291 ? -11.344 29.984 12.633 1 61 291 ASN B CA 1
ATOM 5563 C C . ASN B 1 291 ? -9.875 30.375 12.727 1 61 291 ASN B C 1
ATOM 5565 O O . ASN B 1 291 ? -9.234 30.188 13.766 1 61 291 ASN B O 1
ATOM 5569 N N . PHE B 1 292 ? -9.469 30.953 11.633 1 65.31 292 PHE B N 1
ATOM 5570 C CA . PHE B 1 292 ? -8.055 31.328 11.617 1 65.31 292 PHE B CA 1
ATOM 5571 C C . PHE B 1 292 ? -7.887 32.812 11.281 1 65.31 292 PHE B C 1
ATOM 5573 O O . PHE B 1 292 ? -8.688 33.375 10.531 1 65.31 292 PHE B O 1
ATOM 5580 N N . PRO B 1 293 ? -6.957 33.344 11.969 1 60.16 293 PRO B N 1
ATOM 5581 C CA . PRO B 1 293 ? -6.703 34.75 11.711 1 60.16 293 PRO B CA 1
ATOM 5582 C C . PRO B 1 293 ? -6.355 35.031 10.25 1 60.16 293 PRO B C 1
ATOM 5584 O O . PRO B 1 293 ? -6.598 36.125 9.75 1 60.16 293 PRO B O 1
ATOM 5587 N N . CYS B 1 294 ? -5.797 33.969 9.727 1 67.5 294 CYS B N 1
ATOM 5588 C CA . CYS B 1 294 ? -5.375 34.125 8.336 1 67.5 294 CYS B CA 1
ATOM 5589 C C . CYS B 1 294 ? -5.77 32.906 7.504 1 67.5 294 CYS B C 1
ATOM 5591 O O . CYS B 1 294 ? -5.684 31.781 7.977 1 67.5 294 CYS B O 1
ATOM 5593 N N . LYS B 1 295 ? -6.02 33.25 6.344 1 73.5 295 LYS B N 1
ATOM 5594 C CA . LYS B 1 295 ? -6.512 32.281 5.395 1 73.5 295 LYS B CA 1
ATOM 5595 C C . LYS B 1 295 ? -5.461 31.188 5.141 1 73.5 295 LYS B C 1
ATOM 5597 O O . LYS B 1 295 ? -5.805 30.031 4.887 1 73.5 295 LYS B O 1
ATOM 5602 N N . ILE B 1 296 ? -4.285 31.578 5.309 1 71.88 296 ILE B N 1
ATOM 5603 C CA . ILE B 1 296 ? -3.197 30.688 4.922 1 71.88 296 ILE B CA 1
ATOM 5604 C C . ILE B 1 296 ? -3.178 29.469 5.844 1 71.88 296 ILE B C 1
ATOM 5606 O O . ILE B 1 296 ? -2.664 28.422 5.473 1 71.88 296 ILE B O 1
ATOM 5610 N N . TRP B 1 297 ? -3.826 29.656 6.906 1 77.44 297 TRP B N 1
ATOM 5611 C CA . TRP B 1 297 ? -3.777 28.594 7.906 1 77.44 297 TRP B CA 1
ATOM 5612 C C . TRP B 1 297 ? -4.883 27.562 7.672 1 77.44 297 TRP B C 1
ATOM 5614 O O . TRP B 1 297 ? -4.926 26.531 8.328 1 77.44 297 TRP B O 1
ATOM 5624 N N . CYS B 1 298 ? -5.633 27.906 6.707 1 83.38 298 CYS B N 1
ATOM 5625 C CA . CYS B 1 298 ? -6.586 26.906 6.262 1 83.38 298 CYS B CA 1
ATOM 5626 C C . CYS B 1 298 ? -5.902 25.859 5.383 1 83.38 298 CYS B C 1
ATOM 5628 O O . CYS B 1 298 ? -4.926 26.156 4.699 1 83.38 298 CYS B O 1
ATOM 5630 N N . SER B 1 299 ? -6.375 24.672 5.406 1 87.75 299 SER B N 1
ATOM 5631 C CA . SER B 1 299 ? -5.766 23.547 4.707 1 87.75 299 SER B CA 1
ATOM 5632 C C . SER B 1 299 ? -5.617 23.828 3.215 1 87.75 299 SER B C 1
ATOM 5634 O O . SER B 1 299 ? -4.543 23.641 2.643 1 87.75 299 SER B O 1
ATOM 5636 N N . ALA B 1 300 ? -6.66 24.344 2.629 1 88.88 300 ALA B N 1
ATOM 5637 C CA . ALA B 1 300 ? -6.66 24.594 1.188 1 88.88 300 ALA B CA 1
ATOM 5638 C C . ALA B 1 300 ? -5.637 25.656 0.816 1 88.88 300 ALA B C 1
ATOM 5640 O O . ALA B 1 300 ? -4.902 25.5 -0.165 1 88.88 300 ALA B O 1
ATOM 5641 N N . ALA B 1 301 ? -5.574 26.672 1.604 1 88.62 301 ALA B N 1
ATOM 5642 C CA . ALA B 1 301 ? -4.633 27.766 1.343 1 88.62 301 ALA B CA 1
ATOM 5643 C C . ALA B 1 301 ? -3.191 27.297 1.504 1 88.62 301 ALA B C 1
ATOM 5645 O O . ALA B 1 301 ? -2.309 27.703 0.746 1 88.62 301 ALA B O 1
ATOM 5646 N N . GLY B 1 302 ? -2.99 26.516 2.523 1 88.56 302 GLY B N 1
ATOM 5647 C CA . GLY B 1 302 ? -1.664 25.938 2.713 1 88.56 302 GLY B CA 1
ATOM 5648 C C . GLY B 1 302 ? -1.188 25.125 1.524 1 88.56 302 GLY B C 1
ATOM 5649 O O . GLY B 1 302 ? -0.053 25.297 1.071 1 88.56 302 GLY B O 1
ATOM 5650 N N . VAL B 1 303 ? -2.031 24.312 1.03 1 90.25 303 VAL B N 1
ATOM 5651 C CA . VAL B 1 303 ? -1.697 23.469 -0.118 1 90.25 303 VAL B CA 1
ATOM 5652 C C . VAL B 1 303 ? -1.446 24.359 -1.342 1 90.25 303 VAL B C 1
ATOM 5654 O O . VAL B 1 303 ? -0.516 24.109 -2.111 1 90.25 303 VAL B O 1
ATOM 5657 N N . CYS B 1 304 ? -2.252 25.359 -1.51 1 91.31 304 CYS B N 1
ATOM 5658 C CA . CYS B 1 304 ? -2.074 26.281 -2.623 1 91.31 304 CYS B CA 1
ATOM 5659 C C . CYS B 1 304 ? -0.733 27 -2.527 1 91.31 304 CYS B C 1
ATOM 5661 O O . CYS B 1 304 ? -0.071 27.234 -3.543 1 91.31 304 CYS B O 1
ATOM 5663 N N . CYS B 1 305 ? -0.463 27.375 -1.388 1 91.69 305 CYS B N 1
ATOM 5664 C CA . CYS B 1 305 ? 0.82 28.031 -1.171 1 91.69 305 CYS B CA 1
ATOM 5665 C C . CYS B 1 305 ? 1.977 27.109 -1.547 1 91.69 305 CYS B C 1
ATOM 5667 O O . CYS B 1 305 ? 2.9 27.531 -2.248 1 91.69 305 CYS B O 1
ATOM 5669 N N . SER B 1 306 ? 1.908 25.891 -1.107 1 90.44 306 SER B N 1
ATOM 5670 C CA . SER B 1 306 ? 2.928 24.922 -1.465 1 90.44 306 SER B CA 1
ATOM 5671 C C . SER B 1 306 ? 3.021 24.734 -2.977 1 90.44 306 SER B C 1
ATOM 5673 O O . SER B 1 306 ? 4.117 24.594 -3.523 1 90.44 306 SER B O 1
ATOM 5675 N N . ALA B 1 307 ? 1.88 24.672 -3.584 1 91.88 307 ALA B N 1
ATOM 5676 C CA . ALA B 1 307 ? 1.843 24.531 -5.039 1 91.88 307 ALA B CA 1
ATOM 5677 C C . ALA B 1 307 ? 2.518 25.719 -5.719 1 91.88 307 ALA B C 1
ATOM 5679 O O . ALA B 1 307 ? 3.338 25.547 -6.621 1 91.88 307 ALA B O 1
ATOM 5680 N N . SER B 1 308 ? 2.246 26.906 -5.258 1 93.31 308 SER B N 1
ATOM 5681 C CA . SER B 1 308 ? 2.83 28.125 -5.816 1 93.31 308 SER B CA 1
ATOM 5682 C C . SER B 1 308 ? 4.344 28.141 -5.637 1 93.31 308 SER B C 1
ATOM 5684 O O . SER B 1 308 ? 5.082 28.453 -6.578 1 93.31 308 SER B O 1
ATOM 5686 N N . LEU B 1 309 ? 4.773 27.812 -4.5 1 93 309 LEU B N 1
ATOM 5687 C CA . LEU B 1 309 ? 6.207 27.797 -4.223 1 93 309 LEU B CA 1
ATOM 5688 C C . LEU B 1 309 ? 6.922 26.797 -5.117 1 93 309 LEU B C 1
ATOM 5690 O O . LEU B 1 309 ? 8.016 27.062 -5.617 1 93 309 LEU B O 1
ATOM 5694 N N . THR B 1 310 ? 6.297 25.703 -5.32 1 90.25 310 THR B N 1
ATOM 5695 C CA . THR B 1 310 ? 6.898 24.625 -6.102 1 90.25 310 THR B CA 1
ATOM 5696 C C . THR B 1 310 ? 7.043 25.047 -7.566 1 90.25 310 THR B C 1
ATOM 5698 O O . THR B 1 310 ? 8.109 24.859 -8.164 1 90.25 310 THR B O 1
ATOM 5701 N N . ILE B 1 311 ? 6 25.531 -8.109 1 91.38 311 ILE B N 1
ATOM 5702 C CA . ILE B 1 311 ? 6.047 25.875 -9.523 1 91.38 311 ILE B CA 1
ATOM 5703 C C . ILE B 1 311 ? 6.977 27.078 -9.734 1 91.38 311 ILE B C 1
ATOM 5705 O O . ILE B 1 311 ? 7.672 27.156 -10.75 1 91.38 311 ILE B O 1
ATOM 5709 N N . LEU B 1 312 ? 6.98 28 -8.859 1 92.38 312 LEU B N 1
ATOM 5710 C CA . LEU B 1 312 ? 7.848 29.172 -8.977 1 92.38 312 LEU B CA 1
ATOM 5711 C C . LEU B 1 312 ? 9.312 28.781 -8.797 1 92.38 312 LEU B C 1
ATOM 5713 O O . LEU B 1 312 ? 10.188 29.312 -9.484 1 92.38 312 LEU B O 1
ATOM 5717 N N . GLU B 1 313 ? 9.578 27.875 -7.871 1 90.62 313 GLU B N 1
ATOM 5718 C CA . GLU B 1 313 ? 10.938 27.344 -7.738 1 90.62 313 GLU B CA 1
ATOM 5719 C C . GLU B 1 313 ? 11.414 26.75 -9.055 1 90.62 313 GLU B C 1
ATOM 5721 O O . GLU B 1 313 ? 12.562 26.969 -9.461 1 90.62 313 GLU B O 1
ATOM 5726 N N . PHE B 1 314 ? 10.539 26.031 -9.594 1 86.81 314 PHE B N 1
ATOM 5727 C CA . PHE B 1 314 ? 10.859 25.422 -10.883 1 86.81 314 PHE B CA 1
ATOM 5728 C C . PHE B 1 314 ? 11.164 26.5 -11.914 1 86.81 314 PHE B C 1
ATOM 5730 O O . PHE B 1 314 ? 12.125 26.375 -12.68 1 86.81 314 PHE B O 1
ATOM 5737 N N . GLY B 1 315 ? 10.367 27.5 -11.969 1 86.62 315 GLY B N 1
ATOM 5738 C CA . GLY B 1 315 ? 10.578 28.609 -12.891 1 86.62 315 GLY B CA 1
ATOM 5739 C C . GLY B 1 315 ? 11.898 29.312 -12.68 1 86.62 315 GLY B C 1
ATOM 5740 O O . GLY B 1 315 ? 12.5 29.828 -13.633 1 86.62 315 GLY B O 1
ATOM 5741 N N . CYS B 1 316 ? 12.367 29.344 -11.492 1 88.12 316 CYS B N 1
ATOM 5742 C CA . CYS B 1 316 ? 13.625 30.016 -11.164 1 88.12 316 CYS B CA 1
ATOM 5743 C C . CYS B 1 316 ? 14.812 29.203 -11.68 1 88.12 316 CYS B C 1
ATOM 5745 O O . CYS B 1 316 ? 15.914 29.75 -11.836 1 88.12 316 CYS B O 1
ATOM 5747 N N . HIS B 1 317 ? 14.672 27.984 -12.008 1 85.44 317 HIS B N 1
ATOM 5748 C CA . HIS B 1 317 ? 15.789 27.125 -12.391 1 85.44 317 HIS B CA 1
ATOM 5749 C C . HIS B 1 317 ? 15.727 26.75 -13.867 1 85.44 317 HIS B C 1
ATOM 5751 O O . HIS B 1 317 ? 16.469 25.891 -14.328 1 85.44 317 HIS B O 1
ATOM 5757 N N . ILE B 1 318 ? 14.836 27.391 -14.555 1 78.5 318 ILE B N 1
ATOM 5758 C CA . ILE B 1 318 ? 14.773 27.141 -15.992 1 78.5 318 ILE B CA 1
ATOM 5759 C C . ILE B 1 318 ? 16.031 27.672 -16.672 1 78.5 318 ILE B C 1
ATOM 5761 O O . ILE B 1 318 ? 16.438 28.812 -16.438 1 78.5 318 ILE B O 1
ATOM 5765 N N . LYS B 1 319 ? 16.812 26.75 -17.281 1 68.25 319 LYS B N 1
ATOM 5766 C CA . LYS B 1 319 ? 18.094 27.062 -17.906 1 68.25 319 LYS B CA 1
ATOM 5767 C C . LYS B 1 319 ? 17.922 27.516 -19.344 1 68.25 319 LYS B C 1
ATOM 5769 O O . LYS B 1 319 ? 18.719 27.172 -20.219 1 68.25 319 LYS B O 1
ATOM 5774 N N . ASN B 1 320 ? 16.922 27.984 -19.672 1 64.12 320 ASN B N 1
ATOM 5775 C CA . ASN B 1 320 ? 16.844 28.484 -21.047 1 64.12 320 ASN B CA 1
ATOM 5776 C C . ASN B 1 320 ? 17.031 29.984 -21.109 1 64.12 320 ASN B C 1
ATOM 5778 O O . ASN B 1 320 ? 16.25 30.734 -20.516 1 64.12 320 ASN B O 1
ATOM 5782 N N . SER B 1 321 ? 18.203 30.422 -21.625 1 60.88 321 SER B N 1
ATOM 5783 C CA . SER B 1 321 ? 18.641 31.797 -21.766 1 60.88 321 SER B CA 1
ATOM 5784 C C . SER B 1 321 ? 17.516 32.688 -22.312 1 60.88 321 SER B C 1
ATOM 5786 O O . SER B 1 321 ? 17.422 33.875 -21.969 1 60.88 321 SER B O 1
ATOM 5788 N N . GLN B 1 322 ? 16.719 32.062 -23.188 1 64.19 322 GLN B N 1
ATOM 5789 C CA . GLN B 1 322 ? 15.664 32.875 -23.812 1 64.19 322 GLN B CA 1
ATOM 5790 C C . GLN B 1 322 ? 14.531 33.156 -22.828 1 64.19 322 GLN B C 1
ATOM 5792 O O . GLN B 1 322 ? 13.664 34 -23.094 1 64.19 322 GLN B O 1
ATOM 5797 N N . GLN B 1 323 ? 14.805 32.562 -21.594 1 73.38 323 GLN B N 1
ATOM 5798 C CA . GLN B 1 323 ? 13.672 32.688 -20.672 1 73.38 323 GLN B CA 1
ATOM 5799 C C . GLN B 1 323 ? 14.086 33.406 -19.375 1 73.38 323 GLN B C 1
ATOM 5801 O O . GLN B 1 323 ? 13.625 33.031 -18.297 1 73.38 323 GLN B O 1
ATOM 5806 N N . GLN B 1 324 ? 14.984 34.344 -19.609 1 80.44 324 GLN B N 1
ATOM 5807 C CA . GLN B 1 324 ? 15.461 35.094 -18.453 1 80.44 324 GLN B CA 1
ATOM 5808 C C . GLN B 1 324 ? 14.336 35.906 -17.812 1 80.44 324 GLN B C 1
ATOM 5810 O O . GLN B 1 324 ? 14.289 36.094 -16.594 1 80.44 324 GLN B O 1
ATOM 5815 N N . SER B 1 325 ? 13.539 36.438 -18.703 1 82.56 325 SER B N 1
ATOM 5816 C CA . SER B 1 325 ? 12.398 37.188 -18.188 1 82.56 325 SER B CA 1
ATOM 5817 C C . SER B 1 325 ? 11.508 36.344 -17.312 1 82.56 325 SER B C 1
ATOM 5819 O O . SER B 1 325 ? 11.039 36.781 -16.266 1 82.56 325 SER B O 1
ATOM 5821 N N . CYS B 1 326 ? 11.344 35.094 -17.703 1 82.62 326 CYS B N 1
ATOM 5822 C CA . CYS B 1 326 ? 10.523 34.156 -16.953 1 82.62 326 CYS B CA 1
ATOM 5823 C C . CYS B 1 326 ? 11.164 33.844 -15.602 1 82.62 326 CYS B C 1
ATOM 5825 O O . CYS B 1 326 ? 10.469 33.75 -14.586 1 82.62 326 CYS B O 1
ATOM 5827 N N . VAL B 1 327 ? 12.43 33.75 -15.641 1 87.12 327 VAL B N 1
ATOM 5828 C CA . VAL B 1 327 ? 13.172 33.438 -14.422 1 87.12 327 VAL B CA 1
ATOM 5829 C C . VAL B 1 327 ? 13.055 34.625 -13.445 1 87.12 327 VAL B C 1
ATOM 5831 O O . VAL B 1 327 ? 12.75 34.406 -12.266 1 87.12 327 VAL B O 1
ATOM 5834 N N . ASN B 1 328 ? 13.211 35.812 -13.992 1 88 328 ASN B N 1
ATOM 5835 C CA . ASN B 1 328 ? 13.125 37 -13.148 1 88 328 ASN B CA 1
ATOM 5836 C C . ASN B 1 328 ? 11.719 37.156 -12.578 1 88 328 ASN B C 1
ATOM 5838 O O . ASN B 1 328 ? 11.562 37.531 -11.406 1 88 328 ASN B O 1
ATOM 5842 N N . GLU B 1 329 ? 10.773 36.938 -13.391 1 88.5 329 GLU B N 1
ATOM 5843 C CA . GLU B 1 329 ? 9.391 37.062 -12.93 1 88.5 329 GLU B CA 1
ATOM 5844 C C . GLU B 1 329 ? 9.086 36 -11.859 1 88.5 329 GLU B C 1
ATOM 5846 O O . GLU B 1 329 ? 8.344 36.281 -10.914 1 88.5 329 GLU B O 1
ATOM 5851 N N . SER B 1 330 ? 9.633 34.844 -12.047 1 90.5 330 SER B N 1
ATOM 5852 C CA . SER B 1 330 ? 9.445 33.781 -11.062 1 90.5 330 SER B CA 1
ATOM 5853 C C . SER B 1 330 ? 10.039 34.188 -9.711 1 90.5 330 SER B C 1
ATOM 5855 O O . SER B 1 330 ? 9.422 33.938 -8.664 1 90.5 330 SER B O 1
ATOM 5857 N N . PHE B 1 331 ? 11.156 34.844 -9.758 1 91.12 331 PHE B N 1
ATOM 5858 C CA . PHE B 1 331 ? 11.789 35.281 -8.523 1 91.12 331 PHE B CA 1
ATOM 5859 C C . PHE B 1 331 ? 10.953 36.344 -7.848 1 91.12 331 PHE B C 1
ATOM 5861 O O . PHE B 1 331 ? 10.789 36.344 -6.625 1 91.12 331 PHE B O 1
ATOM 5868 N N . GLU B 1 332 ? 10.461 37.219 -8.609 1 92.12 332 GLU B N 1
ATOM 5869 C CA . GLU B 1 332 ? 9.648 38.281 -8.055 1 92.12 332 GLU B CA 1
ATOM 5870 C C . GLU B 1 332 ? 8.391 37.75 -7.391 1 92.12 332 GLU B C 1
ATOM 5872 O O . GLU B 1 332 ? 8.039 38.156 -6.281 1 92.12 332 GLU B O 1
ATOM 5877 N N . LEU B 1 333 ? 7.773 36.906 -8.109 1 92.06 333 LEU B N 1
ATOM 5878 C CA . LEU B 1 333 ? 6.551 36.312 -7.574 1 92.06 333 LEU B CA 1
ATOM 5879 C C . LEU B 1 333 ? 6.852 35.469 -6.344 1 92.06 333 LEU B C 1
ATOM 5881 O O . LEU B 1 333 ? 6.051 35.406 -5.406 1 92.06 333 LEU B O 1
ATOM 5885 N N . LEU B 1 334 ? 7.914 34.781 -6.406 1 93.69 334 LEU B N 1
ATOM 5886 C CA . LEU B 1 334 ? 8.344 33.969 -5.273 1 93.69 334 LEU B CA 1
ATOM 5887 C C . LEU B 1 334 ? 8.539 34.844 -4.031 1 93.69 334 LEU B C 1
ATOM 5889 O O . LEU B 1 334 ? 8.125 34.469 -2.934 1 93.69 334 LEU B O 1
ATOM 5893 N N . HIS B 1 335 ? 9.125 36 -4.207 1 93.69 335 HIS B N 1
ATOM 5894 C CA . HIS B 1 335 ? 9.297 36.938 -3.111 1 93.69 335 HIS B CA 1
ATOM 5895 C C . HIS B 1 335 ? 7.949 37.375 -2.539 1 93.69 335 HIS B C 1
ATOM 5897 O O . HIS B 1 335 ? 7.785 37.438 -1.319 1 93.69 335 HIS B O 1
ATOM 5903 N N . ASP B 1 336 ? 7.035 37.594 -3.373 1 93 336 ASP B N 1
ATOM 5904 C CA . ASP B 1 336 ? 5.715 38.031 -2.947 1 93 336 ASP B CA 1
ATOM 5905 C C . ASP B 1 336 ? 5.012 36.969 -2.113 1 93 336 ASP B C 1
ATOM 5907 O O . ASP B 1 336 ? 4.422 37.25 -1.074 1 93 336 ASP B O 1
ATOM 5911 N N . VAL B 1 337 ? 5.074 35.75 -2.613 1 92.31 337 VAL B N 1
ATOM 5912 C CA . VAL B 1 337 ? 4.41 34.656 -1.935 1 92.31 337 VAL B CA 1
ATOM 5913 C C . VAL B 1 337 ? 5.031 34.438 -0.557 1 92.31 337 VAL B C 1
ATOM 5915 O O . VAL B 1 337 ? 4.32 34.25 0.428 1 92.31 337 VAL B O 1
ATOM 5918 N N . ILE B 1 338 ? 6.328 34.5 -0.484 1 93.62 338 ILE B N 1
ATOM 5919 C CA . ILE B 1 338 ? 7.031 34.281 0.774 1 93.62 338 ILE B CA 1
ATOM 5920 C C . ILE B 1 338 ? 6.73 35.406 1.743 1 93.62 338 ILE B C 1
ATOM 5922 O O . ILE B 1 338 ? 6.523 35.188 2.938 1 93.62 338 ILE B O 1
ATOM 5926 N N . GLU B 1 339 ? 6.727 36.562 1.237 1 92.19 339 GLU B N 1
ATOM 5927 C CA . GLU B 1 339 ? 6.395 37.719 2.076 1 92.19 339 GLU B CA 1
ATOM 5928 C C . GLU B 1 339 ? 4.996 37.594 2.668 1 92.19 339 GLU B C 1
ATOM 5930 O O . GLU B 1 339 ? 4.789 37.875 3.852 1 92.19 339 GLU B O 1
ATOM 5935 N N . GLU B 1 340 ? 4.094 37.188 1.837 1 89 340 GLU B N 1
ATOM 5936 C CA . GLU B 1 340 ? 2.729 36.969 2.307 1 89 340 GLU B CA 1
ATOM 5937 C C . GLU B 1 340 ? 2.684 35.906 3.387 1 89 340 GLU B C 1
ATOM 5939 O O . GLU B 1 340 ? 1.974 36.031 4.383 1 89 340 GLU B O 1
ATOM 5944 N N . LEU B 1 341 ? 3.387 34.875 3.156 1 91.19 341 LEU B N 1
ATOM 5945 C CA . LEU B 1 341 ? 3.432 33.75 4.098 1 91.19 341 LEU B CA 1
ATOM 5946 C C . LEU B 1 341 ? 4.035 34.188 5.43 1 91.19 341 LEU B C 1
ATOM 5948 O O . LEU B 1 341 ? 3.512 33.844 6.496 1 91.19 341 LEU B O 1
ATOM 5952 N N . VAL B 1 342 ? 5.113 34.938 5.391 1 91.19 342 VAL B N 1
ATOM 5953 C CA . VAL B 1 342 ? 5.812 35.375 6.586 1 91.19 342 VAL B CA 1
ATOM 5954 C C . VAL B 1 342 ? 4.914 36.312 7.383 1 91.19 342 VAL B C 1
ATOM 5956 O O . VAL B 1 342 ? 4.832 36.219 8.609 1 91.19 342 VAL B O 1
ATOM 5959 N N . ASN B 1 343 ? 4.242 37.156 6.699 1 88.56 343 ASN B N 1
ATOM 5960 C CA . ASN B 1 343 ? 3.314 38.062 7.363 1 88.56 343 ASN B CA 1
ATOM 5961 C C . ASN B 1 343 ? 2.178 37.312 8.047 1 88.56 343 ASN B C 1
ATOM 5963 O O . ASN B 1 343 ? 1.774 37.656 9.156 1 88.56 343 ASN B O 1
ATOM 5967 N N . ALA B 1 344 ? 1.739 36.344 7.371 1 86.75 344 ALA B N 1
ATOM 5968 C CA . ALA B 1 344 ? 0.675 35.531 7.938 1 86.75 344 ALA B CA 1
ATOM 5969 C C . ALA B 1 344 ? 1.164 34.781 9.172 1 86.75 344 ALA B C 1
ATOM 5971 O O . ALA B 1 344 ? 0.413 34.594 10.133 1 86.75 344 ALA B O 1
ATOM 5972 N N . CYS B 1 345 ? 2.332 34.312 9.141 1 88.25 345 CYS B N 1
ATOM 5973 C CA . CYS B 1 345 ? 2.914 33.594 10.266 1 88.25 345 CYS B CA 1
ATOM 5974 C C . CYS B 1 345 ? 3.062 34.5 11.477 1 88.25 345 CYS B C 1
ATOM 5976 O O . CYS B 1 345 ? 2.771 34.094 12.602 1 88.25 345 CYS B O 1
ATOM 5978 N N . ASP B 1 346 ? 3.49 35.656 11.25 1 85.75 346 ASP B N 1
ATOM 5979 C CA . ASP B 1 346 ? 3.65 36.625 12.328 1 85.75 346 ASP B CA 1
ATOM 5980 C C . ASP B 1 346 ? 2.312 36.906 13.008 1 85.75 346 ASP B C 1
ATOM 5982 O O . ASP B 1 346 ? 2.229 36.969 14.234 1 85.75 346 ASP B O 1
ATOM 5986 N N . ALA B 1 347 ? 1.373 37.062 12.195 1 82.5 347 ALA B N 1
ATOM 5987 C CA . ALA B 1 347 ? 0.038 37.344 12.719 1 82.5 347 ALA B CA 1
ATOM 5988 C C . ALA B 1 347 ? -0.516 36.125 13.461 1 82.5 347 ALA B C 1
ATOM 5990 O O . ALA B 1 347 ? -1.197 36.281 14.484 1 82.5 347 ALA B O 1
ATOM 5991 N N . PHE B 1 348 ? -0.221 35.062 13 1 81.94 348 PHE B N 1
ATOM 5992 C CA . PHE B 1 348 ? -0.739 33.812 13.555 1 81.94 348 PHE B CA 1
ATOM 5993 C C . PHE B 1 348 ? -0.13 33.531 14.922 1 81.94 348 PHE B C 1
ATOM 5995 O O . PHE B 1 348 ? -0.851 33.281 15.883 1 81.94 348 PHE B O 1
ATOM 6002 N N . VAL B 1 349 ? 1.136 33.562 15.023 1 78.75 349 VAL B N 1
ATOM 6003 C CA . VAL B 1 349 ? 1.824 33.219 16.266 1 78.75 349 VAL B CA 1
ATOM 6004 C C . VAL B 1 349 ? 1.414 34.219 17.359 1 78.75 349 VAL B C 1
ATOM 6006 O O . VAL B 1 349 ? 1.246 33.844 18.516 1 78.75 349 VAL B O 1
ATOM 6009 N N . ALA B 1 350 ? 1.118 35.344 16.938 1 76.38 350 ALA B N 1
ATOM 6010 C CA . ALA B 1 350 ? 0.77 36.406 17.891 1 76.38 350 ALA B CA 1
ATOM 6011 C C . ALA B 1 350 ? -0.698 36.312 18.297 1 76.38 350 ALA B C 1
ATOM 6013 O O . ALA B 1 350 ? -1.058 36.656 19.422 1 76.38 350 ALA B O 1
ATOM 6014 N N . ARG B 1 351 ? -1.53 35.781 17.453 1 75.75 351 ARG B N 1
ATOM 6015 C CA . ARG B 1 351 ? -2.959 36 17.672 1 75.75 351 ARG B CA 1
ATOM 6016 C C . ARG B 1 351 ? -3.689 34.656 17.797 1 75.75 351 ARG B C 1
ATOM 6018 O O . ARG B 1 351 ? -4.867 34.625 18.156 1 75.75 351 ARG B O 1
ATOM 6025 N N . TYR B 1 352 ? -2.963 33.594 17.531 1 75.5 352 TYR B N 1
ATOM 6026 C CA . TYR B 1 352 ? -3.727 32.344 17.5 1 75.5 352 TYR B CA 1
ATOM 6027 C C . TYR B 1 352 ? -4.262 32 18.891 1 75.5 352 TYR B C 1
ATOM 6029 O O . TYR B 1 352 ? -3.496 31.922 19.844 1 75.5 352 TYR B O 1
ATOM 6037 N N . SER B 1 353 ? -5.586 31.953 18.938 1 69.44 353 SER B N 1
ATOM 6038 C CA . SER B 1 353 ? -6.262 31.641 20.203 1 69.44 353 SER B CA 1
ATOM 6039 C C . SER B 1 353 ? -7.098 30.375 20.078 1 69.44 353 SER B C 1
ATOM 6041 O O . SER B 1 353 ? -7.867 30.047 20.984 1 69.44 353 SER B O 1
ATOM 6043 N N . GLY B 1 354 ? -6.969 29.75 18.969 1 70.81 354 GLY B N 1
ATOM 6044 C CA . GLY B 1 354 ? -7.762 28.547 18.797 1 70.81 354 GLY B CA 1
ATOM 6045 C C . GLY B 1 354 ? -7.141 27.328 19.438 1 70.81 354 GLY B C 1
ATOM 6046 O O . GLY B 1 354 ? -6.133 27.422 20.141 1 70.81 354 GLY B O 1
ATOM 6047 N N . GLU B 1 355 ? -7.883 26.219 19.359 1 76.56 355 GLU B N 1
ATOM 6048 C CA . GLU B 1 355 ? -7.395 24.938 19.875 1 76.56 355 GLU B CA 1
ATOM 6049 C C . GLU B 1 355 ? -6.266 24.391 19.016 1 76.56 355 GLU B C 1
ATOM 6051 O O . GLU B 1 355 ? -6.434 24.219 17.797 1 76.56 355 GLU B O 1
ATOM 6056 N N . LEU B 1 356 ? -5.176 24.172 19.609 1 77 356 LEU B N 1
ATOM 6057 C CA . LEU B 1 356 ? -4.02 23.594 18.938 1 77 356 LEU B CA 1
ATOM 6058 C C . LEU B 1 356 ? -4.395 22.312 18.203 1 77 356 LEU B C 1
ATOM 6060 O O . LEU B 1 356 ? -3.877 22.047 17.109 1 77 356 LEU B O 1
ATOM 6064 N N . GLU B 1 357 ? -5.383 21.719 18.719 1 81 357 GLU B N 1
ATOM 6065 C CA . GLU B 1 357 ? -5.785 20.406 18.219 1 81 357 GLU B CA 1
ATOM 6066 C C . GLU B 1 357 ? -6.512 20.531 16.891 1 81 357 GLU B C 1
ATOM 6068 O O . GLU B 1 357 ? -6.672 19.531 16.156 1 81 357 GLU B O 1
ATOM 6073 N N . SER B 1 358 ? -6.824 21.703 16.516 1 84 358 SER B N 1
ATOM 6074 C CA . SER B 1 358 ? -7.594 21.891 15.297 1 84 358 SER B CA 1
ATOM 6075 C C . SER B 1 358 ? -6.703 22.359 14.148 1 84 358 SER B C 1
ATOM 6077 O O . SER B 1 358 ? -7.18 22.562 13.031 1 84 358 SER B O 1
ATOM 6079 N N . LEU B 1 359 ? -5.461 22.438 14.422 1 86.56 359 LEU B N 1
ATOM 6080 C CA . LEU B 1 359 ? -4.535 22.875 13.383 1 86.56 359 LEU B CA 1
ATOM 6081 C C . LEU B 1 359 ? -4.391 21.812 12.297 1 86.56 359 LEU B C 1
ATOM 6083 O O . LEU B 1 359 ? -4.094 20.656 12.594 1 86.56 359 LEU B O 1
ATOM 6087 N N . PRO B 1 360 ? -4.605 22.219 11.055 1 89.75 360 PRO B N 1
ATOM 6088 C CA . PRO B 1 360 ? -4.438 21.234 9.984 1 89.75 360 PRO B CA 1
ATOM 6089 C C . PRO B 1 360 ? -2.971 20.906 9.711 1 89.75 360 PRO B C 1
ATOM 6091 O O . PRO B 1 360 ? -2.082 21.672 10.078 1 89.75 360 PRO B O 1
ATOM 6094 N N . ILE B 1 361 ? -2.709 19.859 9.023 1 91 361 ILE B N 1
ATOM 6095 C CA . ILE B 1 361 ? -1.349 19.359 8.836 1 91 361 ILE B CA 1
ATOM 6096 C C . ILE B 1 361 ? -0.741 20 7.59 1 91 361 ILE B C 1
ATOM 6098 O O . ILE B 1 361 ? 0.482 20.047 7.441 1 91 361 ILE B O 1
ATOM 6102 N N . PHE B 1 362 ? -1.395 20.516 6.695 1 87.81 362 PHE B N 1
ATOM 6103 C CA . PHE B 1 362 ? -0.95 20.797 5.332 1 87.81 362 PHE B CA 1
ATOM 6104 C C . PHE B 1 362 ? -0.138 22.094 5.285 1 87.81 362 PHE B C 1
ATOM 6106 O O . PHE B 1 362 ? 0.661 22.297 4.367 1 87.81 362 PHE B O 1
ATOM 6113 N N . VAL B 1 363 ? -0.281 22.984 6.23 1 86 363 VAL B N 1
ATOM 6114 C CA . VAL B 1 363 ? 0.412 24.266 6.23 1 86 363 VAL B CA 1
ATOM 6115 C C . VAL B 1 363 ? 1.89 24.062 6.555 1 86 363 VAL B C 1
ATOM 6117 O O . VAL B 1 363 ? 2.744 24.828 6.105 1 86 363 VAL B O 1
ATOM 6120 N N . VAL B 1 364 ? 2.195 23.031 7.277 1 89.44 364 VAL B N 1
ATOM 6121 C CA . VAL B 1 364 ? 3.559 22.766 7.727 1 89.44 364 VAL B CA 1
ATOM 6122 C C . VAL B 1 364 ? 4.48 22.609 6.52 1 89.44 364 VAL B C 1
ATOM 6124 O O . VAL B 1 364 ? 5.613 23.094 6.535 1 89.44 364 VAL B O 1
ATOM 6127 N N . HIS B 1 365 ? 4.008 22.062 5.504 1 87.62 365 HIS B N 1
ATOM 6128 C CA . HIS B 1 365 ? 4.816 21.828 4.312 1 87.62 365 HIS B CA 1
ATOM 6129 C C . HIS B 1 365 ? 5.156 23.125 3.605 1 87.62 365 HIS B C 1
ATOM 6131 O O . HIS B 1 365 ? 6.25 23.281 3.057 1 87.62 365 HIS B O 1
ATOM 6137 N N . SER B 1 366 ? 4.211 24 3.539 1 89.56 366 SER B N 1
ATOM 6138 C CA . SER B 1 366 ? 4.461 25.297 2.902 1 89.56 366 SER B CA 1
ATOM 6139 C C . SER B 1 366 ? 5.523 26.078 3.658 1 89.56 366 SER B C 1
ATOM 6141 O O . SER B 1 366 ? 6.375 26.734 3.047 1 89.56 366 SER B O 1
ATOM 6143 N N . LEU B 1 367 ? 5.457 25.984 4.922 1 91.25 367 LEU B N 1
ATOM 6144 C CA . LEU B 1 367 ? 6.457 26.672 5.742 1 91.25 367 LEU B CA 1
ATOM 6145 C C . LEU B 1 367 ? 7.844 26.078 5.508 1 91.25 367 LEU B C 1
ATOM 6147 O O . LEU B 1 367 ? 8.82 26.812 5.359 1 91.25 367 LEU B O 1
ATOM 6151 N N . TYR B 1 368 ? 7.852 24.859 5.484 1 90.69 368 TYR B N 1
ATOM 6152 C CA . TYR B 1 368 ? 9.109 24.172 5.246 1 90.69 368 TYR B CA 1
ATOM 6153 C C . TYR B 1 368 ? 9.695 24.547 3.887 1 90.69 368 TYR B C 1
ATOM 6155 O O . TYR B 1 368 ? 10.883 24.844 3.771 1 90.69 368 TYR B O 1
ATOM 6163 N N . LYS B 1 369 ? 8.859 24.453 2.881 1 90.25 369 LYS B N 1
ATOM 6164 C CA . LYS B 1 369 ? 9.297 24.781 1.528 1 90.25 369 LYS B CA 1
ATOM 6165 C C . LYS B 1 369 ? 9.82 26.203 1.456 1 90.25 369 LYS B C 1
ATOM 6167 O O . LYS B 1 369 ? 10.844 26.469 0.815 1 90.25 369 LYS B O 1
ATOM 6172 N N . ALA B 1 370 ? 9.148 27.078 2.049 1 92.69 370 ALA B N 1
ATOM 6173 C CA . ALA B 1 370 ? 9.609 28.469 2.1 1 92.69 370 ALA B CA 1
ATOM 6174 C C . ALA B 1 370 ? 10.969 28.578 2.779 1 92.69 370 ALA B C 1
ATOM 6176 O O . ALA B 1 370 ? 11.852 29.297 2.311 1 92.69 370 ALA B O 1
ATOM 6177 N N . GLY B 1 371 ? 11.102 27.859 3.869 1 91.94 371 GLY B N 1
ATOM 6178 C CA . GLY B 1 371 ? 12.391 27.828 4.543 1 91.94 371 GLY B CA 1
ATOM 6179 C C . GLY B 1 371 ? 13.508 27.312 3.66 1 91.94 371 GLY B C 1
ATOM 6180 O O . GLY B 1 371 ? 14.602 27.891 3.641 1 91.94 371 GLY B O 1
ATOM 6181 N N . GLN B 1 372 ? 13.203 26.297 2.938 1 90.12 372 GLN B N 1
ATOM 6182 C CA . GLN B 1 372 ? 14.195 25.734 2.025 1 90.12 372 GLN B CA 1
ATOM 6183 C C . GLN B 1 372 ? 14.602 26.766 0.968 1 90.12 372 GLN B C 1
ATOM 6185 O O . GLN B 1 372 ? 15.781 26.891 0.644 1 90.12 372 GLN B O 1
ATOM 6190 N N . LEU B 1 373 ? 13.633 27.422 0.493 1 91.94 373 LEU B N 1
ATOM 6191 C CA . LEU B 1 373 ? 13.875 28.406 -0.554 1 91.94 373 LEU B CA 1
ATOM 6192 C C . LEU B 1 373 ? 14.68 29.578 -0.013 1 91.94 373 LEU B C 1
ATOM 6194 O O . LEU B 1 373 ? 15.578 30.094 -0.691 1 91.94 373 LEU B O 1
ATOM 6198 N N . LEU B 1 374 ? 14.422 30.016 1.153 1 92.38 374 LEU B N 1
ATOM 6199 C CA . LEU B 1 374 ? 15.102 31.141 1.772 1 92.38 374 LEU B CA 1
ATOM 6200 C C . LEU B 1 374 ? 16.547 30.781 2.094 1 92.38 374 LEU B C 1
ATOM 6202 O O . LEU B 1 374 ? 17.438 31.656 2.043 1 92.38 374 LEU B O 1
ATOM 6206 N N . LEU B 1 375 ? 16.797 29.547 2.35 1 90.69 375 LEU B N 1
ATOM 6207 C CA . LEU B 1 375 ? 18.156 29.109 2.676 1 90.69 375 LEU B CA 1
ATOM 6208 C C . LEU B 1 375 ? 18.891 28.672 1.417 1 90.69 375 LEU B C 1
ATOM 6210 O O . LEU B 1 375 ? 20.109 28.453 1.459 1 90.69 375 LEU B O 1
ATOM 6214 N N . GLY B 1 376 ? 18.188 28.594 0.366 1 89.38 376 GLY B N 1
ATOM 6215 C CA . GLY B 1 376 ? 18.781 28.188 -0.902 1 89.38 376 GLY B CA 1
ATOM 6216 C C . GLY B 1 376 ? 18.766 29.297 -1.943 1 89.38 376 GLY B C 1
ATOM 6217 O O . GLY B 1 376 ? 19.578 30.219 -1.888 1 89.38 376 GLY B O 1
ATOM 6218 N N . ASP B 1 377 ? 17.734 29.344 -2.738 1 85.19 377 ASP B N 1
ATOM 6219 C CA . ASP B 1 377 ? 17.641 30.188 -3.916 1 85.19 377 ASP B CA 1
ATOM 6220 C C . ASP B 1 377 ? 17.531 31.672 -3.518 1 85.19 377 ASP B C 1
ATOM 6222 O O . ASP B 1 377 ? 17.969 32.531 -4.266 1 85.19 377 ASP B O 1
ATOM 6226 N N . LEU B 1 378 ? 17.031 31.906 -2.303 1 89.75 378 LEU B N 1
ATOM 6227 C CA . LEU B 1 378 ? 16.766 33.281 -1.908 1 89.75 378 LEU B CA 1
ATOM 6228 C C . LEU B 1 378 ? 17.688 33.719 -0.78 1 89.75 378 LEU B C 1
ATOM 6230 O O . LEU B 1 378 ? 17.453 34.75 -0.125 1 89.75 378 LEU B O 1
ATOM 6234 N N . ARG B 1 379 ? 18.688 32.969 -0.554 1 86.44 379 ARG B N 1
ATOM 6235 C CA . ARG B 1 379 ? 19.609 33.219 0.55 1 86.44 379 ARG B CA 1
ATOM 6236 C C . ARG B 1 379 ? 20.203 34.625 0.448 1 86.44 379 ARG B C 1
ATOM 6238 O O . ARG B 1 379 ? 20.344 35.344 1.454 1 86.44 379 ARG B O 1
ATOM 6245 N N . ASP B 1 380 ? 20.516 35.031 -0.739 1 83.94 380 ASP B N 1
ATOM 6246 C CA . ASP B 1 380 ? 21.219 36.281 -0.939 1 83.94 380 ASP B CA 1
ATOM 6247 C C . ASP B 1 380 ? 20.281 37.344 -1.548 1 83.94 380 ASP B C 1
ATOM 6249 O O . ASP B 1 380 ? 20.734 38.281 -2.174 1 83.94 380 ASP B O 1
ATOM 6253 N N . SER B 1 381 ? 19.031 37.094 -1.324 1 86.25 381 SER B N 1
ATOM 6254 C CA . SER B 1 381 ? 18.094 38.062 -1.874 1 86.25 381 SER B CA 1
ATOM 6255 C C . SER B 1 381 ? 18.188 39.406 -1.139 1 86.25 381 SER B C 1
ATOM 6257 O O . SER B 1 381 ? 18.188 39.438 0.094 1 86.25 381 SER B O 1
ATOM 6259 N N . PRO B 1 382 ? 18.328 40.469 -1.809 1 84.31 382 PRO B N 1
ATOM 6260 C CA . PRO B 1 382 ? 18.406 41.781 -1.182 1 84.31 382 PRO B CA 1
ATOM 6261 C C . PRO B 1 382 ? 17.062 42.25 -0.638 1 84.31 382 PRO B C 1
ATOM 6263 O O . PRO B 1 382 ? 17 43.219 0.155 1 84.31 382 PRO B O 1
ATOM 6266 N N . ARG B 1 383 ? 16.078 41.688 -0.967 1 86.81 383 ARG B N 1
ATOM 6267 C CA . ARG B 1 383 ? 14.734 42.094 -0.584 1 86.81 383 ARG B CA 1
ATOM 6268 C C . ARG B 1 383 ? 14.414 41.688 0.85 1 86.81 383 ARG B C 1
ATOM 6270 O O . ARG B 1 383 ? 13.555 42.281 1.499 1 86.81 383 ARG B O 1
ATOM 6277 N N . PHE B 1 384 ? 15.055 40.594 1.268 1 84.38 384 PHE B N 1
ATOM 6278 C CA . PHE B 1 384 ? 14.703 40.031 2.564 1 84.38 384 PHE B CA 1
ATOM 6279 C C . PHE B 1 384 ? 15.875 40.125 3.533 1 84.38 384 PHE B C 1
ATOM 6281 O O . PHE B 1 384 ? 17.031 39.969 3.131 1 84.38 384 PHE B O 1
ATOM 6288 N N . ASP B 1 385 ? 15.531 40.625 4.723 1 87.56 385 ASP B N 1
ATOM 6289 C CA . ASP B 1 385 ? 16.406 40.188 5.809 1 87.56 385 ASP B CA 1
ATOM 6290 C C . ASP B 1 385 ? 16.234 38.688 6.098 1 87.56 385 ASP B C 1
ATOM 6292 O O . ASP B 1 385 ? 15.367 38.312 6.883 1 87.56 385 ASP B O 1
ATOM 6296 N N . THR B 1 386 ? 16.953 37.938 5.434 1 85.19 386 THR B N 1
ATOM 6297 C CA . THR B 1 386 ? 16.781 36.5 5.41 1 85.19 386 THR B CA 1
ATOM 6298 C C . THR B 1 386 ? 16.797 35.938 6.824 1 85.19 386 THR B C 1
ATOM 6300 O O . THR B 1 386 ? 16.016 35.031 7.148 1 85.19 386 THR B O 1
ATOM 6303 N N . THR B 1 387 ? 17.641 36.5 7.676 1 86.12 387 THR B N 1
ATOM 6304 C CA . THR B 1 387 ? 17.734 36 9.039 1 86.12 387 THR B CA 1
ATOM 6305 C C . THR B 1 387 ? 16.438 36.219 9.805 1 86.12 387 THR B C 1
ATOM 6307 O O . THR B 1 387 ? 15.953 35.344 10.5 1 86.12 387 THR B O 1
ATOM 6310 N N . LYS B 1 388 ? 15.938 37.375 9.648 1 89.88 388 LYS B N 1
ATOM 6311 C CA . LYS B 1 388 ? 14.711 37.719 10.352 1 89.88 388 LYS B CA 1
ATOM 6312 C C . LYS B 1 388 ? 13.523 36.906 9.852 1 89.88 388 LYS B C 1
ATOM 6314 O O . LYS B 1 388 ? 12.711 36.406 10.641 1 89.88 388 LYS B O 1
ATOM 6319 N N . ILE B 1 389 ? 13.438 36.75 8.578 1 91.5 389 ILE B N 1
ATOM 6320 C CA . ILE B 1 389 ? 12.312 36.031 7.969 1 91.5 389 ILE B CA 1
ATOM 6321 C C . ILE B 1 389 ? 12.398 34.531 8.305 1 91.5 389 ILE B C 1
ATOM 6323 O O . ILE B 1 389 ? 11.375 33.906 8.594 1 91.5 389 ILE B O 1
ATOM 6327 N N . VAL B 1 390 ? 13.555 34.031 8.266 1 91 390 VAL B N 1
ATOM 6328 C CA . VAL B 1 390 ? 13.742 32.625 8.609 1 91 390 VAL B CA 1
ATOM 6329 C C . VAL B 1 390 ? 13.359 32.406 10.07 1 91 390 VAL B C 1
ATOM 6331 O O . VAL B 1 390 ? 12.742 31.375 10.406 1 91 390 VAL B O 1
ATOM 6334 N N . CYS B 1 391 ? 13.672 33.344 10.859 1 91.31 391 CYS B N 1
ATOM 6335 C CA . CYS B 1 391 ? 13.328 33.25 12.273 1 91.31 391 CYS B CA 1
ATOM 6336 C C . C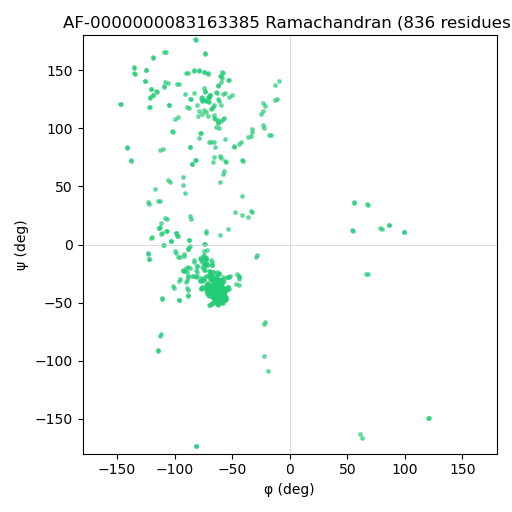YS B 1 391 ? 11.812 33.219 12.469 1 91.31 391 CYS B C 1
ATOM 6338 O O . CYS B 1 391 ? 11.305 32.5 13.32 1 91.31 391 CYS B O 1
ATOM 6340 N N . THR B 1 392 ? 11.148 34.031 11.703 1 91.94 392 THR B N 1
ATOM 6341 C CA . THR B 1 392 ? 9.688 34.062 11.773 1 91.94 392 THR B CA 1
ATOM 6342 C C . THR B 1 392 ? 9.102 32.688 11.359 1 91.94 392 THR B C 1
ATOM 6344 O O . THR B 1 392 ? 8.18 32.188 12 1 91.94 392 THR B O 1
ATOM 6347 N N . LEU B 1 393 ? 9.672 32.156 10.336 1 92.12 393 LEU B N 1
ATOM 6348 C CA . LEU B 1 393 ? 9.219 30.859 9.859 1 92.12 393 LEU B CA 1
ATOM 6349 C C . LEU B 1 393 ? 9.523 29.766 10.883 1 92.12 393 LEU B C 1
ATOM 6351 O O . LEU B 1 393 ? 8.711 28.859 11.102 1 92.12 393 LEU B O 1
ATOM 6355 N N . GLU B 1 394 ? 10.633 29.828 11.469 1 93.06 394 GLU B N 1
ATOM 6356 C CA . GLU B 1 394 ? 11.031 28.859 12.492 1 93.06 394 GLU B CA 1
ATOM 6357 C C . GLU B 1 394 ? 10.086 28.906 13.688 1 93.06 394 GLU B C 1
ATOM 6359 O O . GLU B 1 394 ? 9.719 27.859 14.227 1 93.06 394 GLU B O 1
ATOM 6364 N N . ARG B 1 395 ? 9.703 30.109 14.055 1 92.38 395 ARG B N 1
ATOM 6365 C CA . ARG B 1 395 ? 8.766 30.25 15.164 1 92.38 395 ARG B CA 1
ATOM 6366 C C . ARG B 1 395 ? 7.414 29.625 14.836 1 92.38 395 ARG B C 1
ATOM 6368 O O . ARG B 1 395 ? 6.773 29.031 15.695 1 92.38 395 ARG B O 1
ATOM 6375 N N . ALA B 1 396 ? 6.984 29.844 13.664 1 91.94 396 ALA B N 1
ATOM 6376 C CA . ALA B 1 396 ? 5.727 29.266 13.219 1 91.94 396 ALA B CA 1
ATOM 6377 C C . ALA B 1 396 ? 5.805 27.734 13.219 1 91.94 396 ALA B C 1
ATOM 6379 O O . ALA B 1 396 ? 4.863 27.062 13.641 1 91.94 396 ALA B O 1
ATOM 6380 N N . LEU B 1 397 ? 6.93 27.188 12.711 1 92.5 397 LEU B N 1
ATOM 6381 C CA . LEU B 1 397 ? 7.129 25.75 12.703 1 92.5 397 LEU B CA 1
ATOM 6382 C C . LEU B 1 397 ? 7.191 25.203 14.125 1 92.5 397 LEU B C 1
ATOM 6384 O O . LEU B 1 397 ? 6.684 24.109 14.391 1 92.5 397 LEU B O 1
ATOM 6388 N N . GLU B 1 398 ? 7.789 25.938 14.969 1 92.94 398 GLU B N 1
ATOM 6389 C CA . GLU B 1 398 ? 7.84 25.547 16.375 1 92.94 398 GLU B CA 1
ATOM 6390 C C . GLU B 1 398 ? 6.441 25.5 16.984 1 92.94 398 GLU B C 1
ATOM 6392 O O . GLU B 1 398 ? 6.125 24.578 17.75 1 92.94 398 GLU B O 1
ATOM 6397 N N . PHE B 1 399 ? 5.707 26.484 16.625 1 91.06 399 PHE B N 1
ATOM 6398 C CA . PHE B 1 399 ? 4.332 26.5 17.109 1 91.06 399 PHE B CA 1
ATOM 6399 C C . PHE B 1 399 ? 3.557 25.297 16.594 1 91.06 399 PHE B C 1
ATOM 6401 O O . PHE B 1 399 ? 2.84 24.641 17.344 1 91.06 399 PHE B O 1
ATOM 6408 N N . MET B 1 400 ? 3.707 25.016 15.352 1 91.19 400 MET B N 1
ATOM 6409 C CA . MET B 1 400 ? 3.014 23.891 14.742 1 91.19 400 MET B CA 1
ATOM 6410 C C . MET B 1 400 ? 3.459 22.562 15.367 1 91.19 400 MET B C 1
ATOM 6412 O O . MET B 1 400 ? 2.684 21.609 15.43 1 91.19 400 MET B O 1
ATOM 6416 N N . SER B 1 401 ? 4.691 22.516 15.828 1 92.94 401 SER B N 1
ATOM 6417 C CA . SER B 1 401 ? 5.262 21.297 16.391 1 92.94 401 SER B CA 1
ATOM 6418 C C . SER B 1 401 ? 4.582 20.922 17.703 1 92.94 401 SER B C 1
ATOM 6420 O O . SER B 1 401 ? 4.703 19.797 18.172 1 92.94 401 SER B O 1
ATOM 6422 N N . MET B 1 402 ? 3.85 21.891 18.234 1 92.5 402 MET B N 1
ATOM 6423 C CA . MET B 1 402 ? 3.107 21.594 19.453 1 92.5 402 MET B CA 1
ATOM 6424 C C . MET B 1 402 ? 1.961 20.625 19.172 1 92.5 402 MET B C 1
ATOM 6426 O O . MET B 1 402 ? 1.508 19.922 20.078 1 92.5 402 MET B O 1
ATOM 6430 N N . ARG B 1 403 ? 1.555 20.625 17.906 1 93.69 403 ARG B N 1
ATOM 6431 C CA . ARG B 1 403 ? 0.49 19.703 17.516 1 93.69 403 ARG B CA 1
ATOM 6432 C C . ARG B 1 403 ? 1.026 18.609 16.609 1 93.69 403 ARG B C 1
ATOM 6434 O O . ARG B 1 403 ? 0.649 17.438 16.75 1 93.69 403 ARG B O 1
ATOM 6441 N N . TRP B 1 404 ? 1.787 19.031 15.68 1 94.88 404 TRP B N 1
ATOM 6442 C CA . TRP B 1 404 ? 2.309 18.109 14.672 1 94.88 404 TRP B CA 1
ATOM 6443 C C . TRP B 1 404 ? 3.834 18.125 14.664 1 94.88 404 TRP B C 1
ATOM 6445 O O . TRP B 1 404 ? 4.457 19.125 14.305 1 94.88 404 TRP B O 1
ATOM 6455 N N . LEU B 1 405 ? 4.488 17.047 14.938 1 95.94 405 LEU B N 1
ATOM 6456 C CA . LEU B 1 405 ? 5.934 16.969 15.102 1 95.94 405 LEU B CA 1
ATOM 6457 C C . LEU B 1 405 ? 6.645 17.109 13.766 1 95.94 405 LEU B C 1
ATOM 6459 O O . LEU B 1 405 ? 7.871 17.25 13.719 1 95.94 405 LEU B O 1
ATOM 6463 N N . ALA B 1 406 ? 5.91 17.031 12.695 1 93.56 406 ALA B N 1
ATOM 6464 C CA . ALA B 1 406 ? 6.512 17.328 11.398 1 93.56 406 ALA B CA 1
ATOM 6465 C C . ALA B 1 406 ? 7.191 18.703 11.422 1 93.56 406 ALA B C 1
ATOM 6467 O O . ALA B 1 406 ? 8.227 18.891 10.773 1 93.56 406 ALA B O 1
ATOM 6468 N N . GLY B 1 407 ? 6.594 19.656 12.125 1 92.62 407 GLY B N 1
ATOM 6469 C CA . GLY B 1 407 ? 7.207 20.969 12.266 1 92.62 407 GLY B CA 1
ATOM 6470 C C . GLY B 1 407 ? 8.602 20.906 12.859 1 92.62 407 GLY B C 1
ATOM 6471 O O . GLY B 1 407 ? 9.523 21.562 12.367 1 92.62 407 GLY B O 1
ATOM 6472 N N . LYS B 1 408 ? 8.734 20.141 13.82 1 93.88 408 LYS B N 1
ATOM 6473 C CA . LYS B 1 408 ? 10.039 20 14.461 1 93.88 408 LYS B CA 1
ATOM 6474 C C . LYS B 1 408 ? 11.039 19.328 13.516 1 93.88 408 LYS B C 1
ATOM 6476 O O . LYS B 1 408 ? 12.195 19.75 13.438 1 93.88 408 LYS B O 1
ATOM 6481 N N . ARG B 1 409 ? 10.602 18.344 12.867 1 90.62 409 ARG B N 1
ATOM 6482 C CA . ARG B 1 409 ? 11.477 17.609 11.953 1 90.62 409 ARG B CA 1
ATOM 6483 C C . ARG B 1 409 ? 11.961 18.516 10.828 1 90.62 409 ARG B C 1
ATOM 6485 O O . ARG B 1 409 ? 13.125 18.469 10.43 1 90.62 409 ARG B O 1
ATOM 6492 N N . TYR B 1 410 ? 11.055 19.281 10.344 1 89.44 410 TYR B N 1
ATOM 6493 C CA . TYR B 1 410 ? 11.414 20.203 9.281 1 89.44 410 TYR B CA 1
ATOM 6494 C C . TYR B 1 410 ? 12.359 21.281 9.789 1 89.44 410 TYR B C 1
ATOM 6496 O O . TYR B 1 410 ? 13.273 21.703 9.078 1 89.44 410 TYR B O 1
ATOM 6504 N N . LEU B 1 411 ? 12.148 21.672 10.977 1 91.81 411 LEU B N 1
ATOM 6505 C CA . LEU B 1 411 ? 13.047 22.641 11.594 1 91.81 411 LEU B CA 1
ATOM 6506 C C . LEU B 1 411 ? 14.461 22.078 11.719 1 91.81 411 LEU B C 1
ATOM 6508 O O . LEU B 1 411 ? 15.438 22.781 11.438 1 91.81 411 LEU B O 1
ATOM 6512 N N . GLU B 1 412 ? 14.547 20.891 12.109 1 90 412 GLU B N 1
ATOM 6513 C CA . GLU B 1 412 ? 15.844 20.234 12.234 1 90 412 GLU B CA 1
ATOM 6514 C C . GLU B 1 412 ? 16.531 20.125 10.875 1 90 412 GLU B C 1
ATOM 6516 O O . GLU B 1 412 ? 17.75 20.312 10.773 1 90 412 GLU B O 1
ATOM 6521 N N . ASP B 1 413 ? 15.766 19.859 9.953 1 88.06 413 ASP B N 1
ATOM 6522 C CA . ASP B 1 413 ? 16.328 19.75 8.609 1 88.06 413 ASP B CA 1
ATOM 6523 C C . ASP B 1 413 ? 16.828 21.109 8.117 1 88.06 413 ASP B C 1
ATOM 6525 O O . ASP B 1 413 ? 17.891 21.203 7.504 1 88.06 413 ASP B O 1
ATOM 6529 N N . LEU B 1 414 ? 16.062 22.141 8.383 1 87.88 414 LEU B N 1
ATOM 6530 C CA . LEU B 1 414 ? 16.453 23.484 7.996 1 87.88 414 LEU B CA 1
ATOM 6531 C C . LEU B 1 414 ? 17.734 23.906 8.719 1 87.88 414 LEU B C 1
ATOM 6533 O O . LEU B 1 414 ? 18.625 24.516 8.117 1 87.88 414 LEU B O 1
ATOM 6537 N N . HIS B 1 415 ? 17.812 23.5 9.93 1 89.94 415 HIS B N 1
ATOM 6538 C CA . HIS B 1 415 ? 19 23.844 10.703 1 89.94 415 HIS B CA 1
ATOM 6539 C C . HIS B 1 415 ? 20.234 23.109 10.164 1 89.94 415 HIS B C 1
ATOM 6541 O O . HIS B 1 415 ? 21.328 23.688 10.141 1 89.94 415 HIS B O 1
ATOM 6547 N N . ARG B 1 416 ? 20.031 21.953 9.766 1 85 416 ARG B N 1
ATOM 6548 C CA . ARG B 1 416 ? 21.141 21.203 9.18 1 85 416 ARG B CA 1
ATOM 6549 C C . ARG B 1 416 ? 21.625 21.875 7.898 1 85 416 ARG B C 1
ATOM 6551 O O . ARG B 1 416 ? 22.828 21.906 7.625 1 85 416 ARG B O 1
ATOM 6558 N N . ARG B 1 417 ? 20.719 22.438 7.172 1 77.69 417 ARG B N 1
ATOM 6559 C CA . ARG B 1 417 ? 21.062 23.094 5.918 1 77.69 417 ARG B CA 1
ATOM 6560 C C . ARG B 1 417 ? 21.75 24.438 6.176 1 77.69 417 ARG B C 1
ATOM 6562 O O . ARG B 1 417 ? 22.547 24.891 5.359 1 77.69 417 ARG B O 1
ATOM 6569 N N . MET B 1 418 ? 21.453 25.062 7.246 1 78.12 418 MET B N 1
ATOM 6570 C CA . MET B 1 418 ? 22.062 26.328 7.605 1 78.12 418 MET B CA 1
ATOM 6571 C C . MET B 1 418 ? 23.516 26.141 8.016 1 78.12 418 MET B C 1
ATOM 6573 O O . MET B 1 418 ? 24.359 26.984 7.734 1 78.12 418 MET B O 1
ATOM 6577 N N . VAL B 1 419 ? 23.766 24.969 8.664 1 71.12 419 VAL B N 1
ATOM 6578 C CA . VAL B 1 419 ? 25.125 24.703 9.141 1 71.12 419 VAL B CA 1
ATOM 6579 C C . VAL B 1 419 ? 25.953 24.109 8.008 1 71.12 419 VAL B C 1
ATOM 6581 O O . VAL B 1 419 ? 27.172 24.281 7.98 1 71.12 419 VAL B O 1
ATOM 6584 N N . ALA B 1 420 ? 25.422 23.484 7.125 1 59.38 420 ALA B N 1
ATOM 6585 C CA . ALA B 1 420 ? 26.203 22.922 6.023 1 59.38 420 ALA B CA 1
ATOM 6586 C C . ALA B 1 420 ? 26.625 24.016 5.039 1 59.38 420 ALA B C 1
ATOM 6588 O O . ALA B 1 420 ? 27.766 24.031 4.578 1 59.38 420 ALA B O 1
#

pLDDT: mean 82.65, std 18.8, range [19.05, 98.56]